Protein AF-A0A437CXV8-F1 (afdb_monomer)

pLDDT: mean 73.4, std 21.48, range [22.14, 95.12]

Structure (mmCIF, N/CA/C/O backbone):
data_AF-A0A437CXV8-F1
#
_entry.id   AF-A0A437CXV8-F1
#
loop_
_atom_site.group_PDB
_atom_site.id
_atom_site.type_symbol
_atom_site.label_atom_id
_atom_site.label_alt_id
_atom_site.label_comp_id
_atom_site.label_asym_id
_atom_site.label_entity_id
_atom_site.label_seq_id
_atom_site.pdbx_PDB_ins_code
_atom_site.Cartn_x
_atom_site.Cartn_y
_atom_site.Cartn_z
_atom_site.occupancy
_atom_site.B_iso_or_equiv
_atom_site.auth_seq_id
_atom_site.auth_comp_id
_atom_site.auth_asym_id
_atom_site.auth_atom_id
_atom_site.pdbx_PDB_model_num
ATOM 1 N N . MET A 1 1 ? -23.131 25.533 50.132 1.00 71.12 1 MET A N 1
ATOM 2 C CA . MET A 1 1 ? -22.489 26.750 50.691 1.00 71.12 1 MET A CA 1
ATOM 3 C C . MET A 1 1 ? -22.243 26.621 52.193 1.00 71.12 1 MET A C 1
ATOM 5 O O . MET A 1 1 ? -21.588 27.471 52.781 1.00 71.12 1 MET A O 1
ATOM 9 N N . ASP A 1 2 ? -22.665 25.504 52.779 1.00 74.25 2 ASP A N 1
ATOM 10 C CA . ASP A 1 2 ? -22.588 25.188 54.207 1.00 74.25 2 ASP A CA 1
ATOM 11 C C . ASP A 1 2 ? -21.161 25.171 54.768 1.00 74.25 2 ASP A C 1
ATOM 13 O O . ASP A 1 2 ? -20.921 25.653 55.868 1.00 74.25 2 ASP A O 1
ATOM 17 N N . GLU A 1 3 ? -20.175 24.696 53.999 1.00 80.12 3 GLU A N 1
ATOM 18 C CA . GLU A 1 3 ? -18.768 24.747 54.423 1.00 80.12 3 GLU A CA 1
ATOM 19 C C . GLU A 1 3 ? -18.266 26.197 54.557 1.00 80.12 3 GLU A C 1
ATOM 21 O O . GLU A 1 3 ? -17.539 26.516 55.495 1.00 80.12 3 GLU A O 1
ATOM 26 N N . ALA A 1 4 ? -18.705 27.097 53.669 1.00 79.44 4 ALA A N 1
ATOM 27 C CA . ALA A 1 4 ? -18.387 28.521 53.758 1.00 79.44 4 ALA A CA 1
ATOM 28 C C . ALA A 1 4 ? -19.148 29.220 54.898 1.00 79.44 4 ALA A C 1
ATOM 30 O O . ALA A 1 4 ? -18.618 30.165 55.473 1.00 79.44 4 ALA A O 1
ATOM 31 N N . ASP A 1 5 ? -20.353 28.749 55.237 1.00 79.88 5 ASP A N 1
ATOM 32 C CA . ASP A 1 5 ? -21.136 29.207 56.394 1.00 79.88 5 ASP A CA 1
ATOM 33 C C . ASP A 1 5 ? -20.415 28.907 57.717 1.00 79.88 5 ASP A C 1
ATOM 35 O O . ASP A 1 5 ? -20.299 29.770 58.584 1.00 79.88 5 ASP A O 1
ATOM 39 N N . ILE A 1 6 ? -19.881 27.687 57.839 1.00 78.88 6 ILE A N 1
ATOM 40 C CA . ILE A 1 6 ? -19.243 27.191 59.064 1.00 78.88 6 ILE A CA 1
ATOM 41 C C . ILE A 1 6 ? -17.809 27.713 59.216 1.00 78.88 6 ILE A C 1
ATOM 43 O O . ILE A 1 6 ? -17.400 28.070 60.319 1.00 78.88 6 ILE A O 1
ATOM 47 N N . LEU A 1 7 ? -17.021 27.725 58.135 1.00 79.75 7 LEU A N 1
ATOM 48 C CA . LEU A 1 7 ? -15.590 28.060 58.189 1.00 79.75 7 LEU A CA 1
ATOM 49 C C . LEU A 1 7 ? -15.289 29.535 57.884 1.00 79.75 7 LEU A C 1
ATOM 51 O O . LEU A 1 7 ? -14.171 29.991 58.120 1.00 79.75 7 LEU A O 1
ATOM 55 N N . GLY A 1 8 ? -16.232 30.269 57.292 1.00 82.06 8 GLY A N 1
ATOM 56 C CA . GLY A 1 8 ? -15.990 31.610 56.772 1.00 82.06 8 GLY A CA 1
ATOM 57 C C . GLY A 1 8 ? -16.213 32.719 57.798 1.00 82.06 8 GLY A C 1
ATOM 58 O O . GLY A 1 8 ? -17.351 33.054 58.118 1.00 82.06 8 GLY A O 1
ATOM 59 N N . ASP A 1 9 ? -15.140 33.406 58.201 1.00 84.38 9 ASP A N 1
ATOM 60 C CA . ASP A 1 9 ? -15.240 34.628 59.021 1.00 84.38 9 ASP A CA 1
ATOM 61 C C . ASP A 1 9 ? -15.975 35.763 58.281 1.00 84.38 9 ASP A C 1
ATOM 63 O O . ASP A 1 9 ? -16.721 36.557 58.867 1.00 84.38 9 ASP A O 1
ATOM 67 N N . ARG A 1 10 ? -15.757 35.850 56.962 1.00 87.25 10 ARG A N 1
ATOM 68 C CA . ARG A 1 10 ? -16.448 36.765 56.048 1.00 87.25 10 ARG A CA 1
ATOM 69 C C . ARG A 1 10 ? -16.749 36.070 54.731 1.00 87.25 10 ARG A C 1
ATOM 71 O O . ARG A 1 10 ? -15.881 35.456 54.121 1.00 87.25 10 ARG A O 1
ATOM 78 N N . ILE A 1 11 ? -17.971 36.260 54.272 1.00 88.19 11 ILE A N 1
ATOM 79 C CA . ILE A 1 11 ? -18.533 35.683 53.064 1.00 88.19 11 ILE A CA 1
ATOM 80 C C . ILE A 1 11 ? -18.840 36.830 52.114 1.00 88.19 11 ILE A C 1
ATOM 82 O O . ILE A 1 11 ? -19.347 37.877 52.521 1.00 88.19 11 ILE A O 1
ATOM 86 N N . ALA A 1 12 ? -18.473 36.640 50.853 1.00 87.75 12 ALA A N 1
ATOM 87 C CA . ALA A 1 12 ? -18.626 37.605 49.782 1.00 87.75 12 ALA A CA 1
ATOM 88 C C . ALA A 1 12 ? -19.428 36.976 48.643 1.00 87.75 12 ALA A C 1
ATOM 90 O O . ALA A 1 12 ? -19.051 35.914 48.151 1.00 87.75 12 ALA A O 1
ATOM 91 N N . ILE A 1 13 ? -20.501 37.636 48.209 1.00 85.94 13 ILE A N 1
ATOM 92 C CA . ILE A 1 13 ? -21.306 37.207 47.059 1.00 85.94 13 ILE A CA 1
ATOM 93 C C . ILE A 1 13 ? -20.995 38.132 45.886 1.00 85.94 13 ILE A C 1
ATOM 95 O O . ILE A 1 13 ? -21.095 39.356 46.006 1.00 85.94 13 ILE A O 1
ATOM 99 N N . ILE A 1 14 ? -20.586 37.544 44.762 1.00 85.19 14 ILE A N 1
ATOM 100 C CA . ILE A 1 14 ? -20.206 38.254 43.538 1.00 85.19 14 ILE A CA 1
ATOM 101 C C . ILE A 1 14 ? -21.214 37.906 42.442 1.00 85.19 14 ILE A C 1
ATOM 103 O O . ILE A 1 14 ? -21.424 36.729 42.163 1.00 85.19 14 ILE A O 1
ATOM 107 N N . SER A 1 15 ? -21.780 38.923 41.788 1.00 78.12 15 SER A N 1
ATOM 108 C CA . SER A 1 15 ? -22.612 38.779 40.587 1.00 78.12 15 SER A CA 1
ATOM 109 C C . SER A 1 15 ? -22.101 39.709 39.480 1.00 78.12 15 SER A C 1
ATOM 111 O O . SER A 1 15 ? -21.668 40.828 39.755 1.00 78.12 15 SER A O 1
ATOM 113 N N . HIS A 1 16 ? -22.061 39.232 38.228 1.00 73.06 16 HIS A N 1
ATOM 114 C CA . HIS A 1 16 ? -21.504 39.948 37.061 1.00 73.06 16 HIS A CA 1
ATOM 115 C C . HIS A 1 16 ? -20.124 40.602 37.297 1.00 73.06 16 HIS A C 1
ATOM 117 O O . HIS A 1 16 ? -19.851 41.716 36.847 1.00 73.06 16 HIS A O 1
ATOM 123 N N . GLY A 1 17 ? -19.242 39.927 38.042 1.00 77.88 17 GLY A N 1
ATOM 124 C CA . GLY A 1 17 ? -17.904 40.441 38.364 1.00 77.88 17 GLY A CA 1
ATOM 125 C C . GLY A 1 17 ? -17.885 41.618 39.351 1.00 77.88 17 GLY A C 1
ATOM 126 O O . GLY A 1 17 ? -16.826 42.206 39.563 1.00 77.88 17 GLY A O 1
ATOM 127 N N . LYS A 1 18 ? -19.022 41.960 39.972 1.00 78.62 18 LYS A N 1
ATOM 128 C CA . LYS A 1 18 ? -19.137 42.967 41.033 1.00 78.62 18 LYS A CA 1
ATOM 129 C C . LYS A 1 18 ? -19.468 42.311 42.367 1.00 78.62 18 LYS A C 1
ATOM 131 O O . LYS A 1 18 ? -20.233 41.356 42.448 1.00 78.62 18 LYS A O 1
ATOM 136 N N . LEU A 1 19 ? -18.876 42.849 43.424 1.00 84.81 19 LEU A N 1
ATOM 137 C CA . LEU A 1 19 ? -19.109 42.426 44.797 1.00 84.81 19 LEU A CA 1
ATOM 138 C C . LEU A 1 19 ? -20.458 42.981 45.281 1.00 84.81 19 LEU A C 1
ATOM 140 O O . LEU A 1 19 ? -20.570 44.186 45.500 1.00 84.81 19 LEU A O 1
ATOM 144 N N . CYS A 1 20 ? -21.470 42.124 45.423 1.00 81.75 20 CYS A N 1
ATOM 145 C CA . CYS A 1 20 ? -22.838 42.527 45.768 1.00 81.75 20 CYS A CA 1
ATOM 146 C C . CYS A 1 20 ? -23.035 42.673 47.279 1.00 81.75 20 CYS A C 1
ATOM 148 O O . CYS A 1 20 ? -23.599 43.664 47.737 1.00 81.75 20 CYS A O 1
ATOM 150 N N . CYS A 1 21 ? -22.539 41.723 48.072 1.00 83.62 21 CYS A N 1
ATOM 151 C CA . CYS A 1 21 ? -22.576 41.822 49.529 1.00 83.62 21 CYS A CA 1
ATOM 152 C C . CYS A 1 21 ? -21.373 41.129 50.170 1.00 83.62 21 CYS A C 1
ATOM 154 O O . CYS A 1 21 ? -20.881 40.120 49.664 1.00 83.62 21 CYS A O 1
ATOM 156 N N . VAL A 1 22 ? -20.903 41.681 51.295 1.00 88.00 22 VAL A N 1
ATOM 157 C CA . VAL A 1 22 ? -19.845 41.091 52.124 1.00 88.00 22 VAL A CA 1
ATOM 158 C C . VAL A 1 22 ? -20.164 41.267 53.595 1.00 88.00 22 VAL A C 1
ATOM 160 O O . VAL A 1 22 ? -20.376 42.385 54.056 1.00 88.00 22 VAL A O 1
ATOM 163 N N . GLY A 1 23 ? -20.058 40.191 54.360 1.00 87.94 23 GLY A N 1
ATOM 164 C CA . GLY A 1 23 ? -20.160 40.226 55.815 1.00 87.94 23 GLY A CA 1
ATOM 165 C C . GLY A 1 23 ? -19.909 38.856 56.418 1.00 87.94 23 GLY A C 1
ATOM 166 O O . GLY A 1 23 ? -19.648 37.909 55.687 1.00 87.94 23 GLY A O 1
ATOM 167 N N . SER A 1 24 ? -19.964 38.733 57.741 1.00 86.62 24 SER A N 1
ATOM 168 C CA . SER A 1 24 ? -20.046 37.403 58.357 1.00 86.62 24 SER A CA 1
ATOM 169 C C . SER A 1 24 ? -21.353 36.719 57.948 1.00 86.62 24 SER A C 1
ATOM 171 O O . SER A 1 24 ? -22.314 37.400 57.577 1.00 86.62 24 SER A O 1
ATOM 173 N N . SER A 1 25 ? -21.419 35.389 58.044 1.00 83.19 25 SER A N 1
ATOM 174 C CA . SER A 1 25 ? -22.661 34.655 57.759 1.00 83.19 25 SER A CA 1
ATOM 175 C C . SER A 1 25 ? -23.853 35.228 58.538 1.00 83.19 25 SER A C 1
ATOM 177 O O . SER A 1 25 ? -24.879 35.578 57.958 1.00 83.19 25 SER A O 1
ATOM 179 N N . LEU A 1 26 ? -23.666 35.471 59.840 1.00 80.06 26 LEU A N 1
ATOM 180 C CA . LEU A 1 26 ? -24.685 36.066 60.704 1.00 80.06 26 LEU A CA 1
ATOM 181 C C . LEU A 1 26 ? -25.096 37.482 60.262 1.00 80.06 26 LEU A C 1
ATOM 183 O O . LEU A 1 26 ? -26.258 37.861 60.397 1.00 80.06 26 LEU A O 1
ATOM 187 N N . TYR A 1 27 ? -24.163 38.286 59.744 1.00 84.06 27 TYR A N 1
ATOM 188 C CA . TYR A 1 27 ? -24.472 39.621 59.227 1.00 84.06 27 TYR A CA 1
ATOM 189 C C . TYR A 1 27 ? -25.326 39.544 57.958 1.00 84.06 27 TYR A C 1
ATOM 191 O O . TYR A 1 27 ? -26.335 40.242 57.859 1.00 84.06 27 TYR A O 1
ATOM 199 N N . LEU A 1 28 ? -24.958 38.665 57.020 1.00 83.50 28 LEU A N 1
ATOM 200 C CA . LEU A 1 28 ? -25.706 38.468 55.779 1.00 83.50 28 LEU A CA 1
ATOM 201 C C . LEU A 1 28 ? -27.105 37.902 56.054 1.00 83.50 28 LEU A C 1
ATOM 203 O O . LEU A 1 28 ? -28.075 38.427 55.512 1.00 83.50 28 LEU A O 1
ATOM 207 N N . LYS A 1 29 ? -27.232 36.922 56.958 1.00 82.81 29 LYS A N 1
ATOM 208 C CA . LYS A 1 29 ? -28.526 36.364 57.392 1.00 82.81 29 LYS A CA 1
ATOM 209 C C . LYS A 1 29 ? -29.425 37.408 58.048 1.00 82.81 29 LYS A C 1
ATOM 211 O O . LYS A 1 29 ? -30.581 37.544 57.669 1.00 82.81 29 LYS A O 1
ATOM 216 N N . ASN A 1 30 ? -28.883 38.243 58.933 1.00 78.75 30 ASN A N 1
ATOM 217 C CA . ASN A 1 30 ? -29.663 39.310 59.568 1.00 78.75 30 ASN A CA 1
ATOM 218 C C . ASN A 1 30 ? -30.125 40.413 58.601 1.00 78.75 30 ASN A C 1
ATOM 220 O O . ASN A 1 30 ? -31.167 41.023 58.837 1.00 78.75 30 ASN A O 1
ATOM 224 N N . GLN A 1 31 ? -29.334 40.735 57.572 1.00 78.75 31 GLN A N 1
ATOM 225 C CA . GLN A 1 31 ? -29.621 41.862 56.678 1.00 78.75 31 GLN A CA 1
ATOM 226 C C . GLN A 1 31 ? -30.422 41.458 55.434 1.00 78.75 31 GLN A C 1
ATOM 228 O O . GLN A 1 31 ? -31.238 42.245 54.958 1.00 78.75 31 GLN A O 1
ATOM 233 N N . LEU A 1 32 ? -30.173 40.259 54.903 1.00 77.88 32 LEU A N 1
ATOM 234 C CA . LEU A 1 32 ? -30.733 39.777 53.638 1.00 77.88 32 LEU A CA 1
ATOM 235 C C . LEU A 1 32 ? -31.649 38.555 53.809 1.00 77.88 32 LEU A C 1
ATOM 237 O O . LEU A 1 32 ? -32.439 38.278 52.903 1.00 77.88 32 LEU A O 1
ATOM 241 N N . GLY A 1 33 ? -31.603 37.862 54.951 1.00 78.75 33 GLY A N 1
ATOM 242 C CA . GLY A 1 33 ? -32.472 36.722 55.254 1.00 78.75 33 GLY A CA 1
ATOM 243 C C . GLY A 1 33 ? -33.952 37.103 55.381 1.00 78.75 33 GLY A C 1
ATOM 244 O O . GLY A 1 33 ? -34.317 38.265 55.576 1.00 78.75 33 GLY A O 1
ATOM 245 N N . THR A 1 34 ? -34.827 36.113 55.225 1.00 75.31 34 THR A N 1
ATOM 246 C CA . THR A 1 34 ? -36.294 36.254 55.244 1.00 75.31 34 THR A CA 1
ATOM 247 C C . THR A 1 34 ? -36.906 36.011 56.633 1.00 75.31 34 THR A C 1
ATOM 249 O O . THR A 1 34 ? -38.001 36.507 56.896 1.00 75.31 34 THR A O 1
ATOM 252 N N . GLY A 1 35 ? -36.184 35.356 57.550 1.00 81.81 35 GLY A N 1
ATOM 253 C CA . GLY A 1 35 ? -36.591 35.073 58.930 1.00 81.81 35 GLY A CA 1
ATOM 254 C C . GLY A 1 35 ? -36.204 33.658 59.371 1.00 81.81 35 GLY A C 1
ATOM 255 O O . GLY A 1 35 ? -35.493 32.956 58.661 1.00 81.81 35 GLY A O 1
ATOM 256 N N . TYR A 1 36 ? -36.693 33.235 60.535 1.00 85.06 36 TYR A N 1
ATOM 257 C CA . TYR A 1 36 ? -36.647 31.839 60.968 1.00 85.06 36 TYR A CA 1
ATOM 258 C C . TYR A 1 36 ? -37.850 31.074 60.419 1.00 85.06 36 TYR A C 1
ATOM 260 O O . TYR A 1 36 ? -38.976 31.559 60.493 1.00 85.06 36 TYR A O 1
ATOM 268 N N . TYR A 1 37 ? -37.634 29.864 59.930 1.00 85.75 37 TYR A N 1
ATOM 269 C CA . TYR A 1 37 ? -38.675 28.946 59.496 1.00 85.75 37 TYR A CA 1
ATOM 270 C C . TYR A 1 37 ? -39.100 28.051 60.662 1.00 85.75 37 TYR A C 1
ATOM 272 O O . TYR A 1 37 ? -38.311 27.249 61.152 1.00 85.75 37 TYR A O 1
ATOM 280 N N . LEU A 1 38 ? -40.342 28.192 61.117 1.00 88.06 38 LEU A N 1
ATOM 281 C CA . LEU A 1 38 ? -40.994 27.298 62.068 1.00 88.06 38 LEU A CA 1
ATOM 282 C C . LEU A 1 38 ? -41.781 26.237 61.293 1.00 88.06 38 LEU A C 1
ATOM 284 O O . LEU A 1 38 ? -42.827 26.547 60.723 1.00 88.06 38 LEU A O 1
ATOM 288 N N . THR A 1 39 ? -41.297 25.001 61.307 1.00 86.94 39 THR A N 1
ATOM 289 C CA . THR A 1 39 ? -41.955 23.839 60.700 1.00 86.94 39 THR A CA 1
ATOM 290 C C . THR A 1 39 ? -42.661 23.037 61.786 1.00 86.94 39 THR A C 1
ATOM 292 O O . THR A 1 39 ? -42.045 22.670 62.782 1.00 86.94 39 THR A O 1
ATOM 295 N N . LEU A 1 40 ? -43.952 22.770 61.623 1.00 86.19 40 LEU A N 1
ATOM 296 C CA . LEU A 1 40 ? -44.800 22.039 62.566 1.00 86.19 40 LEU A CA 1
ATOM 297 C C . LEU A 1 40 ? -45.313 20.778 61.871 1.00 86.19 40 LEU A C 1
ATOM 299 O O . LEU A 1 40 ? -46.002 20.874 60.860 1.00 86.19 40 LEU A O 1
ATOM 303 N N . VAL A 1 41 ? -45.015 19.607 62.418 1.00 84.12 41 VAL A N 1
ATOM 304 C CA . VAL A 1 41 ? -45.454 18.319 61.867 1.00 84.12 41 VAL A CA 1
ATOM 305 C C . VAL A 1 41 ? -46.813 17.967 62.471 1.00 84.12 41 VAL A C 1
ATOM 307 O O . VAL A 1 41 ? -46.962 17.948 63.691 1.00 84.12 41 VAL A O 1
ATOM 310 N N . LYS A 1 42 ? -47.833 17.727 61.645 1.00 82.88 42 LYS A N 1
ATOM 311 C CA . LYS A 1 42 ? -49.174 17.327 62.094 1.00 82.88 42 LYS A CA 1
ATOM 312 C C . LYS A 1 42 ? -49.134 15.876 62.576 1.00 82.88 42 LYS A C 1
ATOM 314 O O . LYS A 1 42 ? -48.478 15.027 61.982 1.00 82.88 42 LYS A O 1
ATOM 319 N N . LYS A 1 43 ? -49.858 15.579 63.652 1.00 70.69 43 LYS A N 1
ATOM 320 C CA . LYS A 1 43 ? -49.978 14.218 64.179 1.00 70.69 43 LYS A CA 1
ATOM 321 C C . LYS A 1 43 ? -50.973 13.424 63.326 1.00 70.69 43 LYS A C 1
ATOM 323 O O . LYS A 1 43 ? -52.132 13.823 63.214 1.00 70.69 43 LYS A O 1
ATOM 328 N N . ASP A 1 44 ? -50.537 12.304 62.755 1.00 57.41 44 ASP A N 1
ATOM 329 C CA . ASP A 1 44 ? -51.413 11.428 61.970 1.00 57.41 44 ASP A CA 1
ATOM 330 C C . ASP A 1 44 ? -52.524 10.807 62.841 1.00 57.41 44 ASP A C 1
ATOM 332 O O . ASP A 1 44 ? -52.279 10.452 64.002 1.00 57.41 44 ASP A O 1
ATOM 336 N N . PRO A 1 45 ? -53.752 10.627 62.315 1.00 45.16 45 PRO A N 1
ATOM 337 C CA . PRO A 1 45 ? -54.743 9.783 62.967 1.00 45.16 45 PRO A CA 1
ATOM 338 C C . PRO A 1 45 ? -54.249 8.330 62.940 1.00 45.16 45 PRO A C 1
ATOM 340 O O . PRO A 1 45 ? -54.019 7.778 61.864 1.00 45.16 45 PRO A O 1
ATOM 343 N N . GLU A 1 46 ? -54.100 7.691 64.107 1.00 38.34 46 GLU A N 1
ATOM 344 C CA . GLU A 1 46 ? -53.797 6.257 64.145 1.00 38.34 46 GLU A CA 1
ATOM 345 C C . GLU A 1 46 ? -54.874 5.478 63.365 1.00 38.34 46 GLU A C 1
ATOM 347 O O . GLU A 1 46 ? -56.071 5.621 63.655 1.00 38.34 46 GLU A O 1
ATOM 352 N N . PRO A 1 47 ? -54.498 4.646 62.377 1.00 33.88 47 PRO A N 1
ATOM 353 C CA . PRO A 1 47 ? -55.461 3.833 61.658 1.00 33.88 47 PRO A CA 1
ATOM 354 C C . PRO A 1 47 ? -56.008 2.757 62.600 1.00 33.88 47 PRO A C 1
ATOM 356 O O . PRO A 1 47 ? -55.311 1.831 63.013 1.00 33.88 47 PRO A O 1
ATOM 359 N N . SER A 1 48 ? -57.289 2.873 62.936 1.00 28.34 48 SER A N 1
ATOM 360 C CA . SER A 1 48 ? -58.030 1.823 63.628 1.00 28.34 48 SER A CA 1
ATOM 361 C C . SER A 1 48 ? -58.460 0.719 62.647 1.00 28.34 48 SER A C 1
ATOM 363 O O . SER A 1 48 ? -58.911 1.013 61.542 1.00 28.34 48 SER A O 1
ATOM 365 N N . LEU A 1 49 ? -58.384 -0.538 63.131 1.00 31.83 49 LEU A N 1
ATOM 366 C CA . LEU A 1 49 ? -58.813 -1.841 62.556 1.00 31.83 49 LEU A CA 1
ATOM 367 C C . LEU A 1 49 ? -57.752 -2.604 61.725 1.00 31.83 49 LEU A C 1
ATOM 369 O O . LEU A 1 49 ? -57.199 -2.069 60.779 1.00 31.83 49 LEU A O 1
ATOM 373 N N . SER A 1 50 ? -57.466 -3.901 61.916 1.00 29.80 50 SER A N 1
ATOM 374 C CA . SER A 1 50 ? -57.922 -4.929 62.872 1.00 29.80 50 SER A CA 1
ATOM 375 C C . SER A 1 50 ? -57.172 -6.255 62.604 1.00 29.80 50 SER A C 1
ATOM 377 O O . SER A 1 50 ? -57.154 -6.688 61.456 1.00 29.80 50 SER A O 1
ATOM 379 N N . SER A 1 51 ? -56.630 -6.929 63.634 1.00 27.95 51 SER A N 1
ATOM 380 C CA . SER A 1 51 ? -56.754 -8.391 63.888 1.00 27.95 51 SER A CA 1
ATOM 381 C C . SER A 1 51 ? -55.667 -8.926 64.845 1.00 27.95 51 SER A C 1
ATOM 383 O O . SER A 1 51 ? -54.573 -9.308 64.445 1.00 27.95 51 SER A O 1
ATOM 385 N N . CYS A 1 52 ? -56.048 -8.985 66.119 1.00 28.19 52 CYS A N 1
ATOM 386 C CA . CYS A 1 52 ? -55.610 -9.826 67.240 1.00 28.19 52 CYS A CA 1
ATOM 387 C C . CYS A 1 52 ? -54.433 -10.819 67.063 1.00 28.19 52 CYS A C 1
ATOM 389 O O . CYS A 1 52 ? -54.546 -11.796 66.323 1.00 28.19 52 CYS A O 1
ATOM 391 N N . ARG A 1 53 ? -53.462 -10.756 67.990 1.00 26.06 53 ARG A N 1
ATOM 392 C CA . ARG A 1 53 ? -53.226 -11.851 68.957 1.00 26.06 53 ARG A CA 1
ATOM 393 C C . ARG A 1 53 ? -52.380 -11.393 70.150 1.00 26.06 53 ARG A C 1
ATOM 395 O O . ARG A 1 53 ? -51.236 -10.986 69.999 1.00 26.06 53 ARG A O 1
ATOM 402 N N . ASN A 1 54 ? -52.980 -11.504 71.332 1.00 24.56 54 ASN A N 1
ATOM 403 C CA . ASN A 1 54 ? -52.346 -11.339 72.634 1.00 24.56 54 ASN A CA 1
ATOM 404 C C . ASN A 1 54 ? -51.198 -12.337 72.812 1.00 24.56 54 ASN A C 1
ATOM 406 O O . ASN A 1 54 ? -51.386 -13.515 72.515 1.00 24.56 54 ASN A O 1
ATOM 410 N N . SER A 1 55 ? -50.090 -11.870 73.386 1.00 25.14 55 SER A N 1
ATOM 411 C CA . SER A 1 55 ? -49.345 -12.580 74.432 1.00 25.14 55 SER A CA 1
ATOM 412 C C . SER A 1 55 ? -48.400 -11.600 75.116 1.00 25.14 55 SER A C 1
ATOM 414 O O . SER A 1 55 ? -47.361 -11.228 74.578 1.00 25.14 55 SER A O 1
ATOM 416 N N . SER A 1 56 ? -48.787 -11.188 76.318 1.00 25.31 56 SER A N 1
ATOM 417 C CA . SER A 1 56 ? -47.897 -10.575 77.294 1.00 25.31 56 SER A CA 1
ATOM 418 C C . SER A 1 56 ? -46.954 -11.639 77.851 1.00 25.31 56 SER A C 1
ATOM 420 O O . SER A 1 56 ? -47.411 -12.698 78.278 1.00 25.31 56 SER A O 1
ATOM 422 N N . SER A 1 57 ? -45.665 -11.331 77.944 1.00 25.02 57 SER A N 1
ATOM 423 C CA . SER A 1 57 ? -44.801 -11.915 78.972 1.00 25.02 57 SER A CA 1
ATOM 424 C C . SER A 1 57 ? -43.648 -10.964 79.282 1.00 25.02 57 SER A C 1
ATOM 426 O O . SER A 1 57 ? -42.603 -10.975 78.639 1.00 25.02 57 SER A O 1
ATOM 428 N N . THR A 1 58 ? -43.881 -10.132 80.292 1.00 24.83 58 THR A N 1
ATOM 429 C CA . THR A 1 58 ? -42.873 -9.540 81.173 1.00 24.83 58 THR A CA 1
ATOM 430 C C . THR A 1 58 ? -41.948 -10.614 81.736 1.00 24.83 58 THR A C 1
ATOM 432 O O . THR A 1 58 ? -42.457 -11.501 82.415 1.00 24.83 58 THR A O 1
ATOM 435 N N . ILE A 1 59 ? -40.627 -10.482 81.558 1.00 24.23 59 ILE A N 1
ATOM 436 C CA . ILE A 1 59 ? -39.619 -10.894 82.552 1.00 24.23 59 ILE A CA 1
ATOM 437 C C . ILE A 1 59 ? -38.446 -9.902 82.503 1.00 24.23 59 ILE A C 1
ATOM 439 O O . ILE A 1 59 ? -37.662 -9.861 81.560 1.00 24.23 59 ILE A O 1
ATOM 443 N N . SER A 1 60 ? -38.364 -9.111 83.565 1.00 24.56 60 SER A N 1
ATOM 444 C CA . SER A 1 60 ? -37.233 -8.320 84.046 1.00 24.56 60 SER A CA 1
ATOM 445 C C . SER A 1 60 ? -36.084 -9.206 84.532 1.00 24.56 60 SER A C 1
ATOM 447 O O . SER A 1 60 ? -36.371 -10.160 85.249 1.00 24.56 60 SER A O 1
ATOM 449 N N . PHE A 1 61 ? -34.818 -8.839 84.297 1.00 24.23 61 PHE A N 1
ATOM 450 C CA . PHE A 1 61 ? -33.715 -9.201 85.203 1.00 24.23 61 PHE A CA 1
ATOM 451 C C . PHE A 1 61 ? -32.546 -8.195 85.165 1.00 24.23 61 PHE A C 1
ATOM 453 O O . PHE A 1 61 ? -31.785 -8.127 84.209 1.00 24.23 61 PHE A O 1
ATOM 460 N N . ASN A 1 62 ? -32.456 -7.448 86.268 1.00 23.48 62 ASN A N 1
ATOM 461 C CA . ASN A 1 62 ? -31.297 -7.069 87.084 1.00 23.48 62 ASN A CA 1
ATOM 462 C C . ASN A 1 62 ? -29.987 -6.579 86.444 1.00 23.48 62 ASN A C 1
ATOM 464 O O . ASN A 1 62 ? -29.168 -7.337 85.929 1.00 23.48 62 ASN A O 1
ATOM 468 N N . LYS A 1 63 ? -29.742 -5.296 86.726 1.00 25.03 63 LYS A N 1
ATOM 469 C CA . LYS A 1 63 ? -28.450 -4.615 86.813 1.00 25.03 63 LYS A CA 1
ATOM 470 C C . LYS A 1 63 ? -27.584 -5.246 87.920 1.00 25.03 63 LYS A C 1
ATOM 472 O O . LYS A 1 63 ? -28.085 -5.532 89.008 1.00 25.03 63 LYS A O 1
ATOM 477 N N . LYS A 1 64 ? -26.291 -5.434 87.649 1.00 26.42 64 LYS A N 1
ATOM 478 C CA . LYS A 1 64 ? -25.234 -5.600 88.655 1.00 26.42 64 LYS A CA 1
ATOM 479 C C . LYS A 1 64 ? -24.244 -4.459 88.446 1.00 26.42 64 LYS A C 1
ATOM 481 O O . LYS A 1 64 ? -23.654 -4.366 87.373 1.00 26.42 64 LYS A O 1
ATOM 486 N N . ASP A 1 65 ? -24.121 -3.614 89.457 1.00 23.55 65 ASP A N 1
ATOM 487 C CA . ASP A 1 65 ? -23.092 -2.588 89.571 1.00 23.55 65 ASP A CA 1
ATOM 488 C C . ASP A 1 65 ? -21.779 -3.222 90.060 1.00 23.55 65 ASP A C 1
ATOM 490 O O . ASP A 1 65 ? -21.811 -4.113 90.909 1.00 23.55 65 ASP A O 1
ATOM 494 N N . GLU A 1 66 ? -20.640 -2.748 89.548 1.00 26.48 66 GLU A N 1
ATOM 495 C CA . GLU A 1 66 ? -19.406 -2.571 90.326 1.00 26.48 66 GLU A CA 1
ATOM 496 C C . GLU A 1 66 ? -18.481 -1.542 89.640 1.00 26.48 66 GLU A C 1
ATOM 498 O O . GLU A 1 66 ? -18.381 -1.475 88.414 1.00 26.48 66 GLU A O 1
ATOM 503 N N . GLU A 1 67 ? -17.889 -0.693 90.480 1.00 23.94 67 GLU A N 1
ATOM 504 C CA . GLU A 1 67 ? -17.272 0.616 90.233 1.00 23.94 67 GLU A CA 1
ATOM 505 C C . GLU A 1 67 ? -15.778 0.596 89.817 1.00 23.94 67 GLU A C 1
ATOM 507 O O . GLU A 1 67 ? -15.077 -0.402 89.984 1.00 23.94 67 GLU A O 1
ATOM 512 N N . ASN A 1 68 ? -15.301 1.801 89.438 1.00 24.47 68 ASN A N 1
ATOM 513 C CA . ASN A 1 68 ? -13.923 2.341 89.321 1.00 24.47 68 ASN A CA 1
ATOM 514 C C . ASN A 1 68 ? -13.316 2.378 87.902 1.00 24.47 68 ASN A C 1
ATOM 516 O O . ASN A 1 68 ? -13.161 1.355 87.255 1.00 24.47 68 ASN A O 1
ATOM 520 N N . GLY A 1 69 ? -12.841 3.503 87.355 1.00 25.14 69 GLY A N 1
ATOM 521 C CA . GLY A 1 69 ? -12.782 4.890 87.814 1.00 25.14 69 GLY A CA 1
ATOM 522 C C . GLY A 1 69 ? -12.139 5.773 86.721 1.00 25.14 69 GLY A C 1
ATOM 523 O O . GLY A 1 69 ? -11.110 5.410 86.163 1.00 25.14 69 GLY A O 1
ATOM 524 N N . SER A 1 70 ? -12.814 6.890 86.421 1.00 24.52 70 SER A N 1
ATOM 525 C CA . SER A 1 70 ? -12.387 8.215 85.907 1.00 24.52 70 SER A CA 1
ATOM 526 C C . SER A 1 70 ? -11.108 8.416 85.059 1.00 24.52 70 SER A C 1
ATOM 528 O O . SER A 1 70 ? -10.027 8.106 85.541 1.00 24.52 70 SER A O 1
ATOM 530 N N . VAL A 1 71 ? -11.226 9.136 83.918 1.00 28.38 71 VAL A N 1
ATOM 531 C CA . VAL A 1 71 ? -10.703 10.513 83.617 1.00 28.38 71 VAL A CA 1
ATOM 532 C C . VAL A 1 71 ? -11.513 11.037 82.397 1.00 28.38 71 VAL A C 1
ATOM 534 O O . VAL A 1 71 ? -11.429 10.450 81.329 1.00 28.38 71 VAL A O 1
ATOM 537 N N . SER A 1 72 ? -12.544 11.879 82.561 1.00 26.16 72 SER A N 1
ATOM 538 C CA . SER A 1 72 ? -12.590 13.364 82.512 1.00 26.16 72 SER A CA 1
ATOM 539 C C . SER A 1 72 ? -12.207 14.051 81.182 1.00 26.16 72 SER A C 1
ATOM 541 O O . SER A 1 72 ? -11.022 14.149 80.879 1.00 26.16 72 SER A O 1
ATOM 543 N N . SER A 1 73 ? -13.213 14.597 80.471 1.00 26.50 73 SER A N 1
ATOM 544 C CA . SER A 1 73 ? -13.345 16.021 80.045 1.00 26.50 73 SER A CA 1
ATOM 545 C C . SER A 1 73 ? -14.559 16.159 79.093 1.00 26.50 73 SER A C 1
ATOM 547 O O . SER A 1 73 ? -14.513 15.668 77.972 1.00 26.50 73 SER A O 1
ATOM 549 N N . SER A 1 74 ? -15.743 16.536 79.587 1.00 30.14 74 SER A N 1
ATOM 550 C CA . SER A 1 74 ? -16.304 17.904 79.646 1.00 30.14 74 SER A CA 1
ATOM 551 C C . SER A 1 74 ? -16.926 18.399 78.331 1.00 30.14 74 SER A C 1
ATOM 553 O O . SER A 1 74 ? -16.206 18.871 77.460 1.00 30.14 74 SER A O 1
ATOM 555 N N . ASP A 1 75 ? -18.261 18.383 78.271 1.00 29.02 75 ASP A N 1
ATOM 556 C CA . ASP A 1 75 ? -19.033 19.554 77.840 1.00 29.02 75 ASP A CA 1
ATOM 557 C C . ASP A 1 75 ? -20.368 19.614 78.611 1.00 29.02 75 ASP A C 1
ATOM 559 O O . ASP A 1 75 ? -21.047 18.604 78.796 1.00 29.02 75 ASP A O 1
ATOM 563 N N . ALA A 1 76 ? -20.668 20.796 79.156 1.00 31.83 76 ALA A N 1
ATOM 564 C CA . ALA A 1 76 ? -21.855 21.138 79.951 1.00 31.83 76 ALA A CA 1
ATOM 565 C C . ALA A 1 76 ? -23.064 21.390 79.019 1.00 31.83 76 ALA A C 1
ATOM 567 O O . ALA A 1 76 ? -22.882 21.942 77.942 1.00 31.83 76 ALA A O 1
ATOM 568 N N . GLY A 1 77 ? -24.288 20.913 79.293 1.00 28.41 77 GLY A N 1
ATOM 569 C CA . GLY A 1 77 ? -25.267 21.464 80.255 1.00 28.41 77 GLY A CA 1
ATOM 570 C C . GLY A 1 77 ? -25.954 22.715 79.669 1.00 28.41 77 GLY A C 1
ATOM 571 O O . GLY A 1 77 ? -25.280 23.717 79.472 1.00 28.41 77 GLY A O 1
ATOM 572 N N . LEU A 1 78 ? -27.248 22.737 79.317 1.00 29.53 78 LEU A N 1
ATOM 573 C CA . LEU A 1 78 ? -28.469 22.718 80.157 1.00 29.53 78 LEU A CA 1
ATOM 574 C C . LEU A 1 78 ? -29.692 22.392 79.246 1.00 29.53 78 LEU A C 1
ATOM 576 O O . LEU A 1 78 ? -29.658 22.734 78.072 1.00 29.53 78 LEU A O 1
ATOM 580 N N . GLY A 1 79 ? -30.801 21.785 79.682 1.00 27.09 79 GLY A N 1
ATOM 581 C CA . GLY A 1 79 ? -31.367 21.773 81.024 1.00 27.09 79 GLY A CA 1
ATOM 582 C C . GLY A 1 79 ? -32.250 20.558 81.336 1.00 27.09 79 GLY A C 1
ATOM 583 O O . GLY A 1 79 ? -32.718 19.828 80.471 1.00 27.09 79 GLY A O 1
ATOM 584 N N . SER A 1 80 ? -32.379 20.376 82.642 1.00 27.89 80 SER A N 1
ATOM 585 C CA . SER A 1 80 ? -32.958 19.290 83.421 1.00 27.89 80 SER A CA 1
ATOM 586 C C . SER A 1 80 ? -34.486 19.306 83.470 1.00 27.89 80 SER A C 1
ATOM 588 O O . SER A 1 80 ? -35.070 20.345 83.784 1.00 27.89 80 SER A O 1
ATOM 590 N N . GLU A 1 81 ? -35.115 18.143 83.308 1.00 28.80 81 GLU A N 1
ATOM 591 C CA . GLU A 1 81 ? -36.481 17.914 83.783 1.00 28.80 81 GLU A CA 1
ATOM 592 C C . GLU A 1 81 ? -36.469 17.576 85.281 1.00 28.80 81 GLU A C 1
ATOM 594 O O . GLU A 1 81 ? -35.618 16.837 85.778 1.00 28.80 81 GLU A O 1
ATOM 599 N N . HIS A 1 82 ? -37.406 18.186 86.004 1.00 28.83 82 HIS A N 1
ATOM 600 C CA . HIS A 1 82 ? -37.672 17.952 87.416 1.00 28.83 82 HIS A CA 1
ATOM 601 C C . HIS A 1 82 ? -38.370 16.597 87.603 1.00 28.83 82 HIS A C 1
ATOM 603 O O . HIS A 1 82 ? -39.533 16.447 87.236 1.00 28.83 82 HIS A O 1
ATOM 609 N N . GLU A 1 83 ? -37.708 15.653 88.270 1.00 27.03 83 GLU A N 1
ATOM 610 C CA . GLU A 1 83 ? -38.395 14.615 89.039 1.00 27.03 83 GLU A CA 1
ATOM 611 C C . GLU A 1 83 ? -38.783 15.195 90.409 1.00 27.03 83 GLU A C 1
ATOM 613 O O . GLU A 1 83 ? -38.009 15.894 91.069 1.00 27.03 83 GLU A O 1
ATOM 618 N N . SER A 1 84 ? -40.014 14.945 90.841 1.00 27.56 84 SER A N 1
ATOM 619 C CA . SER A 1 84 ? -40.460 15.155 92.217 1.00 27.56 84 SER A CA 1
ATOM 620 C C . SER A 1 84 ? -41.324 13.975 92.637 1.00 27.56 84 SER A C 1
ATOM 622 O O . SER A 1 84 ? -42.133 13.461 91.868 1.00 27.56 84 SER A O 1
ATOM 624 N N . GLU A 1 85 ? -41.046 13.525 93.853 1.00 24.33 85 GLU A N 1
ATOM 625 C CA . GLU A 1 85 ? -41.325 12.210 94.409 1.00 24.33 85 GLU A CA 1
ATOM 626 C C . GLU A 1 85 ? -42.780 11.969 94.855 1.00 24.33 85 GLU A C 1
ATOM 628 O O . GLU A 1 85 ? -43.508 12.884 95.228 1.00 24.33 85 GLU A O 1
ATOM 633 N N . ALA A 1 86 ? -43.071 10.665 94.965 1.00 25.28 86 ALA A N 1
ATOM 634 C CA . ALA A 1 86 ? -43.888 9.986 95.980 1.00 25.28 86 ALA A CA 1
ATOM 635 C C . ALA A 1 86 ? -45.425 10.125 95.955 1.00 25.28 86 ALA A C 1
ATOM 637 O O . ALA A 1 86 ? -45.991 11.162 96.273 1.00 25.28 86 ALA A O 1
ATOM 638 N N . ALA A 1 87 ? -46.122 8.993 95.792 1.00 26.47 87 ALA A N 1
ATOM 639 C CA . ALA A 1 87 ? -46.611 8.189 96.926 1.00 26.47 87 ALA A CA 1
ATOM 640 C C . ALA A 1 87 ? -47.574 7.073 96.466 1.00 26.47 87 ALA A C 1
ATOM 642 O O . ALA A 1 87 ? -48.454 7.258 95.632 1.00 26.47 87 ALA A O 1
ATOM 643 N N . THR A 1 88 ? -47.395 5.899 97.060 1.00 26.27 88 THR A N 1
ATOM 644 C CA . THR A 1 88 ? -48.263 4.713 97.029 1.00 26.27 88 THR A CA 1
ATOM 645 C C . THR A 1 88 ? -49.643 4.960 97.654 1.00 26.27 88 THR A C 1
ATOM 647 O O . THR A 1 88 ? -49.680 5.614 98.693 1.00 26.27 88 THR A O 1
ATOM 650 N N . ILE A 1 89 ? -50.715 4.336 97.120 1.00 28.19 89 ILE A N 1
ATOM 651 C CA . ILE A 1 89 ? -51.720 3.484 97.824 1.00 28.19 89 ILE A CA 1
ATOM 652 C C . ILE A 1 89 ? -53.016 3.278 96.983 1.00 28.19 89 ILE A C 1
ATOM 654 O O . ILE A 1 89 ? -53.641 4.230 96.540 1.00 28.19 89 ILE A O 1
ATOM 658 N N . GLU A 1 90 ? -53.374 1.991 96.831 1.00 26.20 90 GLU A N 1
ATOM 659 C CA . GLU A 1 90 ? -54.698 1.330 96.687 1.00 26.20 90 GLU A CA 1
ATOM 660 C C . GLU A 1 90 ? -55.679 1.562 95.505 1.00 26.20 90 GLU A C 1
ATOM 662 O O . GLU A 1 90 ? -56.241 2.627 95.299 1.00 26.20 90 GLU A O 1
ATOM 667 N N . ASN A 1 91 ? -55.944 0.440 94.808 1.00 25.58 91 ASN A N 1
ATOM 668 C CA . ASN A 1 91 ? -57.233 -0.207 94.476 1.00 25.58 91 ASN A CA 1
ATOM 669 C C . ASN A 1 91 ? -58.465 0.649 94.065 1.00 25.58 91 ASN A C 1
ATOM 671 O O . ASN A 1 91 ? -58.931 1.496 94.812 1.00 25.58 91 ASN A O 1
ATOM 675 N N . GLY A 1 92 ? -59.039 0.299 92.894 1.00 23.03 92 GLY A N 1
ATOM 676 C CA . GLY A 1 92 ? -60.204 0.885 92.179 1.00 23.03 92 GLY A CA 1
ATOM 677 C C . GLY A 1 92 ? -61.548 1.053 92.935 1.00 23.03 92 GLY A C 1
ATOM 678 O O . GLY A 1 92 ? -61.581 0.845 94.142 1.00 23.03 92 GLY A O 1
ATOM 679 N N . PRO A 1 93 ? -62.695 1.354 92.262 1.00 34.47 93 PRO A N 1
ATOM 680 C CA . PRO A 1 93 ? -63.006 1.090 90.848 1.00 34.47 93 PRO A CA 1
ATOM 681 C C . PRO A 1 93 ? -63.718 2.226 90.056 1.00 34.47 93 PRO A C 1
ATOM 683 O O . PRO A 1 93 ? -64.237 3.188 90.603 1.00 34.47 93 PRO A O 1
ATOM 686 N N . ALA A 1 94 ? -63.749 2.038 88.731 1.00 28.33 94 ALA A N 1
ATOM 687 C CA . ALA A 1 94 ? -64.751 2.462 87.738 1.00 28.33 94 ALA A CA 1
ATOM 688 C C . ALA A 1 94 ? -65.668 3.681 88.019 1.00 28.33 94 ALA A C 1
ATOM 690 O O . ALA A 1 94 ? -66.637 3.564 88.763 1.00 28.33 94 ALA A O 1
ATOM 691 N N . ALA A 1 95 ? -65.505 4.759 87.235 1.00 24.55 95 ALA A N 1
ATOM 692 C CA . ALA A 1 95 ? -66.620 5.612 86.801 1.00 24.55 95 ALA A CA 1
ATOM 693 C C . ALA A 1 95 ? -66.280 6.466 85.557 1.00 24.55 95 ALA A C 1
ATOM 695 O O . ALA A 1 95 ? -65.282 7.176 85.523 1.00 24.55 95 ALA A O 1
ATOM 696 N N . SER A 1 96 ? -67.176 6.384 84.567 1.00 26.25 96 SER A N 1
ATOM 697 C CA . SER A 1 96 ? -67.527 7.377 83.535 1.00 26.25 96 SER A CA 1
ATOM 698 C C . SER A 1 96 ? -66.421 8.044 82.703 1.00 26.25 96 SER A C 1
ATOM 700 O O . SER A 1 96 ? -65.898 9.103 83.044 1.00 26.25 96 SER A O 1
ATOM 702 N N . ILE A 1 97 ? -66.218 7.501 81.501 1.00 29.08 97 ILE A N 1
ATOM 703 C CA . ILE A 1 97 ? -65.697 8.240 80.347 1.00 29.08 97 ILE A CA 1
ATOM 704 C C . ILE A 1 97 ? -66.788 9.221 79.886 1.00 29.08 97 ILE A C 1
ATOM 706 O O . ILE A 1 97 ? -67.814 8.801 79.352 1.00 29.08 97 ILE A O 1
ATOM 710 N N . CYS A 1 98 ? -66.559 10.521 80.074 1.00 27.95 98 CYS A N 1
ATOM 711 C CA . CYS A 1 98 ? -67.150 11.552 79.225 1.00 27.95 98 CYS A CA 1
ATOM 712 C C . CYS A 1 98 ? -66.312 11.628 77.945 1.00 27.95 98 CYS A C 1
ATOM 714 O O . CYS A 1 98 ? -65.156 12.041 77.964 1.00 27.95 98 CYS A O 1
ATOM 716 N N . THR A 1 99 ? -66.899 11.198 76.835 1.00 28.11 99 THR A N 1
ATOM 717 C CA . THR A 1 99 ? -66.373 11.368 75.480 1.00 28.11 99 THR A CA 1
ATOM 718 C C . THR A 1 99 ? -66.377 12.847 75.093 1.00 28.11 99 THR A C 1
ATOM 720 O O . THR A 1 99 ? -67.451 13.434 74.956 1.00 28.11 99 THR A O 1
ATOM 723 N N . VAL A 1 100 ? -65.200 13.431 74.864 1.00 27.91 100 VAL A N 1
ATOM 724 C CA . VAL A 1 100 ? -65.050 14.658 74.065 1.00 27.91 100 VAL A CA 1
ATOM 725 C C . VAL A 1 100 ? -64.606 14.230 72.656 1.00 27.91 100 VAL A C 1
ATOM 727 O O . VAL A 1 100 ? -63.669 13.435 72.559 1.00 27.91 100 VAL A O 1
ATOM 730 N N . PRO A 1 101 ? -65.257 14.671 71.562 1.00 33.31 101 PRO A N 1
ATOM 731 C CA . PRO A 1 101 ? -64.833 14.326 70.205 1.00 33.31 101 PRO A CA 1
ATOM 732 C C . PRO A 1 101 ? -63.563 15.107 69.833 1.00 33.31 101 PRO A C 1
ATOM 734 O O . PRO A 1 101 ? -63.547 16.330 69.946 1.00 33.31 101 PRO A O 1
ATOM 737 N N . PHE A 1 102 ? -62.517 14.414 69.374 1.00 34.06 102 PHE A N 1
ATOM 738 C CA . PHE A 1 102 ? -61.280 15.017 68.862 1.00 34.06 102 PHE A CA 1
ATOM 739 C C . PHE A 1 102 ? -61.416 15.248 67.346 1.00 34.06 102 PHE A C 1
ATOM 741 O O . PHE A 1 102 ? -61.620 14.295 66.591 1.00 34.06 102 PHE A O 1
ATOM 748 N N . SER A 1 103 ? -61.369 16.510 66.911 1.00 37.12 103 SER A N 1
ATOM 749 C CA . SER A 1 103 ? -61.378 16.939 65.505 1.00 37.12 103 SER A CA 1
ATOM 750 C C . SER A 1 103 ? -59.946 17.046 64.953 1.00 37.12 103 SER A C 1
ATOM 752 O O . SER A 1 103 ? -59.023 17.259 65.739 1.00 37.12 103 SER A O 1
ATOM 754 N N . PRO A 1 104 ? -59.726 16.921 63.627 1.00 45.06 104 PRO A N 1
ATOM 755 C CA . PRO A 1 104 ? -58.413 17.164 63.018 1.00 45.06 104 PRO A CA 1
ATOM 756 C C . PRO A 1 104 ? -57.899 18.583 63.339 1.00 45.06 104 PRO A C 1
ATOM 758 O O . PRO A 1 104 ? -58.716 19.471 63.599 1.00 45.06 104 PRO A O 1
ATOM 761 N N . PRO A 1 105 ? -56.571 18.812 63.339 1.00 53.56 105 PRO A N 1
ATOM 762 C CA . PRO A 1 105 ? -56.004 20.110 63.681 1.00 53.56 105 PRO A CA 1
ATOM 763 C C . PRO A 1 105 ? -56.422 21.161 62.650 1.00 53.56 105 PRO A C 1
ATOM 765 O O . PRO A 1 105 ? -55.946 21.167 61.514 1.00 53.56 105 PRO A O 1
ATOM 768 N N . ASP A 1 106 ? -57.320 22.060 63.048 1.00 60.41 106 ASP A N 1
ATOM 769 C CA . ASP A 1 106 ? -57.686 23.220 62.246 1.00 60.41 106 ASP A CA 1
ATOM 770 C C . ASP A 1 106 ? -56.466 24.146 62.143 1.00 60.41 106 ASP A C 1
ATOM 772 O O . ASP A 1 106 ? -56.002 24.722 63.133 1.00 60.41 106 ASP A O 1
ATOM 776 N N . THR A 1 107 ? -55.950 24.322 60.924 1.00 68.81 107 THR A N 1
ATOM 777 C CA . THR A 1 107 ? -54.822 25.221 60.618 1.00 68.81 107 THR A CA 1
ATOM 778 C C . THR A 1 107 ? -55.062 26.646 61.123 1.00 68.81 107 THR A C 1
ATOM 780 O O . THR A 1 107 ? -54.117 27.345 61.490 1.00 68.81 107 THR A O 1
ATOM 783 N N . SER A 1 108 ? -56.330 27.049 61.246 1.00 71.12 108 SER A N 1
ATOM 784 C CA . SER A 1 108 ? -56.767 28.325 61.815 1.00 71.12 108 SER A CA 1
ATOM 785 C C . SER A 1 108 ? -56.433 28.488 63.305 1.00 71.12 108 SER A C 1
ATOM 787 O O . SER A 1 108 ? -56.089 29.594 63.720 1.00 71.12 108 SER A O 1
ATOM 789 N N . VAL A 1 109 ? -56.466 27.416 64.107 1.00 77.19 109 VAL A N 1
ATOM 790 C CA . VAL A 1 109 ? -56.165 27.450 65.552 1.00 77.19 109 VAL A CA 1
ATOM 791 C C . VAL A 1 109 ? -54.661 27.598 65.779 1.00 77.19 109 VAL A C 1
ATOM 793 O O . VAL A 1 109 ? -54.228 28.425 66.584 1.00 77.19 109 VAL A O 1
ATOM 796 N N . VAL A 1 110 ? -53.861 26.861 65.003 1.00 82.69 110 VAL A N 1
ATOM 797 C CA . VAL A 1 110 ? -52.394 26.959 65.008 1.00 82.69 110 VAL A CA 1
ATOM 798 C C . VAL A 1 110 ? -51.948 28.342 64.519 1.00 82.69 110 VAL A C 1
ATOM 800 O O . VAL A 1 110 ? -51.160 29.011 65.188 1.00 82.69 110 VAL A O 1
ATOM 803 N N . SER A 1 111 ? -52.517 28.826 63.408 1.00 82.50 111 SER A N 1
ATOM 804 C CA . SER A 1 111 ? -52.266 30.180 62.894 1.00 82.50 111 SER A CA 1
ATOM 805 C C . SER A 1 111 ? -52.639 31.265 63.908 1.00 82.50 111 SER A C 1
ATOM 807 O O . SER A 1 111 ? -51.877 32.212 64.087 1.00 82.50 111 SER A O 1
ATOM 809 N N . ALA A 1 112 ? -53.779 31.144 64.598 1.00 80.81 112 ALA A N 1
ATOM 810 C CA . ALA A 1 112 ? -54.215 32.127 65.590 1.00 80.81 112 ALA A CA 1
ATOM 811 C C . ALA A 1 112 ? -53.272 32.198 66.801 1.00 80.81 112 ALA A C 1
ATOM 813 O O . ALA A 1 112 ? -53.005 33.292 67.300 1.00 80.81 112 ALA A O 1
ATOM 814 N N . LEU A 1 113 ? -52.738 31.059 67.256 1.00 84.12 113 LEU A N 1
ATOM 815 C CA . LEU A 1 113 ? -51.763 31.021 68.347 1.00 84.12 113 LEU A CA 1
ATOM 816 C C . LEU A 1 113 ? -50.441 31.692 67.947 1.00 84.12 113 LEU A C 1
ATOM 818 O O . LEU A 1 113 ? -49.911 32.502 68.707 1.00 84.12 113 LEU A O 1
ATOM 822 N N . ILE A 1 114 ? -49.943 31.400 66.742 1.00 85.31 114 ILE A N 1
ATOM 823 C CA . ILE A 1 114 ? -48.687 31.968 66.232 1.00 85.31 114 ILE A CA 1
ATOM 824 C C . ILE A 1 114 ? -48.829 33.479 66.013 1.00 85.31 114 ILE A C 1
ATOM 826 O O . ILE A 1 114 ? -47.987 34.249 66.473 1.00 85.31 114 ILE A O 1
ATOM 830 N N . LEU A 1 115 ? -49.927 33.925 65.392 1.00 84.25 115 LEU A N 1
ATOM 831 C CA . LEU A 1 115 ? -50.194 35.345 65.132 1.00 84.25 115 LEU A CA 1
ATOM 832 C C . LEU A 1 115 ? -50.474 36.156 66.406 1.00 84.25 115 LEU A C 1
ATOM 834 O O . LEU A 1 115 ? -50.272 37.370 66.407 1.00 84.25 115 LEU A O 1
ATOM 838 N N . ARG A 1 116 ? -50.905 35.510 67.500 1.00 84.25 116 ARG A N 1
ATOM 839 C CA . ARG A 1 116 ? -51.086 36.172 68.803 1.00 84.25 116 ARG A CA 1
ATOM 840 C C . ARG A 1 116 ? -49.761 36.661 69.382 1.00 84.25 116 ARG A C 1
ATOM 842 O O . ARG A 1 116 ? -49.710 37.761 69.924 1.00 84.25 116 ARG A O 1
ATOM 849 N N . HIS A 1 117 ? -48.719 35.842 69.277 1.00 84.38 117 HIS A N 1
ATOM 850 C CA . HIS A 1 117 ? -47.392 36.140 69.823 1.00 84.38 117 HIS A CA 1
ATOM 851 C C . HIS A 1 117 ? -46.503 36.870 68.820 1.00 84.38 117 HIS A C 1
ATOM 853 O O . HIS A 1 117 ? -45.740 37.762 69.185 1.00 84.38 117 HIS A O 1
ATOM 859 N N . VAL A 1 118 ? -46.624 36.528 67.537 1.00 85.75 118 VAL A N 1
ATOM 860 C CA . VAL A 1 118 ? -45.853 37.125 66.446 1.00 85.75 118 VAL A CA 1
ATOM 861 C C . VAL A 1 118 ? -46.821 37.578 65.345 1.00 85.75 118 VAL A C 1
ATOM 863 O O . VAL A 1 118 ? -47.059 36.846 64.385 1.00 85.75 118 VAL A O 1
ATOM 866 N N . PRO A 1 119 ? -47.366 38.808 65.432 1.00 79.19 119 PRO A N 1
ATOM 867 C CA . PRO A 1 119 ? -48.366 39.316 64.481 1.00 79.19 119 PRO A CA 1
ATOM 868 C C . PRO A 1 119 ? -47.863 39.427 63.037 1.00 79.19 119 PRO A C 1
ATOM 870 O O . PRO A 1 119 ? -48.647 39.551 62.102 1.00 79.19 119 PRO A O 1
ATOM 873 N N . THR A 1 120 ? -46.543 39.427 62.858 1.00 79.62 120 THR A N 1
ATOM 874 C CA . THR A 1 120 ? -45.841 39.530 61.576 1.00 79.62 120 THR A CA 1
ATOM 875 C C . THR A 1 120 ? -45.415 38.173 61.008 1.00 79.62 120 THR A C 1
ATOM 877 O O . THR A 1 120 ? -44.724 38.142 59.990 1.00 79.62 120 THR A O 1
ATOM 880 N N . ALA A 1 121 ? -45.799 37.060 61.647 1.00 84.00 121 ALA A N 1
ATOM 881 C CA . ALA A 1 121 ? -45.544 35.716 61.141 1.00 84.00 121 ALA A CA 1
ATOM 882 C C . A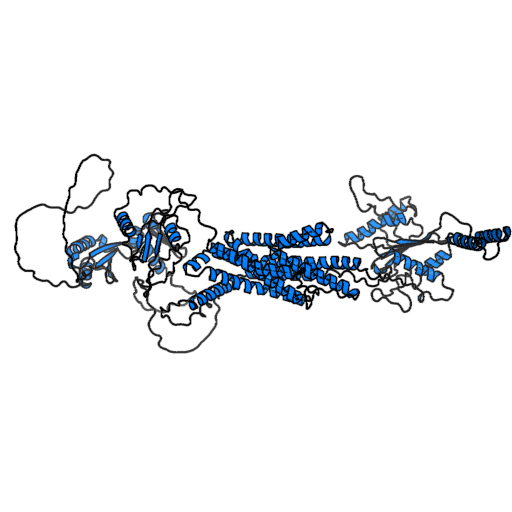LA A 1 121 ? -46.361 35.439 59.872 1.00 84.00 121 ALA A C 1
ATOM 884 O O . ALA A 1 121 ? -47.516 35.853 59.755 1.00 84.00 121 ALA A O 1
ATOM 885 N N . ARG A 1 122 ? -45.772 34.711 58.920 1.00 83.50 122 ARG A N 1
ATOM 886 C CA . ARG A 1 122 ? -46.414 34.378 57.643 1.00 83.50 122 ARG A CA 1
ATOM 887 C C . ARG A 1 122 ? -46.391 32.873 57.404 1.00 83.50 122 ARG A C 1
ATOM 889 O O . ARG A 1 122 ? -45.320 32.284 57.421 1.00 83.50 122 ARG A O 1
ATOM 896 N N . LEU A 1 123 ? -47.544 32.277 57.107 1.00 83.75 123 LEU A N 1
ATOM 897 C CA . LEU A 1 123 ? -47.619 30.902 56.604 1.00 83.75 123 LEU A CA 1
ATOM 898 C C . LEU A 1 123 ? -47.082 30.856 55.162 1.00 83.75 123 LEU A C 1
ATOM 900 O O . LEU A 1 123 ? -47.527 31.643 54.318 1.00 83.75 123 LEU A O 1
ATOM 904 N N . VAL A 1 124 ? -46.112 29.979 54.901 1.00 80.50 124 VAL A N 1
ATOM 905 C CA . VAL A 1 124 ? -45.473 29.811 53.583 1.00 80.50 124 VAL A CA 1
ATOM 906 C C . VAL A 1 124 ? -45.955 28.542 52.906 1.00 80.50 124 VAL A C 1
ATOM 908 O O . VAL A 1 124 ? -46.366 28.608 51.752 1.00 80.50 124 VAL A O 1
ATOM 911 N N . GLU A 1 125 ? -45.965 27.423 53.632 1.00 78.69 125 GLU A N 1
ATOM 912 C CA . GLU A 1 125 ? -46.333 26.112 53.095 1.00 78.69 125 GLU A CA 1
ATOM 913 C C . GLU A 1 125 ? -47.293 25.386 54.045 1.00 78.69 125 GLU A C 1
ATOM 915 O O . GLU A 1 125 ? -47.108 25.388 55.264 1.00 78.69 125 GLU A O 1
ATOM 920 N N . ASP A 1 126 ? -48.327 24.774 53.468 1.00 78.75 126 ASP A N 1
ATOM 921 C CA . ASP A 1 126 ? -49.240 23.837 54.129 1.00 78.75 126 ASP A CA 1
ATOM 922 C C . ASP A 1 126 ? -49.236 22.547 53.308 1.00 78.75 126 ASP A C 1
ATOM 924 O O . ASP A 1 126 ? -49.987 22.393 52.341 1.00 78.75 126 ASP A O 1
ATOM 928 N N . LEU A 1 127 ? -48.312 21.655 53.653 1.00 73.81 127 LEU A N 1
ATOM 929 C CA . LEU A 1 127 ? -48.224 20.311 53.101 1.00 73.81 127 LEU A CA 1
ATOM 930 C C . LEU A 1 127 ? -49.045 19.392 54.010 1.00 73.81 127 LEU A C 1
ATOM 932 O O . LEU A 1 127 ? -49.129 19.608 55.217 1.00 73.81 127 LEU A O 1
ATOM 936 N N . GLY A 1 128 ? -49.688 18.362 53.455 1.00 62.22 128 GLY A N 1
ATOM 937 C CA . GLY A 1 128 ? -50.696 17.555 54.166 1.00 62.22 128 GLY A CA 1
ATOM 938 C C . GLY A 1 128 ? -50.334 17.173 55.612 1.00 62.22 128 GLY A C 1
ATOM 939 O O . GLY A 1 128 ? -51.202 17.254 56.480 1.00 62.22 128 GLY A O 1
ATOM 940 N N . HIS A 1 129 ? -49.056 16.883 55.880 1.00 71.94 129 HIS A N 1
ATOM 941 C CA . HIS A 1 129 ? -48.524 16.497 57.191 1.00 71.94 129 HIS A CA 1
ATOM 942 C C . HIS A 1 129 ? -47.611 17.551 57.858 1.00 71.94 129 HIS A C 1
ATOM 944 O O . HIS A 1 129 ? -47.178 17.326 58.982 1.00 71.94 129 HIS A O 1
ATOM 950 N N . GLU A 1 130 ? -47.335 18.710 57.243 1.00 82.31 130 GLU A N 1
ATOM 951 C CA . GLU A 1 130 ? -46.408 19.730 57.773 1.00 82.31 130 GLU A CA 1
ATOM 952 C C . GLU A 1 130 ? -46.876 21.172 57.482 1.00 82.31 130 GLU A C 1
ATOM 954 O O . GLU A 1 130 ? -47.339 21.487 56.388 1.00 82.31 130 GLU A O 1
ATOM 959 N N . LEU A 1 131 ? -46.749 22.072 58.461 1.00 84.38 131 LEU A N 1
ATOM 960 C CA . LEU A 1 131 ? -47.023 23.510 58.333 1.00 84.38 131 LEU A CA 1
ATOM 961 C C . LEU A 1 131 ? -45.734 24.307 58.515 1.00 84.38 131 LEU A C 1
ATOM 963 O O . LEU A 1 131 ? -45.111 24.208 59.570 1.00 84.38 131 LEU A O 1
ATOM 967 N N . THR A 1 132 ? -45.393 25.174 57.565 1.00 86.00 132 THR A N 1
ATOM 968 C CA . THR A 1 132 ? -44.176 25.998 57.631 1.00 86.00 132 THR A CA 1
ATOM 969 C C . THR A 1 132 ? -44.516 27.487 57.703 1.00 86.00 132 THR A C 1
ATOM 971 O O . THR A 1 132 ? -45.134 28.050 56.795 1.00 86.00 132 THR A O 1
ATOM 974 N N . TYR A 1 133 ? -44.079 28.152 58.775 1.00 87.25 133 TYR A N 1
ATOM 975 C CA . TYR A 1 133 ? -44.228 29.593 59.003 1.00 87.25 133 TYR A CA 1
ATOM 976 C C . TYR A 1 133 ? -42.875 30.305 58.960 1.00 87.25 133 TYR A C 1
ATOM 978 O O . TYR A 1 133 ? -41.907 29.820 59.527 1.00 87.25 133 TYR A O 1
ATOM 986 N N . ILE A 1 134 ? -42.820 31.507 58.387 1.00 86.81 134 ILE A N 1
ATOM 987 C CA . ILE A 1 134 ? -41.691 32.429 58.557 1.00 86.81 134 ILE A CA 1
ATOM 988 C C . ILE A 1 134 ? -41.969 33.347 59.747 1.00 86.81 134 ILE A C 1
ATOM 990 O O . ILE A 1 134 ? -42.955 34.091 59.766 1.00 86.81 134 ILE A O 1
ATOM 994 N N . LEU A 1 135 ? -41.059 33.328 60.714 1.00 86.75 135 LEU A N 1
ATOM 995 C CA . LEU A 1 135 ? -40.995 34.206 61.871 1.00 86.75 135 LEU A CA 1
ATOM 996 C C . LEU A 1 135 ? -39.887 35.258 61.657 1.00 86.75 135 LEU A C 1
ATOM 998 O O . LEU A 1 135 ? -38.721 34.902 61.487 1.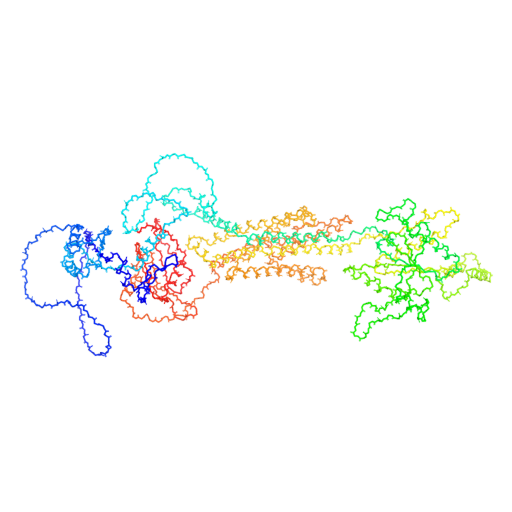00 86.75 135 LEU A O 1
ATOM 1002 N N . PRO A 1 136 ? -40.180 36.567 61.690 1.00 83.81 136 PRO A N 1
ATOM 1003 C CA . PRO A 1 136 ? -39.169 37.589 61.424 1.00 83.81 136 PRO A CA 1
ATOM 1004 C C . PRO A 1 136 ? -38.138 37.721 62.557 1.00 83.81 136 PRO A C 1
ATOM 1006 O O . PRO A 1 136 ? -38.483 37.668 63.738 1.00 83.81 136 PRO A O 1
ATOM 1009 N N . TYR A 1 137 ? -36.879 38.022 62.211 1.00 79.62 137 TYR A N 1
ATOM 1010 C CA . TYR A 1 137 ? -35.782 38.215 63.180 1.00 79.62 137 TYR A CA 1
ATOM 1011 C C . TYR A 1 137 ? -36.044 39.317 64.221 1.00 79.62 137 TYR A C 1
ATOM 1013 O O . TYR A 1 137 ? -35.496 39.287 65.324 1.00 79.62 137 TYR A O 1
ATOM 1021 N N . SER A 1 138 ? -36.884 40.307 63.901 1.00 76.00 138 SER A N 1
ATOM 1022 C CA . SER A 1 138 ? -37.272 41.366 64.840 1.00 76.00 138 SER A CA 1
ATOM 1023 C C . SER A 1 138 ? -38.081 40.836 66.026 1.00 76.00 138 SER A C 1
ATOM 1025 O O . SER A 1 138 ? -37.945 41.357 67.130 1.00 76.00 138 SER A O 1
ATOM 1027 N N . ALA A 1 139 ? -38.871 39.777 65.828 1.00 75.75 139 ALA A N 1
ATOM 1028 C CA . ALA A 1 139 ? -39.659 39.158 66.889 1.00 75.75 139 ALA A CA 1
ATOM 1029 C C . ALA A 1 139 ? -38.782 38.372 67.881 1.00 75.75 139 ALA A C 1
ATOM 1031 O O . ALA A 1 139 ? -39.065 38.383 69.079 1.00 75.75 139 ALA A O 1
ATOM 1032 N N . ALA A 1 140 ? -37.667 37.794 67.416 1.00 73.81 140 ALA A N 1
ATOM 1033 C CA . ALA A 1 140 ? -36.675 37.146 68.277 1.00 73.81 140 ALA A CA 1
ATOM 1034 C C . ALA A 1 140 ? -36.022 38.139 69.256 1.00 73.81 140 ALA A C 1
ATOM 1036 O O . ALA A 1 140 ? -35.886 37.849 70.443 1.00 73.81 140 ALA A O 1
ATOM 1037 N N . LYS A 1 141 ? -35.678 39.350 68.785 1.00 72.00 141 LYS A N 1
ATOM 1038 C CA . LYS A 1 141 ? -35.070 40.409 69.619 1.00 72.00 141 LYS A CA 1
ATOM 1039 C C . LYS A 1 141 ? -35.995 40.917 70.726 1.00 72.00 141 LYS A C 1
ATOM 1041 O O . LYS A 1 141 ? -35.510 41.385 71.750 1.00 72.00 141 LYS A O 1
ATOM 1046 N N . ASN A 1 142 ? -37.306 40.811 70.523 1.00 73.69 142 ASN A N 1
ATOM 1047 C CA . ASN A 1 142 ? -38.322 41.288 71.458 1.00 73.69 142 ASN A CA 1
ATOM 1048 C C . ASN A 1 142 ? -38.728 40.230 72.502 1.00 73.69 142 ASN A C 1
ATOM 1050 O O . ASN A 1 142 ? -39.634 40.484 73.288 1.00 73.69 142 ASN A O 1
ATOM 1054 N N . GLY A 1 143 ? -38.105 39.042 72.503 1.00 78.00 143 GLY A N 1
ATOM 1055 C CA . GLY A 1 143 ? -38.417 37.954 73.440 1.00 78.00 143 GLY A CA 1
ATOM 1056 C C . GLY A 1 143 ? -39.708 37.181 73.136 1.00 78.00 143 GLY A C 1
ATOM 1057 O O . GLY A 1 143 ? -40.002 36.208 73.826 1.00 78.00 143 GLY A O 1
ATOM 1058 N N . ALA A 1 144 ? -40.441 37.541 72.076 1.00 81.00 144 ALA A N 1
ATOM 1059 C CA . ALA A 1 144 ? -41.735 36.946 71.722 1.00 81.00 144 ALA A CA 1
ATOM 1060 C C . ALA A 1 144 ? -41.652 35.445 71.386 1.00 81.00 144 ALA A C 1
ATOM 1062 O O . ALA A 1 144 ? -42.624 34.712 71.538 1.00 81.00 144 ALA A O 1
ATOM 1063 N N . PHE A 1 145 ? -40.482 34.966 70.952 1.00 85.00 145 PHE A N 1
ATOM 1064 C CA . PHE A 1 145 ? -40.262 33.548 70.654 1.00 85.00 145 PHE A CA 1
ATOM 1065 C C . PHE A 1 145 ? -40.259 32.676 71.907 1.00 85.00 145 PHE A C 1
ATOM 1067 O O . PHE A 1 145 ? -40.735 31.549 71.856 1.00 85.00 145 PHE A O 1
ATOM 1074 N N . VAL A 1 146 ? -39.769 33.195 73.037 1.00 83.62 146 VAL A N 1
ATOM 1075 C CA . VAL A 1 146 ? -39.735 32.441 74.299 1.00 83.62 146 VAL A CA 1
ATOM 1076 C C . VAL A 1 146 ? -41.158 32.163 74.780 1.00 83.62 146 VAL A C 1
ATOM 1078 O O . VAL A 1 146 ? -41.460 31.054 75.210 1.00 83.62 146 VAL A O 1
ATOM 1081 N N . GLU A 1 147 ? -42.047 33.150 74.662 1.00 82.81 147 GLU A N 1
ATOM 1082 C CA . GLU A 1 147 ? -43.464 32.995 75.005 1.00 82.81 147 GLU A CA 1
ATOM 1083 C C . GLU A 1 147 ? -44.211 32.125 73.987 1.00 82.81 147 GLU A C 1
ATOM 1085 O O . GLU A 1 147 ? -45.002 31.274 74.389 1.00 82.81 147 GLU A O 1
ATOM 1090 N N . LEU A 1 148 ? -43.913 32.270 72.689 1.00 87.38 148 LEU A N 1
ATOM 1091 C CA . LEU A 1 148 ? -44.488 31.438 71.630 1.00 87.38 148 LEU A CA 1
ATOM 1092 C C . LEU A 1 148 ? -44.123 29.955 71.791 1.00 87.38 148 LEU A C 1
ATOM 1094 O O . LEU A 1 148 ? -45.018 29.118 71.748 1.00 87.38 148 LEU A O 1
ATOM 1098 N N . PHE A 1 149 ? -42.841 29.621 71.976 1.00 88.44 149 PHE A N 1
ATOM 1099 C CA . PHE A 1 149 ? -42.400 28.228 72.116 1.00 88.44 149 PHE A CA 1
ATOM 1100 C C . PHE A 1 149 ? -42.888 27.612 73.421 1.00 88.44 149 PHE A C 1
ATOM 1102 O O . PHE A 1 149 ? -43.360 26.484 73.408 1.00 88.44 149 PHE A O 1
ATOM 1109 N N . LYS A 1 150 ? -42.927 28.384 74.513 1.00 85.56 150 LYS A N 1
ATOM 1110 C CA . LYS A 1 150 ? -43.532 27.929 75.769 1.00 85.56 150 LYS A CA 1
ATOM 1111 C C . LYS A 1 150 ? -45.028 27.620 75.619 1.00 85.56 150 LYS A C 1
ATOM 1113 O O . LYS A 1 150 ? -45.489 26.602 76.127 1.00 85.56 150 LYS A O 1
ATOM 1118 N N . ASP A 1 151 ? -45.791 28.470 74.928 1.00 83.81 151 ASP A N 1
ATOM 1119 C CA . ASP A 1 151 ? -47.212 28.211 74.651 1.00 83.81 151 ASP A CA 1
ATOM 1120 C C . ASP A 1 151 ? -47.409 27.054 73.648 1.00 83.81 151 ASP A C 1
ATOM 1122 O O . ASP A 1 151 ? -48.396 26.326 73.766 1.00 83.81 151 ASP A O 1
ATOM 1126 N N . LEU A 1 152 ? -46.495 26.868 72.685 1.00 85.62 152 LEU A N 1
ATOM 1127 C CA . LEU A 1 152 ? -46.504 25.739 71.744 1.00 85.62 152 LEU A CA 1
ATOM 1128 C C . LEU A 1 152 ? -46.191 24.415 72.445 1.00 85.62 152 LEU A C 1
ATOM 1130 O O . LEU A 1 152 ? -46.914 23.456 72.206 1.00 85.62 152 LEU A O 1
ATOM 1134 N N . ASP A 1 153 ? -45.199 24.370 73.338 1.00 84.44 153 ASP A N 1
ATOM 1135 C CA . ASP A 1 153 ? -44.850 23.184 74.133 1.00 84.44 153 ASP A CA 1
ATOM 1136 C C . ASP A 1 153 ? -46.020 22.762 75.034 1.00 84.44 153 ASP A C 1
ATOM 1138 O O . ASP A 1 153 ? -46.375 21.586 75.097 1.00 84.44 153 ASP A O 1
ATOM 1142 N N . LEU A 1 154 ? -46.679 23.731 75.686 1.00 83.88 154 LEU A N 1
ATOM 1143 C CA . LEU A 1 154 ? -47.819 23.468 76.572 1.00 83.88 154 LEU A CA 1
ATOM 1144 C C . LEU A 1 154 ? -49.073 22.995 75.822 1.00 83.88 154 LEU A C 1
ATOM 1146 O O . LEU A 1 154 ? -49.867 22.246 76.387 1.00 83.88 154 LEU A O 1
ATOM 1150 N N . LYS A 1 155 ? -49.273 23.432 74.572 1.00 81.69 155 LYS A N 1
ATOM 1151 C CA . LYS A 1 155 ? -50.486 23.146 73.779 1.00 81.69 155 LYS A CA 1
ATOM 1152 C C . LYS A 1 155 ? -50.247 22.197 72.605 1.00 81.69 155 LYS A C 1
ATOM 1154 O O . LYS A 1 155 ? -51.152 21.991 71.802 1.00 81.69 155 LYS A O 1
ATOM 1159 N N . LEU A 1 156 ? -49.072 21.578 72.506 1.00 81.50 156 LEU A N 1
ATOM 1160 C CA . LEU A 1 156 ? -48.658 20.755 71.364 1.00 81.50 156 LEU A CA 1
ATOM 1161 C C . LEU A 1 156 ? -49.652 19.613 71.074 1.00 81.50 156 LEU A C 1
ATOM 1163 O O . LEU A 1 156 ? -50.068 19.406 69.933 1.00 81.50 156 LEU A O 1
ATOM 1167 N N . HIS A 1 157 ? -50.106 18.933 72.133 1.00 72.94 157 HIS A N 1
ATOM 1168 C CA . HIS A 1 157 ? -51.095 17.855 72.055 1.00 72.94 157 HIS A CA 1
ATOM 1169 C C . HIS A 1 157 ? -52.519 18.342 71.742 1.00 72.94 157 HIS A C 1
ATOM 1171 O O . HIS A 1 157 ? -53.254 17.643 71.047 1.00 72.94 157 HIS A O 1
ATOM 1177 N N . GLU A 1 158 ? -52.902 19.530 72.219 1.00 74.94 158 GLU A N 1
ATOM 1178 C CA . GLU A 1 158 ? -54.213 20.145 71.952 1.00 74.94 158 GLU A CA 1
ATOM 1179 C C . GLU A 1 158 ? -54.318 20.669 70.512 1.00 74.94 158 GLU A C 1
ATOM 1181 O O . GLU A 1 158 ? -55.400 20.684 69.930 1.00 74.94 158 GLU A O 1
ATOM 1186 N N . LEU A 1 159 ? -53.186 21.065 69.924 1.00 75.06 159 LEU A N 1
ATOM 1187 C CA . LEU A 1 159 ? -53.072 21.584 68.560 1.00 75.06 159 LEU A CA 1
ATOM 1188 C C . LEU A 1 159 ? -52.935 20.488 67.493 1.00 75.06 159 LEU A C 1
ATOM 1190 O O . LEU A 1 159 ? -52.857 20.815 66.313 1.00 75.06 159 LEU A O 1
ATOM 1194 N N . GLY A 1 160 ? -52.878 19.208 67.882 1.00 72.75 160 GLY A N 1
ATOM 1195 C CA . GLY A 1 160 ? -52.729 18.080 66.953 1.00 72.75 160 GLY A CA 1
ATOM 1196 C C . GLY A 1 160 ? -51.397 18.066 66.190 1.00 72.75 160 GLY A C 1
ATOM 1197 O O . GLY A 1 160 ? -51.340 17.582 65.061 1.00 72.75 160 GLY A O 1
ATOM 1198 N N . ILE A 1 161 ? -50.332 18.595 66.795 1.00 81.81 161 ILE A N 1
ATOM 1199 C CA . ILE A 1 161 ? -48.970 18.641 66.242 1.00 81.81 161 ILE A CA 1
ATOM 1200 C C . ILE A 1 161 ? -48.144 17.538 66.930 1.00 81.81 161 ILE A C 1
ATOM 1202 O O . ILE A 1 161 ? -48.375 17.235 68.098 1.00 81.81 161 ILE A O 1
ATOM 1206 N N . SER A 1 162 ? -47.229 16.874 66.222 1.00 79.50 162 SER A N 1
ATOM 1207 C CA . SER A 1 162 ? -46.329 15.850 66.781 1.00 79.50 162 SER A CA 1
ATOM 1208 C C . SER A 1 162 ? -44.993 16.432 67.233 1.00 79.50 162 SER A C 1
ATOM 1210 O O . SER A 1 162 ? -44.465 16.037 68.268 1.00 79.50 162 SER A O 1
ATOM 1212 N N . SER A 1 163 ? -44.455 17.376 66.468 1.00 82.56 163 SER A N 1
ATOM 1213 C CA . SER A 1 163 ? -43.178 18.036 66.734 1.00 82.56 163 SER A CA 1
ATOM 1214 C C . SER A 1 163 ? -43.113 19.361 65.988 1.00 82.56 163 SER A C 1
ATOM 1216 O O . SER A 1 163 ? -43.771 19.527 64.961 1.00 82.56 163 SER A O 1
ATOM 1218 N N . TYR A 1 164 ? -42.284 20.285 66.461 1.00 87.88 164 TYR A N 1
ATOM 1219 C CA . TYR A 1 164 ? -41.922 21.473 65.698 1.00 87.88 164 TYR A CA 1
ATOM 1220 C C . TYR A 1 164 ? -40.407 21.643 65.649 1.00 87.88 164 TYR A C 1
ATOM 1222 O O . TYR A 1 164 ? -39.692 21.211 66.550 1.00 87.88 164 TYR A O 1
ATOM 1230 N N . GLY A 1 165 ? -39.924 22.259 64.578 1.00 86.06 165 GLY A N 1
ATOM 1231 C CA . GLY A 1 165 ? -38.526 22.598 64.369 1.00 86.06 165 GLY A CA 1
ATOM 1232 C C . GLY A 1 165 ? -38.399 24.048 63.930 1.00 86.06 165 GLY A C 1
ATOM 1233 O O . GLY A 1 165 ? -39.266 24.572 63.234 1.00 86.06 165 GLY A O 1
ATOM 1234 N N . VAL A 1 166 ? -37.317 24.700 64.346 1.00 86.75 166 VAL A N 1
ATOM 1235 C CA . VAL A 1 166 ? -36.976 26.054 63.907 1.00 86.75 166 VAL A CA 1
ATOM 1236 C C . VAL A 1 166 ? -35.685 25.973 63.108 1.00 86.75 166 VAL A C 1
ATOM 1238 O O . VAL A 1 166 ? -34.674 25.495 63.618 1.00 86.75 166 VAL A O 1
ATOM 1241 N N . SER A 1 167 ? -35.712 26.438 61.866 1.00 83.12 167 SER A N 1
ATOM 1242 C CA . SER A 1 167 ? -34.528 26.586 61.021 1.00 83.12 167 SER A CA 1
ATOM 1243 C C . SER A 1 167 ? -34.305 28.054 60.667 1.00 83.12 167 SER A C 1
ATOM 1245 O O . SER A 1 167 ? -35.213 28.877 60.742 1.00 83.12 167 SER A O 1
ATOM 1247 N N . ASP A 1 168 ? -33.064 28.412 60.368 1.00 83.06 168 ASP A N 1
ATOM 1248 C CA . ASP A 1 168 ? -32.677 29.766 59.971 1.00 83.06 168 ASP A CA 1
ATOM 1249 C C . ASP A 1 168 ? -32.505 29.833 58.445 1.00 83.06 168 ASP A C 1
ATOM 1251 O O . ASP A 1 168 ? -32.269 28.800 57.813 1.00 83.06 168 ASP A O 1
ATOM 1255 N N . THR A 1 169 ? -32.582 31.026 57.848 1.00 84.19 169 THR A N 1
ATOM 1256 C CA . THR A 1 169 ? -32.286 31.186 56.415 1.00 84.19 169 THR A CA 1
ATOM 1257 C C . THR A 1 169 ? -30.886 30.685 56.077 1.00 84.19 169 THR A C 1
ATOM 1259 O O . THR A 1 169 ? -29.899 30.974 56.765 1.00 84.19 169 THR A O 1
ATOM 1262 N N . THR A 1 170 ? -30.783 29.922 54.992 1.00 84.00 170 THR A N 1
ATOM 1263 C CA . THR A 1 170 ? -29.492 29.407 54.530 1.00 84.00 170 THR A CA 1
ATOM 1264 C C . THR A 1 170 ? -28.761 30.472 53.713 1.00 84.00 170 THR A C 1
ATOM 1266 O O . THR A 1 170 ? -29.368 31.352 53.098 1.00 84.00 170 THR A O 1
ATOM 1269 N N . LEU A 1 171 ? -27.428 30.399 53.659 1.00 80.00 171 LEU A N 1
ATOM 1270 C CA . LEU A 1 171 ? -26.660 31.265 52.755 1.00 80.00 171 LEU A CA 1
ATOM 1271 C C . LEU A 1 171 ? -26.983 31.014 51.279 1.00 80.00 171 LEU A C 1
ATOM 1273 O O . LEU A 1 171 ? -26.803 31.916 50.467 1.00 80.00 171 LEU A O 1
ATOM 1277 N N . GLU A 1 172 ? -27.462 29.815 50.940 1.00 81.38 172 GLU A N 1
ATOM 1278 C CA . GLU A 1 172 ? -27.906 29.469 49.588 1.00 81.38 172 GLU A CA 1
ATOM 1279 C C . GLU A 1 172 ? -29.146 30.271 49.196 1.00 81.38 172 GLU A C 1
ATOM 1281 O O . GLU A 1 172 ? -29.193 30.843 48.111 1.00 81.38 172 GLU A O 1
ATOM 1286 N N . GLU A 1 173 ? -30.100 30.409 50.115 1.00 79.56 173 GLU A N 1
ATOM 1287 C CA . GLU A 1 173 ? -31.293 31.232 49.922 1.00 79.56 173 GLU A CA 1
ATOM 1288 C C . GLU A 1 173 ? -30.943 32.723 49.792 1.00 79.56 173 GLU A C 1
ATOM 1290 O O . GLU A 1 173 ? -31.453 33.411 48.910 1.00 79.56 173 GLU A O 1
ATOM 1295 N N . ILE A 1 174 ? -30.012 33.226 50.611 1.00 83.38 174 ILE A N 1
ATOM 1296 C CA . ILE A 1 174 ? -29.517 34.611 50.505 1.00 83.38 174 ILE A CA 1
ATOM 1297 C C . ILE A 1 174 ? -28.792 34.829 49.178 1.00 83.38 174 ILE A C 1
ATOM 1299 O O . ILE A 1 174 ? -28.945 35.881 48.563 1.00 83.38 174 ILE A O 1
ATOM 1303 N N . PHE A 1 175 ? -28.018 33.846 48.719 1.00 80.75 175 PHE A N 1
ATOM 1304 C CA . PHE A 1 175 ? -27.355 33.899 47.423 1.00 80.75 175 PHE A CA 1
ATOM 1305 C C . PHE A 1 175 ? -28.357 33.969 46.270 1.00 80.75 175 PHE A C 1
ATOM 1307 O O . PHE A 1 175 ? -28.214 34.841 45.415 1.00 80.75 175 PHE A O 1
ATOM 1314 N N . LEU A 1 176 ? -29.377 33.106 46.270 1.00 81.94 176 LEU A N 1
ATOM 1315 C CA . LEU A 1 176 ? -30.435 33.110 45.257 1.00 81.94 176 LEU A CA 1
ATOM 1316 C C . LEU A 1 176 ? -31.201 34.434 45.263 1.00 81.94 176 LEU A C 1
ATOM 1318 O O . LEU A 1 176 ? -31.324 35.073 44.224 1.00 81.94 176 LEU A O 1
ATOM 1322 N N . LYS A 1 177 ? -31.584 34.922 46.444 1.00 79.75 177 LYS A N 1
ATOM 1323 C CA . LYS A 1 177 ? -32.250 36.218 46.599 1.00 79.75 177 LYS A CA 1
ATOM 1324 C C . LYS A 1 177 ? -31.399 37.384 46.091 1.00 79.75 177 LYS A C 1
ATOM 1326 O O . LYS A 1 177 ? -31.900 38.260 45.398 1.00 79.75 177 LYS A O 1
ATOM 1331 N N . VAL A 1 178 ? -30.098 37.397 46.391 1.00 80.56 178 VAL A N 1
ATOM 1332 C CA . VAL A 1 178 ? -29.171 38.414 45.867 1.00 80.56 178 VAL A CA 1
ATOM 1333 C C . VAL A 1 178 ? -29.011 38.280 44.351 1.00 80.56 178 VAL A C 1
ATOM 1335 O O . VAL A 1 178 ? -28.868 39.296 43.675 1.00 80.56 178 VAL A O 1
ATOM 1338 N N . ALA A 1 179 ? -29.035 37.071 43.789 1.00 76.75 179 ALA A N 1
ATOM 1339 C CA . ALA A 1 179 ? -28.999 36.870 42.341 1.00 76.75 179 ALA A CA 1
ATOM 1340 C C . ALA A 1 179 ? -30.281 37.389 41.659 1.00 76.75 179 ALA A C 1
ATOM 1342 O O . ALA A 1 179 ? -30.191 38.109 40.663 1.00 76.75 179 ALA A O 1
ATOM 1343 N N . GLU A 1 180 ? -31.451 37.114 42.236 1.00 77.06 180 GLU A N 1
ATOM 1344 C CA . GLU A 1 180 ? -32.751 37.615 41.774 1.00 77.06 180 GLU A CA 1
ATOM 1345 C C . GLU A 1 180 ? -32.855 39.142 41.863 1.00 77.06 180 GLU A C 1
ATOM 1347 O O . GLU A 1 180 ? -33.198 39.795 40.878 1.00 77.06 180 GLU A O 1
ATOM 1352 N N . ASP A 1 181 ? -32.485 39.735 43.005 1.00 73.12 181 ASP A N 1
ATOM 1353 C CA . ASP A 1 181 ? -32.513 41.189 43.224 1.00 73.12 181 ASP A CA 1
ATOM 1354 C C . ASP A 1 181 ? -31.550 41.941 42.283 1.00 73.12 181 ASP A C 1
ATOM 1356 O O . ASP A 1 181 ? -31.778 43.106 41.949 1.00 73.12 181 ASP A O 1
ATOM 1360 N N . ASN A 1 182 ? -30.474 41.283 41.829 1.00 69.25 182 ASN A N 1
ATOM 1361 C CA . ASN A 1 182 ? -29.545 41.822 40.830 1.00 69.25 182 ASN A CA 1
ATOM 1362 C C . ASN A 1 182 ? -29.948 41.496 39.376 1.00 69.25 182 ASN A C 1
ATOM 1364 O O . ASN A 1 182 ? -29.193 41.826 38.461 1.00 69.25 182 ASN A O 1
ATOM 1368 N N . GLY A 1 183 ? -31.127 40.903 39.150 1.00 61.75 183 GLY A N 1
ATOM 1369 C CA . GLY A 1 183 ? -31.728 40.735 37.823 1.00 61.75 183 GLY A CA 1
ATOM 1370 C C . GLY A 1 183 ? -31.066 39.677 36.938 1.00 61.75 183 GLY A C 1
ATOM 1371 O O . GLY A 1 183 ? -31.126 39.799 35.715 1.00 61.75 183 GLY A O 1
ATOM 1372 N N . VAL A 1 184 ? -30.443 38.650 37.525 1.00 55.06 184 VAL A N 1
ATOM 1373 C CA . VAL A 1 184 ? -29.717 37.594 36.786 1.00 55.06 184 VAL A CA 1
ATOM 1374 C C . VAL A 1 184 ? -30.622 36.799 35.819 1.00 55.06 184 VAL A C 1
ATOM 1376 O O . VAL A 1 184 ? -30.116 36.281 34.828 1.00 55.06 184 VAL A O 1
ATOM 1379 N N . ASP A 1 185 ? -31.948 36.814 36.012 1.00 47.06 185 ASP A N 1
ATOM 1380 C CA . ASP A 1 185 ? -32.935 36.176 35.116 1.00 47.06 185 ASP A CA 1
ATOM 1381 C C . ASP A 1 185 ? -33.640 37.158 34.152 1.00 47.06 185 ASP A C 1
ATOM 1383 O O . ASP A 1 185 ? -34.508 36.767 33.370 1.00 47.06 185 ASP A O 1
ATOM 1387 N N . THR A 1 186 ? -33.284 38.448 34.175 1.00 44.03 186 THR A N 1
ATOM 1388 C CA . THR A 1 186 ? -33.775 39.434 33.199 1.00 44.03 186 THR A CA 1
ATOM 1389 C C . THR A 1 186 ? -32.723 39.682 32.125 1.00 44.03 186 THR A C 1
ATOM 1391 O O . THR A 1 186 ? -31.887 40.575 32.252 1.00 44.03 186 THR A O 1
ATOM 1394 N N . GLU A 1 187 ? -32.774 38.916 31.034 1.00 36.25 187 GLU A N 1
ATOM 1395 C CA . GLU A 1 187 ? -32.085 39.293 29.798 1.00 36.25 187 GLU A CA 1
ATOM 1396 C C . GLU A 1 187 ? -32.674 40.619 29.294 1.00 36.25 187 GLU A C 1
ATOM 1398 O O . GLU A 1 187 ? -33.788 40.681 28.775 1.00 36.25 187 GLU A O 1
ATOM 1403 N N . VAL A 1 188 ? -31.939 41.713 29.490 1.00 37.03 188 VAL A N 1
ATOM 1404 C CA . VAL A 1 188 ? -32.229 43.008 28.867 1.00 37.03 188 VAL A CA 1
ATOM 1405 C C . VAL A 1 188 ? -31.592 42.997 27.473 1.00 37.03 188 VAL A C 1
ATOM 1407 O O . VAL A 1 188 ? -30.362 42.928 27.392 1.00 37.03 188 VAL A O 1
ATOM 1410 N N . PRO A 1 189 ? -32.352 43.106 26.365 1.00 34.66 189 PRO A N 1
ATOM 1411 C CA . PRO A 1 189 ? -31.768 43.423 25.072 1.00 34.66 189 PRO A CA 1
ATOM 1412 C C . PRO A 1 189 ? -31.368 44.900 25.074 1.00 34.66 189 PRO A C 1
ATOM 1414 O O . PRO A 1 189 ? -32.158 45.778 25.425 1.00 34.66 189 PRO A O 1
ATOM 1417 N N . SER A 1 190 ? -30.130 45.174 24.679 1.00 35.91 190 SER A N 1
ATOM 1418 C CA . SER A 1 190 ? -29.638 46.525 24.427 1.00 35.91 190 SER A CA 1
ATOM 1419 C C . SER A 1 190 ? -30.399 47.164 23.263 1.00 35.91 190 SER A C 1
ATOM 1421 O O . SER A 1 190 ? -30.039 46.934 22.117 1.00 35.91 190 SER A O 1
ATOM 1423 N N . ASP A 1 191 ? -31.407 47.989 23.547 1.00 30.23 191 ASP A N 1
ATOM 1424 C CA . ASP A 1 191 ? -31.576 49.270 22.853 1.00 30.23 191 ASP A CA 1
ATOM 1425 C C . ASP A 1 191 ? -32.528 50.206 23.612 1.00 30.23 191 ASP A C 1
ATOM 1427 O O . ASP A 1 191 ? -33.532 49.795 24.195 1.00 30.23 191 ASP A O 1
ATOM 1431 N N . GLY A 1 192 ? -32.176 51.490 23.666 1.00 38.91 192 GLY A N 1
ATOM 1432 C CA . GLY A 1 192 ? -32.859 52.481 24.492 1.00 38.91 192 GLY A CA 1
ATOM 1433 C C . GLY A 1 192 ? -34.250 52.855 23.978 1.00 38.91 192 GLY A C 1
ATOM 1434 O O . GLY A 1 192 ? -34.385 53.478 22.929 1.00 38.91 192 GLY A O 1
ATOM 1435 N N . THR A 1 193 ? -35.298 52.599 24.768 1.00 29.70 193 THR A N 1
ATOM 1436 C CA . THR A 1 193 ? -36.544 53.389 24.751 1.00 29.70 193 THR A CA 1
ATOM 1437 C C . THR A 1 193 ? -37.253 53.322 26.117 1.00 29.70 193 THR A C 1
ATOM 1439 O O . THR A 1 193 ? -37.160 52.335 26.838 1.00 29.70 193 THR A O 1
ATOM 1442 N N . LEU A 1 194 ? -37.906 54.425 26.499 1.00 28.27 194 LEU A N 1
ATOM 1443 C CA . LEU A 1 194 ? -38.565 54.705 27.789 1.00 28.27 194 LEU A CA 1
ATOM 1444 C C . LEU A 1 194 ? -39.671 53.693 28.199 1.00 28.27 194 LEU A C 1
ATOM 1446 O O . LEU A 1 194 ? -40.223 53.005 27.344 1.00 28.27 194 LEU A O 1
ATOM 1450 N N . PRO A 1 195 ? -40.038 53.614 29.501 1.00 29.92 195 PRO A N 1
ATOM 1451 C CA . PRO A 1 195 ? -40.655 52.428 30.091 1.00 29.92 195 PRO A CA 1
ATOM 1452 C C . PRO A 1 195 ? -42.170 52.350 29.862 1.00 29.92 195 PRO A C 1
ATOM 1454 O O . PRO A 1 195 ? -42.911 53.298 30.134 1.00 29.92 195 PRO A O 1
ATOM 1457 N N . ILE A 1 196 ? -42.654 51.174 29.457 1.00 26.67 196 ILE A N 1
ATOM 1458 C CA . ILE A 1 196 ? -44.079 50.831 29.489 1.00 26.67 196 ILE A CA 1
ATOM 1459 C C . ILE A 1 196 ? -44.409 50.263 30.874 1.00 26.67 196 ILE A C 1
ATOM 1461 O O . ILE A 1 196 ? -43.810 49.300 31.341 1.00 26.67 196 ILE A O 1
ATOM 1465 N N . ARG A 1 197 ? -45.374 50.904 31.543 1.00 32.06 197 ARG A N 1
ATOM 1466 C CA . ARG A 1 197 ? -45.971 50.486 32.819 1.00 32.06 197 ARG A CA 1
ATOM 1467 C C . ARG A 1 197 ? -46.451 49.032 32.755 1.00 32.06 197 ARG A C 1
ATOM 1469 O O . ARG A 1 197 ? -47.473 48.763 32.126 1.00 32.06 197 ARG A O 1
ATOM 1476 N N . THR A 1 198 ? -45.837 48.153 33.543 1.00 26.75 198 THR A N 1
ATOM 1477 C CA . THR A 1 198 ? -46.399 46.831 33.853 1.00 26.75 198 THR A CA 1
ATOM 1478 C C . THR A 1 198 ? -46.815 46.756 35.321 1.00 26.75 198 THR A C 1
ATOM 1480 O O . THR A 1 198 ? -46.105 47.162 36.239 1.00 26.75 198 THR A O 1
ATOM 1483 N N . ARG A 1 199 ? -48.056 46.303 35.509 1.00 25.77 199 ARG A N 1
ATOM 1484 C CA . ARG A 1 199 ? -48.800 46.141 36.764 1.00 25.77 199 ARG A CA 1
ATOM 1485 C C . ARG A 1 199 ? -47.986 45.438 37.858 1.00 25.77 199 ARG A C 1
ATOM 1487 O O . ARG A 1 199 ? -47.456 44.357 37.633 1.00 25.77 199 ARG A O 1
ATOM 1494 N N . ARG A 1 200 ? -48.059 45.982 39.081 1.00 28.78 200 ARG A N 1
ATOM 1495 C CA . ARG A 1 200 ? -47.806 45.251 40.334 1.00 28.78 200 ARG A CA 1
ATOM 1496 C C . ARG A 1 200 ? -48.592 43.930 40.332 1.00 28.78 200 ARG A C 1
ATOM 1498 O O . ARG A 1 200 ? -49.819 43.955 40.424 1.00 28.78 200 ARG A O 1
ATOM 1505 N N . ARG A 1 201 ? -47.889 42.800 40.291 1.00 27.16 201 ARG A N 1
ATOM 1506 C CA . ARG A 1 201 ? -48.338 41.524 40.857 1.00 27.16 201 ARG A CA 1
ATOM 1507 C C . ARG A 1 201 ? -47.272 41.077 41.849 1.00 27.16 201 ARG A C 1
ATOM 1509 O O . ARG A 1 201 ? -46.180 40.683 41.472 1.00 27.16 201 ARG A O 1
ATOM 1516 N N . THR A 1 202 ? -47.602 41.219 43.122 1.00 25.81 202 THR A N 1
ATOM 1517 C CA . THR A 1 202 ? -46.933 40.579 44.252 1.00 25.81 202 THR A CA 1
ATOM 1518 C C . THR A 1 202 ? -46.954 39.065 44.061 1.00 25.81 202 THR A C 1
ATOM 1520 O O . THR A 1 202 ? -48.028 38.473 44.137 1.00 25.81 202 THR A O 1
ATOM 1523 N N . HIS A 1 203 ? -45.792 38.453 43.850 1.00 27.45 203 HIS A N 1
ATOM 1524 C CA . HIS A 1 203 ? -45.569 37.033 44.097 1.00 27.45 203 HIS A CA 1
ATOM 1525 C C . HIS A 1 203 ? -44.321 36.888 44.958 1.00 27.45 203 HIS A C 1
ATOM 1527 O O . HIS A 1 203 ? -43.274 37.458 44.675 1.00 27.45 203 HIS A O 1
ATOM 1533 N N . ALA A 1 204 ? -44.506 36.183 46.061 1.00 27.55 204 ALA A N 1
ATOM 1534 C CA . ALA A 1 204 ? -43.469 35.753 46.966 1.00 27.55 204 ALA A CA 1
ATOM 1535 C C . ALA A 1 204 ? -43.014 34.348 46.562 1.00 27.55 204 ALA A C 1
ATOM 1537 O O . ALA A 1 204 ? -43.858 33.514 46.236 1.00 27.55 204 ALA A O 1
ATOM 1538 N N . PHE A 1 205 ? -41.707 34.120 46.643 1.00 23.94 205 PHE A N 1
ATOM 1539 C CA . PHE A 1 205 ? -41.072 32.808 46.774 1.00 23.94 205 PHE A CA 1
ATOM 1540 C C . PHE A 1 205 ? -41.623 32.053 48.002 1.00 23.94 205 PHE A C 1
ATOM 1542 O O . PHE A 1 205 ? -42.025 32.697 48.973 1.00 23.94 205 PHE A O 1
ATOM 1549 N N . GLY A 1 206 ? -41.686 30.722 48.039 1.00 25.34 206 GLY A N 1
ATOM 1550 C CA . GLY A 1 206 ? -41.207 29.707 47.098 1.00 25.34 206 GLY A CA 1
ATOM 1551 C C . GLY A 1 206 ? -42.015 28.411 47.253 1.00 25.34 206 GLY A C 1
ATOM 1552 O O . GLY A 1 206 ? -43.021 28.398 47.957 1.00 25.34 206 GLY A O 1
ATOM 1553 N N . GLY A 1 207 ? -41.587 27.362 46.552 1.00 26.30 207 GLY A N 1
ATOM 1554 C CA . GLY A 1 207 ? -42.188 26.028 46.620 1.00 26.30 207 GLY A CA 1
ATOM 1555 C C . GLY A 1 207 ? -42.325 25.416 45.233 1.00 26.30 207 GLY A C 1
ATOM 1556 O O . GLY A 1 207 ? -43.365 25.522 44.586 1.00 26.30 207 GLY A O 1
ATOM 1557 N N . GLY A 1 208 ? -41.237 24.826 44.741 1.00 24.70 208 GLY A N 1
ATOM 1558 C CA . GLY A 1 208 ? -41.268 24.018 43.534 1.00 24.70 208 GLY A CA 1
ATOM 1559 C C . GLY A 1 208 ? -41.986 22.703 43.805 1.00 24.70 208 GLY A C 1
ATOM 1560 O O . GLY A 1 208 ? -41.422 21.818 44.434 1.00 24.70 208 GLY A O 1
ATOM 1561 N N . GLU A 1 209 ? -43.176 22.539 43.238 1.00 23.03 209 GLU A N 1
ATOM 1562 C CA . GLU A 1 209 ? -43.693 21.226 42.876 1.00 23.03 209 GLU A CA 1
ATOM 1563 C C . GLU A 1 209 ? -43.993 21.189 41.381 1.00 23.03 209 GLU A C 1
ATOM 1565 O O . GLU A 1 209 ? -44.510 22.124 40.768 1.00 23.03 209 GLU A O 1
ATOM 1570 N N . HIS A 1 210 ? -43.588 20.073 40.790 1.00 27.47 210 HIS A N 1
ATOM 1571 C CA . HIS A 1 210 ? -43.718 19.750 39.386 1.00 27.47 210 HIS A CA 1
ATOM 1572 C C . HIS A 1 210 ? -45.186 19.808 38.940 1.00 27.47 210 HIS A C 1
ATOM 1574 O O . HIS A 1 210 ? -45.993 18.960 39.316 1.00 27.47 210 HIS A O 1
ATOM 1580 N N . GLN A 1 211 ? -45.522 20.735 38.041 1.00 25.72 211 GLN A N 1
ATOM 1581 C CA . GLN A 1 211 ? -46.751 20.646 37.256 1.00 25.72 211 GLN A CA 1
ATOM 1582 C C . GLN A 1 211 ? -46.419 19.891 35.962 1.00 25.72 211 GLN A C 1
ATOM 1584 O O . GLN A 1 211 ? -45.799 20.421 35.046 1.00 25.72 211 GLN A O 1
ATOM 1589 N N . SER A 1 212 ? -46.632 18.573 35.918 1.00 22.64 212 SER A N 1
ATOM 1590 C CA . SER A 1 212 ? -47.860 18.002 35.349 1.00 22.64 212 SER A CA 1
ATOM 1591 C C . SER A 1 212 ? -48.477 18.909 34.277 1.00 22.64 212 SER A C 1
ATOM 1593 O O . SER A 1 212 ? -49.412 19.673 34.503 1.00 22.64 212 SER A O 1
ATOM 1595 N N . CYS A 1 213 ? -47.922 18.817 33.070 1.00 22.67 213 CYS A N 1
ATOM 1596 C CA . CYS A 1 213 ? -48.536 19.358 31.871 1.00 22.67 213 CYS A CA 1
ATOM 1597 C C . CYS A 1 213 ? -49.854 18.628 31.610 1.00 22.67 213 CYS A C 1
ATOM 1599 O O . CYS A 1 213 ? -49.833 17.531 31.069 1.00 22.67 213 CYS A O 1
ATOM 1601 N N . LEU A 1 214 ? -50.985 19.230 31.962 1.00 25.55 214 LEU A N 1
ATOM 1602 C CA . LEU A 1 214 ? -52.271 19.009 31.301 1.00 25.55 214 LEU A CA 1
ATOM 1603 C C . LEU A 1 214 ? -53.181 20.198 31.618 1.00 25.55 214 LEU A C 1
ATOM 1605 O O . LEU A 1 214 ? -53.659 20.314 32.744 1.00 25.55 214 LEU A O 1
ATOM 1609 N N . LYS A 1 215 ? -53.443 21.046 30.615 1.00 23.52 215 LYS A N 1
ATOM 1610 C CA . LYS A 1 215 ? -54.762 21.639 30.311 1.00 23.52 215 LYS A CA 1
ATOM 1611 C C . LYS A 1 215 ? -54.713 22.423 28.980 1.00 23.52 215 LYS A C 1
ATOM 1613 O O . LYS A 1 215 ? -53.624 22.656 28.468 1.00 23.52 215 LYS A O 1
ATOM 1618 N N . PRO A 1 216 ? -55.877 22.666 28.352 1.00 23.97 216 PRO A N 1
ATOM 1619 C CA . PRO A 1 216 ? -56.143 22.348 26.954 1.00 23.97 216 PRO A CA 1
ATOM 1620 C C . PRO A 1 216 ? -55.802 23.492 25.999 1.00 23.97 216 PRO A C 1
ATOM 1622 O O . PRO A 1 216 ? -55.845 24.662 26.370 1.00 23.97 216 PRO A O 1
ATOM 1625 N N . ILE A 1 217 ? -55.540 23.125 24.748 1.00 23.17 217 ILE A N 1
ATOM 1626 C CA . ILE A 1 217 ? -55.516 24.049 23.616 1.00 23.17 217 ILE A CA 1
ATOM 1627 C C . ILE A 1 217 ? -56.970 24.341 23.231 1.00 23.17 217 ILE A C 1
ATOM 1629 O O . ILE A 1 217 ? -57.724 23.423 22.911 1.00 23.17 217 ILE A O 1
ATOM 1633 N N . THR A 1 218 ? -57.356 25.613 23.282 1.00 23.64 218 THR A N 1
ATOM 1634 C CA . THR A 1 218 ? -58.409 26.164 22.425 1.00 23.64 218 THR A CA 1
ATOM 1635 C C . THR A 1 218 ? -57.763 26.606 21.118 1.00 23.64 218 THR A C 1
ATOM 1637 O O . THR A 1 218 ? -56.740 27.291 21.139 1.00 23.64 218 THR A O 1
ATOM 1640 N N . GLU A 1 219 ? -58.352 26.151 20.019 1.00 28.94 219 GLU A N 1
ATOM 1641 C CA . GLU A 1 219 ? -58.049 26.507 18.634 1.00 28.94 219 GLU A CA 1
ATOM 1642 C C . GLU A 1 219 ? -58.154 28.028 18.430 1.00 28.94 219 GLU A C 1
ATOM 1644 O O . GLU A 1 219 ? -59.093 28.636 18.939 1.00 28.94 219 GLU A O 1
ATOM 1649 N N . ASP A 1 220 ? -57.170 28.641 17.761 1.00 25.30 220 ASP A N 1
ATOM 1650 C CA . ASP A 1 220 ? -57.398 29.394 16.516 1.00 25.30 220 ASP A CA 1
ATOM 1651 C C . ASP A 1 220 ? -56.111 30.055 15.969 1.00 25.30 220 ASP A C 1
ATOM 1653 O O . ASP A 1 220 ? -55.253 30.537 16.708 1.00 25.30 220 ASP A O 1
ATOM 1657 N N . ASP A 1 221 ? -56.056 30.065 14.633 1.00 27.12 221 ASP A N 1
ATOM 1658 C CA . ASP A 1 221 ? -55.442 31.051 13.731 1.00 27.12 221 ASP A CA 1
ATOM 1659 C C . ASP A 1 221 ? -53.931 31.047 13.382 1.00 27.12 221 ASP A C 1
ATOM 1661 O O . ASP A 1 221 ? -53.076 31.667 14.005 1.00 27.12 221 ASP A O 1
ATOM 1665 N N . THR A 1 222 ? -53.683 30.407 12.225 1.00 25.47 222 THR A N 1
ATOM 1666 C CA . THR A 1 222 ? -53.064 30.929 10.977 1.00 25.47 222 THR A CA 1
ATOM 1667 C C . THR A 1 222 ? -51.677 31.601 10.955 1.00 25.47 222 THR A C 1
ATOM 1669 O O . THR A 1 222 ? -51.468 32.675 11.499 1.00 25.47 222 THR A O 1
ATOM 1672 N N . TYR A 1 223 ? -50.809 30.980 10.135 1.00 28.41 223 TYR A N 1
ATOM 1673 C CA . TYR A 1 223 ? -49.772 31.516 9.228 1.00 28.41 223 TYR A CA 1
ATOM 1674 C C . TYR A 1 223 ? -49.021 32.809 9.606 1.00 28.41 223 TYR A C 1
ATOM 1676 O O . TYR A 1 223 ? -49.564 33.898 9.490 1.00 28.41 223 TYR A O 1
ATOM 1684 N N . ASP A 1 224 ? -47.710 32.692 9.853 1.00 25.47 224 ASP A N 1
ATOM 1685 C CA . ASP A 1 224 ? -46.706 33.185 8.893 1.00 25.47 224 ASP A CA 1
ATOM 1686 C C . ASP A 1 224 ? -45.283 32.714 9.241 1.00 25.47 224 ASP A C 1
ATOM 1688 O O . ASP A 1 224 ? -44.838 32.742 10.389 1.00 25.47 224 ASP A O 1
ATOM 1692 N N . CYS A 1 225 ? -44.563 32.262 8.213 1.00 25.78 225 CYS A N 1
ATOM 1693 C CA . CYS A 1 225 ? -43.142 31.940 8.265 1.00 25.78 225 CYS A CA 1
ATOM 1694 C C . CYS A 1 225 ? -42.326 33.186 7.914 1.00 25.78 225 CYS A C 1
ATOM 1696 O O . CYS A 1 225 ? -42.539 33.770 6.856 1.00 25.78 225 CYS A O 1
ATOM 1698 N N . ASN A 1 226 ? -41.322 33.517 8.725 1.00 24.33 226 ASN A N 1
ATOM 1699 C CA . ASN A 1 226 ? -40.131 34.198 8.228 1.00 24.33 226 ASN A CA 1
ATOM 1700 C C . ASN A 1 226 ? -38.890 33.716 8.980 1.00 24.33 226 ASN A C 1
ATOM 1702 O O . ASN A 1 226 ? -38.869 33.620 10.206 1.00 24.33 226 ASN A O 1
ATOM 1706 N N . GLU A 1 227 ? -37.887 33.359 8.187 1.00 31.42 227 GLU A N 1
ATOM 1707 C CA . GLU A 1 227 ? -36.591 32.835 8.592 1.00 31.42 227 GLU A CA 1
ATOM 1708 C C . GLU A 1 227 ? -35.761 33.894 9.325 1.00 31.42 227 GLU A C 1
ATOM 1710 O O . GLU A 1 227 ? -35.687 35.046 8.902 1.00 31.42 227 GLU A O 1
ATOM 1715 N N . SER A 1 228 ? -35.061 33.474 10.380 1.00 26.91 228 SER A N 1
ATOM 1716 C CA . SER A 1 228 ? -33.763 34.047 10.727 1.00 26.91 228 SER A CA 1
ATOM 1717 C C . SER A 1 228 ? -32.903 33.000 11.435 1.00 26.91 228 SER A C 1
ATOM 1719 O O . SER A 1 228 ? -33.402 32.145 12.167 1.00 26.91 228 SER A O 1
ATOM 1721 N N . GLU A 1 229 ? -31.615 33.040 11.116 1.00 39.44 229 GLU A N 1
ATOM 1722 C CA . GLU A 1 229 ? -30.577 32.062 11.423 1.00 39.44 229 GLU A CA 1
ATOM 1723 C C . GLU A 1 229 ? -30.357 31.854 12.930 1.00 39.44 229 GLU A C 1
ATOM 1725 O O . GLU A 1 229 ? -30.188 32.804 13.693 1.00 39.44 229 GLU A O 1
ATOM 1730 N N . GLY A 1 230 ? -30.278 30.585 13.344 1.00 25.34 230 GLY A N 1
ATOM 1731 C CA . GLY A 1 230 ? -29.889 30.177 14.692 1.00 25.34 230 GLY A CA 1
ATOM 1732 C C . GLY A 1 230 ? -29.666 28.664 14.787 1.00 25.34 230 GLY A C 1
ATOM 1733 O O . GLY A 1 230 ? -30.594 27.891 14.584 1.00 25.34 230 GLY A O 1
ATOM 1734 N N . ASP A 1 231 ? -28.414 28.286 15.053 1.00 27.23 231 ASP A N 1
ATOM 1735 C CA . ASP A 1 231 ? -27.888 27.034 15.633 1.00 27.23 231 ASP A CA 1
ATOM 1736 C C . ASP A 1 231 ? -28.437 25.649 15.168 1.00 27.23 231 ASP A C 1
ATOM 1738 O O . ASP A 1 231 ? -29.596 25.303 15.409 1.00 27.23 231 ASP A O 1
ATOM 1742 N N . PRO A 1 232 ? -27.611 24.756 14.573 1.00 32.31 232 PRO A N 1
ATOM 1743 C CA . PRO A 1 232 ? -28.079 23.481 14.019 1.00 32.31 232 PRO A CA 1
ATOM 1744 C C . PRO A 1 232 ? -28.176 22.312 15.022 1.00 32.31 232 PRO A C 1
ATOM 1746 O O . PRO A 1 232 ? -28.342 21.171 14.588 1.00 32.31 232 PRO A O 1
ATOM 1749 N N . ASP A 1 233 ? -28.088 22.530 16.338 1.00 32.97 233 ASP A N 1
ATOM 1750 C CA . ASP A 1 233 ? -27.973 21.419 17.304 1.00 32.97 233 ASP A CA 1
ATOM 1751 C C . ASP A 1 233 ? -29.294 20.903 17.916 1.00 32.97 233 ASP A C 1
ATOM 1753 O O . ASP A 1 233 ? -29.274 19.889 18.616 1.00 32.97 233 ASP A O 1
ATOM 1757 N N . CYS A 1 234 ? -30.456 21.486 17.592 1.00 34.75 234 CYS A N 1
ATOM 1758 C CA . CYS A 1 234 ? -31.722 21.128 18.263 1.00 34.75 234 CYS A CA 1
ATOM 1759 C C . CYS A 1 234 ? -32.857 20.588 17.369 1.00 34.75 234 CYS A C 1
ATOM 1761 O O . CYS A 1 234 ? -33.974 20.435 17.850 1.00 34.75 234 CYS A O 1
ATOM 1763 N N . ARG A 1 235 ? -32.618 20.246 16.093 1.00 32.47 235 ARG A N 1
ATOM 1764 C CA . ARG A 1 235 ? -33.701 19.828 15.166 1.00 32.47 235 ARG A CA 1
ATOM 1765 C C . ARG A 1 235 ? -33.796 18.337 14.814 1.00 32.47 235 ARG A C 1
ATOM 1767 O O . ARG A 1 235 ? -34.633 17.961 14.002 1.00 32.47 235 ARG A O 1
ATOM 1774 N N . GLU A 1 236 ? -32.989 17.459 15.408 1.00 40.28 236 GLU A N 1
ATOM 1775 C CA . GLU A 1 236 ? -32.887 16.060 14.934 1.00 40.28 236 GLU A CA 1
ATOM 1776 C C . GLU A 1 236 ? -33.535 14.988 15.817 1.00 40.28 236 GLU A C 1
ATOM 1778 O O . GLU A 1 236 ? -33.495 13.804 15.476 1.00 40.28 236 GLU A O 1
ATOM 1783 N N . THR A 1 237 ? -34.179 15.366 16.919 1.00 38.59 237 THR A N 1
ATOM 1784 C CA . THR A 1 237 ? -34.895 14.418 17.792 1.00 38.59 237 THR A CA 1
ATOM 1785 C C . THR A 1 237 ? -36.381 14.249 17.461 1.00 38.59 237 THR A C 1
ATOM 1787 O O . THR A 1 237 ? -37.012 13.350 18.013 1.00 38.59 237 THR A O 1
ATOM 1790 N N . ASP A 1 238 ? -36.930 15.015 16.513 1.00 33.66 238 ASP A N 1
ATOM 1791 C CA . ASP A 1 238 ? -38.373 15.012 16.210 1.00 33.66 238 ASP A CA 1
ATOM 1792 C C . ASP A 1 238 ? -38.861 13.880 15.293 1.00 33.66 238 ASP A C 1
ATOM 1794 O O . ASP A 1 238 ? -40.056 13.618 15.204 1.00 33.66 238 ASP A O 1
ATOM 1798 N N . TRP A 1 239 ? -37.968 13.113 14.659 1.00 35.09 239 TRP A N 1
ATOM 1799 C CA . TRP A 1 239 ? -38.388 11.974 13.822 1.00 35.09 239 TRP A CA 1
ATOM 1800 C C . TRP A 1 239 ? -38.806 10.722 14.614 1.00 35.09 239 TRP A C 1
ATOM 1802 O O . TRP A 1 239 ? -39.226 9.726 14.026 1.00 35.09 239 TRP A O 1
ATOM 1812 N N . LEU A 1 240 ? -38.703 10.756 15.947 1.00 38.56 240 LEU A N 1
ATOM 1813 C CA . LEU A 1 240 ? -39.094 9.663 16.846 1.00 38.56 240 LEU A CA 1
ATOM 1814 C C . LEU A 1 240 ? -40.204 10.059 17.838 1.00 38.56 240 LEU A C 1
ATOM 1816 O O . LEU A 1 240 ? -40.646 9.206 18.606 1.00 38.56 240 LEU A O 1
ATOM 1820 N N . SER A 1 241 ? -40.692 11.304 17.807 1.00 33.06 241 SER A N 1
ATOM 1821 C CA . SER A 1 241 ? -41.733 11.825 18.709 1.00 33.06 241 SER A CA 1
ATOM 1822 C C . SER A 1 241 ? -43.151 11.697 18.125 1.00 33.06 241 SER A C 1
ATOM 1824 O O . SER A 1 241 ? -44.011 12.539 18.339 1.00 33.06 241 SER A O 1
ATOM 1826 N N . CYS A 1 242 ? -43.450 10.607 17.414 1.00 30.67 242 CYS A N 1
ATOM 1827 C CA . CYS A 1 242 ? -44.830 10.251 17.069 1.00 30.67 242 CYS A CA 1
ATOM 1828 C C . CYS A 1 242 ? -45.350 9.185 18.037 1.00 30.67 242 CYS A C 1
ATOM 1830 O O . CYS A 1 242 ? -45.271 8.000 17.736 1.00 30.67 242 CYS A O 1
ATOM 1832 N N . THR A 1 243 ? -45.826 9.620 19.207 1.00 30.73 243 THR A N 1
ATOM 1833 C CA . THR A 1 243 ? -47.082 9.187 19.857 1.00 30.73 243 THR A CA 1
ATOM 1834 C C . THR A 1 243 ? -47.194 9.870 21.217 1.00 30.73 243 THR A C 1
ATOM 1836 O O . THR A 1 243 ? -46.248 9.876 22.000 1.00 30.73 243 THR A O 1
ATOM 1839 N N . GLU A 1 244 ? -48.369 10.432 21.474 1.00 32.75 244 GLU A N 1
ATOM 1840 C CA . GLU A 1 244 ? -48.798 11.056 22.722 1.00 32.75 244 GLU A CA 1
ATOM 1841 C C . GLU A 1 244 ? -48.388 10.261 23.971 1.00 32.75 244 GLU A C 1
ATOM 1843 O O . GLU A 1 244 ? -48.480 9.031 24.019 1.00 32.75 244 GLU A O 1
ATOM 1848 N N . GLY A 1 245 ? -47.967 10.992 25.006 1.00 37.38 245 GLY A N 1
ATOM 1849 C CA . GLY A 1 245 ? -47.538 10.475 26.301 1.00 37.38 245 GLY A CA 1
ATOM 1850 C C . GLY A 1 245 ? -48.624 9.711 27.061 1.00 37.38 245 GLY A C 1
ATOM 1851 O O . GLY A 1 245 ? -49.213 10.221 28.009 1.00 37.38 245 GLY A O 1
ATOM 1852 N N . LYS A 1 246 ? -48.821 8.439 26.709 1.00 33.84 246 LYS A N 1
ATOM 1853 C CA . LYS A 1 246 ? -49.345 7.408 27.609 1.00 33.84 246 LYS A CA 1
ATOM 1854 C C . LYS A 1 246 ? -48.216 6.433 27.924 1.00 33.84 246 LYS A C 1
ATOM 1856 O O . LYS A 1 246 ? -47.889 5.550 27.134 1.00 33.84 246 LYS A O 1
ATOM 1861 N N . GLY A 1 247 ? -47.604 6.609 29.094 1.00 45.59 247 GLY A N 1
ATOM 1862 C CA . GLY A 1 247 ? -46.735 5.594 29.682 1.00 45.59 247 GLY A CA 1
ATOM 1863 C C . GLY A 1 247 ? -47.493 4.271 29.834 1.00 45.59 247 GLY A C 1
ATOM 1864 O O . GLY A 1 247 ? -48.687 4.276 30.119 1.00 45.59 247 GLY A O 1
ATOM 1865 N N . SER A 1 248 ? -46.779 3.152 29.664 1.00 44.25 248 SER A N 1
ATOM 1866 C CA . SER A 1 248 ? -47.256 1.757 29.750 1.00 44.25 248 SER A CA 1
ATOM 1867 C C . SER A 1 248 ? -47.582 1.043 28.425 1.00 44.25 248 SER A C 1
ATOM 1869 O O . SER A 1 248 ? -48.591 0.346 28.311 1.00 44.25 248 SER A O 1
ATOM 1871 N N . PHE A 1 249 ? -46.655 1.044 27.466 1.00 45.62 249 PHE A N 1
ATOM 1872 C CA . PHE A 1 249 ? -46.460 -0.168 26.662 1.00 45.62 249 PHE A CA 1
ATOM 1873 C C . PHE A 1 249 ? -45.063 -0.726 26.930 1.00 45.62 249 PHE A C 1
ATOM 1875 O O . PHE A 1 249 ? -44.065 -0.259 26.388 1.00 45.62 249 PHE A O 1
ATOM 1882 N N . GLN A 1 250 ? -44.971 -1.722 27.817 1.00 53.97 250 GLN A N 1
ATOM 1883 C CA . GLN A 1 250 ? -43.746 -2.506 27.962 1.00 53.97 250 GLN A CA 1
ATOM 1884 C C . GLN A 1 250 ? -43.570 -3.337 26.688 1.00 53.97 250 GLN A C 1
ATOM 1886 O O . GLN A 1 250 ? -44.181 -4.394 26.530 1.00 53.97 250 GLN A O 1
ATOM 1891 N N . VAL A 1 251 ? -42.743 -2.852 25.763 1.00 60.22 251 VAL A N 1
ATOM 1892 C CA . VAL A 1 251 ? -42.364 -3.609 24.570 1.00 60.22 251 VAL A CA 1
ATOM 1893 C C . VAL A 1 251 ? -41.508 -4.792 25.030 1.00 60.22 251 VAL A C 1
ATOM 1895 O O . VAL A 1 251 ? -40.384 -4.615 25.491 1.00 60.22 251 VAL A O 1
ATOM 1898 N N . LYS A 1 252 ? -42.048 -6.012 24.950 1.00 70.50 252 LYS A N 1
ATOM 1899 C CA . LYS A 1 252 ? -41.349 -7.251 25.331 1.00 70.50 252 LYS A CA 1
ATOM 1900 C C . LYS A 1 252 ? -41.003 -8.081 24.092 1.00 70.50 252 LYS A C 1
ATOM 1902 O O . LYS A 1 252 ? -41.703 -8.045 23.082 1.00 70.50 252 LYS A O 1
ATOM 1907 N N . GLY A 1 253 ? -39.919 -8.853 24.174 1.00 77.94 253 GLY A N 1
ATOM 1908 C CA . GLY A 1 253 ? -39.518 -9.810 23.137 1.00 77.94 253 GLY A CA 1
ATOM 1909 C C . GLY A 1 253 ? -38.813 -9.186 21.925 1.00 77.94 253 GLY A C 1
ATOM 1910 O O . GLY A 1 253 ? -38.019 -8.257 22.056 1.00 77.94 253 GLY A O 1
ATOM 1911 N N . TRP A 1 254 ? -39.079 -9.718 20.730 1.00 80.62 254 TRP A N 1
ATOM 1912 C CA . TRP A 1 254 ? -38.360 -9.381 19.489 1.00 80.62 254 TRP A CA 1
ATOM 1913 C C . TRP A 1 254 ? -38.452 -7.909 19.069 1.00 80.62 254 TRP A C 1
ATOM 1915 O O . TRP A 1 254 ? -37.493 -7.371 18.517 1.00 80.62 254 TRP A O 1
ATOM 1925 N N . SER A 1 255 ? -39.572 -7.238 19.350 1.00 80.69 255 SER A N 1
ATOM 1926 C CA . SER A 1 255 ? -39.737 -5.816 19.020 1.00 80.69 255 SER A CA 1
ATOM 1927 C C . SER A 1 255 ? -38.757 -4.932 19.800 1.00 80.69 255 SER A C 1
ATOM 1929 O O . SER A 1 255 ? -38.195 -3.996 19.233 1.00 80.69 255 SER A O 1
ATOM 1931 N N . LEU A 1 256 ? -38.480 -5.277 21.065 1.00 82.50 256 LEU A N 1
ATOM 1932 C CA . LEU A 1 256 ? -37.495 -4.579 21.894 1.00 82.50 256 LEU A CA 1
ATOM 1933 C C . LEU A 1 256 ? -36.079 -4.781 21.343 1.00 82.50 256 LEU A C 1
ATOM 1935 O O . LEU A 1 256 ? -35.333 -3.819 21.200 1.00 82.50 256 LEU A O 1
ATOM 1939 N N . ILE A 1 257 ? -35.732 -6.017 20.967 1.00 83.88 257 ILE A N 1
ATOM 1940 C CA . ILE A 1 257 ? -34.427 -6.344 20.369 1.00 83.88 257 ILE A CA 1
ATOM 1941 C C . ILE A 1 257 ? -34.225 -5.560 19.066 1.00 83.88 257 ILE A C 1
ATOM 1943 O O . ILE A 1 257 ? -33.156 -4.991 18.851 1.00 83.88 257 ILE A O 1
ATOM 1947 N N . ARG A 1 258 ? -35.258 -5.465 18.216 1.00 87.56 258 ARG A N 1
ATOM 1948 C CA . ARG A 1 258 ? -35.203 -4.676 16.977 1.00 87.56 258 ARG A CA 1
ATOM 1949 C C . ARG A 1 258 ? -35.021 -3.185 17.260 1.00 87.56 258 ARG A C 1
ATOM 1951 O O . ARG A 1 258 ? -34.182 -2.557 16.624 1.00 87.56 258 ARG A O 1
ATOM 1958 N N . GLN A 1 259 ? -35.777 -2.620 18.202 1.00 88.44 259 GLN A N 1
ATOM 1959 C CA . GLN A 1 259 ? -35.636 -1.212 18.590 1.00 88.44 259 GLN A CA 1
ATOM 1960 C C . GLN A 1 259 ? -34.241 -0.919 19.155 1.00 88.44 259 GLN A C 1
ATOM 1962 O O . GLN A 1 259 ? -33.609 0.043 18.730 1.00 88.44 259 GLN A O 1
ATOM 1967 N N . GLN A 1 260 ? -33.720 -1.778 20.037 1.00 88.94 260 GLN A N 1
ATOM 1968 C CA . GLN A 1 260 ? -32.359 -1.665 20.568 1.00 88.94 260 GLN A CA 1
ATOM 1969 C C . GLN A 1 260 ? -31.305 -1.745 19.455 1.00 88.94 260 GLN A C 1
ATOM 1971 O O . GLN A 1 260 ? -30.368 -0.950 19.437 1.00 88.94 260 GLN A O 1
ATOM 1976 N N . PHE A 1 261 ? -31.468 -2.665 18.500 1.00 91.00 261 PHE A N 1
ATOM 1977 C CA . PHE A 1 261 ? -30.571 -2.801 17.354 1.00 91.00 261 PHE A CA 1
ATOM 1978 C C . PHE A 1 261 ? -30.557 -1.543 16.479 1.00 91.00 261 PHE A C 1
ATOM 1980 O O . PHE A 1 261 ? -29.492 -1.001 16.188 1.00 91.00 261 PHE A O 1
ATOM 1987 N N . VAL A 1 262 ? -31.737 -1.041 16.101 1.00 91.56 262 VAL A N 1
ATOM 1988 C CA . VAL A 1 262 ? -31.868 0.179 15.292 1.00 91.56 262 VAL A CA 1
ATOM 1989 C C . VAL A 1 262 ? -31.309 1.388 16.042 1.00 91.56 262 VAL A C 1
ATOM 1991 O O . VAL A 1 262 ? -30.593 2.183 15.444 1.00 91.56 262 VAL A O 1
ATOM 1994 N N . ALA A 1 263 ? -31.540 1.496 17.352 1.00 91.00 263 ALA A N 1
ATOM 1995 C CA . ALA A 1 263 ? -30.979 2.569 18.169 1.00 91.00 263 ALA A CA 1
ATOM 1996 C C . ALA A 1 263 ? -29.440 2.532 18.213 1.00 91.00 263 ALA A C 1
ATOM 1998 O O . ALA A 1 263 ? -28.795 3.577 18.117 1.00 91.00 263 ALA A O 1
ATOM 1999 N N . LEU A 1 264 ? -28.829 1.343 18.306 1.00 91.75 264 LEU A N 1
ATOM 2000 C CA . LEU A 1 264 ? -27.370 1.184 18.238 1.00 91.75 264 LEU A CA 1
ATOM 2001 C C . LEU A 1 264 ? -26.816 1.595 16.866 1.00 91.75 264 LEU A C 1
ATOM 2003 O O . LEU A 1 264 ? -25.812 2.309 16.804 1.00 91.75 264 LEU A O 1
ATOM 2007 N N . MET A 1 265 ? -27.486 1.198 15.781 1.00 92.62 265 MET A N 1
ATOM 2008 C CA . MET A 1 265 ? -27.120 1.593 14.415 1.00 92.62 265 MET A CA 1
ATOM 2009 C C . MET A 1 265 ? -27.265 3.106 14.208 1.00 92.62 265 MET A C 1
ATOM 2011 O O . MET A 1 265 ? -26.363 3.745 13.672 1.00 92.62 265 MET A O 1
ATOM 2015 N N . TRP A 1 266 ? -28.352 3.706 14.698 1.00 93.31 266 TRP A N 1
ATOM 2016 C CA . TRP A 1 266 ? -28.584 5.148 14.625 1.00 93.31 266 TRP A CA 1
ATOM 2017 C C . TRP A 1 266 ? -27.540 5.936 15.416 1.00 93.31 266 TRP A C 1
ATOM 2019 O O . TRP A 1 266 ? -26.962 6.895 14.909 1.00 93.31 266 TRP A O 1
ATOM 2029 N N . LYS A 1 267 ? -27.207 5.481 16.632 1.00 92.25 267 LYS A N 1
ATOM 2030 C CA . LYS A 1 267 ? -26.104 6.048 17.418 1.00 92.25 267 LYS A CA 1
ATOM 2031 C C . LYS A 1 267 ? -24.812 6.037 16.602 1.00 92.25 267 LYS A C 1
ATOM 2033 O O . LYS A 1 267 ? -24.145 7.064 16.493 1.00 92.25 267 LYS A O 1
ATOM 2038 N N . ARG A 1 268 ? -24.456 4.892 16.015 1.00 91.56 268 ARG A N 1
ATOM 2039 C CA . ARG A 1 268 ? -23.255 4.754 15.180 1.00 91.56 268 ARG A CA 1
ATOM 2040 C C . ARG A 1 268 ? -23.271 5.703 13.980 1.00 91.56 268 ARG A C 1
ATOM 2042 O O . ARG A 1 268 ? -22.251 6.337 13.717 1.00 91.56 268 ARG A O 1
ATOM 2049 N N . PHE A 1 269 ? -24.415 5.865 13.322 1.00 90.56 269 PHE A N 1
ATOM 2050 C CA . PHE A 1 269 ? -24.592 6.815 12.226 1.00 90.56 269 PHE A CA 1
ATOM 2051 C C . PHE A 1 269 ? -24.359 8.268 12.655 1.00 90.56 269 PHE A C 1
ATOM 2053 O O . PHE A 1 269 ? -23.579 8.974 12.015 1.00 90.56 269 PHE A O 1
ATOM 2060 N N . LEU A 1 270 ? -24.950 8.703 13.772 1.00 90.62 270 LEU A N 1
ATOM 2061 C CA . LEU A 1 270 ? -24.756 10.058 14.301 1.00 90.62 270 LEU A CA 1
ATOM 2062 C C . LEU A 1 270 ? -23.281 10.341 14.617 1.00 90.62 270 LEU A C 1
ATOM 2064 O O . LEU A 1 270 ? -22.759 11.405 14.274 1.00 90.62 270 LEU A O 1
ATOM 2068 N N . TYR A 1 271 ? -22.584 9.376 15.225 1.00 88.12 271 TYR A N 1
ATOM 2069 C CA . TYR A 1 271 ? -21.146 9.492 15.473 1.00 88.12 271 TYR A CA 1
ATOM 2070 C C . TYR A 1 271 ? -20.344 9.548 14.173 1.00 88.12 271 TYR A C 1
ATOM 2072 O O . TYR A 1 271 ? -19.471 10.407 14.051 1.00 88.12 271 TYR A O 1
ATOM 2080 N N . ALA A 1 272 ? -20.653 8.691 13.194 1.00 86.19 272 ALA A N 1
ATOM 2081 C CA . ALA A 1 272 ? -19.989 8.697 11.894 1.00 86.19 272 ALA A CA 1
ATOM 2082 C C . ALA A 1 272 ? -20.131 10.066 11.211 1.00 86.19 272 ALA A C 1
ATOM 2084 O O . ALA A 1 272 ? -19.121 10.663 10.836 1.00 86.19 272 ALA A O 1
ATOM 2085 N N . ARG A 1 273 ? -21.354 10.616 11.168 1.00 86.88 273 ARG A N 1
ATOM 2086 C CA . ARG A 1 273 ? -21.659 11.916 10.552 1.00 86.88 273 ARG A CA 1
ATOM 2087 C C . ARG A 1 273 ? -20.952 13.086 11.241 1.00 86.88 273 ARG A C 1
ATOM 2089 O O . ARG A 1 273 ? -20.477 13.998 10.572 1.00 86.88 273 ARG A O 1
ATOM 2096 N N . ARG A 1 274 ? -20.840 13.061 12.574 1.00 89.94 274 ARG A N 1
ATOM 2097 C CA . ARG A 1 274 ? -20.125 14.097 13.345 1.00 89.94 274 ARG A CA 1
ATOM 2098 C C . ARG A 1 274 ? -18.594 13.947 13.269 1.00 89.94 274 ARG A C 1
ATOM 2100 O O . ARG A 1 274 ? -17.861 14.921 13.440 1.00 89.94 274 ARG A O 1
ATOM 2107 N N . SER A 1 275 ? -18.076 12.748 12.990 1.00 84.94 275 SER A N 1
ATOM 2108 C CA . SER A 1 275 ? -16.640 12.437 13.056 1.00 84.94 275 SER A CA 1
ATOM 2109 C C . SER A 1 275 ? -15.843 12.799 11.789 1.00 84.94 275 SER A C 1
ATOM 2111 O O . SER A 1 275 ? -15.390 11.936 11.039 1.00 84.94 275 SER A O 1
ATOM 2113 N N . ARG A 1 276 ? -15.539 14.089 11.588 1.00 82.25 276 ARG A N 1
ATOM 2114 C CA . ARG A 1 276 ? -14.700 14.544 10.450 1.00 82.25 276 ARG A CA 1
ATOM 2115 C C . ARG A 1 276 ? -13.328 13.846 10.368 1.00 82.25 276 ARG A C 1
ATOM 2117 O O . ARG A 1 276 ? -12.857 13.523 9.283 1.00 82.25 276 ARG A O 1
ATOM 2124 N N . LYS A 1 277 ? -12.699 13.558 11.517 1.00 81.44 277 LYS A N 1
ATOM 2125 C CA . LYS A 1 277 ? -11.414 12.826 11.587 1.00 81.44 277 LYS A CA 1
ATOM 2126 C C . LYS A 1 277 ? -11.542 11.359 11.157 1.00 81.44 277 LYS A C 1
ATOM 2128 O O . LYS A 1 277 ? -10.627 10.829 10.534 1.00 81.44 277 LYS A O 1
ATOM 2133 N N . GLY A 1 278 ? -12.668 10.720 11.488 1.00 80.44 278 GLY A N 1
ATOM 2134 C CA . GLY A 1 278 ? -12.965 9.342 11.094 1.00 80.44 278 GLY A CA 1
ATOM 2135 C C . GLY A 1 278 ? -13.156 9.235 9.586 1.00 80.44 278 GLY A C 1
ATOM 2136 O O . GLY A 1 278 ? -12.507 8.410 8.953 1.00 80.44 278 GLY A O 1
ATOM 2137 N N . PHE A 1 279 ? -13.939 10.151 9.009 1.00 85.44 279 PHE A N 1
ATOM 2138 C CA . PHE A 1 279 ? -14.142 10.248 7.562 1.00 85.44 279 PHE A CA 1
ATOM 2139 C C . PHE A 1 279 ? -12.818 10.377 6.789 1.00 85.44 279 PHE A C 1
ATOM 2141 O O . PHE A 1 279 ? -12.580 9.641 5.831 1.00 85.44 279 PHE A O 1
ATOM 2148 N N . PHE A 1 280 ? -11.916 11.257 7.239 1.00 85.94 280 PHE A N 1
ATOM 2149 C CA . PHE A 1 280 ? -10.614 11.437 6.593 1.00 85.94 280 PHE A CA 1
ATOM 2150 C C . PHE A 1 280 ? -9.758 10.158 6.622 1.00 85.94 280 PHE A C 1
ATOM 2152 O O . PHE A 1 280 ? -9.224 9.750 5.593 1.00 85.94 280 PHE A O 1
ATOM 2159 N N . ALA A 1 281 ? -9.655 9.500 7.780 1.00 83.44 281 ALA A N 1
ATOM 2160 C CA . ALA A 1 281 ? -8.834 8.298 7.934 1.00 83.44 281 ALA A CA 1
ATOM 2161 C C . ALA A 1 281 ? -9.419 7.061 7.228 1.00 83.44 281 ALA A C 1
ATOM 2163 O O . ALA A 1 281 ? -8.663 6.223 6.745 1.00 83.44 281 ALA A O 1
ATOM 2164 N N . GLN A 1 282 ? -10.748 6.930 7.184 1.00 87.00 282 GLN A N 1
ATOM 2165 C CA . GLN A 1 282 ? -11.429 5.745 6.654 1.00 87.00 282 GLN A CA 1
ATOM 2166 C C . GLN A 1 282 ? -11.660 5.809 5.142 1.00 87.00 282 GLN A C 1
ATOM 2168 O O . GLN A 1 282 ? -11.632 4.765 4.500 1.00 87.00 282 GLN A O 1
ATOM 2173 N N . ILE A 1 283 ? -11.900 6.999 4.576 1.00 90.62 283 ILE A N 1
ATOM 2174 C CA . ILE A 1 283 ? -12.322 7.151 3.173 1.00 90.62 283 ILE A CA 1
ATOM 2175 C C . ILE A 1 283 ? -11.267 7.889 2.349 1.00 90.62 283 ILE A C 1
ATOM 2177 O O . ILE A 1 283 ? -10.801 7.364 1.341 1.00 90.62 283 ILE A O 1
ATOM 2181 N N . VAL A 1 284 ? -10.858 9.088 2.777 1.00 90.94 284 VAL A N 1
ATOM 2182 C CA . VAL A 1 284 ? -9.965 9.947 1.977 1.00 90.94 284 VAL A CA 1
ATOM 2183 C C . VAL A 1 284 ? -8.566 9.345 1.865 1.00 90.94 284 VAL A C 1
ATOM 2185 O O . VAL A 1 284 ? -8.002 9.274 0.778 1.00 90.94 284 VAL A O 1
ATOM 2188 N N . LEU A 1 285 ? -8.003 8.893 2.983 1.00 88.81 285 LEU A N 1
ATOM 2189 C CA . LEU A 1 285 ? -6.619 8.433 3.036 1.00 88.81 285 LEU A CA 1
ATOM 2190 C C . LEU A 1 285 ? -6.369 7.166 2.185 1.00 88.81 285 LEU A C 1
ATOM 2192 O O . LEU A 1 285 ? -5.429 7.190 1.388 1.00 88.81 285 LEU A O 1
ATOM 2196 N N . PRO A 1 286 ? -7.207 6.107 2.240 1.00 91.38 286 PRO A N 1
ATOM 2197 C CA . PRO A 1 286 ? -7.048 4.959 1.348 1.00 91.38 286 PRO A CA 1
ATOM 2198 C C . PRO A 1 286 ? -7.200 5.321 -0.135 1.00 91.38 286 PRO A C 1
ATOM 2200 O O . PRO A 1 286 ? -6.399 4.885 -0.959 1.00 91.38 286 PRO A O 1
ATOM 2203 N N . ALA A 1 287 ? -8.183 6.165 -0.468 1.00 92.12 287 ALA A N 1
ATOM 2204 C CA . ALA A 1 287 ? -8.427 6.623 -1.833 1.00 92.12 287 ALA A CA 1
ATOM 2205 C C . ALA A 1 287 ? -7.208 7.331 -2.431 1.00 92.12 287 ALA A C 1
ATOM 2207 O O . ALA A 1 287 ? -6.763 7.004 -3.528 1.00 92.12 287 ALA A O 1
ATOM 2208 N N . VAL A 1 288 ? -6.648 8.286 -1.685 1.00 93.12 288 VAL A N 1
ATOM 2209 C CA . VAL A 1 288 ? -5.510 9.095 -2.129 1.00 93.12 288 VAL A CA 1
ATOM 2210 C C . VAL A 1 288 ? -4.274 8.226 -2.336 1.00 93.12 288 VAL A C 1
ATOM 2212 O O . VAL A 1 288 ? -3.614 8.364 -3.363 1.00 93.12 288 VAL A O 1
ATOM 2215 N N . PHE A 1 289 ? -3.971 7.299 -1.421 1.00 92.69 289 PHE A N 1
ATOM 2216 C CA . PHE A 1 289 ? -2.807 6.424 -1.581 1.00 92.69 289 PHE A CA 1
ATOM 2217 C C . PHE A 1 289 ? -2.934 5.475 -2.775 1.00 92.69 289 PHE A C 1
ATOM 2219 O O . PHE A 1 289 ? -1.956 5.298 -3.501 1.00 92.69 289 PHE A O 1
ATOM 2226 N N . VAL A 1 290 ? -4.123 4.917 -3.027 1.00 91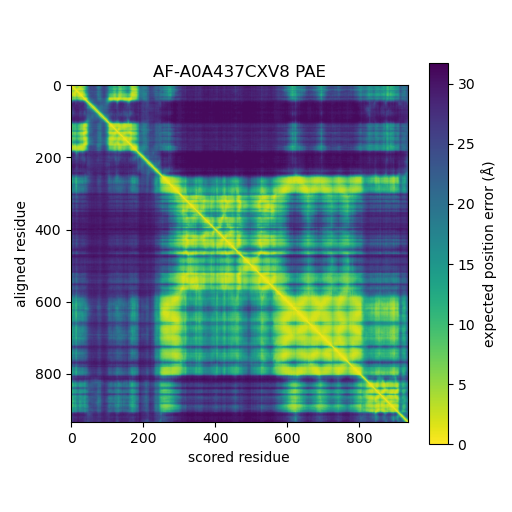.81 290 VAL A N 1
ATOM 2227 C CA . VAL A 1 290 ? -4.355 4.081 -4.216 1.00 91.81 290 VAL A CA 1
ATOM 2228 C C . VAL A 1 290 ? -4.263 4.912 -5.498 1.00 91.81 290 VAL A C 1
ATOM 2230 O O . VAL A 1 290 ? -3.597 4.492 -6.442 1.00 91.81 290 VAL A O 1
ATOM 2233 N N . CYS A 1 291 ? -4.841 6.117 -5.527 1.00 92.62 291 CYS A N 1
ATOM 2234 C CA . CYS A 1 291 ? -4.710 7.029 -6.666 1.00 92.62 291 CYS A CA 1
ATOM 2235 C C . CYS A 1 291 ? -3.245 7.381 -6.958 1.00 92.62 291 CYS A C 1
ATOM 2237 O O . CYS A 1 291 ? -2.825 7.313 -8.108 1.00 92.62 291 CYS A O 1
ATOM 2239 N N . ILE A 1 292 ? -2.454 7.725 -5.935 1.00 91.94 292 ILE A N 1
ATOM 2240 C CA . ILE A 1 292 ? -1.027 8.042 -6.102 1.00 91.94 292 ILE A CA 1
ATOM 2241 C C . ILE A 1 292 ? -0.270 6.833 -6.658 1.00 91.94 292 ILE A C 1
ATOM 2243 O O . ILE A 1 292 ? 0.533 6.992 -7.575 1.00 91.94 292 ILE A O 1
ATOM 2247 N N . ALA A 1 293 ? -0.541 5.632 -6.145 1.00 89.75 293 ALA A N 1
ATOM 2248 C CA . ALA A 1 293 ? 0.098 4.410 -6.622 1.00 89.75 293 ALA A CA 1
ATOM 2249 C C . ALA A 1 293 ? -0.220 4.129 -8.098 1.00 89.75 293 ALA A C 1
ATOM 2251 O O . ALA A 1 293 ? 0.676 3.805 -8.876 1.00 89.75 293 ALA A O 1
ATOM 2252 N N . LEU A 1 294 ? -1.476 4.323 -8.503 1.00 89.38 294 LEU A N 1
ATOM 2253 C CA . LEU A 1 294 ? -1.897 4.144 -9.890 1.00 89.38 294 LEU A CA 1
ATOM 2254 C C . LEU A 1 294 ? -1.312 5.205 -10.823 1.00 89.38 294 LEU A C 1
ATOM 2256 O O . LEU A 1 294 ? -0.804 4.865 -11.889 1.00 89.38 294 LEU A O 1
ATOM 2260 N N . VAL A 1 295 ? -1.293 6.475 -10.412 1.00 90.31 295 VAL A N 1
ATOM 2261 C CA . VAL A 1 295 ? -0.610 7.536 -11.168 1.00 90.31 295 VAL A CA 1
ATOM 2262 C C . VAL A 1 295 ? 0.869 7.197 -11.341 1.00 90.31 295 VAL A C 1
ATOM 2264 O O . VAL A 1 295 ? 1.390 7.301 -12.447 1.00 90.31 295 VAL A O 1
ATOM 2267 N N . PHE A 1 296 ? 1.534 6.726 -10.283 1.00 87.25 296 PHE A N 1
ATOM 2268 C CA . PHE A 1 296 ? 2.934 6.318 -10.358 1.00 87.25 296 PHE A CA 1
ATOM 2269 C C . PHE A 1 296 ? 3.145 5.172 -11.354 1.00 87.25 296 PHE A C 1
ATOM 2271 O O . PHE A 1 296 ? 4.057 5.232 -12.173 1.00 87.25 296 PHE A O 1
ATOM 2278 N N . SER A 1 297 ? 2.268 4.168 -11.358 1.00 84.00 297 SER A N 1
ATOM 2279 C CA . SER A 1 297 ? 2.368 3.056 -12.310 1.00 84.00 297 SER A CA 1
ATOM 2280 C C . SER A 1 297 ? 2.132 3.454 -13.775 1.00 84.00 297 SER A C 1
ATOM 2282 O O . SER A 1 297 ? 2.674 2.799 -14.656 1.00 84.00 297 SER A O 1
ATOM 2284 N N . LEU A 1 298 ? 1.403 4.544 -14.057 1.00 82.94 298 LEU A N 1
ATOM 2285 C CA . LEU A 1 298 ? 1.265 5.076 -15.423 1.00 82.94 298 LEU A CA 1
ATOM 2286 C C . LEU A 1 298 ? 2.538 5.767 -15.930 1.00 82.94 298 LEU A C 1
ATOM 2288 O O . LEU A 1 298 ? 2.740 5.858 -17.138 1.00 82.94 298 LEU A O 1
ATOM 2292 N N . ILE A 1 299 ? 3.379 6.273 -15.023 1.00 84.19 299 ILE A N 1
ATOM 2293 C CA . ILE A 1 299 ? 4.640 6.941 -15.373 1.00 84.19 299 ILE A CA 1
ATOM 2294 C C . ILE A 1 299 ? 5.710 5.911 -15.760 1.00 84.19 299 ILE A C 1
ATOM 2296 O O . ILE A 1 299 ? 6.608 6.217 -16.546 1.00 84.19 299 ILE A O 1
ATOM 2300 N N . VAL A 1 300 ? 5.637 4.691 -15.220 1.00 77.75 300 VAL A N 1
ATOM 2301 C CA . VAL A 1 300 ? 6.648 3.664 -15.485 1.00 77.75 300 VAL A CA 1
ATOM 2302 C C . VAL A 1 300 ? 6.466 3.101 -16.901 1.00 77.75 300 VAL A C 1
ATOM 2304 O O . VAL A 1 300 ? 5.382 2.618 -17.233 1.00 77.75 300 VAL A O 1
ATOM 2307 N N . PRO A 1 301 ? 7.506 3.142 -17.758 1.00 72.06 301 PRO A N 1
ATOM 2308 C CA . PRO A 1 301 ? 7.383 2.683 -19.132 1.00 72.06 301 PRO A CA 1
ATOM 2309 C C . PRO A 1 301 ? 7.128 1.169 -19.190 1.00 72.06 301 PRO A C 1
ATOM 2311 O O . PRO A 1 301 ? 7.743 0.406 -18.440 1.00 72.06 301 PRO A O 1
ATOM 2314 N N . PRO A 1 302 ? 6.265 0.700 -20.108 1.00 67.19 302 PRO A N 1
ATOM 2315 C CA . PRO A 1 302 ? 6.021 -0.724 -20.274 1.00 67.19 302 PRO A CA 1
ATOM 2316 C C . PRO A 1 302 ? 7.261 -1.413 -20.856 1.00 67.19 302 PRO A C 1
ATOM 2318 O O . PRO A 1 302 ? 7.723 -1.076 -21.948 1.00 67.19 302 PRO A O 1
ATOM 2321 N N . PHE A 1 303 ? 7.783 -2.422 -20.158 1.00 65.12 303 PHE A N 1
ATOM 2322 C CA . PHE A 1 303 ? 8.911 -3.204 -20.658 1.00 65.12 303 PHE A CA 1
ATOM 2323 C C . PHE A 1 303 ? 8.471 -4.159 -21.781 1.00 65.12 303 PHE A C 1
ATOM 2325 O O . PHE A 1 303 ? 7.390 -4.755 -21.754 1.00 65.12 303 PHE A O 1
ATOM 2332 N N . GLY A 1 304 ? 9.329 -4.327 -22.792 1.00 62.56 304 GLY A N 1
ATOM 2333 C CA . GLY A 1 304 ? 9.140 -5.333 -23.843 1.00 62.56 304 GLY A CA 1
ATOM 2334 C C . GLY A 1 304 ? 8.387 -4.873 -25.094 1.00 62.56 304 GLY A C 1
ATOM 2335 O O . GLY A 1 304 ? 7.911 -5.727 -25.841 1.00 62.56 304 GLY A O 1
ATOM 2336 N N . LYS A 1 305 ? 8.264 -3.563 -25.339 1.00 65.19 305 LYS A N 1
ATOM 2337 C CA . LYS A 1 305 ? 7.982 -3.013 -26.676 1.00 65.19 305 LYS A CA 1
ATOM 2338 C C . LYS A 1 305 ? 9.145 -2.117 -27.086 1.00 65.19 305 LYS A C 1
ATOM 2340 O O . LYS A 1 305 ? 9.198 -0.960 -26.688 1.00 65.19 305 LYS A O 1
ATOM 2345 N N . TYR A 1 306 ? 10.079 -2.669 -27.850 1.00 74.88 306 TYR A N 1
ATOM 2346 C CA . TYR A 1 306 ? 11.200 -1.914 -28.401 1.00 74.88 306 TYR A CA 1
ATOM 2347 C C . TYR A 1 306 ? 10.883 -1.593 -29.865 1.00 74.88 306 TYR A C 1
ATOM 2349 O O . TYR A 1 306 ? 10.898 -2.514 -30.683 1.00 74.88 306 TYR A O 1
ATOM 2357 N N . PRO A 1 307 ? 10.516 -0.345 -30.206 1.00 82.50 307 PRO A N 1
ATOM 2358 C CA . PRO A 1 307 ? 10.306 0.031 -31.598 1.00 82.50 307 PRO A CA 1
ATOM 2359 C C . PRO A 1 307 ? 11.632 -0.012 -32.368 1.00 82.50 307 PRO A C 1
ATOM 2361 O O . PRO A 1 307 ? 12.708 0.113 -31.780 1.00 82.50 307 PRO A O 1
ATOM 2364 N N . SER A 1 308 ? 11.556 -0.172 -33.689 1.00 87.25 308 SER A N 1
ATOM 2365 C CA . SER A 1 308 ? 12.716 0.022 -34.559 1.00 87.25 308 SER A CA 1
ATOM 2366 C C . SER A 1 308 ? 13.222 1.458 -34.428 1.00 87.25 308 SER A C 1
ATOM 2368 O O . SER A 1 308 ? 12.437 2.395 -34.576 1.00 87.25 308 SER A O 1
ATOM 2370 N N . LEU A 1 309 ? 14.518 1.625 -34.184 1.00 88.88 309 LEU A N 1
ATOM 2371 C CA . LEU A 1 309 ? 15.153 2.930 -34.027 1.00 88.88 309 LEU A CA 1
ATOM 2372 C C . LEU A 1 309 ? 16.129 3.177 -35.178 1.00 88.88 309 LEU A C 1
ATOM 2374 O O . LEU A 1 309 ? 17.027 2.365 -35.407 1.00 88.88 309 LEU A O 1
ATOM 2378 N N . GLU A 1 310 ? 15.969 4.291 -35.893 1.00 87.50 310 GLU A N 1
ATOM 2379 C CA . GLU A 1 310 ? 16.954 4.721 -36.889 1.00 87.50 310 GLU A CA 1
ATOM 2380 C C . GLU A 1 310 ? 18.228 5.220 -36.189 1.00 87.50 310 GLU A C 1
ATOM 2382 O O . GLU A 1 310 ? 18.172 6.016 -35.252 1.00 87.50 310 GLU A O 1
ATOM 2387 N N . LEU A 1 311 ? 19.389 4.738 -36.630 1.00 88.94 311 LEU A N 1
ATOM 2388 C CA . LEU A 1 311 ? 20.686 5.028 -36.026 1.00 88.94 311 LEU A CA 1
ATOM 2389 C C . LEU A 1 311 ? 21.345 6.207 -36.738 1.00 88.94 311 LEU A C 1
ATOM 2391 O O . LEU A 1 311 ? 21.998 6.038 -37.770 1.00 88.94 311 LEU A O 1
ATOM 2395 N N . GLN A 1 312 ? 21.186 7.397 -36.164 1.00 85.75 312 GLN A N 1
ATOM 2396 C CA . GLN A 1 312 ? 21.755 8.639 -36.684 1.00 85.75 312 GLN A CA 1
ATOM 2397 C C . GLN A 1 312 ? 22.259 9.517 -35.536 1.00 85.75 312 GLN A C 1
ATOM 2399 O O . GLN A 1 312 ? 21.659 9.499 -34.465 1.00 85.75 312 GLN A O 1
ATOM 2404 N N . PRO A 1 313 ? 23.319 10.321 -35.719 1.00 84.94 313 PRO A N 1
ATOM 2405 C CA . PRO A 1 313 ? 23.870 11.130 -34.632 1.00 84.94 313 PRO A CA 1
ATOM 2406 C C . PRO A 1 313 ? 22.879 12.133 -34.038 1.00 84.94 313 PRO A C 1
ATOM 2408 O O . PRO A 1 313 ? 22.913 12.367 -32.837 1.00 84.94 313 PRO A O 1
ATOM 2411 N N . TRP A 1 314 ? 21.999 12.742 -34.839 1.00 80.75 314 TRP A N 1
ATOM 2412 C CA . TRP A 1 314 ? 21.044 13.762 -34.368 1.00 80.75 314 TRP A CA 1
ATOM 2413 C C . TRP A 1 314 ? 19.915 13.200 -33.492 1.00 80.75 314 TRP A C 1
ATOM 2415 O O . TRP A 1 314 ? 19.092 13.960 -32.994 1.00 80.75 314 TRP A O 1
ATOM 2425 N N . MET A 1 315 ? 19.884 11.884 -33.241 1.00 84.25 315 MET A N 1
ATOM 2426 C CA . MET A 1 315 ? 19.041 11.304 -32.187 1.00 84.25 315 MET A CA 1
ATOM 2427 C C . MET A 1 315 ? 19.383 11.844 -30.785 1.00 84.25 315 MET A C 1
ATOM 2429 O O . MET A 1 315 ? 18.639 11.608 -29.838 1.00 84.25 315 MET A O 1
ATOM 2433 N N . TYR A 1 316 ? 20.534 12.508 -30.647 1.00 80.88 316 TYR A N 1
ATOM 2434 C CA . TYR A 1 316 ? 21.072 13.020 -29.392 1.00 80.88 316 TYR A CA 1
ATOM 2435 C C . TYR A 1 316 ? 20.835 14.527 -29.158 1.00 80.88 316 TYR A C 1
ATOM 2437 O O . TYR A 1 316 ? 21.503 15.107 -28.307 1.00 80.88 316 TYR A O 1
ATOM 2445 N N . GLU A 1 317 ? 19.865 15.142 -29.848 1.00 79.81 317 GLU A N 1
ATOM 2446 C CA . GLU A 1 317 ? 19.543 16.580 -29.752 1.00 79.81 317 GLU A CA 1
ATOM 2447 C C . GLU A 1 317 ? 20.793 17.472 -29.945 1.00 79.81 317 GLU A C 1
ATOM 2449 O O . GLU A 1 317 ? 21.425 17.409 -31.000 1.00 79.81 317 GLU A O 1
ATOM 2454 N N . ASP A 1 318 ? 21.154 18.303 -28.961 1.00 81.62 318 ASP A N 1
ATOM 2455 C CA . ASP A 1 318 ? 22.289 19.228 -29.036 1.00 81.62 318 ASP A CA 1
ATOM 2456 C C . ASP A 1 318 ? 23.631 18.491 -28.904 1.00 81.62 318 ASP A C 1
ATOM 2458 O O . ASP A 1 318 ? 23.989 17.991 -27.831 1.00 81.62 318 ASP A O 1
ATOM 2462 N N . GLN A 1 319 ? 24.436 18.497 -29.968 1.00 84.25 319 GLN A N 1
ATOM 2463 C CA . GLN A 1 319 ? 25.759 17.875 -29.951 1.00 84.25 319 GLN A CA 1
ATOM 2464 C C . GLN A 1 319 ? 26.813 18.643 -30.750 1.00 84.25 319 GLN A C 1
ATOM 2466 O O . GLN A 1 319 ? 26.566 19.316 -31.747 1.00 84.25 319 GLN A O 1
ATOM 2471 N N . VAL A 1 320 ? 28.051 18.461 -30.312 1.00 87.69 320 VAL A N 1
ATOM 2472 C CA . VAL A 1 320 ? 29.272 18.973 -30.909 1.00 87.69 320 VAL A CA 1
ATOM 2473 C C . VAL A 1 320 ? 30.079 17.779 -31.393 1.00 87.69 320 VAL A C 1
ATOM 2475 O O . VAL A 1 320 ? 30.619 17.003 -30.599 1.00 87.69 320 VAL A O 1
ATOM 2478 N N . THR A 1 321 ? 30.158 17.635 -32.706 1.00 90.00 321 THR A N 1
ATOM 2479 C CA . THR A 1 321 ? 30.985 16.639 -33.388 1.00 90.00 321 THR A CA 1
ATOM 2480 C C . THR A 1 321 ? 32.288 17.281 -33.847 1.00 90.00 321 THR A C 1
ATOM 2482 O O . THR A 1 321 ? 32.426 18.503 -33.863 1.00 90.00 321 THR A O 1
ATOM 2485 N N . PHE A 1 322 ? 33.290 16.474 -34.185 1.00 92.00 322 PHE A N 1
ATOM 2486 C CA . PHE A 1 322 ? 34.564 16.997 -34.670 1.00 92.00 322 PHE A CA 1
ATOM 2487 C C . PHE A 1 322 ? 35.102 16.192 -35.843 1.00 92.00 322 PHE A C 1
ATOM 2489 O O . PHE A 1 322 ? 34.778 15.014 -36.004 1.00 92.00 322 PHE A O 1
ATOM 2496 N N . ILE A 1 323 ? 35.968 16.829 -36.620 1.00 92.06 323 ILE A N 1
ATOM 2497 C CA . ILE A 1 323 ? 36.678 16.232 -37.742 1.00 92.06 323 ILE A CA 1
ATOM 2498 C C . ILE A 1 323 ? 38.156 16.633 -37.694 1.00 92.06 323 ILE A C 1
ATOM 2500 O O . ILE A 1 323 ? 38.480 17.770 -37.359 1.00 92.06 323 ILE A O 1
ATOM 2504 N N . SER A 1 324 ? 39.059 15.700 -37.981 1.00 91.06 324 SER A N 1
ATOM 2505 C CA . SER A 1 324 ? 40.504 15.945 -38.076 1.00 91.06 324 SER A CA 1
ATOM 2506 C C . SER A 1 324 ? 41.028 15.342 -39.365 1.00 91.06 324 SER A C 1
ATOM 2508 O O . SER A 1 324 ? 40.795 14.159 -39.599 1.00 91.06 324 SER A O 1
ATOM 2510 N N . ASP A 1 325 ? 41.718 16.128 -40.186 1.00 89.06 325 ASP A N 1
ATOM 2511 C CA . ASP A 1 325 ? 42.475 15.626 -41.331 1.00 89.06 325 ASP A CA 1
ATOM 2512 C C . ASP A 1 325 ? 43.932 15.377 -40.927 1.00 89.06 325 ASP A C 1
ATOM 2514 O O . ASP A 1 325 ? 44.744 16.295 -40.824 1.00 89.06 325 ASP A O 1
ATOM 2518 N N . ASP A 1 326 ? 44.270 14.120 -40.665 1.00 85.38 326 ASP A N 1
ATOM 2519 C CA . ASP A 1 326 ? 45.605 13.724 -40.222 1.00 85.38 326 ASP A CA 1
ATOM 2520 C C . ASP A 1 326 ? 46.574 13.540 -41.413 1.00 85.38 326 ASP A C 1
ATOM 2522 O O . ASP A 1 326 ? 47.781 13.394 -41.210 1.00 85.38 326 ASP A O 1
ATOM 2526 N N . ALA A 1 327 ? 46.078 13.565 -42.661 1.00 82.81 327 ALA A N 1
ATOM 2527 C CA . ALA A 1 327 ? 46.883 13.428 -43.878 1.00 82.81 327 ALA A CA 1
ATOM 2528 C C . ALA A 1 327 ? 46.410 14.384 -44.998 1.00 82.81 327 ALA A C 1
ATOM 2530 O O . ALA A 1 327 ? 45.965 13.926 -46.056 1.00 82.81 327 ALA A O 1
ATOM 2531 N N . PRO A 1 328 ? 46.609 15.707 -44.840 1.00 79.19 328 PRO A N 1
ATOM 2532 C CA . PRO A 1 328 ? 46.040 16.725 -45.732 1.00 79.19 328 PRO A CA 1
ATOM 2533 C C . PRO A 1 328 ? 46.565 16.690 -47.175 1.00 79.19 328 PRO A C 1
ATOM 2535 O O . PRO A 1 328 ? 46.014 17.353 -48.052 1.00 79.19 328 PRO A O 1
ATOM 2538 N N . GLY A 1 329 ? 47.636 15.935 -47.439 1.00 77.56 329 GLY A N 1
ATOM 2539 C CA . GLY A 1 329 ? 48.203 15.744 -48.776 1.00 77.56 329 GLY A CA 1
ATOM 2540 C C . GLY A 1 329 ? 47.559 14.623 -49.603 1.00 77.56 329 GLY A C 1
ATOM 2541 O O . GLY A 1 329 ? 47.969 14.428 -50.745 1.00 77.56 329 GLY A O 1
ATOM 2542 N N . ASP A 1 330 ? 46.604 13.861 -49.057 1.00 83.56 330 ASP A N 1
ATOM 2543 C CA . ASP A 1 330 ? 45.942 12.766 -49.778 1.00 83.56 330 ASP A CA 1
ATOM 2544 C C . ASP A 1 330 ? 44.658 13.235 -50.489 1.00 83.56 330 ASP A C 1
ATOM 2546 O O . ASP A 1 330 ? 43.672 13.624 -49.862 1.00 83.56 330 ASP A O 1
ATOM 2550 N N . VAL A 1 331 ? 44.651 13.137 -51.823 1.00 84.19 331 VAL A N 1
ATOM 2551 C CA . VAL A 1 331 ? 43.531 13.538 -52.695 1.00 84.19 331 VAL A CA 1
ATOM 2552 C C . VAL A 1 331 ? 42.248 12.774 -52.364 1.00 84.19 331 VAL A C 1
ATOM 2554 O O . VAL A 1 331 ? 41.156 13.344 -52.382 1.00 84.19 331 VAL A O 1
ATOM 2557 N N . ASN A 1 332 ? 42.362 11.489 -52.026 1.00 83.81 332 ASN A N 1
ATOM 2558 C CA . ASN A 1 332 ? 41.201 10.669 -51.684 1.00 83.81 332 ASN A CA 1
ATOM 2559 C C . ASN A 1 332 ? 40.578 11.118 -50.359 1.00 83.81 332 ASN A C 1
ATOM 2561 O O . ASN A 1 332 ? 39.356 11.101 -50.210 1.00 83.81 332 ASN A O 1
ATOM 2565 N N . MET A 1 333 ? 41.413 11.541 -49.408 1.00 86.50 333 MET A N 1
ATOM 2566 C CA . MET A 1 333 ? 40.949 12.015 -48.111 1.00 86.50 333 MET A CA 1
ATOM 2567 C C . MET A 1 333 ? 40.283 13.385 -48.219 1.00 86.50 333 MET A C 1
ATOM 2569 O O . MET A 1 333 ? 39.224 13.600 -47.634 1.00 86.50 333 MET A O 1
ATOM 2573 N N . GLN A 1 334 ? 40.817 14.269 -49.064 1.00 86.44 334 GLN A N 1
ATOM 2574 C CA . GLN A 1 334 ? 40.163 15.537 -49.388 1.00 86.44 334 GLN A CA 1
ATOM 2575 C C . GLN A 1 334 ? 38.813 15.333 -50.084 1.00 86.44 334 GLN A C 1
ATOM 2577 O O . GLN A 1 334 ? 37.844 16.017 -49.759 1.00 86.44 334 GLN A O 1
ATOM 2582 N N . LYS A 1 335 ? 38.711 14.362 -51.002 1.00 87.69 335 LYS A N 1
ATOM 2583 C CA . LYS A 1 335 ? 37.435 14.002 -51.643 1.00 87.69 335 LYS A CA 1
ATOM 2584 C C . LYS A 1 335 ? 36.402 13.526 -50.615 1.00 87.69 335 LYS A C 1
ATOM 2586 O O . LYS A 1 335 ? 35.231 13.891 -50.697 1.00 87.69 335 LYS A O 1
ATOM 2591 N N . LEU A 1 336 ? 36.841 12.742 -49.635 1.00 89.25 336 LEU A N 1
ATOM 2592 C CA . LEU A 1 336 ? 35.999 12.235 -48.556 1.00 89.25 336 LEU A CA 1
ATOM 2593 C C . LEU A 1 336 ? 35.560 13.335 -47.580 1.00 89.25 336 LEU A C 1
ATOM 2595 O O . LEU A 1 336 ? 34.385 13.403 -47.229 1.00 89.25 336 LEU A O 1
ATOM 2599 N N . MET A 1 337 ? 36.480 14.223 -47.197 1.00 88.06 337 MET A N 1
ATOM 2600 C CA . MET A 1 337 ? 36.191 15.412 -46.391 1.00 88.06 337 MET A CA 1
ATOM 2601 C C . MET A 1 337 ? 35.148 16.297 -47.079 1.00 88.06 337 MET A C 1
ATOM 2603 O O . MET A 1 337 ? 34.141 16.667 -46.479 1.00 88.06 337 MET A O 1
ATOM 2607 N N . LYS A 1 338 ? 35.352 16.572 -48.372 1.00 86.88 338 LYS A N 1
ATOM 2608 C CA . LYS A 1 338 ? 34.429 17.350 -49.198 1.00 86.88 338 LYS A CA 1
ATOM 2609 C C . LYS A 1 338 ? 33.029 16.728 -49.213 1.00 86.88 338 LYS A C 1
ATOM 2611 O O . LYS A 1 338 ? 32.049 17.428 -49.001 1.00 86.88 338 LYS A O 1
ATOM 2616 N N . SER A 1 339 ? 32.942 15.404 -49.339 1.00 87.31 339 SER A N 1
ATOM 2617 C CA . SER A 1 339 ? 31.670 14.674 -49.315 1.00 87.31 339 SER A CA 1
ATOM 2618 C C . SER A 1 339 ? 30.934 14.689 -47.964 1.00 87.31 339 SER A C 1
ATOM 2620 O O . SER A 1 339 ? 29.737 14.402 -47.947 1.00 87.31 339 SER A O 1
ATOM 2622 N N . LEU A 1 340 ? 31.619 14.943 -46.843 1.00 87.06 340 LEU A N 1
ATOM 2623 C CA . LEU A 1 340 ? 30.993 15.089 -45.520 1.00 87.06 340 LEU A CA 1
ATOM 2624 C C . LEU A 1 340 ? 30.397 16.486 -45.311 1.00 87.06 340 LEU A C 1
ATOM 2626 O O . LEU A 1 340 ? 29.435 16.625 -44.557 1.00 87.06 340 LEU A O 1
ATOM 2630 N N . MET A 1 341 ? 30.995 17.498 -45.943 1.00 82.88 341 MET A N 1
ATOM 2631 C CA . MET A 1 341 ? 30.648 18.909 -45.760 1.00 82.88 341 MET A CA 1
ATOM 2632 C C . MET A 1 341 ? 29.670 19.430 -46.821 1.00 82.88 341 MET A C 1
ATOM 2634 O O . MET A 1 341 ? 28.817 20.250 -46.500 1.00 82.88 341 MET A O 1
ATOM 2638 N N . GLU A 1 342 ? 29.767 18.962 -48.067 1.00 83.31 342 GLU A N 1
ATOM 2639 C CA . GLU A 1 342 ? 28.868 19.363 -49.157 1.00 83.31 342 GLU A CA 1
ATOM 2640 C C . GLU A 1 342 ? 27.494 18.674 -49.075 1.00 83.31 342 GLU A C 1
ATOM 2642 O O . GLU A 1 342 ? 27.402 17.547 -48.577 1.00 83.31 342 GLU A O 1
ATOM 2647 N N . PRO A 1 343 ? 26.415 19.299 -49.593 1.00 77.00 343 PRO A N 1
ATOM 2648 C CA . PRO A 1 343 ? 25.074 18.709 -49.603 1.00 77.00 343 PRO A CA 1
ATOM 2649 C C . PRO A 1 343 ? 25.070 17.348 -50.325 1.00 77.00 343 PRO A C 1
ATOM 2651 O O . PRO A 1 343 ? 25.665 17.227 -51.398 1.00 77.00 343 PRO A O 1
ATOM 2654 N N . PRO A 1 344 ? 24.419 16.300 -49.775 1.00 77.94 344 PRO A N 1
ATOM 2655 C CA . PRO A 1 344 ? 23.430 16.275 -48.681 1.00 77.94 344 PRO A CA 1
ATOM 2656 C C . PRO A 1 344 ? 24.014 16.294 -47.250 1.00 77.94 344 PRO A C 1
ATOM 2658 O O . PRO A 1 344 ? 23.265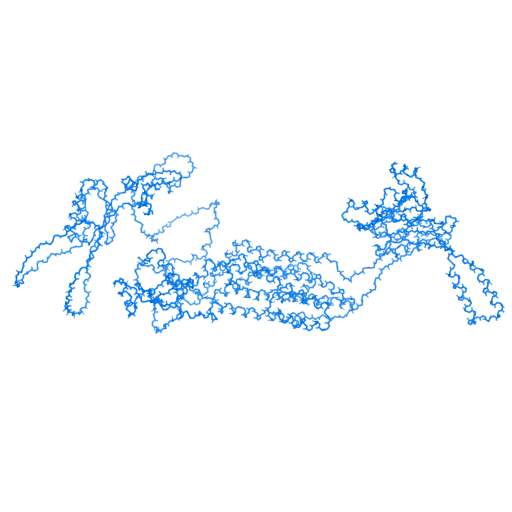 16.181 -46.281 1.00 77.94 344 PRO A O 1
ATOM 2661 N N . GLY A 1 345 ? 25.332 16.429 -47.097 1.00 77.62 345 GLY A N 1
ATOM 2662 C CA . GLY A 1 345 ? 25.997 16.697 -45.824 1.00 77.62 345 GLY A CA 1
ATOM 2663 C C . GLY A 1 345 ? 26.122 15.493 -44.890 1.00 77.62 345 GLY A C 1
ATOM 2664 O O . GLY A 1 345 ? 26.264 14.336 -45.302 1.00 77.62 345 GLY A O 1
ATOM 2665 N N . PHE A 1 346 ? 26.095 15.786 -43.593 1.00 82.75 346 PHE A N 1
ATOM 2666 C CA . PHE A 1 346 ? 26.354 14.843 -42.511 1.00 82.75 346 PHE A CA 1
ATOM 2667 C C . PHE A 1 346 ? 25.203 13.831 -42.347 1.00 82.75 346 PHE A C 1
ATOM 2669 O O . PHE A 1 346 ? 24.103 14.182 -41.925 1.00 82.75 346 PHE A O 1
ATOM 2676 N N . GLY A 1 347 ? 25.450 12.554 -42.665 1.00 84.00 347 GLY A N 1
ATOM 2677 C CA . GLY A 1 347 ? 24.448 11.479 -42.573 1.00 84.00 347 GLY A CA 1
ATOM 2678 C C . GLY A 1 347 ? 23.396 11.506 -43.695 1.00 84.00 347 GLY A C 1
ATOM 2679 O O . GLY A 1 347 ? 23.686 11.885 -44.825 1.00 84.00 347 GLY A O 1
ATOM 2680 N N . THR A 1 348 ? 22.177 11.041 -43.417 1.00 84.69 348 THR A N 1
ATOM 2681 C CA . THR A 1 348 ? 21.057 10.862 -44.372 1.00 84.69 348 THR A CA 1
ATOM 2682 C C . THR A 1 348 ? 19.937 11.915 -44.286 1.00 84.69 348 THR A C 1
ATOM 2684 O O . THR A 1 348 ? 18.930 11.783 -44.976 1.00 84.69 348 THR A O 1
ATOM 2687 N N . ARG A 1 349 ? 20.083 12.963 -43.463 1.00 78.12 349 ARG A N 1
ATOM 2688 C CA . ARG A 1 349 ? 19.009 13.926 -43.129 1.00 78.12 349 ARG A CA 1
ATOM 2689 C C . ARG A 1 349 ? 18.465 14.723 -44.319 1.00 78.12 349 ARG A C 1
ATOM 2691 O O . ARG A 1 349 ? 17.286 15.056 -44.330 1.00 78.12 349 ARG A O 1
ATOM 2698 N N . CYS A 1 350 ? 19.323 15.050 -45.281 1.00 79.56 350 CYS A N 1
ATOM 2699 C CA . CYS A 1 350 ? 19.008 15.923 -46.415 1.00 79.56 350 CYS A CA 1
ATOM 2700 C C . CYS A 1 350 ? 19.016 15.166 -47.752 1.00 79.56 350 CYS A C 1
ATOM 2702 O O . CYS A 1 350 ? 19.424 15.715 -48.773 1.00 79.56 350 CYS A O 1
ATOM 2704 N N . MET A 1 351 ? 18.637 13.885 -47.741 1.00 84.50 351 MET A N 1
ATOM 2705 C CA . MET A 1 351 ? 18.460 13.120 -48.977 1.00 84.50 351 MET A CA 1
ATOM 2706 C C . MET A 1 351 ? 17.148 13.491 -49.669 1.00 84.50 351 MET A C 1
ATOM 2708 O O . MET A 1 351 ? 16.148 13.791 -49.012 1.00 84.50 351 MET A O 1
ATOM 2712 N N . ASP A 1 352 ? 17.133 13.422 -50.997 1.00 80.69 352 ASP A N 1
ATOM 2713 C CA . ASP A 1 352 ? 15.947 13.764 -51.778 1.00 80.69 352 ASP A CA 1
ATOM 2714 C C . ASP A 1 352 ? 14.802 12.772 -51.508 1.00 80.69 352 ASP A C 1
ATOM 2716 O O . ASP A 1 352 ? 14.969 11.554 -51.556 1.00 80.69 352 ASP A O 1
ATOM 2720 N N . GLY A 1 353 ? 13.614 13.299 -51.193 1.00 73.88 353 GLY A N 1
ATOM 2721 C CA . GLY A 1 353 ? 12.422 12.494 -50.896 1.00 73.88 353 GLY A CA 1
ATOM 2722 C C . GLY A 1 353 ? 12.367 11.880 -49.489 1.00 73.88 353 GLY A C 1
ATOM 2723 O O . GLY A 1 353 ? 11.411 11.162 -49.194 1.00 73.88 353 GLY A O 1
ATOM 2724 N N . TYR A 1 354 ? 13.333 12.176 -48.609 1.00 72.81 354 TYR A N 1
ATOM 2725 C CA . TYR A 1 354 ? 13.349 11.717 -47.216 1.00 72.81 354 TYR A CA 1
ATOM 2726 C C . TYR A 1 354 ? 13.418 12.899 -46.242 1.00 72.81 354 TYR A C 1
ATOM 2728 O O . TYR A 1 354 ? 14.376 13.665 -46.242 1.00 72.81 354 TYR A O 1
ATOM 2736 N N . SER A 1 355 ? 12.413 13.039 -45.376 1.00 66.12 355 SER A N 1
ATOM 2737 C CA . SER A 1 355 ? 12.413 14.035 -44.300 1.00 66.12 355 SER A CA 1
ATOM 2738 C C . SER A 1 355 ? 11.888 13.416 -43.012 1.00 66.12 355 SER A C 1
ATOM 2740 O O . SER A 1 355 ? 10.759 12.921 -42.980 1.00 66.12 355 SER A O 1
ATOM 2742 N N . ILE A 1 356 ? 12.681 13.475 -41.945 1.00 68.69 356 ILE A N 1
ATOM 2743 C CA . ILE A 1 356 ? 12.263 13.022 -40.617 1.00 68.69 356 ILE A CA 1
ATOM 2744 C C . ILE A 1 356 ? 11.412 14.141 -39.981 1.00 68.69 356 ILE A C 1
ATOM 2746 O O . ILE A 1 356 ? 11.906 15.265 -39.872 1.00 68.69 356 ILE A O 1
ATOM 2750 N N . PRO A 1 357 ? 10.160 13.880 -39.546 1.00 66.50 357 PRO A N 1
ATOM 2751 C CA . PRO A 1 357 ? 9.271 14.914 -38.998 1.00 66.50 357 PRO A CA 1
ATOM 2752 C C . PRO A 1 357 ? 9.821 15.623 -37.752 1.00 66.50 357 PRO A C 1
ATOM 2754 O O . PRO A 1 357 ? 9.552 16.802 -37.546 1.00 66.50 357 PRO A O 1
ATOM 2757 N N . GLU A 1 358 ? 10.589 14.907 -36.929 1.00 65.50 358 GLU A N 1
ATOM 2758 C CA . GLU A 1 358 ? 11.170 15.416 -35.680 1.00 65.50 358 GLU A CA 1
ATOM 2759 C C . GLU A 1 358 ? 12.472 16.212 -35.901 1.00 65.50 358 GLU A C 1
ATOM 2761 O O . GLU A 1 358 ? 12.853 17.011 -35.048 1.00 65.50 358 GLU A O 1
ATOM 2766 N N . SER A 1 359 ? 13.142 16.047 -37.049 1.00 67.88 359 SER A N 1
ATOM 2767 C CA . SER A 1 359 ? 14.418 16.704 -37.368 1.00 67.88 359 SER A CA 1
ATOM 2768 C C . SER A 1 359 ? 14.503 17.121 -38.851 1.00 67.88 359 SER A C 1
ATOM 2770 O O . SER A 1 359 ? 15.206 16.495 -39.652 1.00 67.88 359 SER A O 1
ATOM 2772 N N . PRO A 1 360 ? 13.827 18.215 -39.258 1.00 68.94 360 PRO A N 1
ATOM 2773 C CA . PRO A 1 360 ? 13.807 18.661 -40.654 1.00 68.94 360 PRO A CA 1
ATOM 2774 C C . PRO A 1 360 ? 15.212 19.033 -41.142 1.00 68.94 360 PRO A C 1
ATOM 2776 O O . PRO A 1 360 ? 16.017 19.538 -40.362 1.00 68.94 360 PRO A O 1
ATOM 2779 N N . CYS A 1 361 ? 15.529 18.807 -42.418 1.00 74.81 361 CYS A N 1
ATOM 2780 C CA . CYS A 1 361 ? 16.792 19.267 -43.002 1.00 74.81 361 CYS A CA 1
ATOM 2781 C C . CYS A 1 361 ? 16.865 20.803 -42.929 1.00 74.81 361 CYS A C 1
ATOM 2783 O O . CYS A 1 361 ? 16.121 21.503 -43.614 1.00 74.81 361 CYS A O 1
ATOM 2785 N N . THR A 1 362 ? 17.741 21.323 -42.071 1.00 70.12 362 THR A N 1
ATOM 2786 C CA . THR A 1 362 ? 18.084 22.743 -42.008 1.00 70.12 362 THR A CA 1
ATOM 2787 C C . THR A 1 362 ? 19.551 22.873 -42.375 1.00 70.12 362 THR A C 1
ATOM 2789 O O . THR A 1 362 ? 20.400 22.276 -41.718 1.00 70.12 362 THR A O 1
ATOM 2792 N N . MET A 1 363 ? 19.840 23.614 -43.444 1.00 66.12 363 MET A N 1
ATOM 2793 C CA . MET A 1 363 ? 21.219 23.933 -43.807 1.00 66.12 363 MET A CA 1
ATOM 2794 C C . MET A 1 363 ? 21.753 24.950 -42.798 1.00 66.12 363 MET A C 1
ATOM 2796 O O . MET A 1 363 ? 21.112 25.978 -42.564 1.00 66.12 363 MET A O 1
ATOM 2800 N N . GLY A 1 364 ? 22.865 24.615 -42.147 1.00 68.62 364 GLY A N 1
ATOM 2801 C CA . GLY A 1 364 ? 23.583 25.524 -41.262 1.00 68.62 364 GLY A CA 1
ATOM 2802 C C . GLY A 1 364 ? 24.507 26.485 -42.020 1.00 68.62 364 GLY A C 1
ATOM 2803 O O . GLY A 1 364 ? 24.272 26.791 -43.187 1.00 68.62 364 GLY A O 1
ATOM 2804 N N . ASP A 1 365 ? 25.538 26.978 -41.337 1.00 72.44 365 ASP A N 1
ATOM 2805 C CA . ASP A 1 365 ? 26.480 27.956 -41.889 1.00 72.44 365 ASP A CA 1
ATOM 2806 C C . ASP A 1 365 ? 27.445 27.277 -42.882 1.00 72.44 365 ASP A C 1
ATOM 2808 O O . ASP A 1 365 ? 27.949 26.187 -42.609 1.00 72.44 365 ASP A O 1
ATOM 2812 N N . GLU A 1 366 ? 27.727 27.921 -44.020 1.00 69.25 366 GLU A N 1
ATOM 2813 C CA . GLU A 1 366 ? 28.639 27.381 -45.049 1.00 69.25 366 GLU A CA 1
ATOM 2814 C C . GLU A 1 366 ? 30.129 27.574 -44.700 1.00 69.25 366 GLU A C 1
ATOM 2816 O O . GLU A 1 366 ? 30.979 26.820 -45.175 1.00 69.25 366 GLU A O 1
ATOM 2821 N N . ASP A 1 367 ? 30.448 28.552 -43.842 1.00 80.81 367 ASP A N 1
ATOM 2822 C CA . ASP A 1 367 ? 31.819 28.957 -43.520 1.00 80.81 367 ASP A CA 1
ATOM 2823 C C . ASP A 1 367 ? 32.249 28.569 -42.095 1.00 80.81 367 ASP A C 1
ATOM 2825 O O . ASP A 1 367 ? 31.469 28.581 -41.139 1.00 80.81 367 ASP A O 1
ATOM 2829 N N . TRP A 1 368 ? 33.548 28.295 -41.932 1.00 86.56 368 TRP A N 1
ATOM 2830 C CA . TRP A 1 368 ? 34.169 28.091 -40.621 1.00 86.56 368 TRP A CA 1
ATOM 2831 C C . TRP A 1 368 ? 34.308 29.413 -39.862 1.00 86.56 368 TRP A C 1
ATOM 2833 O O . TRP A 1 368 ? 34.920 30.363 -40.355 1.00 86.56 368 TRP A O 1
ATOM 2843 N N . HIS A 1 369 ? 33.841 29.447 -38.615 1.00 88.06 369 HIS A N 1
ATOM 2844 C CA . HIS A 1 369 ? 33.999 30.585 -37.716 1.00 88.06 369 HIS A CA 1
ATOM 2845 C C . HIS A 1 369 ? 34.872 30.225 -36.507 1.00 88.06 369 HIS A C 1
ATOM 2847 O O . HIS A 1 369 ? 34.729 29.163 -35.905 1.00 88.06 369 HIS A O 1
ATOM 2853 N N . ASN A 1 370 ? 35.779 31.126 -36.125 1.00 85.00 370 ASN A N 1
ATOM 2854 C CA . ASN A 1 370 ? 36.582 30.969 -34.914 1.00 85.00 370 ASN A CA 1
ATOM 2855 C C . ASN A 1 370 ? 35.866 31.645 -33.740 1.00 85.00 370 ASN A C 1
ATOM 2857 O O . ASN A 1 370 ? 35.675 32.858 -33.797 1.00 85.00 370 ASN A O 1
ATOM 2861 N N . PRO A 1 371 ? 35.507 30.912 -32.674 1.00 84.62 371 PRO A N 1
ATOM 2862 C CA . PRO A 1 371 ? 34.791 31.493 -31.547 1.00 84.62 371 PRO A CA 1
ATOM 2863 C C . PRO A 1 371 ? 35.673 32.460 -30.746 1.00 84.62 371 PRO A C 1
ATOM 2865 O O . PRO A 1 371 ? 36.876 32.239 -30.573 1.00 84.62 371 PRO A O 1
ATOM 2868 N N . ASP A 1 372 ? 35.047 33.512 -30.214 1.00 83.69 372 ASP A N 1
ATOM 2869 C CA . ASP A 1 372 ? 35.731 34.566 -29.465 1.00 83.69 372 ASP A CA 1
ATOM 2870 C C . ASP A 1 372 ? 36.430 34.030 -28.206 1.00 83.69 372 ASP A C 1
ATOM 2872 O O . ASP A 1 372 ? 35.853 33.315 -27.378 1.00 83.69 372 ASP A O 1
ATOM 2876 N N . VAL A 1 373 ? 37.698 34.416 -28.036 1.00 80.81 373 VAL A N 1
ATOM 2877 C CA . VAL A 1 373 ? 38.546 33.979 -26.919 1.00 80.81 373 VAL A CA 1
ATOM 2878 C C . VAL A 1 373 ? 38.809 35.149 -25.971 1.00 80.81 373 VAL A C 1
ATOM 2880 O O . VAL A 1 373 ? 39.262 36.192 -26.439 1.00 80.81 373 VAL A O 1
ATOM 2883 N N . PRO A 1 374 ? 38.629 34.983 -24.645 1.00 84.69 374 PRO A N 1
ATOM 2884 C CA . PRO A 1 374 ? 38.997 35.998 -23.658 1.00 84.69 374 PRO A CA 1
ATOM 2885 C C . PRO A 1 374 ? 40.457 36.456 -23.789 1.00 84.69 374 PRO A C 1
ATOM 2887 O O . PRO A 1 374 ? 41.358 35.622 -23.913 1.00 84.69 374 PRO A O 1
ATOM 2890 N N . GLU A 1 375 ? 40.707 37.765 -23.674 1.00 80.31 375 GLU A N 1
ATOM 2891 C CA . GLU A 1 375 ? 42.052 38.360 -23.807 1.00 80.31 375 GLU A CA 1
ATOM 2892 C C . GLU A 1 375 ? 43.085 37.738 -22.851 1.00 80.31 375 GLU A C 1
ATOM 2894 O O . GLU A 1 375 ? 44.244 37.549 -23.217 1.00 80.31 375 GLU A O 1
ATOM 2899 N N . SER A 1 376 ? 42.660 37.332 -21.650 1.00 79.25 376 SER A N 1
ATOM 2900 C CA . SER A 1 376 ? 43.520 36.667 -20.662 1.00 79.25 376 SER A CA 1
ATOM 2901 C C . SER A 1 376 ? 44.067 35.319 -21.139 1.00 79.25 376 SER A C 1
ATOM 2903 O O . SER A 1 376 ? 45.202 34.967 -20.820 1.00 79.25 376 SER A O 1
ATOM 2905 N N . LEU A 1 377 ? 43.287 34.568 -21.923 1.00 77.94 377 LEU A N 1
ATOM 2906 C CA . LEU A 1 377 ? 43.741 33.319 -22.527 1.00 77.94 377 LEU A CA 1
ATOM 2907 C C . LEU A 1 377 ? 44.641 33.606 -23.726 1.00 77.94 377 LEU A C 1
ATOM 2909 O O . LEU A 1 377 ? 45.692 32.985 -23.836 1.00 77.94 377 LEU A O 1
ATOM 2913 N N . GLN A 1 378 ? 44.299 34.580 -24.574 1.00 76.75 378 GLN A N 1
ATOM 2914 C CA . GLN A 1 378 ? 45.143 34.957 -25.715 1.00 76.75 378 GLN A CA 1
ATOM 2915 C C . GLN A 1 378 ? 46.563 35.357 -25.272 1.00 76.75 378 GLN A C 1
ATOM 2917 O O . GLN A 1 378 ? 47.546 34.876 -25.835 1.00 76.75 378 GLN A O 1
ATOM 2922 N N . GLN A 1 379 ? 46.679 36.149 -24.199 1.00 76.81 379 GLN A N 1
ATOM 2923 C CA . GLN A 1 379 ? 47.966 36.541 -23.611 1.00 76.81 379 GLN A CA 1
ATOM 2924 C C . GLN A 1 379 ? 48.758 35.343 -23.058 1.00 76.81 379 GLN A C 1
ATOM 2926 O O . GLN A 1 379 ? 49.980 35.264 -23.225 1.00 76.81 379 GLN A O 1
ATOM 2931 N N . LEU A 1 380 ? 48.067 34.377 -22.446 1.00 76.56 380 LEU A N 1
ATOM 2932 C CA . LEU A 1 380 ? 48.663 33.149 -21.917 1.00 76.56 380 LEU A CA 1
ATOM 2933 C C . LEU A 1 380 ? 49.267 32.280 -23.036 1.00 76.56 380 LEU A C 1
ATOM 2935 O O . LEU A 1 380 ? 50.384 31.789 -22.898 1.00 76.56 380 LEU A O 1
ATOM 2939 N N . PHE A 1 381 ? 48.569 32.155 -24.168 1.00 73.12 381 PHE A N 1
ATOM 2940 C CA . PHE A 1 381 ? 49.070 31.443 -25.349 1.00 73.12 381 PHE A CA 1
ATOM 2941 C C . PHE A 1 381 ? 50.226 32.174 -26.039 1.00 73.12 381 PHE A C 1
ATOM 2943 O O . PHE A 1 381 ? 51.158 31.524 -26.495 1.00 73.12 381 PHE A O 1
ATOM 2950 N N . SER A 1 382 ? 50.204 33.511 -26.088 1.00 74.31 382 SER A N 1
ATOM 2951 C CA . SER A 1 382 ? 51.287 34.295 -26.707 1.00 74.31 382 SER A CA 1
ATOM 2952 C C . SER A 1 382 ? 52.585 34.338 -25.891 1.00 74.31 382 SER A C 1
ATOM 2954 O O . SER A 1 382 ? 53.647 34.599 -26.447 1.00 74.31 382 SER A O 1
ATOM 2956 N N . SER A 1 383 ? 52.507 34.105 -24.575 1.00 73.50 383 SER A N 1
ATOM 2957 C CA . SER A 1 383 ? 53.660 34.141 -23.662 1.00 73.50 383 SER A CA 1
ATOM 2958 C C . SER A 1 383 ? 54.262 32.758 -23.381 1.00 73.50 383 SER A C 1
ATOM 2960 O O . SER A 1 383 ? 55.415 32.668 -22.955 1.00 73.50 383 SER A O 1
ATOM 2962 N N . GLY A 1 384 ? 53.509 31.680 -23.619 1.00 69.06 384 GLY A N 1
ATOM 2963 C CA . GLY A 1 384 ? 53.954 30.297 -23.441 1.00 69.06 384 GLY A CA 1
ATOM 2964 C C . GLY A 1 384 ? 54.693 29.722 -24.657 1.00 69.06 384 GLY A C 1
ATOM 2965 O O . GLY A 1 384 ? 54.422 30.080 -25.797 1.00 69.06 384 GLY A O 1
ATOM 2966 N N . ASN A 1 385 ? 55.604 28.770 -24.422 1.00 73.38 385 ASN A N 1
ATOM 2967 C CA . ASN A 1 385 ? 56.241 27.970 -25.477 1.00 73.38 385 ASN A CA 1
ATOM 2968 C C . ASN A 1 385 ? 55.442 26.671 -25.705 1.00 73.38 385 ASN A C 1
ATOM 2970 O O . ASN A 1 385 ? 55.849 25.600 -25.249 1.00 73.38 385 ASN A O 1
ATOM 2974 N N . TRP A 1 386 ? 54.254 26.779 -26.308 1.00 72.44 386 TRP A N 1
ATOM 2975 C CA . TRP A 1 386 ? 53.351 25.646 -26.558 1.00 72.44 386 TRP A CA 1
ATOM 2976 C C . TRP A 1 386 ? 53.239 25.343 -28.052 1.00 72.44 386 TRP A C 1
ATOM 2978 O O . TRP A 1 386 ? 53.182 26.249 -28.880 1.00 72.44 386 TRP A O 1
ATOM 2988 N N . THR A 1 387 ? 53.186 24.058 -28.400 1.00 69.75 387 THR A N 1
ATOM 2989 C CA . THR A 1 387 ? 53.012 23.590 -29.783 1.00 69.75 387 THR A CA 1
ATOM 2990 C C . THR A 1 387 ? 51.581 23.114 -30.002 1.00 69.75 387 THR A C 1
ATOM 2992 O O . THR A 1 387 ? 50.928 22.677 -29.062 1.00 69.75 387 THR A O 1
ATOM 2995 N N . MET A 1 388 ? 51.079 23.128 -31.239 1.00 65.25 388 MET A N 1
ATOM 2996 C CA . MET A 1 388 ? 49.720 22.633 -31.537 1.00 65.25 388 MET A CA 1
ATOM 2997 C C . MET A 1 388 ? 49.516 21.143 -31.184 1.00 65.25 388 MET A C 1
ATOM 2999 O O . MET A 1 388 ? 48.390 20.719 -30.923 1.00 65.25 388 MET A O 1
ATOM 3003 N N . GLU A 1 389 ? 50.601 20.365 -31.095 1.00 63.25 389 GLU A N 1
ATOM 3004 C CA . GLU A 1 389 ? 50.597 18.963 -30.651 1.00 63.25 389 GLU A CA 1
ATOM 3005 C C . GLU A 1 389 ? 50.488 18.799 -29.125 1.00 63.25 389 GLU A C 1
ATOM 3007 O O . GLU A 1 389 ? 49.978 17.784 -28.649 1.00 63.25 389 GLU A O 1
ATOM 3012 N N . ASN A 1 390 ? 50.932 19.791 -28.348 1.00 68.25 390 ASN A N 1
ATOM 3013 C CA . ASN A 1 390 ? 50.756 19.836 -26.898 1.00 68.25 390 ASN A CA 1
ATOM 3014 C C . ASN A 1 390 ? 50.405 21.270 -26.463 1.00 68.25 390 ASN A C 1
ATOM 3016 O O . ASN A 1 390 ? 51.239 21.982 -25.893 1.00 68.25 390 ASN A O 1
ATOM 3020 N N . PRO A 1 391 ? 49.183 21.730 -26.785 1.00 65.19 391 PRO A N 1
ATOM 3021 C CA . PRO A 1 391 ? 48.883 23.153 -26.845 1.00 65.19 391 PRO A CA 1
ATOM 3022 C C . PRO A 1 391 ? 48.714 23.811 -25.479 1.00 65.19 391 PRO A C 1
ATOM 3024 O O . PRO A 1 391 ? 48.508 25.012 -25.434 1.00 65.19 391 PRO A O 1
ATOM 3027 N N . SER A 1 392 ? 48.750 23.088 -24.357 1.00 68.19 392 SER A N 1
ATOM 3028 C CA . SER A 1 392 ? 48.308 23.661 -23.081 1.00 68.19 392 SER A CA 1
ATOM 3029 C C . SER A 1 392 ? 48.858 22.946 -21.842 1.00 68.19 392 SER A C 1
ATOM 3031 O O . SER A 1 392 ? 49.198 21.761 -21.930 1.00 68.19 392 SER A O 1
ATOM 3033 N N . PRO A 1 393 ? 48.811 23.583 -20.651 1.00 74.25 393 PRO A N 1
ATOM 3034 C CA . PRO A 1 393 ? 49.214 22.973 -19.382 1.00 74.25 393 PRO A CA 1
ATOM 3035 C C . PRO A 1 393 ? 48.519 21.635 -19.096 1.00 74.25 393 PRO A C 1
ATOM 3037 O O . PRO A 1 393 ? 47.380 21.391 -19.511 1.00 74.25 393 PRO A O 1
ATOM 3040 N N . CYS A 1 394 ? 49.225 20.771 -18.364 1.00 75.69 394 CYS A N 1
ATOM 3041 C CA . CYS A 1 394 ? 48.711 19.490 -17.892 1.00 75.69 394 CYS A CA 1
ATOM 3042 C C . CYS A 1 394 ? 47.560 19.694 -16.899 1.00 75.69 394 CYS A C 1
ATOM 3044 O O . CYS A 1 394 ? 47.584 20.617 -16.084 1.00 75.69 394 CYS A O 1
ATOM 3046 N N . CYS A 1 395 ? 46.571 18.803 -16.940 1.00 80.44 395 CYS A N 1
ATOM 3047 C CA . CYS A 1 395 ? 45.547 18.747 -15.903 1.00 80.44 395 CYS A CA 1
ATOM 3048 C C . CYS A 1 395 ? 46.060 17.984 -14.683 1.00 80.44 395 CYS A C 1
ATOM 3050 O O . CYS A 1 395 ? 46.864 17.057 -14.806 1.00 80.44 395 CYS A O 1
ATOM 3052 N N . PHE A 1 396 ? 45.551 18.339 -13.507 1.00 80.31 396 PHE A N 1
ATOM 3053 C CA . PHE A 1 396 ? 45.845 17.621 -12.276 1.00 80.31 396 PHE A CA 1
ATOM 3054 C C . PHE A 1 396 ? 44.797 16.527 -12.061 1.00 80.31 396 PHE A C 1
ATOM 3056 O O . PHE A 1 396 ? 43.596 16.790 -11.949 1.00 80.31 396 PHE A O 1
ATOM 3063 N N . CYS A 1 397 ? 45.258 15.280 -12.003 1.00 74.12 397 CYS A N 1
ATOM 3064 C CA . CYS A 1 397 ? 44.436 14.143 -11.601 1.00 74.12 397 CYS A CA 1
ATOM 3065 C C . CYS A 1 397 ? 44.328 14.069 -10.068 1.00 74.12 397 CYS A C 1
ATOM 3067 O O . CYS A 1 397 ? 45.053 14.754 -9.344 1.00 74.12 397 CYS A O 1
ATOM 3069 N N . ALA A 1 398 ? 43.407 13.241 -9.567 1.00 69.19 398 ALA A N 1
ATOM 3070 C CA . ALA A 1 398 ? 43.231 13.001 -8.136 1.00 69.19 398 ALA A CA 1
ATOM 3071 C C . ALA A 1 398 ? 44.578 12.704 -7.443 1.00 69.19 398 ALA A C 1
ATOM 3073 O O . ALA A 1 398 ? 45.284 11.773 -7.823 1.00 69.19 398 ALA A O 1
ATOM 3074 N N . SER A 1 399 ? 44.926 13.508 -6.438 1.00 67.19 399 SER A N 1
ATOM 3075 C CA . SER A 1 399 ? 46.084 13.288 -5.563 1.00 67.19 399 SER A CA 1
ATOM 3076 C C . SER A 1 399 ? 45.739 12.256 -4.485 1.00 67.19 399 SER A C 1
ATOM 3078 O O . SER A 1 399 ? 44.561 12.070 -4.156 1.00 67.19 399 SER A O 1
ATOM 3080 N N . ASP A 1 400 ? 46.760 11.605 -3.923 1.00 59.50 400 ASP A N 1
ATOM 3081 C CA . ASP A 1 400 ? 46.615 10.564 -2.900 1.00 59.50 400 ASP A CA 1
ATOM 3082 C C . ASP A 1 400 ? 45.961 11.156 -1.630 1.00 59.50 400 ASP A C 1
ATOM 3084 O O . ASP A 1 400 ? 46.602 11.827 -0.825 1.00 59.50 400 ASP A O 1
ATOM 3088 N N . GLY A 1 401 ? 44.629 11.039 -1.527 1.00 66.62 401 GLY A N 1
ATOM 3089 C CA . GLY A 1 401 ? 43.812 11.614 -0.446 1.00 66.62 401 GLY A CA 1
ATOM 3090 C C . GLY A 1 401 ? 42.491 12.279 -0.871 1.00 66.62 401 GLY A C 1
ATOM 3091 O O . GLY A 1 401 ? 41.578 12.381 -0.053 1.00 66.62 401 GLY A O 1
ATOM 3092 N N . ARG A 1 402 ? 42.318 12.690 -2.139 1.00 62.81 402 ARG A N 1
ATOM 3093 C CA . ARG A 1 402 ? 41.033 13.215 -2.660 1.00 62.81 402 ARG A CA 1
ATOM 3094 C C . ARG A 1 402 ? 40.678 12.564 -3.993 1.00 62.81 402 ARG A C 1
ATOM 3096 O O . ARG A 1 402 ? 41.124 13.010 -5.047 1.00 62.81 402 ARG A O 1
ATOM 3103 N N . LYS A 1 403 ? 39.816 11.544 -3.953 1.00 63.53 403 LYS A N 1
ATOM 3104 C CA . LYS A 1 403 ? 39.266 10.908 -5.159 1.00 63.53 403 LYS A CA 1
ATOM 3105 C C . LYS A 1 403 ? 38.331 11.892 -5.871 1.00 63.53 403 LYS A C 1
ATOM 3107 O O . LYS A 1 403 ? 37.268 12.220 -5.353 1.00 63.53 403 LYS A O 1
ATOM 3112 N N . ARG A 1 404 ? 38.740 12.378 -7.043 1.00 66.75 404 ARG A N 1
ATOM 3113 C CA . ARG A 1 404 ? 37.923 13.209 -7.942 1.00 66.75 404 ARG A CA 1
ATOM 3114 C C . ARG A 1 404 ? 37.583 12.407 -9.197 1.00 66.75 404 ARG A C 1
ATOM 3116 O O . ARG A 1 404 ? 38.433 11.679 -9.695 1.00 66.75 404 ARG A O 1
ATOM 3123 N N . MET A 1 405 ? 36.346 12.541 -9.680 1.00 67.50 405 MET A N 1
ATOM 3124 C CA . MET A 1 405 ? 35.830 11.787 -10.836 1.00 67.50 405 MET A CA 1
ATOM 3125 C C . MET A 1 405 ? 36.252 12.387 -12.190 1.00 67.50 405 MET A C 1
ATOM 3127 O O . MET A 1 405 ? 36.310 11.666 -13.179 1.00 67.50 405 MET A O 1
ATOM 3131 N N . LEU A 1 406 ? 36.554 13.690 -12.235 1.00 72.19 406 LEU A N 1
ATOM 3132 C CA . LEU A 1 406 ? 37.005 14.425 -13.423 1.00 72.19 406 LEU A CA 1
ATOM 3133 C C . LEU A 1 406 ? 38.380 15.069 -13.158 1.00 72.19 406 LEU A C 1
ATOM 3135 O O . LEU A 1 406 ? 38.638 15.463 -12.013 1.00 72.19 406 LEU A O 1
ATOM 3139 N N . PRO A 1 407 ? 39.249 15.192 -14.181 1.00 76.69 407 PRO A N 1
ATOM 3140 C CA . PRO A 1 407 ? 40.516 15.907 -14.055 1.00 76.69 407 PRO A CA 1
ATOM 3141 C C . PRO A 1 407 ? 40.269 17.403 -13.818 1.00 76.69 407 PRO A C 1
ATOM 3143 O O . PRO A 1 407 ? 39.367 17.993 -14.414 1.00 76.69 407 PRO A O 1
ATOM 3146 N N . ASP A 1 408 ? 41.074 18.016 -12.948 1.00 78.06 408 ASP A N 1
ATOM 3147 C CA . ASP A 1 408 ? 41.024 19.457 -12.698 1.00 78.06 408 ASP A CA 1
ATOM 3148 C C . ASP A 1 408 ? 41.983 20.154 -13.666 1.00 78.06 408 ASP A C 1
ATOM 3150 O O . ASP A 1 408 ? 43.210 20.052 -13.551 1.00 78.06 408 ASP A O 1
ATOM 3154 N N . CYS A 1 409 ? 41.406 20.779 -14.685 1.00 79.81 409 CYS A N 1
ATOM 3155 C CA . CYS A 1 409 ? 42.133 21.386 -15.787 1.00 79.81 409 CYS A CA 1
ATOM 3156 C C . CYS A 1 409 ? 42.108 22.918 -15.656 1.00 79.81 409 CYS A C 1
ATOM 3158 O O . CYS A 1 409 ? 41.021 23.489 -15.526 1.00 79.81 409 CYS A O 1
ATOM 3160 N N . PRO A 1 410 ? 43.261 23.609 -15.741 1.00 79.25 410 PRO A N 1
ATOM 3161 C CA . PRO A 1 410 ? 43.295 25.070 -15.733 1.00 79.25 410 PRO A CA 1
ATOM 3162 C C . PRO A 1 410 ? 42.576 25.664 -16.956 1.00 79.25 410 PRO A C 1
ATOM 3164 O O . PRO A 1 410 ? 42.411 25.010 -17.991 1.00 79.25 410 PRO A O 1
ATOM 3167 N N . ALA A 1 411 ? 42.161 26.930 -16.853 1.00 72.38 411 ALA A N 1
ATOM 3168 C CA . ALA A 1 411 ? 41.589 27.659 -17.983 1.00 72.38 411 ALA A CA 1
ATOM 3169 C C . ALA A 1 411 ? 42.615 27.735 -19.132 1.00 72.38 411 ALA A C 1
ATOM 3171 O O . ALA A 1 411 ? 43.766 28.101 -18.908 1.00 72.38 411 ALA A O 1
ATOM 3172 N N . GLY A 1 412 ? 42.208 27.346 -20.345 1.00 71.69 412 GLY A N 1
ATOM 3173 C CA . GLY A 1 412 ? 43.103 27.213 -21.505 1.00 71.69 412 GLY A CA 1
ATOM 3174 C C . GLY A 1 412 ? 43.670 25.804 -21.727 1.00 71.69 412 GLY A C 1
ATOM 3175 O O . GLY A 1 412 ? 44.323 25.566 -22.739 1.00 71.69 412 GLY A O 1
ATOM 3176 N N . ALA A 1 413 ? 43.402 24.840 -20.837 1.00 75.81 413 ALA A N 1
ATOM 3177 C CA . ALA A 1 413 ? 43.697 23.433 -21.105 1.00 75.81 413 ALA A CA 1
ATOM 3178 C C . ALA A 1 413 ? 42.917 22.934 -22.341 1.00 75.81 413 ALA A C 1
ATOM 3180 O O . ALA A 1 413 ? 41.696 23.060 -22.384 1.00 75.81 413 ALA A O 1
ATOM 3181 N N . GLY A 1 414 ? 43.617 22.373 -23.330 1.00 74.88 414 GLY A N 1
ATOM 3182 C CA . GLY A 1 414 ? 43.090 21.982 -24.643 1.00 74.88 414 GLY A CA 1
ATOM 3183 C C . GLY A 1 414 ? 43.444 22.946 -25.784 1.00 74.88 414 GLY A C 1
ATOM 3184 O O . GLY A 1 414 ? 43.183 22.638 -26.945 1.00 74.88 414 GLY A O 1
ATOM 3185 N N . GLY A 1 415 ? 44.077 24.085 -25.500 1.00 78.81 415 GLY A N 1
ATOM 3186 C CA . GLY A 1 415 ? 44.437 25.058 -26.531 1.00 78.81 415 GLY A CA 1
ATOM 3187 C C . GLY A 1 415 ? 43.348 26.101 -26.796 1.00 78.81 415 GLY A C 1
ATOM 3188 O O . GLY A 1 415 ? 42.292 26.095 -26.161 1.00 78.81 415 GLY A O 1
ATOM 3189 N N . LEU A 1 416 ? 43.595 26.988 -27.764 1.00 79.81 416 LEU A N 1
ATOM 3190 C CA . LEU A 1 416 ? 42.565 27.882 -28.307 1.00 79.81 416 LEU A CA 1
ATOM 3191 C C . LEU A 1 416 ? 41.396 27.054 -28.867 1.00 79.81 416 LEU A C 1
ATOM 3193 O O . LEU A 1 416 ? 41.643 25.956 -29.379 1.00 79.81 416 LEU A O 1
ATOM 3197 N N . PRO A 1 417 ? 40.144 27.529 -28.795 1.00 82.50 417 PRO A N 1
ATOM 3198 C CA . PRO A 1 417 ? 39.023 26.797 -29.364 1.00 82.50 417 PRO A CA 1
ATOM 3199 C C . PRO A 1 417 ? 39.221 26.590 -30.879 1.00 82.50 417 PRO A C 1
ATOM 3201 O O . PRO A 1 417 ? 39.781 27.462 -31.549 1.00 82.50 417 PRO A O 1
ATOM 3204 N N . PRO A 1 418 ? 38.872 25.405 -31.408 1.00 88.00 418 PRO A N 1
ATOM 3205 C CA . PRO A 1 418 ? 38.985 25.121 -32.834 1.00 88.00 418 PRO A CA 1
ATOM 3206 C C . PRO A 1 418 ? 37.970 25.935 -33.652 1.00 88.00 418 PRO A C 1
ATOM 3208 O O . PRO A 1 418 ? 36.965 26.371 -33.089 1.00 88.00 418 PRO A O 1
ATOM 3211 N N . PRO A 1 419 ? 38.194 26.091 -34.969 1.00 90.38 419 PRO A N 1
ATOM 3212 C CA . PRO A 1 419 ? 37.166 26.576 -35.881 1.00 90.38 419 PRO A CA 1
ATOM 3213 C C . PRO A 1 419 ? 35.914 25.698 -35.793 1.00 90.38 419 PRO A C 1
ATOM 3215 O O . PRO A 1 419 ? 36.014 24.465 -35.793 1.00 90.38 419 PRO A O 1
ATOM 3218 N N . GLU A 1 420 ? 34.749 26.332 -35.729 1.00 89.81 420 GLU A N 1
ATOM 3219 C CA . GLU A 1 420 ? 33.444 25.686 -35.627 1.00 89.81 420 GLU A CA 1
ATOM 3220 C C . GLU A 1 420 ? 32.581 26.043 -36.843 1.00 89.81 420 GLU A C 1
ATOM 3222 O O . GLU A 1 420 ? 32.655 27.151 -37.371 1.00 89.81 420 GLU A O 1
ATOM 3227 N N . MET A 1 421 ? 31.757 25.098 -37.282 1.00 87.19 421 MET A N 1
ATOM 3228 C CA . MET A 1 421 ? 30.778 25.265 -38.352 1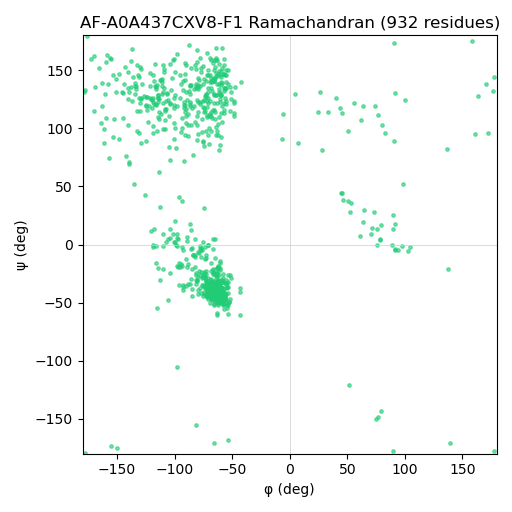.00 87.19 421 MET A CA 1
ATOM 3229 C C . MET A 1 421 ? 29.457 24.661 -37.884 1.00 87.19 421 MET A C 1
ATOM 3231 O O . MET A 1 421 ? 29.440 23.556 -37.335 1.00 87.19 421 MET A O 1
ATOM 3235 N N . LYS A 1 422 ? 28.340 25.362 -38.070 1.00 84.12 422 LYS A N 1
ATOM 3236 C CA . LYS A 1 422 ? 27.023 24.809 -37.733 1.00 84.12 422 LYS A CA 1
ATOM 3237 C C . LYS A 1 422 ? 26.539 23.941 -38.880 1.00 84.12 422 LYS A C 1
ATOM 3239 O O . LYS A 1 422 ? 26.351 24.443 -39.977 1.00 84.12 422 LYS A O 1
ATOM 3244 N N . LEU A 1 423 ? 26.316 22.655 -38.622 1.00 76.75 423 LEU A N 1
ATOM 3245 C CA . LEU A 1 423 ? 25.715 21.741 -39.600 1.00 76.75 423 LEU A CA 1
ATOM 3246 C C . LEU A 1 423 ? 24.192 21.880 -39.620 1.00 76.75 423 LEU A C 1
ATOM 3248 O O . LEU A 1 423 ? 23.565 21.721 -40.661 1.00 76.75 423 LEU A O 1
ATOM 3252 N N . SER A 1 424 ? 23.604 22.165 -38.459 1.00 74.88 424 SER A N 1
ATOM 3253 C CA . SER A 1 424 ? 22.175 22.399 -38.278 1.00 74.88 424 SER A CA 1
ATOM 3254 C C . SER A 1 424 ? 21.955 23.370 -37.108 1.00 74.88 424 SER A C 1
ATOM 3256 O O . SER A 1 424 ? 22.909 23.885 -36.524 1.00 74.88 424 SER A O 1
ATOM 3258 N N . ALA A 1 425 ? 20.698 23.624 -36.734 1.00 69.75 425 ALA A N 1
ATOM 3259 C CA . ALA A 1 425 ? 20.389 24.446 -35.560 1.00 69.75 425 ALA A CA 1
ATOM 3260 C C . ALA A 1 425 ? 20.924 23.853 -34.236 1.00 69.75 425 ALA A C 1
ATOM 3262 O O . ALA A 1 425 ? 21.173 24.610 -33.300 1.00 69.75 425 ALA A O 1
ATOM 3263 N N . THR A 1 426 ? 21.098 22.528 -34.170 1.00 75.31 426 THR A N 1
ATOM 3264 C CA . THR A 1 426 ? 21.461 21.772 -32.955 1.00 75.31 426 THR A CA 1
ATOM 3265 C C . THR A 1 426 ? 22.842 21.113 -33.040 1.00 75.31 426 THR A C 1
ATOM 3267 O O . THR A 1 426 ? 23.432 20.786 -32.012 1.00 75.31 426 THR A O 1
ATOM 3270 N N . ASP A 1 427 ? 23.376 20.921 -34.252 1.00 82.25 427 ASP A N 1
ATOM 3271 C CA . ASP A 1 427 ? 24.640 20.219 -34.484 1.00 82.25 427 ASP A CA 1
ATOM 3272 C C . ASP A 1 427 ? 25.763 21.188 -34.878 1.00 82.25 427 ASP A C 1
ATOM 3274 O O . ASP A 1 427 ? 25.689 21.869 -35.907 1.00 82.25 427 ASP A O 1
ATOM 3278 N N . THR A 1 428 ? 26.855 21.174 -34.114 1.00 87.50 428 THR A N 1
ATOM 3279 C CA . THR A 1 428 ? 28.085 21.919 -34.428 1.00 87.50 428 THR A CA 1
ATOM 3280 C C . THR A 1 428 ? 29.207 20.952 -34.800 1.00 87.50 428 THR A C 1
ATOM 3282 O O . THR A 1 428 ? 29.415 19.943 -34.125 1.00 87.50 428 THR A O 1
ATOM 3285 N N . LEU A 1 429 ? 29.963 21.265 -35.849 1.00 89.12 429 LEU A N 1
ATOM 3286 C CA . LEU A 1 429 ? 31.161 20.545 -36.272 1.00 89.12 429 LEU A CA 1
ATOM 3287 C C . LEU A 1 429 ? 32.413 21.365 -35.946 1.00 89.12 429 LEU A C 1
ATOM 3289 O O . LEU A 1 429 ? 32.499 22.535 -36.299 1.00 89.12 429 LEU A O 1
ATOM 3293 N N . GLN A 1 430 ? 33.400 20.750 -35.297 1.00 91.06 430 GLN A N 1
ATOM 3294 C CA . GLN A 1 430 ? 34.683 21.371 -34.947 1.00 91.06 430 GLN A CA 1
ATOM 3295 C C . GLN A 1 430 ? 35.830 20.806 -35.790 1.00 91.06 430 GLN A C 1
ATOM 3297 O O . GLN A 1 430 ? 35.974 19.587 -35.896 1.00 91.06 430 GLN A O 1
ATOM 3302 N N . ASN A 1 431 ? 36.700 21.666 -36.322 1.00 90.81 431 ASN A N 1
ATOM 3303 C CA . ASN A 1 431 ? 37.903 21.234 -37.037 1.00 90.81 431 ASN A CA 1
ATOM 3304 C C . ASN A 1 431 ? 39.102 21.098 -36.082 1.00 90.81 431 ASN A C 1
ATOM 3306 O O . ASN A 1 431 ? 39.639 22.088 -35.584 1.00 90.81 431 ASN A O 1
ATOM 3310 N N . LEU A 1 432 ? 39.545 19.865 -35.836 1.00 89.38 432 LEU A N 1
ATOM 3311 C CA . LEU A 1 432 ? 40.674 19.527 -34.959 1.00 89.38 432 LEU A CA 1
ATOM 3312 C C . LEU A 1 432 ? 41.955 19.154 -35.718 1.00 89.38 432 LEU A C 1
ATOM 3314 O O . LEU A 1 432 ? 42.894 18.647 -35.105 1.00 89.38 432 LEU A O 1
ATOM 3318 N N . THR A 1 433 ? 42.015 19.436 -37.019 1.00 88.06 433 THR A N 1
ATOM 3319 C CA . THR A 1 433 ? 43.177 19.154 -37.873 1.00 88.06 433 THR A CA 1
ATOM 3320 C C . THR A 1 433 ? 44.478 19.700 -37.271 1.00 88.06 433 THR A C 1
ATOM 3322 O O . THR A 1 433 ? 44.549 20.855 -36.845 1.00 88.06 433 THR A O 1
ATOM 3325 N N . GLY A 1 434 ? 45.516 18.859 -37.227 1.00 82.62 434 GLY A N 1
ATOM 3326 C CA . GLY A 1 434 ? 46.839 19.220 -36.703 1.00 82.62 434 GLY A CA 1
ATOM 3327 C C . GLY A 1 434 ? 46.939 19.305 -35.174 1.00 82.62 434 GLY A C 1
ATOM 3328 O O . GLY A 1 434 ? 47.923 19.842 -34.662 1.00 82.62 434 GLY A O 1
ATOM 3329 N N . ARG A 1 435 ? 45.945 18.799 -34.429 1.00 83.75 435 ARG A N 1
ATOM 3330 C CA . ARG A 1 435 ? 45.967 18.736 -32.957 1.00 83.75 435 ARG A CA 1
ATOM 3331 C C . ARG A 1 435 ? 46.093 17.307 -32.449 1.00 83.75 435 ARG A C 1
ATOM 3333 O O . ARG A 1 435 ? 45.615 16.358 -33.064 1.00 83.75 435 ARG A O 1
ATOM 3340 N N . ASN A 1 436 ? 46.632 17.156 -31.241 1.00 86.06 436 ASN A N 1
ATOM 3341 C CA . ASN A 1 436 ? 46.523 15.891 -30.523 1.00 86.06 436 ASN A CA 1
ATOM 3342 C C . ASN A 1 436 ? 45.084 15.690 -30.017 1.00 86.06 436 ASN A C 1
ATOM 3344 O O . ASN A 1 436 ? 44.690 16.207 -28.970 1.00 86.06 436 ASN A O 1
ATOM 3348 N N . ILE A 1 437 ? 44.305 14.923 -30.782 1.00 87.00 437 ILE A N 1
ATOM 3349 C CA . ILE A 1 437 ? 42.880 14.671 -30.536 1.00 87.00 437 ILE A CA 1
ATOM 3350 C C . ILE A 1 437 ? 42.661 14.086 -29.136 1.00 87.00 437 ILE A C 1
ATOM 3352 O O . ILE A 1 437 ? 41.802 14.561 -28.402 1.00 87.00 437 ILE A O 1
ATOM 3356 N N . SER A 1 438 ? 43.451 13.085 -28.737 1.00 87.06 438 SER A N 1
ATOM 3357 C CA . SER A 1 438 ? 43.274 12.402 -27.448 1.00 87.06 438 SER A CA 1
ATOM 3358 C C . SER A 1 438 ? 43.412 13.357 -26.257 1.00 87.06 438 SER A C 1
ATOM 3360 O O . SER A 1 438 ? 42.561 13.376 -25.368 1.00 87.06 438 SER A O 1
ATOM 3362 N N . ASP A 1 439 ? 44.435 14.210 -26.290 1.00 85.31 439 ASP A N 1
ATOM 3363 C CA . ASP A 1 439 ? 44.702 15.210 -25.262 1.00 85.31 439 ASP A CA 1
ATOM 3364 C C . ASP A 1 439 ? 43.625 16.306 -25.253 1.00 85.31 439 ASP A C 1
ATOM 3366 O O . ASP A 1 439 ? 43.082 16.646 -24.199 1.00 85.31 439 ASP A O 1
ATOM 3370 N N . TYR A 1 440 ? 43.224 16.789 -26.435 1.00 86.00 440 TYR A N 1
ATOM 3371 C CA . TYR A 1 440 ? 42.141 17.761 -26.579 1.00 86.00 440 TYR A CA 1
ATOM 3372 C C . TYR A 1 440 ? 40.822 17.245 -25.993 1.00 86.00 440 TYR A C 1
ATOM 3374 O O . TYR A 1 440 ? 40.167 17.949 -25.218 1.00 86.00 440 TYR A O 1
ATOM 3382 N N . LEU A 1 441 ? 40.432 16.012 -26.329 1.00 87.19 441 LEU A N 1
ATOM 3383 C CA . LEU A 1 441 ? 39.188 15.413 -25.855 1.00 87.19 441 LEU A CA 1
ATOM 3384 C C . LEU A 1 441 ? 39.172 15.305 -24.328 1.00 87.19 441 LEU A C 1
ATOM 3386 O O . LEU A 1 441 ? 38.192 15.718 -23.717 1.00 87.19 441 LEU A O 1
ATOM 3390 N N . VAL A 1 442 ? 40.255 14.829 -23.705 1.00 84.94 442 VAL A N 1
ATOM 3391 C CA . VAL A 1 442 ? 40.333 14.671 -22.242 1.00 84.94 442 VAL A CA 1
ATOM 3392 C C . VAL A 1 442 ? 40.331 16.023 -21.523 1.00 84.94 442 VAL A C 1
ATOM 3394 O O . VAL A 1 442 ? 39.571 16.207 -20.569 1.00 84.94 442 VAL A O 1
ATOM 3397 N N . LYS A 1 443 ? 41.139 16.988 -21.984 1.00 84.44 443 LYS A N 1
ATOM 3398 C CA . LYS A 1 443 ? 41.282 18.306 -21.338 1.00 84.44 443 LYS A CA 1
ATOM 3399 C C . LYS A 1 443 ? 40.017 19.163 -21.450 1.00 84.44 443 LYS A C 1
ATOM 3401 O O . LYS A 1 443 ? 39.665 19.872 -20.506 1.00 84.44 443 LYS A O 1
ATOM 3406 N N . THR A 1 444 ? 39.307 19.081 -22.577 1.00 84.81 444 THR A N 1
ATOM 3407 C CA . THR A 1 444 ? 38.083 19.870 -22.807 1.00 84.81 444 THR A CA 1
ATOM 3408 C C . THR A 1 444 ? 36.824 19.223 -22.234 1.00 84.81 444 THR A C 1
ATOM 3410 O O . THR A 1 444 ? 35.866 19.936 -21.934 1.00 84.81 444 THR A O 1
ATOM 3413 N N . TYR A 1 445 ? 36.821 17.906 -21.995 1.00 82.31 445 TYR A N 1
ATOM 3414 C CA . TYR A 1 445 ? 35.651 17.184 -21.482 1.00 82.31 445 TYR A CA 1
ATOM 3415 C C . TYR A 1 445 ? 35.132 17.753 -20.155 1.00 82.31 445 TYR A C 1
ATOM 3417 O O . TYR A 1 445 ? 33.942 18.043 -20.022 1.00 82.31 445 TYR A O 1
ATOM 3425 N N . ALA A 1 446 ? 36.028 17.991 -19.190 1.00 77.25 446 ALA A N 1
ATOM 3426 C CA . ALA A 1 446 ? 35.661 18.542 -17.885 1.00 77.25 446 ALA A CA 1
ATOM 3427 C C . ALA A 1 446 ? 35.098 19.971 -17.985 1.00 77.25 446 ALA A C 1
ATOM 3429 O O . ALA A 1 446 ? 34.174 20.322 -17.254 1.00 77.25 446 ALA A O 1
ATOM 3430 N N . GLN A 1 447 ? 35.611 20.786 -18.912 1.00 75.94 447 GLN A N 1
ATOM 3431 C CA . GLN A 1 447 ? 35.133 22.154 -19.130 1.00 75.94 447 GLN A CA 1
ATOM 3432 C C . GLN A 1 447 ? 33.753 22.176 -19.802 1.00 75.94 447 GLN A C 1
ATOM 3434 O O . GLN A 1 447 ? 32.894 22.957 -19.396 1.00 75.94 447 GLN A O 1
ATOM 3439 N N . ILE A 1 448 ? 33.522 21.307 -20.791 1.00 75.94 448 ILE A N 1
ATOM 3440 C CA . ILE A 1 448 ? 32.235 21.176 -21.491 1.00 75.94 448 ILE A CA 1
ATOM 3441 C C . ILE A 1 448 ? 31.150 20.709 -20.513 1.00 75.94 448 ILE A C 1
ATOM 3443 O O . ILE A 1 448 ? 30.092 21.331 -20.417 1.00 75.94 448 ILE A O 1
ATOM 3447 N N . ILE A 1 449 ? 31.443 19.683 -19.707 1.00 74.50 449 ILE A N 1
ATOM 3448 C CA . ILE A 1 449 ? 30.525 19.219 -18.658 1.00 74.50 449 ILE A CA 1
ATOM 3449 C C . ILE A 1 449 ? 30.338 20.293 -17.584 1.00 74.50 449 ILE A C 1
ATOM 3451 O O . ILE A 1 449 ? 29.209 20.577 -17.193 1.00 74.50 449 ILE A O 1
ATOM 3455 N N . GLY A 1 450 ? 31.421 20.928 -17.130 1.00 70.06 450 GLY A N 1
ATOM 3456 C CA . GLY A 1 450 ? 31.390 21.951 -16.086 1.00 70.06 450 GLY A CA 1
ATOM 3457 C C . GLY A 1 450 ? 30.580 23.196 -16.463 1.00 70.06 450 GLY A C 1
ATOM 3458 O O . GLY A 1 450 ? 29.908 23.759 -15.599 1.00 70.06 450 GLY A O 1
ATOM 3459 N N . LYS A 1 451 ? 30.590 23.610 -17.740 1.00 67.31 451 LYS A N 1
ATOM 3460 C CA . LYS A 1 451 ? 29.725 24.690 -18.252 1.00 67.31 451 LYS A CA 1
ATOM 3461 C C . LYS A 1 451 ? 28.242 24.332 -18.129 1.00 67.31 451 LYS A C 1
ATOM 3463 O O . LYS A 1 451 ? 27.453 25.178 -17.721 1.00 67.31 451 LYS A O 1
ATOM 3468 N N . SER A 1 452 ? 27.874 23.087 -18.422 1.00 64.88 452 SER A N 1
ATOM 3469 C CA . SER A 1 452 ? 26.485 22.625 -18.314 1.00 64.88 452 SER A CA 1
ATOM 3470 C C . SER A 1 452 ? 26.045 22.402 -16.859 1.00 64.88 452 SER A C 1
ATOM 3472 O O . SER A 1 452 ? 24.939 22.784 -16.475 1.00 64.88 452 SER A O 1
ATOM 3474 N N . LEU A 1 453 ? 26.949 21.904 -16.005 1.00 64.12 453 LEU A N 1
ATOM 3475 C CA . LEU A 1 453 ? 26.683 21.606 -14.590 1.00 64.12 453 LEU A CA 1
ATOM 3476 C C . LEU A 1 453 ? 26.374 22.856 -13.749 1.00 64.12 453 LEU A C 1
ATOM 3478 O O . LEU A 1 453 ? 25.708 22.763 -12.724 1.00 64.12 453 LEU A O 1
ATOM 3482 N N . LYS A 1 454 ? 26.849 24.036 -14.175 1.00 60.00 454 LYS A N 1
ATOM 3483 C CA . LYS A 1 454 ? 26.536 25.317 -13.520 1.00 60.00 454 LYS A CA 1
ATOM 3484 C C . LYS A 1 454 ? 25.112 25.812 -13.801 1.00 60.00 454 LYS A C 1
ATOM 3486 O O . LYS A 1 454 ? 24.589 26.572 -12.993 1.00 60.00 454 LYS A O 1
ATOM 3491 N N . ASN A 1 455 ? 24.499 25.383 -14.907 1.00 57.44 455 ASN A N 1
ATOM 3492 C CA . ASN A 1 455 ? 23.209 25.898 -15.377 1.00 57.44 455 ASN A CA 1
ATOM 3493 C C . ASN A 1 455 ? 22.051 24.892 -15.246 1.00 57.44 455 ASN A C 1
ATOM 3495 O O . ASN A 1 455 ? 20.896 25.313 -15.225 1.00 57.44 455 ASN A O 1
ATOM 3499 N N . LYS A 1 456 ? 22.318 23.580 -15.149 1.00 55.00 456 LYS A N 1
ATOM 3500 C CA . LYS A 1 456 ? 21.288 22.535 -15.003 1.00 55.00 456 LYS A CA 1
ATOM 3501 C C . LYS A 1 456 ? 21.679 21.490 -13.951 1.00 55.00 456 LYS A C 1
ATOM 3503 O O . LYS A 1 456 ? 22.834 21.090 -13.856 1.00 55.00 456 LYS A O 1
ATOM 3508 N N . VAL A 1 457 ? 20.677 20.998 -13.209 1.00 51.78 457 VAL A N 1
ATOM 3509 C CA . VAL A 1 457 ? 20.803 19.888 -12.234 1.00 51.78 457 VAL A CA 1
ATOM 3510 C C . VAL A 1 457 ? 21.131 18.550 -12.925 1.00 51.78 457 VAL A C 1
ATOM 3512 O O . VAL A 1 457 ? 21.710 17.665 -12.302 1.00 51.78 457 VAL A O 1
ATOM 3515 N N . TRP A 1 458 ? 20.826 18.425 -14.223 1.00 53.91 458 TRP A N 1
ATOM 3516 C CA . TRP A 1 458 ? 21.112 17.260 -15.065 1.00 53.91 458 TRP A CA 1
ATOM 3517 C C . TRP A 1 458 ? 21.910 17.697 -16.300 1.00 53.91 458 TRP A C 1
ATOM 3519 O O . TRP A 1 458 ? 21.495 18.617 -17.006 1.00 53.91 458 TRP A O 1
ATOM 3529 N N . VAL A 1 459 ? 23.054 17.054 -16.546 1.00 59.47 459 VAL A N 1
ATOM 3530 C CA . VAL A 1 459 ? 23.946 17.356 -17.676 1.00 59.47 459 VAL A CA 1
ATOM 3531 C C . VAL A 1 459 ? 23.919 16.193 -18.660 1.00 59.47 459 VAL A C 1
ATOM 3533 O O . VAL A 1 459 ? 24.418 15.114 -18.338 1.00 59.47 459 VAL A O 1
ATOM 3536 N N . ASN A 1 460 ? 23.361 16.429 -19.848 1.00 65.31 460 ASN A N 1
ATOM 3537 C CA . ASN A 1 460 ? 23.532 15.545 -21.002 1.00 65.31 460 ASN A CA 1
ATOM 3538 C C . ASN A 1 460 ? 24.943 15.737 -21.587 1.00 65.31 460 ASN A C 1
ATOM 3540 O O . ASN A 1 460 ? 25.547 16.803 -21.422 1.00 65.31 460 ASN A O 1
ATOM 3544 N N . GLU A 1 461 ? 25.494 14.716 -22.250 1.00 73.62 461 GLU A N 1
ATOM 3545 C CA . GLU A 1 461 ? 26.745 14.896 -22.993 1.00 73.62 461 GLU A CA 1
ATOM 3546 C C . GLU A 1 461 ? 26.490 15.798 -24.192 1.00 73.62 461 GLU A C 1
ATOM 3548 O O . GLU A 1 461 ? 25.502 15.640 -24.891 1.00 73.62 461 GLU A O 1
ATOM 3553 N N . PHE A 1 462 ? 27.439 16.681 -24.482 1.00 76.69 462 PHE A N 1
ATOM 3554 C CA . PHE A 1 462 ? 27.418 17.483 -25.706 1.00 76.69 462 PHE A CA 1
ATOM 3555 C C . PHE A 1 462 ? 28.336 16.913 -26.784 1.00 76.69 462 PHE A C 1
ATOM 3557 O O . PHE A 1 462 ? 28.498 17.525 -27.823 1.00 76.69 462 PHE A O 1
ATOM 3564 N N . ARG A 1 463 ? 29.008 15.779 -26.552 1.00 86.81 463 ARG A N 1
ATOM 3565 C CA . ARG A 1 463 ? 29.931 15.178 -27.528 1.00 86.81 463 ARG A CA 1
ATOM 3566 C C . ARG A 1 463 ? 29.777 13.663 -27.520 1.00 86.81 463 ARG A C 1
ATOM 3568 O O . ARG A 1 463 ? 30.287 12.983 -26.623 1.00 86.81 463 ARG A O 1
ATOM 3575 N N . TYR A 1 464 ? 29.082 13.156 -28.536 1.00 88.88 464 TYR A N 1
ATOM 3576 C CA . TYR A 1 464 ? 28.817 11.728 -28.717 1.00 88.88 464 TYR A CA 1
ATOM 3577 C C . TYR A 1 464 ? 29.781 11.044 -29.699 1.00 88.88 464 TYR A C 1
ATOM 3579 O O . TYR A 1 464 ? 29.938 9.826 -29.622 1.00 88.88 464 TYR A O 1
ATOM 3587 N N . GLY A 1 465 ? 30.482 11.798 -30.555 1.00 91.38 465 GLY A N 1
ATOM 3588 C CA . GLY A 1 465 ? 31.482 11.249 -31.474 1.00 91.38 465 GLY A CA 1
ATOM 3589 C C . GLY A 1 465 ? 32.137 12.270 -32.412 1.00 91.38 465 GLY A C 1
ATOM 3590 O O . GLY A 1 465 ? 31.885 13.470 -32.317 1.00 91.38 465 GLY A O 1
ATOM 3591 N N . GLY A 1 466 ? 33.014 11.782 -33.290 1.00 92.25 466 GLY A N 1
ATOM 3592 C CA . GLY A 1 466 ? 33.776 12.545 -34.280 1.00 92.25 466 GLY A CA 1
ATOM 3593 C C . GLY A 1 466 ? 34.657 11.649 -35.157 1.00 92.25 466 GLY A C 1
ATOM 3594 O O . GLY A 1 466 ? 34.672 10.427 -35.001 1.00 92.25 466 GLY A O 1
ATOM 3595 N N . PHE A 1 467 ? 35.404 12.247 -36.082 1.00 92.19 467 PHE A N 1
ATOM 3596 C CA . PHE A 1 467 ? 36.157 11.529 -37.114 1.00 92.19 467 PHE A CA 1
ATOM 3597 C C . PHE A 1 467 ? 37.608 12.008 -37.214 1.00 92.19 467 PHE A C 1
ATOM 3599 O O . PHE A 1 467 ? 37.896 13.193 -37.069 1.00 92.19 467 PHE A O 1
ATOM 3606 N N . SER A 1 468 ? 38.527 11.083 -37.487 1.00 91.06 468 SER A N 1
ATOM 3607 C CA . SER A 1 468 ? 39.909 11.367 -37.890 1.00 91.06 468 SER A CA 1
ATOM 3608 C C . SER A 1 468 ? 40.186 10.661 -39.214 1.00 91.06 468 SER A C 1
ATOM 3610 O O . SER A 1 468 ? 40.003 9.453 -39.361 1.00 91.06 468 SER A O 1
ATOM 3612 N N . LEU A 1 469 ? 40.530 11.462 -40.206 1.00 89.19 469 LEU A N 1
ATOM 3613 C CA . LEU A 1 469 ? 40.651 11.139 -41.615 1.00 89.19 469 LEU A CA 1
ATOM 3614 C C . LEU A 1 469 ? 42.144 11.002 -41.941 1.00 89.19 469 LEU A C 1
ATOM 3616 O O . LEU A 1 469 ? 42.936 11.834 -41.521 1.00 89.19 469 LEU A O 1
ATOM 3620 N N . GLY A 1 470 ? 42.556 9.950 -42.654 1.00 78.44 470 GLY A N 1
ATOM 3621 C CA . GLY A 1 470 ? 43.957 9.810 -43.081 1.00 78.44 470 GLY A CA 1
ATOM 3622 C C . GLY A 1 470 ? 44.871 9.083 -42.097 1.00 78.44 470 GLY A C 1
ATOM 3623 O O . GLY A 1 470 ? 46.088 9.264 -42.132 1.00 78.44 470 GLY A O 1
ATOM 3624 N N . ALA A 1 471 ? 44.321 8.217 -41.243 1.00 68.12 471 ALA A N 1
ATOM 3625 C CA . ALA A 1 471 ? 45.133 7.398 -40.350 1.00 68.12 471 ALA A CA 1
ATOM 3626 C C . ALA A 1 471 ? 45.995 6.410 -41.164 1.00 68.12 471 ALA A C 1
ATOM 3628 O O . ALA A 1 471 ? 45.475 5.490 -41.795 1.00 68.12 471 ALA A O 1
ATOM 3629 N N . ARG A 1 472 ? 47.323 6.567 -41.145 1.00 63.47 472 ARG A N 1
ATOM 3630 C CA . ARG A 1 472 ? 48.248 5.607 -41.770 1.00 63.47 472 ARG A CA 1
ATOM 3631 C C . ARG A 1 472 ? 48.702 4.557 -40.760 1.00 63.47 472 ARG A C 1
ATOM 3633 O O . ARG A 1 472 ? 49.094 4.893 -39.644 1.00 63.47 472 ARG A O 1
ATOM 3640 N N . SER A 1 473 ? 48.659 3.285 -41.159 1.00 59.72 473 SER A N 1
ATOM 3641 C CA . SER A 1 473 ? 49.316 2.213 -40.405 1.00 59.72 473 SER A CA 1
ATOM 3642 C C . SER A 1 473 ? 50.832 2.424 -40.443 1.00 59.72 473 SER A C 1
ATOM 3644 O O . SER A 1 473 ? 51.383 2.836 -41.463 1.00 59.72 473 SER A O 1
ATOM 3646 N N . THR A 1 474 ? 51.521 2.152 -39.337 1.00 55.91 474 THR A N 1
ATOM 3647 C CA . THR A 1 474 ? 52.981 2.316 -39.216 1.00 55.91 474 THR A CA 1
ATOM 3648 C C . THR A 1 474 ? 53.775 1.257 -39.986 1.00 55.91 474 THR A C 1
ATOM 3650 O O . THR A 1 474 ? 54.991 1.383 -40.119 1.00 55.91 474 THR A O 1
ATOM 3653 N N . GLN A 1 475 ? 53.108 0.224 -40.507 1.00 58.97 475 GLN A N 1
ATOM 3654 C CA . GLN A 1 475 ? 53.710 -0.843 -41.301 1.00 58.97 475 GLN A CA 1
ATOM 3655 C C . GLN A 1 475 ? 53.279 -0.694 -42.762 1.00 58.97 475 GLN A C 1
ATOM 3657 O O . GLN A 1 475 ? 52.128 -0.950 -43.107 1.00 58.97 475 GLN A O 1
ATOM 3662 N N . VAL A 1 476 ? 54.204 -0.252 -43.615 1.00 60.53 476 VAL A N 1
ATOM 3663 C CA . VAL A 1 476 ? 53.989 -0.157 -45.063 1.00 60.53 476 VAL A CA 1
ATOM 3664 C C . VAL A 1 476 ? 54.186 -1.551 -45.654 1.00 60.53 476 VAL A C 1
ATOM 3666 O O . VAL A 1 476 ? 55.317 -2.019 -45.776 1.00 60.53 476 VAL A O 1
ATOM 3669 N N . LEU A 1 477 ? 53.088 -2.234 -45.979 1.00 65.62 477 LEU A N 1
ATOM 3670 C CA . LEU A 1 477 ? 53.141 -3.411 -46.845 1.00 65.62 477 LEU A CA 1
ATOM 3671 C C . LEU A 1 477 ? 53.461 -2.965 -48.288 1.00 65.62 477 LEU A C 1
ATOM 3673 O O . LEU A 1 477 ? 53.109 -1.842 -48.666 1.00 65.62 477 LEU A O 1
ATOM 3677 N N . PRO A 1 478 ? 54.132 -3.806 -49.098 1.00 68.81 478 PRO A N 1
ATOM 3678 C CA . PRO A 1 478 ? 54.272 -3.560 -50.530 1.00 68.81 478 PRO A CA 1
ATOM 3679 C C . PRO A 1 478 ? 52.890 -3.375 -51.180 1.00 68.81 478 PRO A C 1
ATOM 3681 O O . PRO A 1 478 ? 51.931 -4.014 -50.741 1.00 68.81 478 PRO A O 1
ATOM 3684 N N . PRO A 1 479 ? 52.756 -2.522 -52.209 1.00 72.56 479 PRO A N 1
ATOM 3685 C CA . PRO A 1 479 ? 51.480 -2.316 -52.885 1.00 72.56 479 PRO A CA 1
ATOM 3686 C C . PRO A 1 479 ? 50.963 -3.624 -53.499 1.00 72.56 479 PRO A C 1
ATOM 3688 O O . PRO A 1 479 ? 51.752 -4.410 -54.022 1.00 72.56 479 PRO A O 1
ATOM 3691 N N . ALA A 1 480 ? 49.638 -3.809 -53.504 1.00 74.50 480 ALA A N 1
ATOM 3692 C CA . ALA A 1 480 ? 48.959 -5.010 -54.016 1.00 74.50 480 ALA A CA 1
ATOM 3693 C C . ALA A 1 480 ? 49.517 -5.547 -55.352 1.00 74.50 480 ALA A C 1
ATOM 3695 O O . ALA A 1 480 ? 49.751 -6.742 -55.502 1.00 74.50 480 ALA A O 1
ATOM 3696 N N . ASN A 1 481 ? 49.848 -4.652 -56.287 1.00 80.44 481 ASN A N 1
ATOM 3697 C CA . ASN A 1 481 ? 50.402 -5.014 -57.594 1.00 80.44 481 ASN A CA 1
ATOM 3698 C C . ASN A 1 481 ? 51.726 -5.801 -57.498 1.00 80.44 481 ASN A C 1
ATOM 3700 O O . ASN A 1 481 ? 51.951 -6.722 -58.274 1.00 80.44 481 ASN A O 1
ATOM 3704 N N . GLU A 1 482 ? 52.605 -5.472 -56.547 1.00 83.19 482 GLU A N 1
ATOM 3705 C CA . GLU A 1 482 ? 53.884 -6.179 -56.377 1.00 83.19 482 GLU A CA 1
ATOM 3706 C C . GLU A 1 482 ? 53.697 -7.580 -55.785 1.00 83.19 482 GLU A C 1
ATOM 3708 O O . GLU A 1 482 ? 54.461 -8.500 -56.100 1.00 83.19 482 GLU A O 1
ATOM 3713 N N . ILE A 1 483 ? 52.679 -7.743 -54.935 1.00 82.94 483 ILE A N 1
ATOM 3714 C CA . ILE A 1 483 ? 52.293 -9.022 -54.336 1.00 82.94 483 ILE A CA 1
ATOM 3715 C C . ILE A 1 483 ? 51.655 -9.919 -55.395 1.00 82.94 483 ILE A C 1
ATOM 3717 O O . ILE A 1 483 ? 52.042 -11.082 -55.512 1.00 82.94 483 ILE A O 1
ATOM 3721 N N . ASP A 1 484 ? 50.749 -9.375 -56.205 1.00 83.81 484 ASP A N 1
ATOM 3722 C CA . ASP A 1 484 ? 50.121 -10.094 -57.312 1.00 83.81 484 ASP A CA 1
ATOM 3723 C C . ASP A 1 484 ? 51.168 -10.539 -58.339 1.00 83.81 484 ASP A C 1
ATOM 3725 O O . ASP A 1 484 ? 51.201 -11.711 -58.719 1.00 83.81 484 ASP A O 1
ATOM 3729 N N . ASP A 1 485 ? 52.117 -9.664 -58.681 1.00 86.75 485 ASP A N 1
ATOM 3730 C CA . ASP A 1 485 ? 53.253 -9.999 -59.541 1.00 86.75 485 ASP A CA 1
ATOM 3731 C C . ASP A 1 485 ? 54.149 -11.088 -58.925 1.00 86.75 485 ASP A C 1
ATOM 3733 O O . ASP A 1 485 ? 54.661 -11.968 -59.626 1.00 86.75 485 ASP A O 1
ATOM 3737 N N . ALA A 1 486 ? 54.385 -11.049 -57.608 1.00 86.19 486 ALA A N 1
ATOM 3738 C CA . ALA A 1 486 ? 55.169 -12.068 -56.912 1.00 86.19 486 ALA A CA 1
ATOM 3739 C C . ALA A 1 486 ? 54.461 -13.426 -56.919 1.00 86.19 486 ALA A C 1
ATOM 3741 O O . ALA A 1 486 ? 55.099 -14.450 -57.172 1.00 86.19 486 ALA A O 1
ATOM 3742 N N . ILE A 1 487 ? 53.149 -13.436 -56.703 1.00 85.75 487 ILE A N 1
ATOM 3743 C CA . ILE A 1 487 ? 52.324 -14.641 -56.728 1.00 85.75 487 ILE A CA 1
ATOM 3744 C C . ILE A 1 487 ? 52.211 -15.188 -58.156 1.00 85.75 487 ILE A C 1
ATOM 3746 O O . ILE A 1 487 ? 52.318 -16.400 -58.354 1.00 85.75 487 ILE A O 1
ATOM 3750 N N . GLU A 1 488 ? 52.123 -14.327 -59.172 1.00 85.56 488 GLU A N 1
ATOM 3751 C CA . GLU A 1 488 ? 52.164 -14.738 -60.577 1.00 85.56 488 GLU A CA 1
ATOM 3752 C C . GLU A 1 488 ? 53.526 -15.349 -60.952 1.00 85.56 488 GLU A C 1
ATOM 3754 O O . GLU A 1 488 ? 53.589 -16.353 -61.669 1.00 85.56 488 GLU A O 1
ATOM 3759 N N . ARG A 1 489 ? 54.634 -14.808 -60.426 1.00 87.75 489 ARG A N 1
ATOM 3760 C CA . ARG A 1 489 ? 55.969 -15.412 -60.582 1.00 87.75 489 ARG A CA 1
ATOM 3761 C C . ARG A 1 489 ? 56.052 -16.786 -59.919 1.00 87.75 489 ARG A C 1
ATOM 3763 O O . ARG A 1 489 ? 56.550 -17.719 -60.543 1.00 87.75 489 ARG A O 1
ATOM 3770 N N . VAL A 1 490 ? 55.525 -16.945 -58.704 1.00 87.00 490 VAL A N 1
ATOM 3771 C CA . VAL A 1 490 ? 55.458 -18.246 -58.011 1.00 87.00 490 VAL A CA 1
ATOM 3772 C C . VAL A 1 490 ? 54.613 -19.246 -58.808 1.00 87.00 490 VAL A C 1
ATOM 3774 O O . VAL A 1 490 ? 55.026 -20.392 -58.986 1.00 87.00 490 VAL A O 1
ATOM 3777 N N . ARG A 1 491 ? 53.484 -18.802 -59.377 1.00 86.38 491 ARG A N 1
ATOM 3778 C CA . ARG A 1 491 ? 52.633 -19.618 -60.256 1.00 86.38 491 ARG A CA 1
ATOM 3779 C C . ARG A 1 491 ? 53.395 -20.129 -61.483 1.00 86.38 491 ARG A C 1
ATOM 3781 O O . ARG A 1 491 ? 53.225 -21.288 -61.858 1.00 86.38 491 ARG A O 1
ATOM 3788 N N . LYS A 1 492 ? 54.253 -19.291 -62.076 1.00 86.44 492 LYS A N 1
ATOM 3789 C CA . LYS A 1 492 ? 55.097 -19.655 -63.228 1.00 86.44 492 LYS A CA 1
ATOM 3790 C C . LYS A 1 492 ? 56.257 -20.587 -62.855 1.00 86.44 492 LYS A C 1
ATOM 3792 O O . LYS A 1 492 ? 56.558 -21.479 -63.634 1.00 86.44 492 LYS A O 1
ATOM 3797 N N . ILE A 1 493 ? 56.881 -20.419 -61.684 1.00 90.31 493 ILE A N 1
ATOM 3798 C CA . ILE A 1 493 ? 58.033 -21.234 -61.240 1.00 90.31 493 ILE A CA 1
ATOM 3799 C C . ILE A 1 493 ? 57.648 -22.697 -60.986 1.00 90.31 493 ILE A C 1
ATOM 3801 O O . ILE A 1 493 ? 58.418 -23.597 -61.307 1.00 90.31 493 ILE A O 1
ATOM 3805 N N . PHE A 1 494 ? 56.471 -22.937 -60.406 1.00 85.31 494 PHE A N 1
ATOM 3806 C CA . PHE A 1 494 ? 56.026 -24.279 -60.012 1.00 85.31 494 PHE A CA 1
ATOM 3807 C C . PHE A 1 494 ? 55.080 -24.951 -61.024 1.00 85.31 494 PHE A C 1
ATOM 3809 O O . PHE A 1 494 ? 54.495 -25.978 -60.693 1.00 85.31 494 PHE A O 1
ATOM 3816 N N . GLU A 1 495 ? 54.902 -24.374 -62.222 1.00 84.00 495 GLU A N 1
ATOM 3817 C CA . GLU A 1 495 ? 54.022 -24.889 -63.294 1.00 84.00 495 GLU A CA 1
ATOM 3818 C C . GLU A 1 495 ? 52.631 -25.325 -62.791 1.00 84.00 495 GLU A C 1
ATOM 3820 O O . GLU A 1 495 ? 52.104 -26.388 -63.130 1.00 84.00 495 GLU A O 1
ATOM 3825 N N . LEU A 1 496 ? 52.024 -24.501 -61.931 1.00 81.88 496 LEU A N 1
ATOM 3826 C CA . LEU A 1 496 ? 50.770 -24.855 -61.272 1.00 81.88 496 LEU A CA 1
ATOM 3827 C C . LEU A 1 496 ? 49.621 -24.961 -62.285 1.00 81.88 496 LEU A C 1
ATOM 3829 O O . LEU A 1 496 ? 49.355 -24.036 -63.054 1.00 81.88 496 LEU A O 1
ATOM 3833 N N . GLN A 1 497 ? 48.894 -26.082 -62.252 1.00 81.44 497 GLN A N 1
ATOM 3834 C CA . GLN A 1 497 ? 47.683 -26.250 -63.054 1.00 81.44 497 GLN A CA 1
ATOM 3835 C C . GLN A 1 497 ? 46.575 -25.314 -62.561 1.00 81.44 497 GLN A C 1
ATOM 3837 O O . GLN A 1 497 ? 46.258 -25.288 -61.368 1.00 81.44 497 GLN A O 1
ATOM 3842 N N . LYS A 1 498 ? 45.941 -24.597 -63.500 1.00 77.69 498 LYS A N 1
ATOM 3843 C CA . LYS A 1 498 ? 44.795 -23.727 -63.207 1.00 77.69 498 LYS A CA 1
ATOM 3844 C C . LYS A 1 498 ? 43.693 -24.520 -62.501 1.00 77.69 498 LYS A C 1
ATOM 3846 O O . LYS A 1 498 ? 43.215 -25.525 -63.026 1.00 77.69 498 LYS A O 1
ATOM 3851 N N . GLY A 1 499 ? 43.289 -24.060 -61.319 1.00 79.75 499 GLY A N 1
ATOM 3852 C CA . GLY A 1 499 ? 42.250 -24.684 -60.498 1.00 79.75 499 GLY A CA 1
ATOM 3853 C C . GLY A 1 499 ? 42.723 -25.767 -59.519 1.00 79.75 499 GLY A C 1
ATOM 3854 O O . GLY A 1 499 ? 41.884 -26.282 -58.771 1.00 79.75 499 GLY A O 1
ATOM 3855 N N . ALA A 1 500 ? 44.024 -26.088 -59.475 1.00 86.00 500 ALA A N 1
ATOM 3856 C CA . ALA A 1 500 ? 44.608 -26.955 -58.449 1.00 86.00 500 ALA A CA 1
ATOM 3857 C C . ALA A 1 500 ? 44.500 -26.329 -57.043 1.00 86.00 500 ALA A C 1
ATOM 3859 O O . ALA A 1 500 ? 44.346 -25.118 -56.892 1.00 86.00 500 ALA A O 1
ATOM 3860 N N . ALA A 1 501 ? 44.619 -27.145 -55.989 1.00 86.75 501 ALA A N 1
ATOM 3861 C CA . ALA A 1 501 ? 44.542 -26.661 -54.604 1.00 86.75 501 ALA A CA 1
ATOM 3862 C C . ALA A 1 501 ? 45.584 -25.567 -54.302 1.00 86.75 501 ALA A C 1
ATOM 3864 O O . ALA A 1 501 ? 45.269 -24.587 -53.633 1.00 86.75 501 ALA A O 1
ATOM 3865 N N . ALA A 1 502 ? 46.795 -25.706 -54.849 1.00 86.25 502 ALA A N 1
ATOM 3866 C CA . ALA A 1 502 ? 47.860 -24.715 -54.718 1.00 86.25 502 ALA A CA 1
ATOM 3867 C C . ALA A 1 502 ? 47.545 -23.400 -55.454 1.00 86.25 502 ALA A C 1
ATOM 3869 O O . ALA A 1 502 ? 47.860 -22.333 -54.944 1.00 86.25 502 ALA A O 1
ATOM 3870 N N . ASP A 1 503 ? 46.872 -23.461 -56.606 1.00 85.69 503 ASP A N 1
ATOM 3871 C CA . ASP A 1 503 ? 46.448 -22.279 -57.368 1.00 85.69 503 ASP A CA 1
ATOM 3872 C C . ASP A 1 503 ? 45.373 -21.488 -56.604 1.00 85.69 503 ASP A C 1
ATOM 3874 O O . ASP A 1 503 ? 45.517 -20.290 -56.383 1.00 85.69 503 ASP A O 1
ATOM 3878 N N . ARG A 1 504 ? 44.365 -22.188 -56.060 1.00 88.31 504 ARG A N 1
ATOM 3879 C CA . ARG A 1 504 ? 43.337 -21.579 -55.193 1.00 88.31 504 ARG A CA 1
ATOM 3880 C C . ARG A 1 504 ? 43.919 -21.014 -53.901 1.00 88.31 504 ARG A C 1
ATOM 3882 O O . ARG A 1 504 ? 43.448 -19.990 -53.417 1.00 88.31 504 ARG A O 1
ATOM 3889 N N . PHE A 1 505 ? 44.915 -21.689 -53.327 1.00 90.31 505 PHE A N 1
ATOM 3890 C CA . PHE A 1 505 ? 45.615 -21.195 -52.146 1.00 90.31 505 PHE A CA 1
ATOM 3891 C C . PHE A 1 505 ? 46.373 -19.905 -52.457 1.00 90.31 505 PHE A C 1
ATOM 3893 O O . PHE A 1 505 ? 46.255 -18.952 -51.698 1.00 90.31 505 PHE A O 1
ATOM 3900 N N . LEU A 1 506 ? 47.102 -19.849 -53.575 1.00 88.94 506 LEU A N 1
ATOM 3901 C CA . LEU A 1 506 ? 47.828 -18.651 -53.992 1.00 88.94 506 LEU A CA 1
ATOM 3902 C C . LEU A 1 506 ? 46.890 -17.486 -54.331 1.00 88.94 506 LEU A C 1
ATOM 3904 O O . LEU A 1 506 ? 47.172 -16.363 -53.926 1.00 88.94 506 LEU A O 1
ATOM 3908 N N . ASP A 1 507 ? 45.751 -17.746 -54.976 1.00 85.75 507 ASP A N 1
ATOM 3909 C CA . ASP A 1 507 ? 44.717 -16.727 -55.199 1.00 85.75 507 ASP A CA 1
ATOM 3910 C C . ASP A 1 507 ? 44.102 -16.243 -53.876 1.00 85.75 507 ASP A C 1
ATOM 3912 O O . ASP A 1 507 ? 43.918 -15.046 -53.659 1.00 85.75 507 ASP A O 1
ATOM 3916 N N . SER A 1 508 ? 43.809 -17.158 -52.947 1.00 89.50 508 SER A N 1
ATOM 3917 C CA . SER A 1 508 ? 43.330 -16.793 -51.610 1.00 89.50 508 SER A CA 1
ATOM 3918 C C . SER A 1 508 ? 44.383 -16.021 -50.817 1.00 89.50 508 SER A C 1
ATOM 3920 O O . SER A 1 508 ? 44.019 -15.159 -50.023 1.00 89.50 508 SER A O 1
ATOM 3922 N N . LEU A 1 509 ? 45.666 -16.327 -51.010 1.00 87.62 509 LEU A N 1
ATOM 3923 C CA . LEU A 1 509 ? 46.783 -15.658 -50.356 1.00 87.62 509 LEU A CA 1
ATOM 3924 C C . LEU A 1 509 ? 46.985 -14.248 -50.917 1.00 87.62 509 LEU A C 1
ATOM 3926 O O . LEU A 1 509 ? 47.145 -13.327 -50.127 1.00 87.62 509 LEU A O 1
ATOM 3930 N N . SER A 1 510 ? 46.917 -14.068 -52.240 1.00 85.50 510 SER A N 1
ATOM 3931 C CA . SER A 1 510 ? 46.910 -12.745 -52.891 1.00 85.50 510 SER A CA 1
ATOM 3932 C C . SER A 1 510 ? 45.783 -11.891 -52.316 1.00 85.50 510 SER A C 1
ATOM 3934 O O . SER A 1 510 ? 46.041 -10.840 -51.736 1.00 85.50 510 SER A O 1
ATOM 3936 N N . ASN A 1 511 ? 44.548 -12.400 -52.345 1.00 86.38 511 ASN A N 1
ATOM 3937 C CA . ASN A 1 511 ? 43.392 -11.692 -51.800 1.00 86.38 511 ASN A CA 1
ATOM 3938 C C . ASN A 1 511 ? 43.530 -11.398 -50.298 1.00 86.38 511 ASN A C 1
ATOM 3940 O O . ASN A 1 511 ? 43.131 -10.329 -49.844 1.00 86.38 511 ASN A O 1
ATOM 3944 N N . PHE A 1 512 ? 44.105 -12.322 -49.522 1.00 87.00 512 PHE A N 1
ATOM 3945 C CA . PHE A 1 512 ? 44.351 -12.123 -48.095 1.00 87.00 512 PHE A CA 1
ATOM 3946 C C . PHE A 1 512 ? 45.378 -11.015 -47.840 1.00 87.00 512 PHE A C 1
ATOM 3948 O O . PHE A 1 512 ? 45.113 -10.129 -47.035 1.00 87.00 512 PHE A O 1
ATOM 3955 N N . ILE A 1 513 ? 46.523 -11.034 -48.531 1.00 83.69 513 ILE A N 1
ATOM 3956 C CA . ILE A 1 513 ? 47.576 -10.024 -48.357 1.00 83.69 513 ILE A CA 1
ATOM 3957 C C . ILE A 1 513 ? 47.092 -8.662 -48.875 1.00 83.69 513 ILE A C 1
ATOM 3959 O O . ILE A 1 513 ? 47.284 -7.657 -48.197 1.00 83.69 513 ILE A O 1
ATOM 3963 N N . ASN A 1 514 ? 46.389 -8.626 -50.009 1.00 81.19 514 ASN A N 1
ATOM 3964 C CA . ASN A 1 514 ? 45.770 -7.407 -50.533 1.00 81.19 514 ASN A CA 1
ATOM 3965 C C . ASN A 1 514 ? 44.691 -6.865 -49.579 1.00 81.19 514 ASN A C 1
ATOM 3967 O O . ASN A 1 514 ? 44.542 -5.656 -49.445 1.00 81.19 514 ASN A O 1
ATOM 3971 N N . GLY A 1 515 ? 43.988 -7.740 -48.852 1.00 81.31 515 GLY A N 1
ATOM 3972 C CA . GLY A 1 515 ? 43.055 -7.356 -47.790 1.00 81.31 515 GLY A CA 1
ATOM 3973 C C . GLY A 1 515 ? 43.715 -6.740 -46.547 1.00 81.31 515 GLY A C 1
ATOM 3974 O O . GLY A 1 515 ? 43.020 -6.110 -45.753 1.00 81.31 515 GLY A O 1
ATOM 3975 N N . LEU A 1 516 ? 45.035 -6.895 -46.373 1.00 80.50 516 LEU A N 1
ATOM 3976 C CA . LEU A 1 516 ? 45.813 -6.233 -45.317 1.00 80.50 516 LEU A CA 1
ATOM 3977 C C . LEU A 1 516 ? 46.328 -4.847 -45.741 1.00 80.50 516 LEU A C 1
ATOM 3979 O O . LEU A 1 516 ? 46.726 -4.063 -44.876 1.00 80.50 516 LEU A O 1
ATOM 3983 N N . ASP A 1 517 ? 46.332 -4.532 -47.042 1.00 74.94 517 ASP A N 1
ATOM 3984 C CA . ASP A 1 517 ? 46.752 -3.226 -47.554 1.00 74.94 517 ASP A CA 1
ATOM 3985 C C . ASP A 1 517 ? 45.655 -2.183 -47.312 1.00 74.94 517 ASP A C 1
ATOM 3987 O O . ASP A 1 517 ? 44.697 -2.032 -48.072 1.00 74.94 517 ASP A O 1
ATOM 3991 N N . THR A 1 518 ? 45.797 -1.435 -46.222 1.00 71.25 518 THR A N 1
ATOM 3992 C CA . THR A 1 518 ? 44.904 -0.326 -45.898 1.00 71.25 518 THR A CA 1
ATOM 3993 C C . THR A 1 518 ? 45.589 1.013 -46.163 1.00 71.25 518 THR A C 1
ATOM 3995 O O . THR A 1 518 ? 46.153 1.624 -45.251 1.00 71.25 518 THR A O 1
ATOM 3998 N N . LYS A 1 519 ? 45.555 1.486 -47.414 1.00 66.94 519 LYS A N 1
ATOM 3999 C CA . LYS A 1 519 ? 46.177 2.771 -47.791 1.00 66.94 519 LYS A CA 1
ATOM 4000 C C . LYS A 1 519 ? 45.538 3.963 -47.076 1.00 66.94 519 LYS A C 1
ATOM 4002 O O . LYS A 1 519 ? 46.250 4.846 -46.598 1.00 66.94 519 LYS A O 1
ATOM 4007 N N . ASN A 1 520 ? 44.206 3.953 -46.962 1.00 74.88 520 ASN A N 1
ATOM 4008 C CA . ASN A 1 520 ? 43.418 5.094 -46.501 1.00 74.88 520 ASN A CA 1
ATOM 4009 C C . ASN A 1 520 ? 42.426 4.653 -45.419 1.00 74.88 520 ASN A C 1
ATOM 4011 O O . ASN A 1 520 ? 41.331 4.193 -45.737 1.00 74.88 520 ASN A O 1
ATOM 4015 N N . ASN A 1 521 ? 42.797 4.810 -44.144 1.00 83.94 521 ASN A N 1
ATOM 4016 C CA . ASN A 1 521 ? 41.904 4.508 -43.027 1.00 83.94 521 ASN A CA 1
ATOM 4017 C C . ASN A 1 521 ? 41.244 5.759 -42.466 1.00 83.94 521 ASN A C 1
ATOM 4019 O O . ASN A 1 521 ? 41.834 6.842 -42.403 1.00 83.94 521 ASN A O 1
ATOM 4023 N N . VAL A 1 522 ? 40.027 5.559 -41.976 1.00 88.19 522 VAL A N 1
ATOM 4024 C CA . VAL A 1 522 ? 39.286 6.548 -41.205 1.00 88.19 522 VAL A CA 1
ATOM 4025 C C . VAL A 1 522 ? 39.045 5.992 -39.814 1.00 88.19 522 VAL A C 1
ATOM 4027 O O . VAL A 1 522 ? 38.699 4.824 -39.645 1.00 88.19 522 VAL A O 1
ATOM 4030 N N . LYS A 1 523 ? 39.244 6.832 -38.806 1.00 90.75 523 LYS A N 1
ATOM 4031 C CA . LYS A 1 523 ? 39.051 6.503 -37.402 1.00 90.75 523 LYS A CA 1
ATOM 4032 C C . LYS A 1 523 ? 37.801 7.202 -36.893 1.00 90.75 523 LYS A C 1
ATOM 4034 O O . LYS A 1 523 ? 37.746 8.429 -36.829 1.00 90.75 523 LYS A O 1
ATOM 4039 N N . VAL A 1 524 ? 36.809 6.411 -36.501 1.00 92.56 524 VAL A N 1
ATOM 4040 C CA . VAL A 1 524 ? 35.606 6.909 -35.832 1.00 92.56 524 VAL A CA 1
ATOM 4041 C C . VAL A 1 524 ? 35.873 6.974 -34.332 1.00 92.56 524 VAL A C 1
ATOM 4043 O O . VAL A 1 524 ? 36.178 5.966 -33.698 1.00 92.56 524 VAL A O 1
ATOM 4046 N N . TRP A 1 525 ? 35.750 8.166 -33.764 1.00 92.81 525 TRP A N 1
ATOM 4047 C CA . TRP A 1 525 ? 35.765 8.396 -32.327 1.00 92.81 525 TRP A CA 1
ATOM 4048 C C . TRP A 1 525 ? 34.327 8.439 -31.832 1.00 92.81 525 TRP A C 1
ATOM 4050 O O . TRP A 1 525 ? 33.528 9.227 -32.324 1.00 92.81 525 TRP A O 1
ATOM 4060 N N . PHE A 1 526 ? 33.986 7.625 -30.842 1.00 92.06 526 PHE A N 1
ATOM 4061 C CA . PHE A 1 526 ? 32.650 7.612 -30.254 1.00 92.06 526 PHE A CA 1
ATOM 4062 C C . PHE A 1 526 ? 32.736 7.689 -28.734 1.00 92.06 526 PHE A C 1
ATOM 4064 O O . PHE A 1 526 ? 33.704 7.248 -28.115 1.00 92.06 526 PHE A O 1
ATOM 4071 N N . ASN A 1 527 ? 31.693 8.238 -28.127 1.00 89.94 527 ASN A N 1
ATOM 4072 C CA . ASN A 1 527 ? 31.516 8.252 -26.690 1.00 89.94 527 ASN A CA 1
ATOM 4073 C C . ASN A 1 527 ? 30.538 7.142 -26.295 1.00 89.94 527 ASN A C 1
ATOM 4075 O O . ASN A 1 527 ? 29.362 7.176 -26.664 1.00 89.94 527 ASN A O 1
ATOM 4079 N N . ASN A 1 528 ? 31.016 6.175 -25.511 1.00 89.31 528 ASN A N 1
ATOM 4080 C CA . ASN A 1 528 ? 30.230 5.009 -25.097 1.00 89.31 528 ASN A CA 1
ATOM 4081 C C . ASN A 1 528 ? 29.119 5.337 -24.079 1.00 89.31 528 ASN A C 1
ATOM 4083 O O . ASN A 1 528 ? 28.397 4.449 -23.640 1.00 89.31 528 ASN A O 1
ATOM 4087 N N . LYS A 1 529 ? 28.977 6.606 -23.674 1.00 86.50 529 LYS A N 1
ATOM 4088 C CA . LYS A 1 529 ? 27.836 7.045 -22.867 1.00 86.50 529 LYS A CA 1
ATOM 4089 C C . LYS A 1 529 ? 26.542 7.151 -23.686 1.00 86.50 529 LYS A C 1
ATOM 4091 O O . LYS A 1 529 ? 25.460 6.917 -23.155 1.00 86.50 529 LYS A O 1
ATOM 4096 N N . GLY A 1 530 ? 26.655 7.420 -24.989 1.00 87.81 530 GLY A N 1
ATOM 4097 C CA . GLY A 1 530 ? 25.547 7.257 -25.927 1.00 87.81 530 GLY A CA 1
ATOM 4098 C C . GLY A 1 530 ? 25.387 5.786 -26.309 1.00 87.81 530 GLY A C 1
ATOM 4099 O O . GLY A 1 530 ? 26.257 5.233 -26.973 1.00 87.81 530 GLY A O 1
ATOM 4100 N N . TRP A 1 531 ? 24.269 5.163 -25.929 1.00 88.69 531 TRP A N 1
ATOM 4101 C CA . TRP A 1 531 ? 23.999 3.729 -26.144 1.00 88.69 531 TRP A CA 1
ATOM 4102 C C . TRP A 1 531 ? 24.113 3.271 -27.610 1.00 88.69 531 TRP A C 1
ATOM 4104 O O . TRP A 1 531 ? 24.469 2.129 -27.879 1.00 88.69 531 TRP A O 1
ATOM 4114 N N . HIS A 1 532 ? 23.817 4.165 -28.553 1.00 92.12 532 HIS A N 1
ATOM 4115 C CA . HIS A 1 532 ? 23.776 3.918 -29.994 1.00 92.12 532 HIS A CA 1
ATOM 4116 C C . HIS A 1 532 ? 24.810 4.759 -30.762 1.00 92.12 532 HIS A C 1
ATOM 4118 O O . HIS A 1 532 ? 24.751 4.831 -31.989 1.00 92.12 532 HIS A O 1
ATOM 4124 N N . SER A 1 533 ? 25.775 5.383 -30.072 1.00 91.81 533 SER A N 1
ATOM 4125 C CA . SER A 1 533 ? 26.762 6.262 -30.711 1.00 91.81 533 SER A CA 1
ATOM 4126 C C . SER A 1 533 ? 27.631 5.505 -31.720 1.00 91.81 533 SER A C 1
ATOM 4128 O O . SER A 1 533 ? 27.793 5.956 -32.851 1.00 91.81 533 SER A O 1
ATOM 4130 N N . VAL A 1 534 ? 28.123 4.316 -31.360 1.00 92.62 534 VAL A N 1
ATOM 4131 C CA . VAL A 1 534 ? 29.001 3.501 -32.220 1.00 92.62 534 VAL A CA 1
ATOM 4132 C C . VAL A 1 534 ? 28.390 3.245 -33.601 1.00 92.62 534 VAL A C 1
ATOM 4134 O O . VAL A 1 534 ? 28.989 3.666 -34.594 1.00 92.62 534 VAL A O 1
ATOM 4137 N N . PRO A 1 535 ? 27.210 2.599 -33.715 1.00 93.25 535 PRO A N 1
ATOM 4138 C CA . PRO A 1 535 ? 26.636 2.326 -35.024 1.00 93.25 535 PRO A CA 1
ATOM 4139 C C . PRO A 1 535 ? 26.165 3.596 -35.745 1.00 93.25 535 PRO A C 1
ATOM 4141 O O . PRO A 1 535 ? 26.233 3.632 -36.971 1.00 93.25 535 PRO A O 1
ATOM 4144 N N . ALA A 1 536 ? 25.744 4.644 -35.026 1.00 92.06 536 ALA A N 1
ATOM 4145 C CA . ALA A 1 536 ? 25.316 5.902 -35.637 1.00 92.06 536 ALA A CA 1
ATOM 4146 C C . ALA A 1 536 ? 26.475 6.624 -36.348 1.00 92.06 536 ALA A C 1
ATOM 4148 O O . ALA A 1 536 ? 26.378 6.930 -37.536 1.00 92.06 536 ALA A O 1
ATOM 4149 N N . PHE A 1 537 ? 27.605 6.841 -35.664 1.00 92.50 537 PHE A N 1
ATOM 4150 C CA . PHE A 1 537 ? 28.775 7.488 -36.273 1.00 92.50 537 PHE A CA 1
ATOM 4151 C C . PHE A 1 537 ? 29.423 6.613 -37.355 1.00 92.50 537 PHE A C 1
ATOM 4153 O O . PHE A 1 537 ? 29.906 7.135 -38.360 1.00 92.50 537 PHE A O 1
ATOM 4160 N N . MET A 1 538 ? 29.373 5.285 -37.210 1.00 92.88 538 MET A N 1
ATOM 4161 C CA . MET A 1 538 ? 29.808 4.372 -38.270 1.00 92.88 538 MET A CA 1
ATOM 4162 C C . MET A 1 538 ? 28.934 4.501 -39.527 1.00 92.88 538 MET A C 1
ATOM 4164 O O . MET A 1 538 ? 29.458 4.528 -40.641 1.00 92.88 538 MET A O 1
ATOM 4168 N N . ASN A 1 539 ? 27.611 4.632 -39.368 1.00 92.94 539 ASN A N 1
ATOM 4169 C CA . ASN A 1 539 ? 26.690 4.807 -40.492 1.00 92.94 539 ASN A CA 1
ATOM 4170 C C . ASN A 1 539 ? 26.951 6.117 -41.254 1.00 92.94 539 ASN A C 1
ATOM 4172 O O . ASN A 1 539 ? 26.954 6.126 -42.484 1.00 92.94 539 ASN A O 1
ATOM 4176 N N . VAL A 1 540 ? 27.234 7.214 -40.546 1.00 91.50 540 VAL A N 1
ATOM 4177 C CA . VAL A 1 540 ? 27.628 8.490 -41.175 1.00 91.50 540 VAL A CA 1
ATOM 4178 C C . VAL A 1 540 ? 28.889 8.327 -42.011 1.00 91.50 540 VAL A C 1
ATOM 4180 O O . VAL A 1 540 ? 28.937 8.783 -43.152 1.00 91.50 540 VAL A O 1
ATOM 4183 N N . MET A 1 541 ? 29.896 7.642 -41.470 1.00 92.12 541 MET A N 1
ATOM 4184 C CA . MET A 1 541 ? 31.157 7.459 -42.175 1.00 92.12 541 MET A CA 1
ATOM 4185 C C . MET A 1 541 ? 30.993 6.591 -43.427 1.00 92.12 541 MET A C 1
ATOM 4187 O O . MET A 1 541 ? 31.497 6.933 -44.494 1.00 92.12 541 MET A O 1
ATOM 4191 N N . ASN A 1 542 ? 30.225 5.506 -43.334 1.00 92.56 542 ASN A N 1
ATOM 4192 C CA . ASN A 1 542 ? 29.920 4.658 -44.487 1.00 92.56 542 ASN A CA 1
ATOM 4193 C C . ASN A 1 542 ? 29.150 5.422 -45.576 1.00 92.56 542 ASN A C 1
ATOM 4195 O O . ASN A 1 542 ? 29.430 5.248 -46.761 1.00 92.56 542 ASN A O 1
ATOM 4199 N N . ASN A 1 543 ? 28.236 6.313 -45.186 1.00 91.50 543 ASN A N 1
ATOM 4200 C CA . ASN A 1 543 ? 27.542 7.210 -46.111 1.00 91.50 543 ASN A CA 1
ATOM 4201 C C . ASN A 1 543 ? 28.491 8.174 -46.828 1.00 91.50 543 ASN A C 1
ATOM 4203 O O . ASN A 1 543 ? 28.377 8.372 -48.036 1.00 91.50 543 ASN A O 1
ATOM 4207 N N . ALA A 1 544 ? 29.456 8.742 -46.109 1.00 90.44 544 ALA A N 1
ATOM 4208 C CA . ALA A 1 544 ? 30.467 9.600 -46.711 1.00 90.44 544 ALA A CA 1
ATOM 4209 C C . ALA A 1 544 ? 31.382 8.838 -47.678 1.00 90.44 544 ALA A C 1
ATOM 4211 O O . ALA A 1 544 ? 31.673 9.331 -48.763 1.00 90.44 544 ALA A O 1
ATOM 4212 N N . ILE A 1 545 ? 31.788 7.611 -47.334 1.00 91.06 545 ILE A N 1
ATOM 4213 C CA . ILE A 1 545 ? 32.584 6.753 -48.225 1.00 91.06 545 ILE A CA 1
ATOM 4214 C C . ILE A 1 545 ? 31.793 6.394 -49.489 1.00 91.06 545 ILE A C 1
ATOM 4216 O O . ILE A 1 545 ? 32.358 6.412 -50.584 1.00 91.06 545 ILE A O 1
ATOM 4220 N N . LEU A 1 546 ? 30.496 6.092 -49.359 1.00 92.00 546 LEU A N 1
ATOM 4221 C CA . LEU A 1 546 ? 29.617 5.823 -50.499 1.00 92.00 546 LEU A CA 1
ATOM 4222 C C . LEU A 1 546 ? 29.598 7.016 -51.459 1.00 92.00 546 LEU A C 1
ATOM 4224 O O . LEU A 1 546 ? 29.866 6.857 -52.647 1.00 92.00 546 LEU A O 1
ATOM 4228 N N . ARG A 1 547 ? 29.336 8.213 -50.931 1.00 90.00 547 ARG A N 1
ATOM 4229 C CA . ARG A 1 547 ? 29.222 9.446 -51.719 1.00 90.00 547 ARG A CA 1
ATOM 4230 C C . ARG A 1 547 ? 30.554 9.879 -52.332 1.00 90.00 547 ARG A C 1
ATOM 4232 O O . ARG A 1 547 ? 30.591 10.272 -53.495 1.00 90.00 547 ARG A O 1
ATOM 4239 N N . ALA A 1 548 ? 31.664 9.705 -51.616 1.00 89.12 548 ALA A N 1
ATOM 4240 C CA . ALA A 1 548 ? 33.001 9.999 -52.128 1.00 89.12 548 ALA A CA 1
ATOM 4241 C C . ALA A 1 548 ? 33.414 9.091 -53.302 1.00 89.12 548 ALA A C 1
ATOM 4243 O O . ALA A 1 548 ? 34.246 9.488 -54.118 1.00 89.12 548 ALA A O 1
ATOM 4244 N N . ASN A 1 549 ? 32.841 7.892 -53.424 1.00 90.00 549 ASN A N 1
ATOM 4245 C CA . ASN A 1 549 ? 33.179 6.925 -54.473 1.00 90.00 549 ASN A CA 1
ATOM 4246 C C . ASN A 1 549 ? 32.167 6.871 -55.629 1.00 90.00 549 ASN A C 1
ATOM 4248 O O . ASN A 1 549 ? 32.282 6.006 -56.497 1.00 90.00 549 ASN A O 1
ATOM 4252 N N . LEU A 1 550 ? 31.204 7.798 -55.682 1.00 90.38 550 LEU A N 1
ATOM 4253 C CA . LEU A 1 550 ? 30.250 7.876 -56.787 1.00 90.38 550 LEU A CA 1
ATOM 4254 C C . LEU A 1 550 ? 30.939 8.209 -58.127 1.00 90.38 550 LEU A C 1
ATOM 4256 O O . LEU A 1 550 ? 31.947 8.932 -58.152 1.00 90.38 550 LEU A O 1
ATOM 4260 N N . PRO A 1 551 ? 30.406 7.696 -59.255 1.00 90.38 551 PRO A N 1
ATOM 4261 C CA . PRO A 1 551 ? 30.896 8.044 -60.581 1.00 90.38 551 PRO A CA 1
ATOM 4262 C C . PRO A 1 551 ? 30.640 9.532 -60.883 1.00 90.38 551 PRO A C 1
ATOM 4264 O O . PRO A 1 551 ? 29.663 10.107 -60.394 1.00 90.38 551 PRO A O 1
ATOM 4267 N N . PRO A 1 552 ? 31.491 10.174 -61.704 1.00 83.81 552 PRO A N 1
ATOM 4268 C CA . PRO A 1 552 ? 31.309 11.575 -62.069 1.00 83.81 552 PRO A CA 1
ATOM 4269 C C . PRO A 1 552 ? 29.964 11.771 -62.790 1.00 83.81 552 PRO A C 1
ATOM 4271 O O . PRO A 1 552 ? 29.717 11.136 -63.813 1.00 83.81 552 PRO A O 1
ATOM 4274 N N . GLY A 1 553 ? 29.103 12.643 -62.251 1.00 82.50 553 GLY A N 1
ATOM 4275 C CA . GLY A 1 553 ? 27.774 12.960 -62.799 1.00 82.50 553 GLY A CA 1
ATOM 4276 C C . GLY A 1 553 ? 26.580 12.350 -62.052 1.00 82.50 553 GLY A C 1
ATOM 4277 O O . GLY A 1 553 ? 25.448 12.613 -62.440 1.00 82.50 553 GLY A O 1
ATOM 4278 N N . ALA A 1 554 ? 26.804 11.554 -61.001 1.00 87.25 554 ALA A N 1
ATOM 4279 C CA . ALA A 1 554 ? 25.738 11.108 -60.103 1.00 87.25 554 ALA A CA 1
ATOM 4280 C C . ALA A 1 554 ? 25.510 12.121 -58.967 1.00 87.25 554 ALA A C 1
ATOM 4282 O O . ALA A 1 554 ? 26.469 12.520 -58.307 1.00 87.25 554 ALA A O 1
ATOM 4283 N N . ASP A 1 555 ? 24.249 12.482 -58.710 1.00 87.31 555 ASP A N 1
ATOM 4284 C CA . ASP A 1 555 ? 23.880 13.411 -57.634 1.00 87.31 555 ASP A CA 1
ATOM 4285 C C . ASP A 1 555 ? 23.957 12.727 -56.256 1.00 87.31 555 ASP A C 1
ATOM 4287 O O . ASP A 1 555 ? 23.209 11.772 -56.017 1.00 87.31 555 ASP A O 1
ATOM 4291 N N . PRO A 1 556 ? 24.810 13.195 -55.320 1.00 86.06 556 PRO A N 1
ATOM 4292 C CA . PRO A 1 556 ? 24.985 12.562 -54.009 1.00 86.06 556 PRO A CA 1
ATOM 4293 C C . PRO A 1 556 ? 23.736 12.571 -53.114 1.00 86.06 556 PRO A C 1
ATOM 4295 O O . PRO A 1 556 ? 23.650 11.756 -52.196 1.00 86.06 556 PRO A O 1
ATOM 4298 N N . SER A 1 557 ? 22.772 13.463 -53.367 1.00 85.94 557 SER A N 1
ATOM 4299 C CA . SER A 1 557 ? 21.518 13.597 -52.607 1.00 85.94 557 SER A CA 1
ATOM 4300 C C . SER A 1 557 ? 20.583 12.392 -52.747 1.00 85.94 557 SER A C 1
ATOM 4302 O O . SER A 1 557 ? 19.816 12.104 -51.830 1.00 85.94 557 SER A O 1
ATOM 4304 N N . ASN A 1 558 ? 20.694 11.649 -53.850 1.00 88.56 558 ASN A N 1
ATOM 4305 C CA . ASN A 1 558 ? 19.888 10.458 -54.125 1.00 88.56 558 ASN A CA 1
ATOM 4306 C C . ASN A 1 558 ? 20.450 9.179 -53.478 1.00 88.56 558 ASN A C 1
ATOM 4308 O O . ASN A 1 558 ? 19.791 8.138 -53.501 1.00 88.56 558 ASN A O 1
ATOM 4312 N N . TYR A 1 559 ? 21.667 9.228 -52.920 1.00 88.69 559 TYR A N 1
ATOM 4313 C CA . TYR A 1 559 ? 22.364 8.053 -52.398 1.00 88.69 559 TYR A CA 1
ATOM 4314 C C . TYR A 1 559 ? 22.650 8.176 -50.897 1.00 88.69 559 TYR A C 1
ATOM 4316 O O . TYR A 1 559 ? 23.372 9.062 -50.425 1.00 88.69 559 TYR A O 1
ATOM 4324 N N . GLY A 1 560 ? 22.155 7.196 -50.145 1.00 89.12 560 GLY A N 1
ATOM 4325 C CA . GLY A 1 560 ? 22.555 6.973 -48.765 1.00 89.12 560 GLY A CA 1
ATOM 4326 C C . GLY A 1 560 ? 22.040 5.658 -48.195 1.00 89.12 560 GLY A C 1
ATOM 4327 O O . GLY A 1 560 ? 21.137 5.014 -48.721 1.00 89.12 560 GLY A O 1
ATOM 4328 N N . ILE A 1 561 ? 22.680 5.254 -47.109 1.00 90.81 561 ILE A N 1
ATOM 4329 C CA . ILE A 1 561 ? 22.487 4.026 -46.358 1.00 90.81 561 ILE A CA 1
ATOM 4330 C C . ILE A 1 561 ? 21.810 4.407 -45.044 1.00 90.81 561 ILE A C 1
ATOM 4332 O O . ILE A 1 561 ? 22.370 5.134 -44.218 1.00 90.81 561 ILE A O 1
ATOM 4336 N N . MET A 1 562 ? 20.597 3.906 -44.842 1.00 87.94 562 MET A N 1
ATOM 4337 C CA . MET A 1 562 ? 19.895 4.004 -43.565 1.00 87.94 562 MET A CA 1
ATOM 4338 C C . MET A 1 562 ? 20.147 2.737 -42.756 1.00 87.94 562 MET A C 1
ATOM 4340 O O . MET A 1 562 ? 20.110 1.629 -43.293 1.00 87.94 562 MET A O 1
ATOM 4344 N N . SER A 1 563 ? 20.392 2.903 -41.460 1.00 90.06 563 SER A N 1
ATOM 4345 C CA . SER A 1 563 ? 20.614 1.796 -40.537 1.00 90.06 563 SER A CA 1
ATOM 4346 C C . SER A 1 563 ? 19.568 1.847 -39.436 1.00 90.06 563 SER A C 1
ATOM 4348 O O . SER A 1 563 ? 19.418 2.867 -38.767 1.00 90.06 563 SER A O 1
ATOM 4350 N N . PHE A 1 564 ? 18.845 0.746 -39.249 1.00 91.00 564 PHE A N 1
ATOM 4351 C CA . PHE A 1 564 ? 17.833 0.609 -38.208 1.00 91.00 564 PHE A CA 1
ATOM 4352 C C . PHE A 1 564 ? 18.276 -0.455 -37.211 1.00 91.00 564 PHE A C 1
ATOM 4354 O O . PHE A 1 564 ? 18.532 -1.599 -37.588 1.00 91.00 564 PHE A O 1
ATOM 4361 N N . ASN A 1 565 ? 18.318 -0.098 -35.928 1.00 91.31 565 ASN A N 1
ATOM 4362 C CA . ASN A 1 565 ? 18.371 -1.089 -34.865 1.00 91.31 565 ASN A CA 1
ATOM 4363 C C . ASN A 1 565 ? 16.946 -1.570 -34.596 1.00 91.31 565 ASN A C 1
ATOM 4365 O O . ASN A 1 565 ? 16.136 -0.853 -34.003 1.00 91.31 565 ASN A O 1
ATOM 4369 N N . HIS A 1 566 ? 16.639 -2.779 -35.054 1.00 90.06 566 HIS A N 1
ATOM 4370 C CA . HIS A 1 566 ? 15.378 -3.441 -34.764 1.00 90.06 566 HIS A CA 1
ATOM 4371 C C . HIS A 1 566 ? 15.663 -4.741 -34.004 1.00 90.06 566 HIS A C 1
ATOM 4373 O O . HIS A 1 566 ? 16.108 -5.719 -34.613 1.00 90.06 566 HIS A O 1
ATOM 4379 N N . PRO A 1 567 ? 15.463 -4.754 -32.674 1.00 85.44 567 PRO A N 1
ATOM 4380 C CA . PRO A 1 567 ? 15.704 -5.941 -31.870 1.00 85.44 567 PRO A CA 1
ATOM 4381 C C . PRO A 1 567 ? 14.831 -7.115 -32.316 1.00 85.44 567 PRO A C 1
ATOM 4383 O O . PRO A 1 567 ? 13.670 -6.943 -32.683 1.00 85.44 567 PRO A O 1
ATOM 4386 N N . LEU A 1 568 ? 15.382 -8.326 -32.239 1.00 83.81 568 LEU A N 1
ATOM 4387 C CA . LEU A 1 568 ? 14.602 -9.545 -32.436 1.00 83.81 568 LEU A CA 1
ATOM 4388 C C . LEU A 1 568 ? 13.557 -9.697 -31.325 1.00 83.81 568 LEU A C 1
ATOM 4390 O O . LEU A 1 568 ? 13.760 -9.258 -30.189 1.00 83.81 568 LEU A O 1
ATOM 4394 N N . ASN A 1 569 ? 12.457 -10.381 -31.642 1.00 76.62 569 ASN A N 1
ATOM 4395 C CA . ASN A 1 569 ? 11.473 -10.758 -30.634 1.00 76.62 569 ASN A CA 1
ATOM 4396 C C . ASN A 1 569 ? 12.147 -11.591 -29.534 1.00 76.62 569 ASN A C 1
ATOM 4398 O O . ASN A 1 569 ? 12.890 -12.533 -29.816 1.00 76.62 569 ASN A O 1
ATOM 4402 N N . LEU A 1 570 ? 11.875 -11.226 -28.281 1.00 74.62 570 LEU A N 1
ATOM 4403 C CA . LEU A 1 570 ? 12.408 -11.899 -27.096 1.00 74.62 570 LEU A CA 1
ATOM 4404 C C . LEU A 1 570 ? 12.043 -13.387 -27.109 1.00 74.62 570 LEU A C 1
ATOM 4406 O O . LEU A 1 570 ? 10.962 -13.752 -27.559 1.00 74.62 570 LEU A O 1
ATOM 4410 N N . THR A 1 571 ? 12.918 -14.238 -26.575 1.00 80.75 571 THR A N 1
ATOM 4411 C CA . THR A 1 571 ? 12.621 -15.665 -26.341 1.00 80.75 571 THR A CA 1
ATOM 4412 C C . THR A 1 571 ? 11.637 -15.853 -25.178 1.00 80.75 571 THR A C 1
ATOM 4414 O O . THR A 1 571 ? 11.450 -14.940 -24.375 1.00 80.75 571 THR A O 1
ATOM 4417 N N . LYS A 1 572 ? 11.025 -17.043 -25.033 1.00 71.69 572 LYS A N 1
ATOM 4418 C CA . LYS A 1 572 ? 10.079 -17.338 -23.931 1.00 71.69 572 LYS A CA 1
ATOM 4419 C C . LYS A 1 572 ? 10.678 -17.055 -22.545 1.00 71.69 572 LYS A C 1
ATOM 4421 O O . LYS A 1 572 ? 10.006 -16.467 -21.703 1.00 71.69 572 LYS A O 1
ATOM 4426 N N . GLU A 1 573 ? 11.940 -17.420 -22.323 1.00 74.38 573 GLU A N 1
ATOM 4427 C CA . GLU A 1 573 ? 12.634 -17.191 -21.049 1.00 74.38 573 GLU A CA 1
ATOM 4428 C C . GLU A 1 573 ? 12.867 -15.702 -20.789 1.00 74.38 573 GLU A C 1
ATOM 4430 O O . GLU A 1 573 ? 12.515 -15.195 -19.724 1.00 74.38 573 GLU A O 1
ATOM 4435 N N . GLN A 1 574 ? 13.364 -14.967 -21.784 1.00 74.56 574 GLN A N 1
ATOM 4436 C CA . GLN A 1 574 ? 13.579 -13.525 -21.662 1.00 74.56 574 GLN A CA 1
ATOM 4437 C C . GLN A 1 574 ? 12.263 -12.763 -21.476 1.00 74.56 574 GLN A C 1
ATOM 4439 O O . GLN A 1 574 ? 12.207 -11.812 -20.704 1.00 74.56 574 GLN A O 1
ATOM 4444 N N . LEU A 1 575 ? 11.184 -13.189 -22.137 1.00 72.44 575 LEU A N 1
ATOM 4445 C CA . LEU A 1 575 ? 9.866 -12.580 -21.976 1.00 72.44 575 LEU A CA 1
ATOM 4446 C C . LEU A 1 575 ? 9.269 -12.898 -20.604 1.00 72.44 575 LEU A C 1
ATOM 4448 O O . LEU A 1 575 ? 8.640 -12.027 -20.018 1.00 72.44 575 LEU A O 1
ATOM 4452 N N . SER A 1 576 ? 9.528 -14.087 -20.049 1.00 70.06 576 SER A N 1
ATOM 4453 C CA . SER A 1 576 ? 9.165 -14.413 -18.665 1.00 70.06 576 SER A CA 1
ATOM 4454 C C . SER A 1 576 ? 9.904 -13.519 -17.661 1.00 70.06 576 SER A C 1
ATOM 4456 O O . SER A 1 576 ? 9.285 -13.000 -16.736 1.00 70.06 576 SER A O 1
ATOM 4458 N N . GLN A 1 577 ? 11.191 -13.234 -17.894 1.00 72.81 577 GLN A N 1
ATOM 4459 C CA . GLN A 1 577 ? 11.968 -12.297 -17.077 1.00 72.81 577 GLN A CA 1
ATOM 4460 C C . GLN A 1 577 ? 11.460 -10.859 -17.221 1.00 72.81 577 GLN A C 1
ATOM 4462 O O . GLN A 1 577 ? 11.282 -10.166 -16.224 1.00 72.81 577 GLN A O 1
ATOM 4467 N N . VAL A 1 578 ? 11.163 -10.409 -18.442 1.00 71.75 578 VAL A N 1
ATOM 4468 C CA . VAL A 1 578 ? 10.586 -9.078 -18.687 1.00 71.75 578 VAL A CA 1
ATOM 4469 C C . VAL A 1 578 ? 9.194 -8.960 -18.063 1.00 71.75 578 VAL A C 1
ATOM 4471 O O . VAL A 1 578 ? 8.890 -7.945 -17.444 1.00 71.75 578 VAL A O 1
ATOM 4474 N N . ALA A 1 579 ? 8.363 -9.999 -18.158 1.00 70.94 579 ALA A N 1
ATOM 4475 C CA . ALA A 1 579 ? 7.061 -10.050 -17.504 1.00 70.94 579 ALA A CA 1
ATOM 4476 C C . ALA A 1 579 ? 7.204 -9.960 -15.980 1.00 70.94 579 ALA A C 1
ATOM 4478 O O . ALA A 1 579 ? 6.452 -9.220 -15.352 1.00 70.94 579 ALA A O 1
ATOM 4479 N N . LEU A 1 580 ? 8.201 -10.627 -15.387 1.00 70.25 580 LEU A N 1
ATOM 4480 C CA . LEU A 1 580 ? 8.526 -10.501 -13.962 1.00 70.25 580 LEU A CA 1
ATOM 4481 C C . LEU A 1 580 ? 8.964 -9.077 -13.583 1.00 70.25 580 LEU A C 1
ATOM 4483 O O . LEU A 1 580 ? 8.527 -8.561 -12.555 1.00 70.25 580 LEU A O 1
ATOM 4487 N N . VAL A 1 581 ? 9.769 -8.406 -14.412 1.00 71.81 581 VAL A N 1
ATOM 4488 C CA . VAL A 1 581 ? 10.162 -7.007 -14.168 1.00 71.81 581 VAL A CA 1
ATOM 4489 C C . VAL A 1 581 ? 8.952 -6.075 -14.261 1.00 71.81 581 VAL A C 1
ATOM 4491 O O . VAL A 1 581 ? 8.765 -5.243 -13.376 1.00 71.81 581 VAL A O 1
ATOM 4494 N N . THR A 1 582 ? 8.072 -6.249 -15.250 1.00 73.12 582 THR A N 1
ATOM 4495 C CA . THR A 1 582 ? 6.819 -5.477 -15.341 1.00 73.12 582 THR A CA 1
ATOM 4496 C C . THR A 1 582 ? 5.913 -5.747 -14.134 1.00 73.12 582 THR A C 1
ATOM 4498 O O . THR A 1 582 ? 5.377 -4.813 -13.545 1.00 73.12 582 THR A O 1
ATOM 4501 N N . THR A 1 583 ? 5.841 -7.005 -13.678 1.00 75.44 583 THR A N 1
ATOM 4502 C CA . THR A 1 583 ? 5.110 -7.416 -12.463 1.00 75.44 583 THR A CA 1
ATOM 4503 C C . THR A 1 583 ? 5.602 -6.662 -11.223 1.00 75.44 583 THR A C 1
ATOM 4505 O O . THR A 1 583 ? 4.806 -6.380 -10.337 1.00 75.44 583 THR A O 1
ATOM 4508 N N . SER A 1 584 ? 6.883 -6.282 -11.135 1.00 77.88 584 SER A N 1
ATOM 4509 C CA . SER A 1 584 ? 7.413 -5.563 -9.962 1.00 77.88 584 SER A CA 1
ATOM 4510 C C . SER A 1 584 ? 6.761 -4.189 -9.735 1.00 77.88 584 SER A C 1
ATOM 4512 O O . SER A 1 584 ? 6.566 -3.778 -8.589 1.00 77.88 584 SER A O 1
ATOM 4514 N N . VAL A 1 585 ? 6.358 -3.511 -10.814 1.00 78.56 585 VAL A N 1
ATOM 4515 C CA . VAL A 1 585 ? 5.671 -2.211 -10.757 1.00 78.56 585 VAL A CA 1
ATOM 4516 C C . VAL A 1 585 ? 4.249 -2.392 -10.233 1.00 78.56 585 VAL A C 1
ATOM 4518 O O . VAL A 1 585 ? 3.807 -1.665 -9.347 1.00 78.56 585 VAL A O 1
ATOM 4521 N N . ASP A 1 586 ? 3.550 -3.417 -10.706 1.00 79.94 586 ASP A N 1
ATOM 4522 C CA . ASP A 1 586 ? 2.191 -3.728 -10.262 1.00 79.94 586 ASP A CA 1
ATOM 4523 C C . ASP A 1 586 ? 2.168 -4.346 -8.842 1.00 79.94 586 ASP A C 1
ATOM 4525 O O . ASP A 1 586 ? 1.228 -4.169 -8.060 1.00 79.94 586 ASP A O 1
ATOM 4529 N N . VAL A 1 587 ? 3.247 -5.016 -8.429 1.00 83.25 587 VAL A N 1
ATOM 4530 C CA . VAL A 1 587 ? 3.460 -5.432 -7.032 1.00 83.25 587 VAL A CA 1
ATOM 4531 C C . VAL A 1 587 ? 3.570 -4.213 -6.119 1.00 83.25 587 VAL A C 1
ATOM 4533 O O . VAL A 1 587 ? 3.001 -4.227 -5.026 1.00 83.25 587 VAL A O 1
ATOM 4536 N N . LEU A 1 588 ? 4.225 -3.134 -6.561 1.00 84.62 588 LEU A N 1
ATOM 4537 C CA . LEU A 1 588 ? 4.260 -1.879 -5.807 1.00 84.62 588 LEU A CA 1
ATOM 4538 C C . LEU A 1 588 ? 2.851 -1.295 -5.626 1.00 84.62 588 LEU A C 1
ATOM 4540 O O . LEU A 1 588 ? 2.504 -0.898 -4.513 1.00 84.62 588 LEU A O 1
ATOM 4544 N N . VAL A 1 589 ? 2.009 -1.320 -6.668 1.00 88.69 589 VAL A N 1
ATOM 4545 C CA . VAL A 1 589 ? 0.591 -0.920 -6.565 1.00 88.69 589 VAL A CA 1
ATOM 4546 C C . VAL A 1 589 ? -0.137 -1.777 -5.528 1.00 88.69 589 VAL A C 1
ATOM 4548 O O . VAL A 1 589 ? -0.828 -1.246 -4.656 1.00 88.69 589 VAL A O 1
ATOM 4551 N N . SER A 1 590 ? 0.085 -3.093 -5.548 1.00 88.69 590 SER A N 1
ATOM 4552 C CA . SER A 1 590 ? -0.487 -4.025 -4.568 1.00 88.69 590 SER A CA 1
ATOM 4553 C C . SER A 1 590 ? -0.058 -3.686 -3.132 1.00 88.69 590 SER A C 1
ATOM 4555 O O . SER A 1 590 ? -0.895 -3.657 -2.232 1.00 88.69 590 SER A O 1
ATOM 4557 N N . ILE A 1 591 ? 1.215 -3.345 -2.908 1.00 90.12 591 ILE A N 1
ATOM 4558 C CA . ILE A 1 591 ? 1.739 -2.910 -1.601 1.00 90.12 591 ILE A CA 1
ATOM 4559 C C . ILE A 1 591 ? 1.099 -1.595 -1.142 1.00 90.12 591 ILE A C 1
ATOM 4561 O O . ILE A 1 591 ? 0.753 -1.448 0.032 1.00 90.12 591 ILE A O 1
ATOM 4565 N N . CYS A 1 592 ? 0.888 -0.644 -2.048 1.00 91.12 592 CYS A N 1
ATOM 4566 C CA . CYS A 1 592 ? 0.193 0.595 -1.718 1.00 91.12 592 CYS A CA 1
ATOM 4567 C C . CYS A 1 592 ? -1.277 0.359 -1.342 1.00 91.12 592 CYS A C 1
ATOM 4569 O O . CYS A 1 592 ? -1.770 1.016 -0.427 1.00 91.12 592 CYS A O 1
ATOM 4571 N N . VAL A 1 593 ? -1.965 -0.603 -1.971 1.00 91.75 593 VAL A N 1
ATOM 4572 C CA . VAL A 1 593 ? -3.326 -1.012 -1.569 1.00 91.75 593 VAL A CA 1
ATOM 4573 C C . VAL A 1 593 ? -3.317 -1.657 -0.184 1.00 91.75 593 VAL A C 1
ATOM 4575 O O . VAL A 1 593 ? -4.137 -1.298 0.657 1.00 91.75 593 VAL A O 1
ATOM 4578 N N . ILE A 1 594 ? -2.373 -2.565 0.088 1.00 92.06 594 ILE A N 1
ATOM 4579 C CA . ILE A 1 594 ? -2.163 -3.173 1.415 1.00 92.06 594 ILE A CA 1
ATOM 4580 C C . ILE A 1 594 ? -2.021 -2.072 2.475 1.00 92.06 594 ILE A C 1
ATOM 4582 O O . ILE A 1 594 ? -2.712 -2.088 3.491 1.00 92.06 594 ILE A O 1
ATOM 4586 N N . PHE A 1 595 ? -1.164 -1.085 2.216 1.00 91.50 595 PHE A N 1
ATOM 4587 C CA . PHE A 1 595 ? -0.949 0.055 3.101 1.00 91.50 595 PHE A CA 1
ATOM 4588 C C . PHE A 1 595 ? -2.206 0.923 3.261 1.00 91.50 595 PHE A C 1
ATOM 4590 O O . PHE A 1 595 ? -2.587 1.255 4.375 1.00 91.50 595 PHE A O 1
ATOM 4597 N N . ALA A 1 596 ? -2.900 1.259 2.175 1.00 91.88 596 ALA A N 1
ATOM 4598 C CA . ALA A 1 596 ? -4.139 2.035 2.215 1.00 91.88 596 ALA A CA 1
ATOM 4599 C C . ALA A 1 596 ? -5.221 1.350 3.071 1.00 91.88 596 ALA A C 1
ATOM 4601 O O . ALA A 1 596 ? -5.866 1.976 3.916 1.00 91.88 596 ALA A O 1
ATOM 4602 N N . MET A 1 597 ? -5.381 0.039 2.898 1.00 90.81 597 MET A N 1
ATOM 4603 C CA . MET A 1 597 ? -6.422 -0.752 3.549 1.00 90.81 597 MET A CA 1
ATOM 4604 C C . MET A 1 597 ? -6.097 -1.129 5.005 1.00 90.81 597 MET A C 1
ATOM 4606 O O . MET A 1 597 ? -6.975 -1.638 5.710 1.00 90.81 597 MET A O 1
ATOM 4610 N N . SER A 1 598 ? -4.887 -0.840 5.502 1.00 91.38 598 SER A N 1
ATOM 4611 C CA . SER A 1 598 ? -4.497 -1.085 6.899 1.00 91.38 598 SER A CA 1
ATOM 4612 C C . SER A 1 598 ? -5.098 -0.072 7.883 1.00 91.38 598 SER A C 1
ATOM 4614 O O . SER A 1 598 ? -5.309 -0.394 9.054 1.00 91.38 598 SER A O 1
ATOM 4616 N N . PHE A 1 599 ? -5.377 1.154 7.424 1.00 90.88 599 PHE A N 1
ATOM 4617 C CA . PHE A 1 599 ? -5.866 2.262 8.260 1.00 90.88 599 PHE A CA 1
ATOM 4618 C C . PHE A 1 599 ? -7.348 2.135 8.630 1.00 90.88 599 PHE A C 1
ATOM 4620 O O . PHE A 1 599 ? -7.755 2.499 9.738 1.00 90.88 599 PHE A O 1
ATOM 4627 N N . VAL A 1 600 ? -8.157 1.591 7.716 1.00 92.56 600 VAL A N 1
ATOM 4628 C CA . VAL A 1 600 ? -9.614 1.465 7.872 1.00 92.56 600 VAL A CA 1
ATOM 4629 C C . VAL A 1 600 ? -9.999 0.673 9.135 1.00 92.56 600 VAL A C 1
ATOM 4631 O O . VAL A 1 600 ? -10.694 1.232 9.988 1.00 92.56 600 VAL A O 1
ATOM 4634 N N . PRO A 1 601 ? -9.521 -0.572 9.349 1.00 91.12 601 PRO A N 1
ATOM 4635 C CA . PRO A 1 601 ? -9.919 -1.354 10.520 1.00 91.12 601 PRO A CA 1
ATOM 4636 C C . PRO A 1 601 ? -9.385 -0.793 11.843 1.00 91.12 601 PRO A C 1
ATOM 4638 O O . PRO A 1 601 ? -10.060 -0.889 12.869 1.00 91.12 601 PRO A O 1
ATOM 4641 N N . ALA A 1 602 ? -8.204 -0.164 11.840 1.00 91.00 602 ALA A N 1
ATOM 4642 C CA . ALA A 1 602 ? -7.665 0.487 13.032 1.00 91.00 602 ALA A CA 1
ATOM 4643 C C . ALA A 1 602 ? -8.584 1.623 13.514 1.00 91.00 602 ALA A C 1
ATOM 4645 O O . ALA A 1 602 ? -8.759 1.809 14.718 1.00 91.00 602 ALA A O 1
ATOM 4646 N N . SER A 1 603 ? -9.232 2.338 12.588 1.00 90.56 603 SER A N 1
ATOM 4647 C CA . SER A 1 603 ? -10.185 3.403 12.906 1.00 90.56 603 SER A CA 1
ATOM 4648 C C . SER A 1 603 ? -11.436 2.897 13.644 1.00 90.56 603 SER A C 1
ATOM 4650 O O . SER A 1 603 ? -11.889 3.537 14.595 1.00 90.56 603 SER A O 1
ATOM 4652 N N . PHE A 1 604 ? -11.967 1.724 13.280 1.00 91.50 604 PHE A N 1
ATOM 4653 C CA . PHE A 1 604 ? -13.145 1.144 13.945 1.00 91.50 604 PHE A CA 1
ATOM 4654 C C . PHE A 1 604 ? -12.863 0.761 15.403 1.00 91.50 604 PHE A C 1
ATOM 4656 O O . PHE A 1 604 ? -13.689 0.986 16.292 1.00 91.50 604 PHE A O 1
ATOM 4663 N N . VAL A 1 605 ? -11.658 0.256 15.684 1.00 91.69 605 VAL A N 1
ATOM 4664 C CA . VAL A 1 605 ? -11.246 -0.104 17.049 1.00 91.69 605 VAL A CA 1
ATOM 4665 C C . VAL A 1 605 ? -11.154 1.122 17.959 1.00 91.69 605 VAL A C 1
ATOM 4667 O O . VAL A 1 605 ? -11.511 1.035 19.135 1.00 91.69 605 VAL A O 1
ATOM 4670 N N . VAL A 1 606 ? -10.730 2.278 17.438 1.00 90.44 606 VAL A N 1
ATOM 4671 C CA . VAL A 1 606 ? -10.645 3.526 18.218 1.00 90.44 606 VAL A CA 1
ATOM 4672 C C . VAL A 1 606 ? -12.005 3.898 18.804 1.00 90.44 606 VAL A C 1
ATOM 4674 O O . VAL A 1 606 ? -12.076 4.236 19.987 1.00 90.44 606 VAL A O 1
ATOM 4677 N N . PHE A 1 607 ? -13.081 3.779 18.021 1.00 90.38 607 PHE A N 1
ATOM 4678 C CA . PHE A 1 607 ? -14.440 4.034 18.502 1.00 90.38 607 PHE A CA 1
ATOM 4679 C C . PHE A 1 607 ? -14.825 3.077 19.642 1.00 90.38 607 PHE A C 1
ATOM 4681 O O . PHE A 1 607 ? -15.309 3.514 20.686 1.00 90.38 607 PHE A O 1
ATOM 4688 N N . LEU A 1 608 ? -14.550 1.778 19.488 1.00 91.50 608 LEU A N 1
ATOM 4689 C CA . LEU A 1 608 ? -14.847 0.778 20.521 1.00 91.50 608 LEU A CA 1
ATOM 4690 C C . LEU A 1 608 ? -14.075 1.036 21.824 1.00 91.50 608 LEU A C 1
ATOM 4692 O O . LEU A 1 608 ? -14.617 0.856 22.919 1.00 91.50 608 LEU A O 1
ATOM 4696 N N . ILE A 1 609 ? -12.816 1.481 21.730 1.00 92.00 609 ILE A N 1
ATOM 4697 C CA . ILE A 1 609 ? -12.019 1.859 22.905 1.00 92.00 609 ILE A CA 1
ATOM 4698 C C . ILE A 1 609 ? -12.604 3.116 23.550 1.00 92.00 609 ILE A C 1
ATOM 4700 O O . ILE A 1 609 ? -12.765 3.140 24.769 1.00 92.00 609 ILE A O 1
ATOM 4704 N N . GLN A 1 610 ? -12.971 4.134 22.765 1.00 90.50 610 GLN A N 1
ATOM 4705 C CA . GLN A 1 610 ? -13.617 5.342 23.287 1.00 90.50 610 GLN A CA 1
ATOM 4706 C C . GLN A 1 610 ? -14.910 5.011 24.040 1.00 90.50 610 GLN A C 1
ATOM 4708 O O . GLN A 1 610 ? -15.105 5.507 25.145 1.00 90.50 610 GLN A O 1
ATOM 4713 N N . GLU A 1 611 ? -15.745 4.118 23.505 1.00 90.62 611 GLU A N 1
ATOM 4714 C CA . GLU A 1 611 ? -17.011 3.711 24.128 1.00 90.62 611 GLU A CA 1
ATOM 4715 C C . GLU A 1 611 ? -16.814 2.913 25.429 1.00 90.62 611 GLU A C 1
ATOM 4717 O O . GLU A 1 611 ? -17.604 3.009 26.375 1.00 90.62 611 GLU A O 1
ATOM 4722 N N . ARG A 1 612 ? -15.729 2.137 25.506 1.00 89.12 612 ARG A N 1
ATOM 4723 C CA . ARG A 1 612 ? -15.327 1.446 26.734 1.00 89.12 612 ARG A CA 1
ATOM 4724 C C . ARG A 1 612 ? -14.805 2.430 27.782 1.00 89.12 612 ARG A C 1
ATOM 4726 O O . ARG A 1 612 ? -15.165 2.313 28.953 1.00 89.12 612 ARG A O 1
ATOM 4733 N N . VAL A 1 613 ? -13.926 3.350 27.383 1.00 89.00 613 VAL A N 1
ATOM 4734 C CA . VAL A 1 613 ? -13.254 4.299 28.286 1.00 89.00 613 VAL A CA 1
ATOM 4735 C C . VAL A 1 613 ? -14.246 5.319 28.839 1.00 89.00 613 VAL A C 1
ATOM 4737 O O . VAL A 1 613 ? -14.203 5.601 30.033 1.00 89.00 613 VAL A O 1
ATOM 4740 N N . SER A 1 614 ? -15.198 5.782 28.024 1.00 88.12 614 SER A N 1
ATOM 4741 C CA . SER A 1 614 ? -16.292 6.664 28.456 1.00 88.12 614 SER A CA 1
ATOM 4742 C C . SER A 1 614 ? -17.368 5.960 29.286 1.00 88.12 614 SER A C 1
ATOM 4744 O O . SER A 1 614 ? -18.326 6.599 29.706 1.00 88.12 614 SER A O 1
ATOM 4746 N N . LYS A 1 615 ? -17.245 4.642 29.506 1.00 85.19 615 LYS A N 1
ATOM 4747 C CA . LYS A 1 615 ? -18.236 3.791 30.187 1.00 85.19 615 LYS A CA 1
ATOM 4748 C C . LYS A 1 615 ? -19.607 3.725 29.503 1.00 85.19 615 LYS A C 1
ATOM 4750 O O . LYS A 1 615 ? -20.492 3.045 30.016 1.00 85.19 615 LYS A O 1
ATOM 4755 N N . ALA A 1 616 ? -19.769 4.294 28.309 1.00 87.12 616 ALA A N 1
ATOM 4756 C CA . ALA A 1 616 ? -21.014 4.216 27.548 1.00 87.12 616 ALA A CA 1
ATOM 4757 C C . ALA A 1 616 ? -21.404 2.764 27.214 1.00 87.12 616 ALA A C 1
ATOM 4759 O O . ALA A 1 616 ? -22.570 2.398 27.344 1.00 87.12 616 ALA A O 1
ATOM 4760 N N . LYS A 1 617 ? -20.428 1.906 26.879 1.00 86.62 617 LYS A N 1
ATOM 4761 C CA . LYS A 1 617 ? -20.665 0.466 26.665 1.00 86.62 617 LYS A CA 1
ATOM 4762 C C . LYS A 1 617 ? -21.215 -0.218 27.922 1.00 86.62 617 LYS A C 1
ATOM 4764 O O . LYS A 1 617 ? -22.076 -1.085 27.841 1.00 86.62 617 LYS A O 1
ATOM 4769 N N . HIS A 1 618 ? -20.700 0.159 29.093 1.00 82.88 618 HIS A N 1
ATOM 4770 C CA . HIS A 1 618 ? -21.164 -0.393 30.364 1.00 82.88 618 HIS A CA 1
ATOM 4771 C C . HIS A 1 618 ? -22.596 0.055 30.664 1.00 82.88 618 HIS A C 1
ATOM 4773 O O . HIS A 1 618 ? -23.430 -0.780 30.993 1.00 82.88 618 HIS A O 1
ATOM 4779 N N . MET A 1 619 ? -22.895 1.336 30.445 1.00 84.50 619 MET A N 1
ATOM 4780 C CA . MET A 1 619 ? -24.238 1.893 30.594 1.00 84.50 619 MET A CA 1
ATOM 4781 C C . MET A 1 619 ? -25.266 1.184 29.699 1.00 84.50 619 MET A C 1
ATOM 4783 O O . MET A 1 619 ? -26.335 0.828 30.171 1.00 84.50 619 MET A O 1
ATOM 4787 N N . GLN A 1 620 ? -24.925 0.880 28.444 1.00 84.62 620 GLN A N 1
ATOM 4788 C CA . GLN A 1 620 ? -25.814 0.132 27.542 1.00 84.62 620 GLN A CA 1
ATOM 4789 C C . GLN A 1 620 ? -26.124 -1.287 28.041 1.00 84.62 620 GLN A C 1
ATOM 4791 O O . GLN A 1 620 ? -27.248 -1.763 27.891 1.00 84.62 620 GLN A O 1
ATOM 4796 N N . PHE A 1 621 ? -25.146 -1.965 28.647 1.00 83.00 621 PHE A N 1
ATOM 4797 C CA . PHE A 1 621 ? -25.374 -3.279 29.251 1.00 83.00 621 PHE A CA 1
ATOM 4798 C C . PHE A 1 621 ? -26.208 -3.200 30.528 1.00 83.00 621 PHE A C 1
ATOM 4800 O O . PHE A 1 621 ? -27.039 -4.075 30.751 1.00 83.00 621 PHE A O 1
ATOM 4807 N N . ILE A 1 622 ? -26.036 -2.142 31.326 1.00 78.38 622 ILE A N 1
ATOM 4808 C CA . ILE A 1 622 ? -26.904 -1.852 32.474 1.00 78.38 622 ILE A CA 1
ATOM 4809 C C . ILE A 1 622 ? -28.350 -1.676 31.990 1.00 78.38 622 ILE A C 1
ATOM 4811 O O . ILE A 1 622 ? -29.244 -2.319 32.527 1.00 78.38 622 ILE A O 1
ATOM 4815 N N . SER A 1 623 ? -28.568 -0.940 30.894 1.00 78.06 623 SER A N 1
ATOM 4816 C CA . SER A 1 623 ? -29.883 -0.755 30.258 1.00 78.06 623 SER A CA 1
ATOM 4817 C C . SER A 1 623 ? -30.498 -2.022 29.630 1.00 78.06 623 SER A C 1
ATOM 4819 O O . SER A 1 623 ? -31.545 -1.933 28.992 1.00 78.06 623 SER A O 1
ATOM 4821 N N . GLY A 1 624 ? -29.880 -3.200 29.779 1.00 73.81 624 GLY A N 1
ATOM 4822 C CA . GLY A 1 624 ? -30.452 -4.482 29.353 1.00 73.81 624 GLY A CA 1
ATOM 4823 C C . GLY A 1 624 ? -30.137 -4.903 27.914 1.00 73.81 624 GLY A C 1
ATOM 4824 O O . GLY A 1 624 ? -30.761 -5.832 27.401 1.00 73.81 624 GLY A O 1
ATOM 4825 N N . VAL A 1 625 ? -29.173 -4.262 27.241 1.00 82.19 625 VAL A N 1
ATOM 4826 C CA . VAL A 1 625 ? -28.718 -4.698 25.909 1.00 82.19 625 VAL A CA 1
ATOM 4827 C C . VAL A 1 625 ? -27.891 -5.979 26.031 1.00 82.19 625 VAL A C 1
ATOM 4829 O O . VAL A 1 625 ? -26.902 -6.035 26.763 1.00 82.19 625 VAL A O 1
ATOM 4832 N N . GLN A 1 626 ? -28.247 -7.015 25.268 1.00 82.69 626 GLN A N 1
ATOM 4833 C CA . GLN A 1 626 ? -27.470 -8.256 25.239 1.00 82.69 626 GLN A CA 1
ATOM 4834 C C . GLN A 1 626 ? -26.103 -8.052 24.551 1.00 82.69 626 GLN A C 1
ATOM 4836 O O . GLN A 1 626 ? -26.040 -7.423 23.491 1.00 82.69 626 GLN A O 1
ATOM 4841 N N . PRO A 1 627 ? -25.004 -8.644 25.063 1.00 85.25 627 PRO A N 1
ATOM 4842 C CA . PRO A 1 627 ? -23.681 -8.510 24.448 1.00 85.25 627 PRO A CA 1
ATOM 4843 C C . PRO A 1 627 ? -23.614 -8.973 22.989 1.00 85.25 627 PRO A C 1
ATOM 4845 O O . PRO A 1 627 ? -22.946 -8.333 22.180 1.00 85.25 627 PRO A O 1
ATOM 4848 N N . LEU A 1 628 ? -24.323 -10.052 22.638 1.00 87.94 628 LEU A N 1
ATOM 4849 C CA . LEU A 1 628 ? -24.394 -10.555 21.264 1.00 87.94 628 LEU A CA 1
ATOM 4850 C C . LEU A 1 628 ? -25.033 -9.528 20.314 1.00 87.94 628 LEU A C 1
ATOM 4852 O O . LEU A 1 628 ? -24.513 -9.289 19.226 1.00 87.94 628 LEU A O 1
ATOM 4856 N N . LEU A 1 629 ? -26.110 -8.867 20.750 1.00 90.19 629 LEU A N 1
ATOM 4857 C CA . LEU A 1 629 ? -26.770 -7.808 19.983 1.00 90.19 629 LEU A CA 1
ATOM 4858 C C . LEU A 1 629 ? -25.846 -6.600 19.784 1.00 90.19 629 LEU A C 1
ATOM 4860 O O . LEU A 1 629 ? -25.746 -6.067 18.684 1.00 90.19 629 LEU A O 1
ATOM 4864 N N . TYR A 1 630 ? -25.119 -6.205 20.831 1.00 91.31 630 TYR A N 1
ATOM 4865 C CA . TYR A 1 630 ? -24.154 -5.108 20.754 1.00 91.31 630 TYR A CA 1
ATOM 4866 C C . TYR A 1 630 ? -23.036 -5.391 19.737 1.00 91.31 630 TYR A C 1
ATOM 4868 O O . TYR A 1 630 ? -22.739 -4.550 18.891 1.00 91.31 630 TYR A O 1
ATOM 4876 N N . TRP A 1 631 ? -22.413 -6.573 19.790 1.00 92.81 631 TRP A N 1
ATOM 4877 C CA . TRP A 1 631 ? -21.310 -6.913 18.884 1.00 92.81 631 TRP A CA 1
ATOM 4878 C C . TRP A 1 631 ? -21.765 -7.133 17.442 1.00 92.81 631 TRP A C 1
ATOM 4880 O O . TRP A 1 631 ? -21.070 -6.698 16.530 1.00 92.81 631 TRP A O 1
ATOM 4890 N N . THR A 1 632 ? -22.934 -7.739 17.225 1.00 92.12 632 THR A N 1
ATOM 4891 C CA . THR A 1 632 ? -23.503 -7.900 15.875 1.00 92.12 632 THR A CA 1
ATOM 4892 C C . THR A 1 632 ? -23.898 -6.562 15.253 1.00 92.12 632 THR A C 1
ATOM 4894 O O . THR A 1 632 ? -23.582 -6.334 14.090 1.00 92.12 632 THR A O 1
ATOM 4897 N N . ALA A 1 633 ? -24.508 -5.646 16.016 1.00 93.06 633 ALA A N 1
ATOM 4898 C CA . ALA A 1 633 ? -24.823 -4.298 15.536 1.00 93.06 633 ALA A CA 1
ATOM 4899 C C . ALA A 1 633 ? -23.555 -3.516 15.164 1.00 93.06 633 ALA A C 1
ATOM 4901 O O . ALA A 1 633 ? -23.480 -2.922 14.092 1.00 93.06 633 ALA A O 1
ATOM 4902 N N . ASN A 1 634 ? -22.527 -3.567 16.017 1.00 93.00 634 ASN A N 1
ATOM 4903 C CA . ASN A 1 634 ? -21.249 -2.915 15.738 1.00 93.00 634 ASN A CA 1
ATOM 4904 C C . ASN A 1 634 ? -20.548 -3.504 14.511 1.00 93.00 634 ASN A C 1
ATOM 4906 O O . ASN A 1 634 ? -20.088 -2.747 13.665 1.00 93.00 634 ASN A O 1
ATOM 4910 N N . PHE A 1 635 ? -20.513 -4.832 14.388 1.00 94.38 635 PHE A N 1
ATOM 4911 C CA . PHE A 1 635 ? -19.926 -5.503 13.233 1.00 94.38 635 PHE A CA 1
ATOM 4912 C C . PHE A 1 635 ? -20.653 -5.174 11.935 1.00 94.38 635 PHE A C 1
ATOM 4914 O O . PHE A 1 635 ? -20.006 -4.849 10.942 1.00 94.38 635 PHE A O 1
ATOM 4921 N N . LEU A 1 636 ? -21.989 -5.198 11.942 1.00 93.81 636 LEU A N 1
ATOM 4922 C CA . LEU A 1 636 ? -22.763 -4.865 10.752 1.00 93.81 636 LEU A CA 1
ATOM 4923 C C . LEU A 1 636 ? -22.558 -3.401 10.344 1.00 93.81 636 LEU A C 1
ATOM 4925 O O . LEU A 1 636 ? -22.389 -3.120 9.162 1.00 93.81 636 LEU A O 1
ATOM 4929 N N . TRP A 1 637 ? -22.514 -2.479 11.311 1.00 94.00 637 TRP A N 1
ATOM 4930 C CA . TRP A 1 637 ? -22.196 -1.080 11.037 1.00 94.00 637 TRP A CA 1
ATOM 4931 C C . TRP A 1 637 ? -20.795 -0.908 10.446 1.00 94.00 637 TRP A C 1
ATOM 4933 O O . TRP A 1 637 ? -20.629 -0.231 9.432 1.00 94.00 637 TRP A O 1
ATOM 4943 N N . ASP A 1 638 ? -19.789 -1.525 11.066 1.00 94.19 638 ASP A N 1
ATOM 4944 C CA . ASP A 1 638 ? -18.402 -1.433 10.614 1.00 94.19 638 ASP A CA 1
ATOM 4945 C C . ASP A 1 638 ? -18.243 -2.056 9.210 1.00 94.19 638 ASP A C 1
ATOM 4947 O O . ASP A 1 638 ? -17.520 -1.503 8.384 1.00 94.19 638 ASP A O 1
ATOM 4951 N N . MET A 1 639 ? -18.979 -3.131 8.888 1.00 93.62 639 MET A N 1
ATOM 4952 C CA . MET A 1 639 ? -19.074 -3.683 7.528 1.00 93.62 639 MET A CA 1
ATOM 4953 C C . MET A 1 639 ? -19.691 -2.688 6.543 1.00 93.62 639 MET A C 1
ATOM 4955 O O . MET A 1 639 ? -19.083 -2.404 5.514 1.00 93.62 639 MET A O 1
ATOM 4959 N N . CYS A 1 640 ? -20.857 -2.110 6.856 1.00 92.75 640 CYS A N 1
ATOM 4960 C CA . CYS A 1 640 ? -21.500 -1.099 6.008 1.00 92.75 640 CYS A CA 1
ATOM 4961 C C . CYS A 1 640 ? -20.574 0.091 5.730 1.00 92.75 640 CYS A C 1
ATOM 4963 O O . CYS A 1 640 ? -20.479 0.555 4.596 1.00 92.75 640 CYS A O 1
ATOM 4965 N N . ASN A 1 641 ? -19.857 0.561 6.751 1.00 91.62 641 ASN A N 1
ATOM 4966 C CA . ASN A 1 641 ? -18.910 1.658 6.600 1.00 91.62 641 ASN A CA 1
ATOM 4967 C C . ASN A 1 641 ? -17.665 1.240 5.801 1.00 91.62 641 ASN A C 1
ATOM 4969 O O . ASN A 1 641 ? -17.137 2.037 5.040 1.00 91.62 641 ASN A O 1
ATOM 4973 N N . TYR A 1 642 ? -17.218 -0.012 5.919 1.00 93.88 642 TYR A N 1
ATOM 4974 C CA . TYR A 1 642 ? -16.111 -0.567 5.137 1.00 93.88 642 TYR A CA 1
ATOM 4975 C C . TYR A 1 642 ? -16.437 -0.730 3.640 1.00 93.88 642 TYR A C 1
ATOM 4977 O O . TYR A 1 642 ? -15.559 -0.547 2.794 1.00 93.88 642 TYR A O 1
ATOM 4985 N N . PHE A 1 643 ? -17.693 -1.022 3.287 1.00 93.44 643 PHE A N 1
ATOM 4986 C CA . PHE A 1 643 ? -18.116 -1.113 1.884 1.00 93.44 643 PHE A CA 1
ATOM 4987 C C . PHE A 1 643 ? -17.859 0.188 1.107 1.00 93.44 643 PHE A C 1
ATOM 4989 O O . PHE A 1 643 ? -17.537 0.134 -0.079 1.00 93.44 643 PHE A O 1
ATOM 4996 N N . VAL A 1 644 ? -17.948 1.351 1.758 1.00 92.81 644 VAL A N 1
ATOM 4997 C CA . VAL A 1 644 ? -17.740 2.662 1.120 1.00 92.81 644 VAL A CA 1
ATOM 4998 C C . VAL A 1 644 ? -16.308 2.840 0.581 1.00 92.81 644 VAL A C 1
ATOM 5000 O O . VAL A 1 644 ? -16.162 3.023 -0.627 1.00 92.81 644 VAL A O 1
ATOM 5003 N N . PRO A 1 645 ? -15.227 2.752 1.384 1.00 93.12 645 PRO A N 1
ATOM 5004 C CA . PRO A 1 645 ? -13.869 2.840 0.858 1.00 93.12 645 PRO A CA 1
ATOM 5005 C C . PRO A 1 645 ? -13.513 1.668 -0.063 1.00 93.12 645 PRO A C 1
ATOM 5007 O O . PRO A 1 645 ? -12.814 1.884 -1.046 1.00 93.12 645 PRO A O 1
ATOM 5010 N N . ALA A 1 646 ? -14.008 0.450 0.188 1.00 93.38 646 ALA A N 1
ATOM 5011 C CA . ALA A 1 646 ? -13.721 -0.695 -0.682 1.00 93.38 646 ALA A CA 1
ATOM 5012 C C . ALA A 1 646 ? -14.290 -0.506 -2.101 1.00 93.38 646 ALA A C 1
ATOM 5014 O O . ALA A 1 646 ? -13.579 -0.700 -3.086 1.00 93.38 646 ALA A O 1
ATOM 5015 N N . THR A 1 647 ? -15.549 -0.075 -2.217 1.00 92.44 647 THR A N 1
ATOM 5016 C CA . THR A 1 647 ? -16.167 0.234 -3.519 1.00 92.44 647 THR A CA 1
ATOM 5017 C C . THR A 1 647 ? -15.497 1.420 -4.195 1.00 92.44 647 THR A C 1
ATOM 5019 O O . THR A 1 647 ? -15.271 1.379 -5.400 1.00 92.44 647 THR A O 1
ATOM 5022 N N . LEU A 1 648 ? -15.099 2.440 -3.435 1.00 93.62 648 LEU A N 1
ATOM 5023 C CA . LEU A 1 648 ? -14.372 3.583 -3.970 1.00 93.62 648 LEU A CA 1
ATOM 5024 C C . LEU A 1 648 ? -12.993 3.187 -4.528 1.00 93.62 648 LEU A C 1
ATOM 5026 O O . LEU A 1 648 ? -12.631 3.636 -5.610 1.00 93.62 648 LEU A O 1
ATOM 5030 N N . VAL A 1 649 ? -12.257 2.293 -3.860 1.00 93.00 649 VAL A N 1
ATOM 5031 C CA . VAL A 1 649 ? -11.002 1.723 -4.383 1.00 93.00 649 VAL A CA 1
ATOM 5032 C C . VAL A 1 649 ? -11.243 0.947 -5.682 1.00 93.00 649 VAL A C 1
ATOM 5034 O O . VAL A 1 649 ? -10.498 1.126 -6.643 1.00 93.00 649 VAL A O 1
ATOM 5037 N N . ILE A 1 650 ? -12.307 0.140 -5.758 1.00 93.00 650 ILE A N 1
ATOM 5038 C CA . ILE A 1 650 ? -12.678 -0.578 -6.991 1.00 93.00 650 ILE A CA 1
ATOM 5039 C C . ILE A 1 650 ? -12.990 0.409 -8.123 1.00 93.00 650 ILE A C 1
ATOM 5041 O O . ILE A 1 650 ? -12.495 0.238 -9.236 1.00 93.00 650 ILE A O 1
ATOM 5045 N N . LEU A 1 651 ? -13.766 1.461 -7.846 1.00 92.94 651 LEU A N 1
ATOM 5046 C CA . LEU A 1 651 ? -14.074 2.505 -8.825 1.00 92.94 651 LEU A CA 1
ATOM 5047 C C . LEU A 1 651 ? -12.806 3.206 -9.319 1.00 92.94 651 LEU A C 1
ATOM 5049 O O . LEU A 1 651 ? -12.683 3.438 -10.516 1.00 92.94 651 LEU A O 1
ATOM 5053 N N . ILE A 1 652 ? -11.842 3.483 -8.436 1.00 93.44 652 ILE A N 1
ATOM 5054 C CA . ILE A 1 652 ? -10.545 4.048 -8.826 1.00 93.44 652 ILE A CA 1
ATOM 5055 C C . ILE A 1 652 ? -9.829 3.113 -9.815 1.00 93.44 652 ILE A C 1
ATOM 5057 O O . ILE A 1 652 ? -9.419 3.570 -10.880 1.00 93.44 652 ILE A O 1
ATOM 5061 N N . PHE A 1 653 ? -9.726 1.810 -9.530 1.00 91.38 653 PHE A N 1
ATOM 5062 C CA . PHE A 1 653 ? -9.116 0.860 -10.471 1.00 91.38 653 PHE A CA 1
ATOM 5063 C C . PHE A 1 653 ? -9.831 0.849 -11.826 1.00 91.38 653 PHE A C 1
ATOM 5065 O O . PHE A 1 653 ? -9.173 0.905 -12.866 1.00 91.38 653 PHE A O 1
ATOM 5072 N N . VAL A 1 654 ? -11.168 0.847 -11.822 1.00 92.00 654 VAL A N 1
ATOM 5073 C CA . VAL A 1 654 ? -11.983 0.900 -13.045 1.00 92.00 654 VAL A CA 1
ATOM 5074 C C . VAL A 1 654 ? -11.748 2.201 -13.822 1.00 92.00 654 VAL A C 1
ATOM 5076 O O . VAL A 1 654 ? -11.619 2.151 -15.042 1.00 92.00 654 VAL A O 1
ATOM 5079 N N . CYS A 1 655 ? -11.627 3.352 -13.160 1.00 91.69 655 CYS A N 1
ATOM 5080 C CA . CYS A 1 655 ? -11.337 4.629 -13.818 1.00 91.69 655 CYS A CA 1
ATOM 5081 C C . CYS A 1 655 ? -9.957 4.649 -14.497 1.00 91.69 655 CYS A C 1
ATOM 5083 O O . CYS A 1 655 ? -9.821 5.215 -15.578 1.00 91.69 655 CYS A O 1
ATOM 5085 N N . PHE A 1 656 ? -8.943 4.021 -13.892 1.00 89.06 656 PHE A N 1
ATOM 5086 C CA . PHE A 1 656 ? -7.573 3.984 -14.425 1.00 89.06 656 PHE A CA 1
ATOM 5087 C C . PHE A 1 656 ? -7.344 2.905 -15.503 1.00 89.06 656 PHE A C 1
ATOM 5089 O O . PHE A 1 656 ? -6.298 2.915 -16.148 1.00 89.06 656 PHE A O 1
ATOM 5096 N N . GLN A 1 657 ? -8.302 1.992 -15.726 1.00 88.12 657 GLN A N 1
ATOM 5097 C CA . GLN A 1 657 ? -8.289 0.993 -16.813 1.00 88.12 657 GLN A CA 1
ATOM 5098 C C . GLN A 1 657 ? -7.014 0.125 -16.888 1.00 88.12 657 GLN A C 1
ATOM 5100 O O . GLN A 1 657 ? -6.572 -0.283 -17.966 1.00 88.12 657 GLN A O 1
ATOM 5105 N N . GLN A 1 658 ? -6.422 -0.220 -15.742 1.00 81.00 658 GLN A N 1
ATOM 5106 C CA . GLN A 1 658 ? -5.290 -1.146 -15.717 1.00 81.00 658 GLN A CA 1
ATOM 5107 C C . GLN A 1 658 ? -5.731 -2.589 -15.962 1.00 81.00 658 GLN A C 1
ATOM 5109 O O . GLN A 1 658 ? -6.449 -3.184 -15.155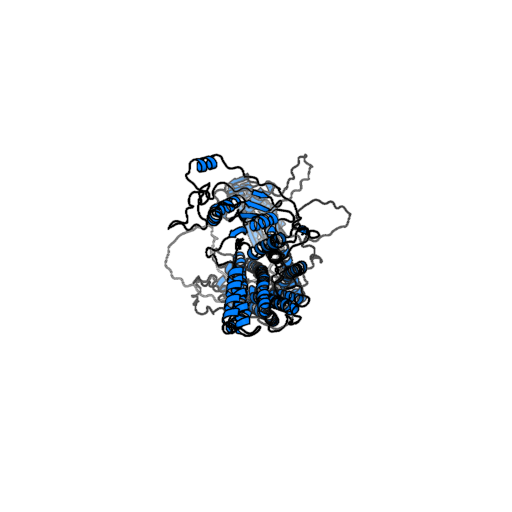 1.00 81.00 658 GLN A O 1
ATOM 5114 N N . LYS A 1 659 ? -5.238 -3.188 -17.052 1.00 77.69 659 LYS A N 1
ATOM 5115 C CA . LYS A 1 659 ? -5.602 -4.552 -17.471 1.00 77.69 659 LYS A CA 1
ATOM 5116 C C . LYS A 1 659 ? -5.299 -5.625 -16.418 1.00 77.69 659 LYS A C 1
ATOM 5118 O O . LYS A 1 659 ? -6.061 -6.582 -16.319 1.00 77.69 659 LYS A O 1
ATOM 5123 N N . ALA A 1 660 ? -4.263 -5.433 -15.594 1.00 79.81 660 ALA A N 1
ATOM 5124 C CA . ALA A 1 660 ? -3.921 -6.329 -14.486 1.00 79.81 660 ALA A CA 1
ATOM 5125 C C . ALA A 1 660 ? -5.093 -6.556 -13.512 1.00 79.81 660 ALA A C 1
ATOM 5127 O O . ALA A 1 660 ? -5.315 -7.679 -13.062 1.00 79.81 660 ALA A O 1
ATOM 5128 N N . TYR A 1 661 ? -5.894 -5.519 -13.253 1.00 84.25 661 TYR A N 1
ATOM 5129 C CA . TYR A 1 661 ? -6.942 -5.525 -12.227 1.00 84.25 661 TYR A CA 1
ATOM 5130 C C . TYR A 1 661 ? -8.368 -5.467 -12.796 1.00 84.25 661 TYR A C 1
ATOM 5132 O O . TYR A 1 661 ? -9.292 -6.005 -12.191 1.00 84.25 661 TYR A O 1
ATOM 5140 N N . VAL A 1 662 ? -8.556 -4.826 -13.956 1.00 87.12 662 VAL A N 1
ATOM 5141 C CA . VAL A 1 662 ? -9.878 -4.488 -14.526 1.00 87.12 662 VAL A CA 1
ATOM 5142 C C . VAL A 1 662 ? -10.337 -5.480 -15.605 1.00 87.12 662 VAL A C 1
ATOM 5144 O O . VAL A 1 662 ? -11.430 -5.342 -16.150 1.00 87.12 662 VAL A O 1
ATOM 5147 N N . SER A 1 663 ? -9.544 -6.508 -15.928 1.00 85.56 663 SER A N 1
ATOM 5148 C CA . SER A 1 663 ? -9.988 -7.534 -16.882 1.00 85.56 663 SER A CA 1
ATOM 5149 C C . SER A 1 663 ? -11.276 -8.224 -16.397 1.00 85.56 663 SER A C 1
ATOM 5151 O O . SER A 1 663 ? -11.535 -8.324 -15.194 1.00 85.56 663 SER A O 1
ATOM 5153 N N . SER A 1 664 ? -12.097 -8.722 -17.328 1.00 84.00 664 SER A N 1
ATOM 5154 C CA . SER A 1 664 ? -13.403 -9.326 -17.014 1.00 84.00 664 SER A CA 1
ATOM 5155 C C . SER A 1 664 ? -13.314 -10.512 -16.046 1.00 84.00 664 SER A C 1
ATOM 5157 O O . SER A 1 664 ? -14.245 -10.748 -15.279 1.00 84.00 664 SER A O 1
ATOM 5159 N N . ALA A 1 665 ? -12.189 -11.231 -16.048 1.00 84.50 665 ALA A N 1
ATOM 5160 C CA . ALA A 1 665 ? -11.921 -12.328 -15.125 1.00 84.50 665 ALA A CA 1
ATOM 5161 C C . ALA A 1 665 ? -11.323 -11.864 -13.783 1.00 84.50 665 ALA A C 1
ATOM 5163 O O . ALA A 1 665 ? -11.562 -12.512 -12.765 1.00 84.50 665 ALA A O 1
ATOM 5164 N N . ASN A 1 666 ? -10.573 -10.756 -13.760 1.00 88.19 666 ASN A N 1
ATOM 5165 C CA . ASN A 1 666 ? -9.851 -10.286 -12.570 1.00 88.19 666 ASN A CA 1
ATOM 5166 C C . ASN A 1 666 ? -10.714 -9.374 -11.683 1.00 88.19 666 ASN A C 1
ATOM 5168 O O . ASN A 1 666 ? -10.622 -9.447 -10.457 1.00 88.19 666 ASN A O 1
ATOM 5172 N N . LEU A 1 667 ? -11.607 -8.570 -12.271 1.00 90.00 667 LEU A N 1
ATOM 5173 C CA . LEU A 1 667 ? -12.434 -7.606 -11.536 1.00 90.00 667 LEU A CA 1
ATOM 5174 C C . LEU A 1 667 ? -13.309 -8.253 -10.436 1.00 90.00 667 LEU A C 1
ATOM 5176 O O . LEU A 1 667 ? -13.311 -7.740 -9.313 1.00 90.00 667 LEU A O 1
ATOM 5180 N N . PRO A 1 668 ? -14.016 -9.381 -10.676 1.00 91.62 668 PRO A N 1
ATOM 5181 C CA . PRO A 1 668 ? -14.800 -10.033 -9.624 1.00 91.62 668 PRO A CA 1
ATOM 5182 C C . PRO A 1 668 ? -13.925 -10.562 -8.483 1.00 91.62 668 PRO A C 1
ATOM 5184 O O . PRO A 1 668 ? -14.333 -10.529 -7.324 1.00 91.62 668 PRO A O 1
ATOM 5187 N N . VAL A 1 669 ? -12.713 -11.024 -8.798 1.00 91.06 669 VAL A N 1
ATOM 5188 C CA . VAL A 1 669 ? -11.765 -11.564 -7.814 1.00 91.06 669 VAL A CA 1
ATOM 5189 C C . VAL A 1 669 ? -11.210 -10.451 -6.942 1.00 91.06 669 VAL A C 1
ATOM 5191 O O . VAL A 1 669 ? -11.197 -10.596 -5.724 1.00 91.06 669 VAL A O 1
ATOM 5194 N N . LEU A 1 670 ? -10.845 -9.314 -7.539 1.00 92.25 670 LEU A N 1
ATOM 5195 C CA . LEU A 1 670 ? -10.455 -8.108 -6.810 1.00 92.25 670 LEU A CA 1
ATOM 5196 C C . LEU A 1 670 ? -11.563 -7.649 -5.852 1.00 92.25 670 LEU A C 1
ATOM 5198 O O . LEU A 1 670 ? -11.294 -7.376 -4.682 1.00 92.25 670 LEU A O 1
ATOM 5202 N N . ALA A 1 671 ? -12.808 -7.594 -6.333 1.00 93.44 671 ALA A N 1
ATOM 5203 C CA . ALA A 1 671 ? -13.949 -7.201 -5.515 1.00 93.44 671 ALA A CA 1
ATOM 5204 C C . ALA A 1 671 ? -14.167 -8.172 -4.345 1.00 93.44 671 ALA A C 1
ATOM 5206 O O . ALA A 1 671 ? -14.266 -7.739 -3.199 1.00 93.44 671 ALA A O 1
ATOM 5207 N N . LEU A 1 672 ? -14.173 -9.484 -4.602 1.00 93.50 672 LEU A N 1
ATOM 5208 C CA . LEU A 1 672 ? -14.306 -10.502 -3.556 1.00 93.50 672 LEU A CA 1
ATOM 5209 C C . LEU A 1 672 ? -13.160 -10.442 -2.541 1.00 93.50 672 LEU A C 1
ATOM 5211 O O . LEU A 1 672 ? -13.411 -10.549 -1.343 1.00 93.50 672 LEU A O 1
ATOM 5215 N N . LEU A 1 673 ? -11.926 -10.231 -3.002 1.00 93.69 673 LEU A N 1
ATOM 5216 C CA . LEU A 1 673 ? -10.742 -10.137 -2.152 1.00 93.69 673 LEU A CA 1
ATOM 5217 C C . LEU A 1 673 ? -10.827 -8.936 -1.202 1.00 93.69 673 LEU A C 1
ATOM 5219 O O . LEU A 1 673 ? -10.588 -9.091 -0.007 1.00 93.69 673 LEU A O 1
ATOM 5223 N N . LEU A 1 674 ? -11.225 -7.761 -1.704 1.00 94.06 674 LEU A N 1
ATOM 5224 C CA . LEU A 1 674 ? -11.412 -6.566 -0.876 1.00 94.06 674 LEU A CA 1
ATOM 5225 C C . LEU A 1 674 ? -12.575 -6.738 0.113 1.00 94.06 674 LEU A C 1
ATOM 5227 O O . LEU A 1 674 ? -12.426 -6.447 1.296 1.00 94.06 674 LEU A O 1
ATOM 5231 N N . LEU A 1 675 ? -13.721 -7.266 -0.324 1.00 94.06 675 LEU A N 1
ATOM 5232 C CA . LEU A 1 675 ? -14.883 -7.444 0.553 1.00 94.06 675 LEU A CA 1
ATOM 5233 C C . LEU A 1 675 ? -14.641 -8.483 1.660 1.00 94.06 675 LEU A C 1
ATOM 5235 O O . LEU A 1 675 ? -14.967 -8.232 2.824 1.00 94.06 675 LEU A O 1
ATOM 5239 N N . LEU A 1 676 ? -14.030 -9.625 1.329 1.00 94.31 676 LEU A N 1
ATOM 5240 C CA . LEU A 1 676 ? -13.683 -10.658 2.311 1.00 94.31 676 LEU A CA 1
ATOM 5241 C C . LEU A 1 676 ? -12.537 -10.236 3.233 1.00 94.31 676 LEU A C 1
ATOM 5243 O O . LEU A 1 676 ? -12.504 -10.650 4.396 1.00 94.31 676 LEU A O 1
ATOM 5247 N N . TYR A 1 677 ? -11.630 -9.376 2.764 1.00 95.12 677 TYR A N 1
ATOM 5248 C CA . TYR A 1 677 ? -10.644 -8.754 3.640 1.00 95.12 677 TYR A CA 1
ATOM 5249 C C . TYR A 1 677 ? -11.330 -7.912 4.723 1.00 95.12 677 TYR A C 1
ATOM 5251 O O . TYR A 1 677 ? -11.029 -8.095 5.898 1.00 95.12 677 TYR A O 1
ATOM 5259 N N . GLY A 1 678 ? -12.317 -7.076 4.375 1.00 93.75 678 GLY A N 1
ATOM 5260 C CA . GLY A 1 678 ? -13.145 -6.372 5.362 1.00 93.75 678 GLY A CA 1
ATOM 5261 C C . GLY A 1 678 ? -13.788 -7.319 6.377 1.00 93.75 678 GLY A C 1
ATOM 5262 O O . GLY A 1 678 ? -13.619 -7.143 7.584 1.00 93.75 678 GLY A O 1
ATOM 5263 N N . TRP A 1 679 ? -14.471 -8.355 5.882 1.00 94.75 679 TRP A N 1
ATOM 5264 C CA . TRP A 1 679 ? -15.157 -9.368 6.695 1.00 94.75 679 TRP A CA 1
ATOM 5265 C C . TRP A 1 679 ? -14.258 -10.036 7.746 1.00 94.75 679 TRP A C 1
ATOM 5267 O O . TRP A 1 679 ? -14.707 -10.342 8.849 1.00 94.75 679 TRP A O 1
ATOM 5277 N N . SER A 1 680 ? -12.992 -10.264 7.410 1.00 94.81 680 SER A N 1
ATOM 5278 C CA . SER A 1 680 ? -12.031 -10.988 8.246 1.00 94.81 680 SER A CA 1
ATOM 5279 C C . SER A 1 680 ? -11.201 -10.081 9.154 1.00 94.81 680 SER A C 1
ATOM 5281 O O . SER A 1 680 ? -10.937 -10.436 10.306 1.00 94.81 680 SER A O 1
ATOM 5283 N N . ILE A 1 681 ? -10.820 -8.889 8.686 1.00 94.00 681 ILE A N 1
ATOM 5284 C CA . ILE A 1 681 ? -9.969 -7.981 9.458 1.00 94.00 681 ILE A CA 1
ATOM 5285 C C . ILE A 1 681 ? -10.727 -7.297 10.597 1.00 94.00 681 ILE A C 1
ATOM 5287 O O . ILE A 1 681 ? -10.150 -7.089 11.663 1.00 94.00 681 ILE A O 1
ATOM 5291 N N . THR A 1 682 ? -12.012 -6.953 10.435 1.00 93.25 682 THR A N 1
ATOM 5292 C CA . THR A 1 682 ? -12.726 -6.244 11.512 1.00 93.25 682 THR A CA 1
ATOM 5293 C C . THR A 1 682 ? -12.927 -7.112 12.762 1.00 93.25 682 THR A C 1
ATOM 5295 O O . THR A 1 682 ? -12.609 -6.615 13.849 1.00 93.25 682 THR A O 1
ATOM 5298 N N . PRO A 1 683 ? -13.309 -8.408 12.682 1.00 93.25 683 PRO A N 1
ATOM 5299 C CA . PRO A 1 683 ? -13.412 -9.252 13.870 1.00 93.25 683 PRO A CA 1
ATOM 5300 C C . PRO A 1 683 ? -12.052 -9.574 14.492 1.00 93.25 683 PRO A C 1
ATOM 5302 O O . PRO A 1 683 ? -11.961 -9.647 15.716 1.00 93.25 683 PRO A O 1
ATOM 5305 N N . LEU A 1 684 ? -10.987 -9.713 13.689 1.00 92.81 684 LEU A N 1
ATOM 5306 C CA . LEU A 1 684 ? -9.616 -9.916 14.184 1.00 92.81 684 LEU A CA 1
ATOM 5307 C C . LEU A 1 684 ? -9.140 -8.751 15.068 1.00 92.81 684 LEU A C 1
ATOM 5309 O O . LEU A 1 684 ? -8.360 -8.943 16.001 1.00 92.81 684 LEU A O 1
ATOM 5313 N N . MET A 1 685 ? -9.627 -7.540 14.804 1.00 92.38 685 MET A N 1
ATOM 5314 C CA . MET A 1 685 ? -9.172 -6.319 15.470 1.00 92.38 685 MET A CA 1
ATOM 5315 C C . MET A 1 685 ? -9.949 -6.000 16.758 1.00 92.38 685 MET A C 1
ATOM 5317 O O . MET A 1 685 ? -9.450 -5.286 17.630 1.00 92.38 685 MET A O 1
ATOM 5321 N N . TYR A 1 686 ? -11.144 -6.564 16.948 1.00 93.12 686 TYR A N 1
ATOM 5322 C CA . TYR A 1 686 ? -11.957 -6.355 18.153 1.00 93.12 686 TYR A CA 1
ATOM 5323 C C . TYR A 1 686 ? -11.314 -6.841 19.464 1.00 93.12 686 TYR A C 1
ATOM 5325 O O . TYR A 1 686 ? -11.391 -6.104 20.449 1.00 93.12 686 TYR A O 1
ATOM 5333 N N . PRO A 1 687 ? -10.630 -8.003 19.543 1.00 91.62 687 PRO A N 1
ATOM 5334 C CA . PRO A 1 687 ? -9.940 -8.422 20.760 1.00 91.62 687 PRO A CA 1
ATOM 5335 C C . PRO A 1 687 ? -8.911 -7.397 21.255 1.00 91.62 687 PRO A C 1
ATOM 5337 O O . PRO A 1 687 ? -8.744 -7.218 22.464 1.00 91.62 687 PRO A O 1
ATOM 5340 N N . ALA A 1 688 ? -8.264 -6.667 20.340 1.00 88.62 688 ALA A N 1
ATOM 5341 C CA . ALA A 1 688 ? -7.308 -5.626 20.698 1.00 88.62 688 ALA A CA 1
ATOM 5342 C C . ALA A 1 688 ? -7.957 -4.481 21.496 1.00 88.62 688 ALA A C 1
ATOM 5344 O O . ALA A 1 688 ? -7.322 -3.914 22.389 1.00 88.62 688 ALA A O 1
ATOM 5345 N N . SER A 1 689 ? -9.244 -4.188 21.267 1.00 90.12 689 SER A N 1
ATOM 5346 C CA . SER A 1 689 ? -9.969 -3.122 21.972 1.00 90.12 689 SER A CA 1
ATOM 5347 C C . SER A 1 689 ? -10.079 -3.361 23.487 1.00 90.12 689 SER A C 1
ATOM 5349 O O . SER A 1 689 ? -10.307 -2.421 24.253 1.00 90.12 689 SER A O 1
ATOM 5351 N N . PHE A 1 690 ? -9.932 -4.608 23.950 1.00 88.75 690 PHE A N 1
ATOM 5352 C CA . PHE A 1 690 ? -9.940 -4.936 25.378 1.00 88.75 690 PHE A CA 1
ATOM 5353 C C . PHE A 1 690 ? -8.589 -4.678 26.057 1.00 88.75 690 PHE A C 1
ATOM 5355 O O . PHE A 1 690 ? -8.563 -4.342 27.247 1.00 88.75 690 PHE A O 1
ATOM 5362 N N . PHE A 1 691 ? -7.483 -4.810 25.319 1.00 88.62 691 PHE A N 1
ATOM 5363 C CA . PHE A 1 691 ? -6.126 -4.625 25.839 1.00 88.62 691 PHE A CA 1
ATOM 5364 C C . PHE A 1 691 ? -5.746 -3.148 25.953 1.00 88.62 691 PHE A C 1
ATOM 5366 O O . PHE A 1 691 ? -5.141 -2.745 26.946 1.00 88.62 691 PHE A O 1
ATOM 5373 N N . PHE A 1 692 ? -6.150 -2.325 24.985 1.00 90.88 692 PHE A N 1
ATOM 5374 C CA . PHE A 1 692 ? -5.813 -0.905 24.977 1.00 90.88 692 PHE A CA 1
ATOM 5375 C C . PHE A 1 692 ? -6.739 -0.069 25.870 1.00 90.88 692 PHE A C 1
ATOM 5377 O O . PHE A 1 692 ? -7.959 -0.244 25.894 1.00 90.88 692 PHE A O 1
ATOM 5384 N N . THR A 1 693 ? -6.144 0.867 26.610 1.00 89.62 693 THR A N 1
ATOM 5385 C CA . THR A 1 693 ? -6.849 1.857 27.442 1.00 89.62 693 THR A CA 1
ATOM 5386 C C . THR A 1 693 ? -6.870 3.248 26.815 1.00 89.62 693 THR A C 1
ATOM 5388 O O . THR A 1 693 ? -7.760 4.030 27.127 1.00 89.62 693 THR A O 1
ATOM 5391 N N . ILE A 1 694 ? -5.915 3.558 25.934 1.00 92.12 694 ILE A N 1
ATOM 5392 C CA . ILE A 1 694 ? -5.781 4.861 25.277 1.00 92.12 694 ILE A CA 1
ATOM 5393 C C . ILE A 1 694 ? -6.138 4.696 23.786 1.00 92.12 694 ILE A C 1
ATOM 5395 O O . ILE A 1 694 ? -5.493 3.900 23.102 1.00 92.12 694 ILE A O 1
ATOM 5399 N N . PRO A 1 695 ? -7.145 5.421 23.255 1.00 90.19 695 PRO A N 1
ATOM 5400 C CA . PRO A 1 695 ? -7.589 5.246 21.869 1.00 90.19 695 PRO A CA 1
ATOM 5401 C C . PRO A 1 695 ? -6.557 5.669 20.811 1.00 90.19 695 PRO A C 1
ATOM 5403 O O . PRO A 1 695 ? -6.398 4.995 19.798 1.00 90.19 695 PRO A O 1
ATOM 5406 N N . SER A 1 696 ? -5.843 6.778 21.030 1.00 90.31 696 SER A N 1
ATOM 5407 C CA . SER A 1 696 ? -4.890 7.327 20.052 1.00 90.31 696 SER A CA 1
ATOM 5408 C C . SER A 1 696 ? -3.665 6.435 19.849 1.00 90.31 696 SER A C 1
ATOM 5410 O O . SER A 1 696 ? -3.221 6.247 18.720 1.00 90.31 696 SER A O 1
ATOM 5412 N N . THR A 1 697 ? -3.139 5.844 20.923 1.00 92.12 697 THR A N 1
ATOM 5413 C CA . THR A 1 697 ? -2.001 4.918 20.840 1.00 92.12 697 THR A CA 1
ATOM 5414 C C . THR A 1 697 ? -2.398 3.606 20.175 1.00 92.12 697 THR A C 1
ATOM 5416 O O . THR A 1 697 ? -1.623 3.071 19.385 1.00 92.12 697 THR A O 1
ATOM 5419 N N . ALA A 1 698 ? -3.618 3.121 20.432 1.00 92.00 698 ALA A N 1
ATOM 5420 C CA . ALA A 1 698 ? -4.149 1.930 19.783 1.00 92.00 698 ALA A CA 1
ATOM 5421 C C . ALA A 1 698 ? -4.213 2.099 18.262 1.00 92.00 698 ALA A C 1
ATOM 5423 O O . ALA A 1 698 ? -3.790 1.198 17.547 1.00 92.00 698 ALA A O 1
ATOM 5424 N N . TYR A 1 699 ? -4.666 3.259 17.770 1.00 91.62 699 TYR A N 1
ATOM 5425 C CA . TYR A 1 699 ? -4.704 3.549 16.334 1.00 91.62 699 TYR A CA 1
ATOM 5426 C C . TYR A 1 699 ? -3.336 3.364 15.671 1.00 91.62 699 TYR A C 1
ATOM 5428 O O . TYR A 1 699 ? -3.219 2.631 14.691 1.00 91.62 699 TYR A O 1
ATOM 5436 N N . VAL A 1 700 ? -2.295 3.991 16.229 1.00 92.31 700 VAL A N 1
ATOM 5437 C CA . VAL A 1 700 ? -0.941 3.946 15.661 1.00 92.31 700 VAL A CA 1
ATOM 5438 C C . VAL A 1 700 ? -0.375 2.531 15.728 1.00 92.31 700 VAL A C 1
ATOM 5440 O O . VAL A 1 700 ? 0.038 1.999 14.705 1.00 92.31 700 VAL A O 1
ATOM 5443 N N . VAL A 1 701 ? -0.416 1.886 16.898 1.00 93.75 701 VAL A N 1
ATOM 5444 C CA . VAL A 1 701 ? 0.180 0.552 17.097 1.00 93.75 701 VAL A CA 1
ATOM 5445 C C . VAL A 1 701 ? -0.499 -0.497 16.219 1.00 93.75 701 VAL A C 1
ATOM 5447 O O . VAL A 1 701 ? 0.184 -1.287 15.574 1.00 93.75 701 VAL A O 1
ATOM 5450 N N . LEU A 1 702 ? -1.831 -0.495 16.160 1.00 92.12 702 LEU A N 1
ATOM 5451 C CA . LEU A 1 702 ? -2.588 -1.457 15.361 1.00 92.12 702 LEU A CA 1
ATOM 5452 C C . LEU A 1 702 ? -2.358 -1.266 13.863 1.00 92.12 702 LEU A C 1
ATOM 5454 O O . LEU A 1 702 ? -2.176 -2.244 13.143 1.00 92.12 702 LEU A O 1
ATOM 5458 N N . THR A 1 703 ? -2.298 -0.015 13.409 1.00 92.19 703 THR A N 1
ATOM 5459 C CA . THR A 1 703 ? -1.953 0.292 12.019 1.00 92.19 703 THR A CA 1
ATOM 5460 C C . THR A 1 703 ? -0.532 -0.178 11.702 1.00 92.19 703 THR A C 1
ATOM 5462 O O . THR A 1 703 ? -0.328 -0.867 10.708 1.00 92.19 703 THR A O 1
ATOM 5465 N N . SER A 1 704 ? 0.450 0.117 12.561 1.00 93.25 704 SER A N 1
ATOM 5466 C CA . SER A 1 704 ? 1.842 -0.301 12.361 1.00 93.25 704 SER A CA 1
ATOM 5467 C C . SER A 1 704 ? 2.007 -1.820 12.333 1.00 93.25 704 SER A C 1
ATOM 5469 O O . SER A 1 704 ? 2.713 -2.332 11.471 1.00 93.25 704 SER A O 1
ATOM 5471 N N . VAL A 1 705 ? 1.345 -2.555 13.231 1.00 92.31 705 VAL A N 1
ATOM 5472 C CA . VAL A 1 705 ? 1.389 -4.026 13.242 1.00 92.31 705 VAL A CA 1
ATOM 5473 C C . VAL A 1 705 ? 0.770 -4.598 11.965 1.00 92.31 705 VAL A C 1
ATOM 5475 O O . VAL A 1 705 ? 1.375 -5.467 11.343 1.00 92.31 705 VAL A O 1
ATOM 5478 N N . ASN A 1 706 ? -0.376 -4.072 11.524 1.00 91.44 706 ASN A N 1
ATOM 5479 C CA . ASN A 1 706 ? -1.016 -4.496 10.276 1.00 91.44 706 ASN A CA 1
ATOM 5480 C C . ASN A 1 706 ? -0.130 -4.236 9.050 1.00 91.44 706 ASN A C 1
ATOM 5482 O O . ASN A 1 706 ? 0.037 -5.127 8.220 1.00 91.44 706 ASN A O 1
ATOM 5486 N N . ILE A 1 707 ? 0.491 -3.055 8.971 1.00 92.31 707 ILE A N 1
ATOM 5487 C CA . ILE A 1 707 ? 1.435 -2.704 7.902 1.00 92.31 707 ILE A CA 1
ATOM 5488 C C . ILE A 1 707 ? 2.628 -3.660 7.905 1.00 92.31 707 ILE A C 1
ATOM 5490 O O . ILE A 1 707 ? 2.986 -4.185 6.855 1.00 92.31 707 ILE A O 1
ATOM 5494 N N . LEU A 1 708 ? 3.236 -3.908 9.068 1.00 91.50 708 LEU A N 1
ATOM 5495 C CA . LEU A 1 708 ? 4.402 -4.784 9.174 1.00 91.50 708 LEU A CA 1
ATOM 5496 C C . LEU A 1 708 ? 4.069 -6.218 8.758 1.00 91.50 708 LEU A C 1
ATOM 5498 O O . LEU A 1 708 ? 4.828 -6.809 7.998 1.00 91.50 708 LEU A O 1
ATOM 5502 N N . ILE A 1 709 ? 2.940 -6.766 9.212 1.00 91.00 709 ILE A N 1
ATOM 5503 C CA . ILE A 1 709 ? 2.513 -8.124 8.847 1.00 91.00 709 ILE A CA 1
ATOM 5504 C C . ILE A 1 709 ? 2.189 -8.203 7.351 1.00 91.00 709 ILE A C 1
ATOM 5506 O O . ILE A 1 709 ? 2.647 -9.122 6.674 1.00 91.00 709 ILE A O 1
ATOM 5510 N N . GLY A 1 710 ? 1.437 -7.231 6.829 1.00 89.25 710 GLY A N 1
ATOM 5511 C CA . GLY A 1 710 ? 1.041 -7.180 5.426 1.00 89.25 710 GLY A CA 1
ATOM 5512 C C . GLY A 1 710 ? 2.230 -7.046 4.486 1.00 89.25 710 GLY A C 1
ATOM 5513 O O . GLY A 1 710 ? 2.462 -7.928 3.667 1.00 89.25 710 GLY A O 1
ATOM 5514 N N . ILE A 1 711 ? 2.994 -5.960 4.631 1.00 90.69 711 ILE A N 1
ATOM 5515 C CA . ILE A 1 711 ? 4.086 -5.606 3.721 1.00 90.69 711 ILE A CA 1
ATOM 5516 C C . ILE A 1 711 ? 5.258 -6.579 3.858 1.00 90.69 711 ILE A C 1
ATOM 5518 O O . ILE A 1 711 ? 5.712 -7.111 2.849 1.00 90.69 711 ILE A O 1
ATOM 5522 N N . ASN A 1 712 ? 5.746 -6.858 5.075 1.00 88.94 712 ASN A N 1
ATOM 5523 C CA . ASN A 1 712 ? 6.890 -7.768 5.217 1.00 88.94 712 ASN A CA 1
ATOM 5524 C C . ASN A 1 712 ? 6.507 -9.193 4.813 1.00 88.94 712 ASN A C 1
ATOM 5526 O O . ASN A 1 712 ? 7.306 -9.873 4.175 1.00 88.94 712 ASN A O 1
ATOM 5530 N N . GLY A 1 713 ? 5.284 -9.634 5.127 1.00 88.75 713 GLY A N 1
ATOM 5531 C CA . GLY A 1 713 ? 4.788 -10.938 4.696 1.00 88.75 713 GLY A CA 1
ATOM 5532 C C . GLY A 1 713 ? 4.693 -11.047 3.171 1.00 88.75 713 GLY A C 1
ATOM 5533 O O . GLY A 1 713 ? 5.220 -11.995 2.582 1.00 88.75 713 GLY A O 1
ATOM 5534 N N . SER A 1 714 ? 4.070 -10.066 2.508 1.00 88.88 714 SER A N 1
ATOM 5535 C CA . SER A 1 714 ? 3.891 -10.086 1.052 1.00 88.88 714 SER A CA 1
ATOM 5536 C C . SER A 1 714 ? 5.209 -9.908 0.297 1.00 88.88 714 SER A C 1
ATOM 5538 O O . SER A 1 714 ? 5.464 -10.639 -0.655 1.00 88.88 714 SER A O 1
ATOM 5540 N N . ILE A 1 715 ? 6.079 -8.988 0.732 1.00 87.38 715 ILE A N 1
ATOM 5541 C CA . ILE A 1 715 ? 7.388 -8.768 0.101 1.00 87.38 715 ILE A CA 1
ATOM 5542 C C . ILE A 1 715 ? 8.297 -9.976 0.319 1.00 87.38 715 ILE A C 1
ATOM 5544 O O . ILE A 1 715 ? 8.903 -10.435 -0.640 1.00 87.38 715 ILE A O 1
ATOM 5548 N N . SER A 1 716 ? 8.385 -10.525 1.537 1.00 87.12 716 SER A N 1
ATOM 5549 C CA . SER A 1 716 ? 9.274 -11.666 1.802 1.00 87.12 716 SER A CA 1
ATOM 5550 C C . SER A 1 716 ? 8.895 -12.876 0.953 1.00 87.12 716 SER A C 1
ATOM 5552 O O . SER A 1 716 ? 9.768 -13.505 0.363 1.00 87.12 716 SER A O 1
ATOM 5554 N N . THR A 1 717 ? 7.599 -13.181 0.846 1.00 86.31 717 THR A N 1
ATOM 5555 C CA . THR A 1 717 ? 7.131 -14.312 0.027 1.00 86.31 717 THR A CA 1
ATOM 5556 C C . THR A 1 717 ? 7.309 -14.057 -1.470 1.00 86.31 717 THR A C 1
ATOM 5558 O O . THR A 1 717 ? 7.671 -14.980 -2.194 1.00 86.31 717 THR A O 1
ATOM 5561 N N . PHE A 1 718 ? 7.137 -12.813 -1.936 1.00 85.00 718 PHE A N 1
ATOM 5562 C CA . PHE A 1 718 ? 7.401 -12.434 -3.327 1.00 85.00 718 PHE A CA 1
ATOM 5563 C C . PHE A 1 718 ? 8.893 -12.503 -3.685 1.00 85.00 718 PHE A C 1
ATOM 5565 O O . PHE A 1 718 ? 9.254 -13.095 -4.697 1.00 85.00 718 PHE A O 1
ATOM 5572 N N . VAL A 1 719 ? 9.773 -11.952 -2.844 1.00 84.38 719 VAL A N 1
ATOM 5573 C CA . VAL A 1 719 ? 11.231 -11.959 -3.055 1.00 84.38 719 VAL A CA 1
ATOM 5574 C C . VAL A 1 719 ? 11.775 -13.387 -3.041 1.00 84.38 719 VAL A C 1
ATOM 5576 O O . VAL A 1 719 ? 12.560 -13.744 -3.917 1.00 84.38 719 VAL A O 1
ATOM 5579 N N . MET A 1 720 ? 11.324 -14.226 -2.102 1.00 82.12 720 MET A N 1
ATOM 5580 C CA . MET A 1 720 ? 11.688 -15.648 -2.080 1.00 82.12 720 MET A CA 1
ATOM 5581 C C . MET A 1 720 ? 11.204 -16.394 -3.325 1.00 82.12 720 MET A C 1
ATOM 5583 O O . MET A 1 720 ? 11.852 -17.339 -3.748 1.00 82.12 720 MET A O 1
ATOM 5587 N N . GLU A 1 721 ? 10.086 -15.988 -3.924 1.00 77.81 721 GLU A N 1
ATOM 5588 C CA . GLU A 1 721 ? 9.586 -16.595 -5.160 1.00 77.81 721 GLU A CA 1
ATOM 5589 C C . GLU A 1 721 ? 10.317 -16.088 -6.411 1.00 77.81 721 GLU A C 1
ATOM 5591 O O . GLU A 1 721 ? 10.409 -16.814 -7.396 1.00 77.81 721 GLU A O 1
ATOM 5596 N N . LEU A 1 722 ? 10.845 -14.860 -6.375 1.00 75.38 722 LEU A N 1
ATOM 5597 C CA . LEU A 1 722 ? 11.588 -14.259 -7.483 1.00 75.38 722 LEU A CA 1
ATOM 5598 C C . LEU A 1 722 ? 13.032 -14.777 -7.575 1.00 75.38 722 LEU A C 1
ATOM 5600 O O . LEU A 1 722 ? 13.543 -14.947 -8.678 1.00 75.38 722 LEU A O 1
ATOM 5604 N N . PHE A 1 723 ? 13.682 -15.014 -6.430 1.00 75.38 723 PHE A N 1
ATOM 5605 C CA . PHE A 1 723 ? 15.100 -15.398 -6.350 1.00 75.38 723 PHE A CA 1
ATOM 5606 C C . PHE A 1 723 ? 15.344 -16.802 -5.773 1.00 75.38 723 PHE A C 1
ATOM 5608 O O . PHE A 1 723 ? 16.496 -17.200 -5.620 1.00 75.38 723 PHE A O 1
ATOM 5615 N N . GLY A 1 724 ? 14.297 -17.531 -5.383 1.00 66.38 724 GLY A N 1
ATOM 5616 C CA . GLY A 1 724 ? 14.440 -18.822 -4.718 1.00 66.38 724 GLY A CA 1
ATOM 5617 C C . GLY A 1 724 ? 14.739 -19.965 -5.683 1.00 66.38 724 GLY A C 1
ATOM 5618 O O . GLY A 1 724 ? 13.926 -20.269 -6.553 1.00 66.38 724 GLY A O 1
ATOM 5619 N N . ASP A 1 725 ? 15.859 -20.653 -5.460 1.00 69.00 725 ASP A N 1
ATOM 5620 C CA . ASP A 1 725 ? 16.124 -21.972 -6.042 1.00 69.00 725 ASP A CA 1
ATOM 5621 C C . ASP A 1 725 ? 15.114 -23.020 -5.529 1.00 69.00 725 ASP A C 1
ATOM 5623 O O . ASP A 1 725 ? 14.383 -22.792 -4.558 1.00 69.00 725 ASP A O 1
ATOM 5627 N N . HIS A 1 726 ? 15.089 -24.210 -6.144 1.00 69.31 726 HIS A N 1
ATOM 5628 C CA . HIS A 1 726 ? 14.138 -25.285 -5.817 1.00 69.31 726 HIS A CA 1
ATOM 5629 C C . HIS A 1 726 ? 14.058 -25.645 -4.314 1.00 69.31 726 HIS A C 1
ATOM 5631 O O . HIS A 1 726 ? 12.990 -26.041 -3.849 1.00 69.31 726 HIS A O 1
ATOM 5637 N N . GLU A 1 727 ? 15.131 -25.465 -3.533 1.00 71.56 727 GLU A N 1
ATOM 5638 C CA . GLU A 1 727 ? 15.136 -25.699 -2.077 1.00 71.56 727 GLU A CA 1
ATOM 5639 C C . GLU A 1 727 ? 14.419 -24.596 -1.274 1.00 71.56 727 GLU A C 1
ATOM 5641 O O . GLU A 1 727 ? 13.743 -24.874 -0.281 1.00 71.56 727 GLU A O 1
ATOM 5646 N N . ILE A 1 728 ? 14.506 -23.339 -1.721 1.00 77.56 728 ILE A N 1
ATOM 5647 C CA . ILE A 1 728 ? 13.877 -22.179 -1.066 1.00 77.56 728 ILE A CA 1
ATOM 5648 C C . ILE A 1 728 ? 12.360 -22.171 -1.321 1.00 77.56 728 ILE A C 1
ATOM 5650 O O . ILE A 1 728 ? 11.592 -21.680 -0.488 1.00 77.56 728 ILE A O 1
ATOM 5654 N N . GLY A 1 729 ? 11.910 -22.787 -2.422 1.00 75.44 729 GLY A N 1
ATOM 5655 C CA . GLY A 1 729 ? 10.492 -22.951 -2.753 1.00 75.44 729 GLY A CA 1
ATOM 5656 C C . GLY A 1 729 ? 9.688 -23.657 -1.655 1.00 75.44 729 GLY A C 1
ATOM 5657 O O . GLY A 1 729 ? 8.637 -23.162 -1.250 1.00 75.44 729 GLY A O 1
ATOM 5658 N N . GLY A 1 730 ? 10.222 -24.743 -1.081 1.00 82.19 730 GLY A N 1
ATOM 5659 C CA . GLY A 1 730 ? 9.548 -25.468 0.004 1.00 82.19 730 GLY A CA 1
ATOM 5660 C C . GLY A 1 730 ? 9.389 -24.637 1.284 1.00 82.19 730 GLY A C 1
ATOM 5661 O O . GLY A 1 730 ? 8.357 -24.706 1.953 1.00 82.19 730 GLY A O 1
ATOM 5662 N N . ILE A 1 731 ? 10.378 -23.794 1.605 1.00 84.94 731 ILE A N 1
ATOM 5663 C CA . ILE A 1 731 ? 10.305 -22.870 2.750 1.00 84.94 731 ILE A CA 1
ATOM 5664 C C . ILE A 1 731 ? 9.250 -21.788 2.490 1.00 84.94 731 ILE A C 1
ATOM 5666 O O . ILE A 1 731 ? 8.482 -21.452 3.394 1.00 84.94 731 ILE A O 1
ATOM 5670 N N . ASN A 1 732 ? 9.178 -21.269 1.260 1.00 85.31 732 ASN A N 1
ATOM 5671 C CA . ASN A 1 732 ? 8.173 -20.281 0.869 1.00 85.31 732 ASN A CA 1
ATOM 5672 C C . ASN A 1 732 ? 6.748 -20.829 1.053 1.00 85.31 732 ASN A C 1
ATOM 5674 O O . ASN A 1 732 ? 5.892 -20.139 1.600 1.00 85.31 732 ASN A O 1
ATOM 5678 N N . ASP A 1 733 ? 6.493 -22.085 0.688 1.00 84.75 733 ASP A N 1
ATOM 5679 C CA . ASP A 1 733 ? 5.166 -22.695 0.843 1.00 84.75 733 ASP A CA 1
ATOM 5680 C C . ASP A 1 733 ? 4.765 -22.884 2.312 1.00 84.75 733 ASP A C 1
ATOM 5682 O O . ASP A 1 733 ? 3.615 -22.635 2.688 1.00 84.75 733 ASP A O 1
ATOM 5686 N N . ILE A 1 734 ? 5.717 -23.248 3.177 1.00 87.25 734 ILE A N 1
ATOM 5687 C CA . ILE A 1 734 ? 5.493 -23.295 4.628 1.00 87.25 734 ILE A CA 1
ATOM 5688 C C . ILE A 1 734 ? 5.180 -21.890 5.157 1.00 87.25 734 ILE A C 1
ATOM 5690 O O . ILE A 1 734 ? 4.212 -21.716 5.900 1.00 87.25 734 ILE A O 1
ATOM 5694 N N . LEU A 1 735 ? 5.953 -20.881 4.747 1.00 87.75 735 LEU A N 1
ATOM 5695 C CA . LEU A 1 735 ? 5.754 -19.497 5.173 1.00 87.75 735 LEU A CA 1
ATOM 5696 C C . LEU A 1 735 ? 4.385 -18.958 4.726 1.00 87.75 735 LEU A C 1
ATOM 5698 O O . LEU A 1 735 ? 3.684 -18.348 5.534 1.00 87.75 735 LEU A O 1
ATOM 5702 N N . LYS A 1 736 ? 3.960 -19.251 3.490 1.00 88.06 736 LYS A N 1
ATOM 5703 C CA . LYS A 1 736 ? 2.620 -18.924 2.969 1.00 88.06 736 LYS A CA 1
ATOM 5704 C C . LYS A 1 736 ? 1.513 -19.557 3.815 1.00 88.06 736 LYS A C 1
ATOM 5706 O O . LYS A 1 736 ? 0.530 -18.891 4.121 1.00 88.06 736 LYS A O 1
ATOM 5711 N N . ASN A 1 737 ? 1.674 -20.817 4.230 1.00 88.56 737 ASN A N 1
ATOM 5712 C CA . ASN A 1 737 ? 0.698 -21.507 5.080 1.00 88.56 737 ASN A CA 1
ATOM 5713 C C . ASN A 1 737 ? 0.607 -20.909 6.491 1.00 88.56 737 ASN A C 1
ATOM 5715 O O . ASN A 1 737 ? -0.485 -20.825 7.045 1.00 88.56 737 ASN A O 1
ATOM 5719 N N . VAL A 1 738 ? 1.734 -20.491 7.073 1.00 90.50 738 VAL A N 1
ATOM 5720 C CA . VAL A 1 738 ? 1.766 -19.879 8.413 1.00 90.50 738 VAL A CA 1
ATOM 5721 C C . VAL A 1 738 ? 1.183 -18.466 8.393 1.00 90.50 738 VAL A C 1
ATOM 5723 O O . VAL A 1 738 ? 0.394 -18.115 9.268 1.00 90.50 738 VAL A O 1
ATOM 5726 N N . LEU A 1 739 ? 1.546 -17.657 7.394 1.00 90.31 739 LEU A N 1
ATOM 5727 C CA . LEU A 1 739 ? 1.068 -16.278 7.263 1.00 90.31 739 LEU A CA 1
ATOM 5728 C C . LEU A 1 739 ? -0.398 -16.183 6.822 1.00 90.31 739 LEU A C 1
ATOM 5730 O O . LEU A 1 739 ? -0.985 -15.109 6.940 1.00 90.31 739 LEU A O 1
ATOM 5734 N N . LEU A 1 740 ? -0.998 -17.296 6.386 1.00 89.81 740 LEU A N 1
ATOM 5735 C CA . LEU A 1 740 ? -2.403 -17.383 5.992 1.00 89.81 740 LEU A CA 1
ATOM 5736 C C . LEU A 1 740 ? -3.353 -16.889 7.092 1.00 89.81 740 LEU A C 1
ATOM 5738 O O . LEU A 1 740 ? -4.349 -16.272 6.760 1.00 89.81 740 LEU A O 1
ATOM 5742 N N . ILE A 1 741 ? -2.992 -17.083 8.372 1.00 90.75 741 ILE A N 1
ATOM 5743 C CA . ILE A 1 741 ? -3.786 -16.675 9.549 1.00 90.75 741 ILE A CA 1
ATOM 5744 C C . ILE A 1 741 ? -4.036 -15.161 9.640 1.00 90.75 741 ILE A C 1
ATOM 5746 O O . ILE A 1 741 ? -4.839 -14.701 10.456 1.00 90.75 741 ILE A O 1
ATOM 5750 N N . PHE A 1 742 ? -3.277 -14.369 8.877 1.00 92.44 742 PHE A N 1
ATOM 5751 C CA . PHE A 1 742 ? -3.379 -12.922 8.857 1.00 92.44 742 PHE A CA 1
ATOM 5752 C C . PHE A 1 742 ? -4.096 -12.470 7.575 1.00 92.44 742 PHE A C 1
ATOM 5754 O O . PHE A 1 742 ? -3.484 -12.463 6.502 1.00 92.44 742 PHE A O 1
ATOM 5761 N N . PRO A 1 743 ? -5.335 -11.949 7.671 1.00 92.44 743 PRO A N 1
ATOM 5762 C CA . PRO A 1 743 ? -6.093 -11.462 6.516 1.00 92.44 743 PRO A CA 1
ATOM 5763 C C . PRO A 1 743 ? -5.347 -10.425 5.674 1.00 92.44 743 PRO A C 1
ATOM 5765 O O . PRO A 1 743 ? -5.492 -10.344 4.456 1.00 92.44 743 PRO A O 1
ATOM 5768 N N . HIS A 1 744 ? -4.520 -9.621 6.340 1.00 92.12 744 HIS A N 1
ATOM 5769 C CA . HIS A 1 744 ? -3.737 -8.568 5.712 1.00 92.12 744 HIS A CA 1
ATOM 5770 C C . HIS A 1 744 ? -2.656 -9.105 4.764 1.00 92.12 744 HIS A C 1
ATOM 5772 O O . HIS A 1 744 ? -2.343 -8.466 3.759 1.00 92.12 744 HIS A O 1
ATOM 5778 N N . PHE A 1 745 ? -2.094 -10.278 5.072 1.00 92.31 745 PHE A N 1
ATOM 5779 C CA . PHE A 1 745 ? -1.188 -10.993 4.179 1.00 92.31 745 PHE A CA 1
ATOM 5780 C C . PHE A 1 745 ? -1.960 -11.608 3.005 1.00 92.31 745 PHE A C 1
ATOM 5782 O O . PHE A 1 745 ? -1.530 -11.469 1.862 1.00 92.31 745 PHE A O 1
ATOM 5789 N N . CYS A 1 746 ? -3.129 -12.206 3.265 1.00 91.56 746 CYS A N 1
ATOM 5790 C CA . CYS A 1 746 ? -3.994 -12.803 2.242 1.00 91.56 746 CYS A CA 1
ATOM 5791 C C . CYS A 1 746 ? -4.425 -11.798 1.161 1.00 91.56 746 CYS A C 1
ATOM 5793 O O . CYS A 1 746 ? -4.360 -12.121 -0.027 1.00 91.56 746 CYS A O 1
ATOM 5795 N N . LEU A 1 747 ? -4.791 -10.568 1.551 1.00 92.44 747 LEU A N 1
ATOM 5796 C CA . LEU A 1 747 ? -5.067 -9.475 0.611 1.00 92.44 747 LEU A CA 1
ATOM 5797 C C . LEU A 1 747 ? -3.849 -9.195 -0.279 1.00 92.44 747 LEU A C 1
ATOM 5799 O O . LEU A 1 747 ? -3.955 -9.173 -1.503 1.00 92.44 747 LEU A O 1
ATOM 5803 N N . GLY A 1 748 ? -2.680 -9.006 0.333 1.00 90.44 748 GLY A N 1
ATOM 5804 C CA . GLY A 1 748 ? -1.465 -8.667 -0.396 1.00 90.44 748 GLY A CA 1
ATOM 5805 C C . GLY A 1 748 ? -1.005 -9.750 -1.357 1.00 90.44 748 GLY A C 1
ATOM 5806 O O . GLY A 1 748 ? -0.739 -9.480 -2.527 1.00 90.44 748 GLY A O 1
ATOM 5807 N N . ARG A 1 749 ? -0.956 -10.994 -0.876 1.00 89.00 749 ARG A N 1
ATOM 5808 C CA . ARG A 1 749 ? -0.552 -12.142 -1.684 1.00 89.00 749 ARG A CA 1
ATOM 5809 C C . ARG A 1 749 ? -1.532 -12.389 -2.831 1.00 89.00 749 ARG A C 1
ATOM 5811 O O . ARG A 1 749 ? -1.072 -12.611 -3.947 1.00 89.00 749 ARG A O 1
ATOM 5818 N N . GLY A 1 750 ? -2.840 -12.270 -2.579 1.00 89.69 750 GLY A N 1
ATOM 5819 C CA . GLY A 1 750 ? -3.885 -12.422 -3.594 1.00 89.69 750 GLY A CA 1
ATOM 5820 C C . GLY A 1 750 ? -3.793 -11.396 -4.728 1.00 89.69 750 GLY A C 1
ATOM 5821 O O . GLY A 1 750 ? -3.924 -11.770 -5.891 1.00 89.69 750 GLY A O 1
ATOM 5822 N N . LEU A 1 751 ? -3.500 -10.126 -4.416 1.00 90.38 751 LEU A N 1
ATOM 5823 C CA . LEU A 1 751 ? -3.266 -9.098 -5.441 1.00 90.38 751 LEU A CA 1
ATOM 5824 C C . LEU A 1 751 ? -2.018 -9.409 -6.278 1.00 90.38 751 LEU A C 1
ATOM 5826 O O . LEU A 1 751 ? -2.077 -9.358 -7.504 1.00 90.38 751 LEU A O 1
ATOM 5830 N N . ILE A 1 752 ? -0.915 -9.790 -5.627 1.00 88.69 752 ILE A N 1
ATOM 5831 C CA . ILE A 1 752 ? 0.350 -10.117 -6.302 1.00 88.69 752 ILE A CA 1
ATOM 5832 C C . ILE A 1 752 ? 0.198 -11.337 -7.224 1.00 88.69 752 ILE A C 1
ATOM 5834 O O . ILE A 1 752 ? 0.689 -11.313 -8.352 1.00 88.69 752 ILE A O 1
ATOM 5838 N N . ASP A 1 753 ? -0.501 -12.389 -6.786 1.00 86.88 753 ASP A N 1
ATOM 5839 C CA . ASP A 1 753 ? -0.750 -13.579 -7.614 1.00 86.88 753 ASP A CA 1
ATOM 5840 C C . ASP A 1 753 ? -1.606 -13.278 -8.840 1.00 86.88 753 ASP A C 1
ATOM 5842 O O . ASP A 1 753 ? -1.328 -13.781 -9.929 1.00 86.88 753 ASP A O 1
ATOM 5846 N N . MET A 1 754 ? -2.620 -12.426 -8.684 1.00 87.12 754 MET A N 1
ATOM 5847 C CA . MET A 1 754 ? -3.477 -12.013 -9.792 1.00 87.12 754 MET A CA 1
ATOM 5848 C C . MET A 1 754 ? -2.694 -11.224 -10.847 1.00 87.12 754 MET A C 1
ATOM 5850 O O . MET A 1 754 ? -2.782 -11.527 -12.037 1.00 87.12 754 MET A O 1
ATOM 5854 N N . VAL A 1 755 ? -1.880 -10.260 -10.409 1.00 85.06 755 VAL A N 1
ATOM 5855 C CA . VAL A 1 755 ? -0.998 -9.478 -11.285 1.00 85.06 755 VAL A CA 1
ATOM 5856 C C . VAL A 1 755 ? -0.017 -10.387 -12.019 1.00 85.06 755 VAL A C 1
ATOM 5858 O O . VAL A 1 755 ? 0.098 -10.313 -13.242 1.00 85.06 755 VAL A O 1
ATOM 5861 N N . LYS A 1 756 ? 0.666 -11.278 -11.289 1.00 82.06 756 LYS A N 1
ATOM 5862 C CA . LYS A 1 756 ? 1.635 -12.219 -11.862 1.00 82.06 756 LYS A CA 1
ATOM 5863 C C . LYS A 1 756 ? 0.991 -13.091 -12.942 1.00 82.06 756 LYS A C 1
ATOM 5865 O O . LYS A 1 756 ? 1.592 -13.311 -13.992 1.00 82.06 756 LYS A O 1
ATOM 5870 N N . ASN A 1 757 ? -0.230 -13.569 -12.698 1.00 83.56 757 ASN A N 1
ATOM 5871 C CA . ASN A 1 757 ? -0.977 -14.382 -13.654 1.00 83.56 757 ASN A CA 1
ATOM 5872 C C . ASN A 1 757 ? -1.303 -13.611 -14.938 1.00 83.56 757 ASN A C 1
ATOM 5874 O O . ASN A 1 757 ? -1.088 -14.130 -16.030 1.00 83.56 757 ASN A O 1
ATOM 5878 N N . GLN A 1 758 ? -1.768 -12.362 -14.817 1.00 82.56 758 GLN A N 1
ATOM 5879 C CA . GLN A 1 758 ? -2.051 -11.530 -15.986 1.00 82.56 758 GLN A CA 1
ATOM 5880 C C . GLN A 1 758 ? -0.772 -11.209 -16.766 1.00 82.56 758 GLN A C 1
ATOM 5882 O O . GLN A 1 758 ? -0.755 -11.351 -17.983 1.00 82.56 758 GLN A O 1
ATOM 5887 N N . ALA A 1 759 ? 0.311 -10.829 -16.084 1.00 78.06 759 ALA A N 1
ATOM 5888 C CA . ALA A 1 759 ? 1.582 -10.514 -16.733 1.00 78.06 759 ALA A CA 1
ATOM 5889 C C . ALA A 1 759 ? 2.152 -11.722 -17.496 1.00 78.06 759 ALA A C 1
ATOM 5891 O O . ALA A 1 759 ? 2.657 -11.576 -18.609 1.00 78.06 759 ALA A O 1
ATOM 5892 N N . MET A 1 760 ? 2.029 -12.926 -16.927 1.00 76.56 760 MET A N 1
ATOM 5893 C CA . MET A 1 760 ? 2.377 -14.177 -17.606 1.00 76.56 760 MET A CA 1
ATOM 5894 C C . MET A 1 760 ? 1.470 -14.444 -18.813 1.00 76.56 760 MET A C 1
ATOM 5896 O O . MET A 1 760 ? 1.970 -14.805 -19.877 1.00 76.56 760 MET A O 1
ATOM 5900 N N . ALA A 1 761 ? 0.156 -14.251 -18.680 1.00 77.50 761 ALA A N 1
ATOM 5901 C CA . ALA A 1 761 ? -0.789 -14.456 -19.775 1.00 77.50 761 ALA A CA 1
ATOM 5902 C C . ALA A 1 761 ? -0.525 -13.501 -20.952 1.00 77.50 761 ALA A C 1
ATOM 5904 O O . ALA A 1 761 ? -0.378 -13.968 -22.079 1.00 77.50 761 ALA A O 1
ATOM 5905 N N . ASP A 1 762 ? -0.356 -12.203 -20.686 1.00 74.62 762 ASP A N 1
ATOM 5906 C CA . ASP A 1 762 ? -0.042 -11.182 -21.694 1.00 74.62 762 ASP A CA 1
ATOM 5907 C C . ASP A 1 762 ? 1.310 -11.452 -22.385 1.00 74.62 762 ASP A C 1
ATOM 5909 O O . ASP A 1 762 ? 1.505 -11.129 -23.559 1.00 74.62 762 ASP A O 1
ATOM 5913 N N . ALA A 1 763 ? 2.271 -12.035 -21.663 1.00 72.12 763 ALA A N 1
ATOM 5914 C CA . ALA A 1 763 ? 3.566 -12.435 -22.205 1.00 72.12 763 ALA A CA 1
ATOM 5915 C C . ALA A 1 763 ? 3.458 -13.641 -23.156 1.00 72.12 763 ALA A C 1
ATOM 5917 O O . ALA A 1 763 ? 4.110 -13.667 -24.202 1.00 72.12 763 ALA A O 1
ATOM 5918 N N . LEU A 1 764 ? 2.635 -14.630 -22.803 1.00 71.12 764 LEU A N 1
ATOM 5919 C CA . LEU A 1 764 ? 2.450 -15.874 -23.557 1.00 71.12 764 LEU A CA 1
ATOM 5920 C C . LEU A 1 764 ? 1.499 -15.712 -24.755 1.00 71.12 764 LEU A C 1
ATOM 5922 O O . LEU A 1 764 ? 1.737 -16.320 -25.801 1.00 71.12 764 LEU A O 1
ATOM 5926 N N . GLU A 1 765 ? 0.505 -14.824 -24.663 1.00 72.38 765 GLU A N 1
ATOM 5927 C CA . GLU A 1 765 ? -0.388 -14.471 -25.778 1.00 72.38 765 GLU A CA 1
ATOM 5928 C C . GLU A 1 765 ? 0.397 -13.920 -26.982 1.00 72.38 765 GLU A C 1
ATOM 5930 O O . GLU A 1 765 ? 0.068 -14.213 -28.130 1.00 72.38 765 GLU A O 1
ATOM 5935 N N . ARG A 1 766 ? 1.520 -13.221 -26.749 1.00 68.25 766 ARG A N 1
ATOM 5936 C CA . ARG A 1 766 ? 2.414 -12.733 -27.823 1.00 68.25 766 ARG A CA 1
ATOM 5937 C C . ARG A 1 766 ? 3.035 -13.849 -28.669 1.00 68.25 766 ARG A C 1
ATOM 5939 O O . ARG A 1 766 ? 3.471 -13.584 -29.784 1.00 68.25 766 ARG A O 1
ATOM 5946 N N . PHE A 1 767 ? 3.067 -15.080 -28.162 1.00 66.44 767 PHE A N 1
ATOM 5947 C CA . PHE A 1 767 ? 3.509 -16.269 -28.894 1.00 66.44 767 PHE A CA 1
ATOM 5948 C C . PHE A 1 767 ? 2.349 -17.089 -29.478 1.00 66.44 767 PHE A C 1
ATOM 5950 O O . PHE A 1 767 ? 2.583 -18.173 -30.011 1.00 66.44 767 PHE A O 1
ATOM 5957 N N . GLY A 1 768 ? 1.108 -16.605 -29.371 1.00 63.66 768 GLY A N 1
ATOM 5958 C CA . GLY A 1 768 ? -0.091 -17.332 -29.790 1.00 63.66 768 GLY A CA 1
ATOM 5959 C C . GLY A 1 768 ? -0.452 -18.514 -28.881 1.00 63.66 768 GLY A C 1
ATOM 5960 O O . GLY A 1 768 ? -1.261 -19.352 -29.272 1.00 63.66 768 GLY A O 1
ATOM 5961 N N . GLU A 1 769 ? 0.141 -18.609 -27.684 1.00 70.19 769 GLU A N 1
ATOM 5962 C CA . GLU A 1 769 ? -0.120 -19.679 -26.716 1.00 70.19 769 GLU A CA 1
ATOM 5963 C C . GLU A 1 769 ? -0.920 -19.116 -25.528 1.00 70.19 769 GLU A C 1
ATOM 5965 O O . GLU A 1 769 ? -0.370 -18.515 -24.607 1.00 70.19 769 GLU A O 1
ATOM 5970 N N . ASN A 1 770 ? -2.240 -19.314 -25.523 1.00 61.84 770 ASN A N 1
ATOM 5971 C CA . ASN A 1 770 ? -3.108 -18.819 -24.451 1.00 61.84 770 ASN A CA 1
ATOM 5972 C C . ASN A 1 770 ? -3.065 -19.752 -23.230 1.00 61.84 770 ASN A C 1
ATOM 5974 O O . ASN A 1 770 ? -3.875 -20.670 -23.113 1.00 61.84 770 ASN A O 1
ATOM 5978 N N . ARG A 1 771 ? -2.142 -19.511 -22.289 1.00 65.88 771 ARG A N 1
ATOM 5979 C CA . ARG A 1 771 ? -2.108 -20.189 -20.973 1.00 65.88 771 ARG A CA 1
ATOM 5980 C C . ARG A 1 771 ? -2.779 -19.374 -19.862 1.00 65.88 771 ARG A C 1
ATOM 5982 O O . ARG A 1 771 ? -2.267 -19.307 -18.747 1.00 65.88 771 ARG A O 1
ATOM 5989 N N . PHE A 1 772 ? -3.914 -18.743 -20.148 1.00 67.69 772 PHE A N 1
ATOM 5990 C CA . PHE A 1 772 ? -4.663 -18.033 -19.113 1.00 67.69 772 PHE A CA 1
ATOM 5991 C C . PHE A 1 772 ? -5.257 -19.040 -18.117 1.00 67.69 772 PHE A C 1
ATOM 5993 O O . PHE A 1 772 ? -6.125 -19.836 -18.477 1.00 67.69 772 PHE A O 1
ATOM 6000 N N . ARG A 1 773 ? -4.789 -19.015 -16.864 1.00 75.81 773 ARG A N 1
ATOM 6001 C CA . ARG A 1 773 ? -5.428 -19.738 -15.756 1.00 75.81 773 ARG A CA 1
ATOM 6002 C C . ARG A 1 773 ? -6.446 -18.837 -15.078 1.00 75.81 773 ARG A C 1
ATOM 6004 O O . ARG A 1 773 ? -6.201 -17.645 -14.906 1.00 75.81 773 ARG A O 1
ATOM 6011 N N . SER A 1 774 ? -7.582 -19.395 -14.668 1.00 80.38 774 SER A N 1
ATOM 6012 C CA . SER A 1 774 ? -8.592 -18.625 -13.942 1.00 80.38 774 SER A CA 1
ATOM 6013 C C . SER A 1 774 ? -8.032 -18.154 -12.589 1.00 80.38 774 SER A C 1
ATOM 6015 O O . SER A 1 774 ? -7.581 -18.999 -11.815 1.00 80.38 774 SER A O 1
ATOM 6017 N N . PRO A 1 775 ? -8.113 -16.860 -12.232 1.00 80.81 775 PRO A N 1
ATOM 6018 C CA . PRO A 1 775 ? -7.548 -16.363 -10.970 1.00 80.81 775 PRO A CA 1
ATOM 6019 C C . PRO A 1 775 ? -8.194 -16.959 -9.701 1.00 80.81 775 PRO A C 1
ATOM 6021 O O . PRO A 1 775 ? -7.584 -16.944 -8.635 1.00 80.81 775 PRO A O 1
ATOM 6024 N N . LEU A 1 776 ? -9.414 -17.507 -9.811 1.00 83.25 776 LEU A N 1
ATOM 6025 C CA . LEU A 1 776 ? -10.154 -18.182 -8.729 1.00 83.25 776 LEU A CA 1
ATOM 6026 C C . LEU A 1 776 ? -9.689 -19.617 -8.440 1.00 83.25 776 LEU A C 1
ATOM 6028 O O . LEU A 1 776 ? -10.245 -20.270 -7.557 1.00 83.25 776 LEU A O 1
ATOM 6032 N N . GLU A 1 777 ? -8.708 -20.128 -9.181 1.00 85.81 777 GLU A N 1
ATOM 6033 C CA . GLU A 1 777 ? -8.171 -21.465 -8.952 1.00 85.81 777 GLU A CA 1
ATOM 6034 C C . GLU A 1 777 ? -7.590 -21.595 -7.530 1.00 85.81 777 GLU A C 1
ATOM 6036 O O . GLU A 1 777 ? -7.116 -20.618 -6.938 1.00 85.81 777 GLU A O 1
ATOM 6041 N N . TRP A 1 778 ? -7.661 -22.805 -6.962 1.00 83.69 778 TRP A N 1
ATOM 6042 C CA . TRP A 1 778 ? -7.304 -23.066 -5.562 1.00 83.69 778 TRP A CA 1
ATOM 6043 C C . TRP A 1 778 ? -5.866 -22.654 -5.232 1.00 83.69 778 TRP A C 1
ATOM 6045 O O . TRP A 1 778 ? -5.632 -22.017 -4.206 1.00 83.69 778 TRP A O 1
ATOM 6055 N N . ASP A 1 779 ? -4.935 -22.949 -6.140 1.00 75.81 779 ASP A N 1
ATOM 6056 C CA . ASP A 1 779 ? -3.505 -22.668 -5.980 1.00 75.81 779 ASP A CA 1
ATOM 6057 C C . ASP A 1 779 ? -3.140 -21.191 -6.209 1.00 75.81 779 ASP A C 1
ATOM 6059 O O . ASP A 1 779 ? -2.023 -20.782 -5.902 1.00 75.81 779 ASP A O 1
ATOM 6063 N N . MET A 1 780 ? -4.079 -20.390 -6.728 1.00 81.19 780 MET A N 1
ATOM 6064 C CA . MET A 1 780 ? -3.919 -18.954 -6.958 1.00 81.19 780 MET A CA 1
ATOM 6065 C C . MET A 1 780 ? -4.548 -18.170 -5.796 1.00 81.19 780 MET A C 1
ATOM 6067 O O . MET A 1 780 ? -4.008 -18.124 -4.692 1.00 81.19 780 MET A O 1
ATOM 6071 N N . VAL A 1 781 ? -5.717 -17.559 -6.013 1.00 86.38 781 VAL A N 1
ATOM 6072 C CA . VAL A 1 781 ? -6.375 -16.701 -5.015 1.00 86.38 781 VAL A CA 1
ATOM 6073 C C . VAL A 1 781 ? -7.417 -17.471 -4.191 1.00 86.38 781 VAL A C 1
ATOM 6075 O O . VAL A 1 781 ? -7.759 -17.048 -3.084 1.00 86.38 781 VAL A O 1
ATOM 6078 N N . GLY A 1 782 ? -7.900 -18.623 -4.677 1.00 88.06 782 GLY A N 1
ATOM 6079 C CA . GLY A 1 782 ? -8.998 -19.375 -4.058 1.00 88.06 782 GLY A CA 1
ATOM 6080 C C . GLY A 1 782 ? -8.737 -19.758 -2.597 1.00 88.06 782 GLY A C 1
ATOM 6081 O O . GLY A 1 782 ? -9.592 -19.538 -1.734 1.00 88.06 782 GLY A O 1
ATOM 6082 N N . LYS A 1 783 ? -7.529 -20.244 -2.290 1.00 89.56 783 LYS A N 1
ATOM 6083 C CA . LYS A 1 783 ? -7.119 -20.595 -0.922 1.00 89.56 783 LYS A CA 1
ATOM 6084 C C . LYS A 1 783 ? -7.153 -19.401 0.040 1.00 89.56 783 LYS A C 1
ATOM 6086 O O . LYS A 1 783 ? -7.624 -19.544 1.168 1.00 89.56 783 LYS A O 1
ATOM 6091 N N . ASN A 1 784 ? -6.713 -18.224 -0.411 1.00 90.50 784 ASN A N 1
ATOM 6092 C CA . ASN A 1 784 ? -6.695 -17.002 0.403 1.00 90.50 784 ASN A CA 1
ATOM 6093 C C . ASN A 1 784 ? -8.121 -16.503 0.697 1.00 90.50 784 ASN A C 1
ATOM 6095 O O . ASN A 1 784 ? -8.412 -16.082 1.815 1.00 90.50 784 ASN A O 1
ATOM 6099 N N . LEU A 1 785 ? -9.034 -16.593 -0.279 1.00 91.94 785 LEU A N 1
ATOM 6100 C CA . LEU A 1 785 ? -10.443 -16.220 -0.093 1.00 91.94 785 LEU A CA 1
ATOM 6101 C C . LEU A 1 785 ? -11.145 -17.135 0.915 1.00 91.94 785 LEU A C 1
ATOM 6103 O O . LEU A 1 785 ? -11.860 -16.653 1.795 1.00 91.94 785 LEU A O 1
ATOM 6107 N N . PHE A 1 786 ? -10.920 -18.448 0.810 1.00 93.00 786 PHE A N 1
ATOM 6108 C CA . PHE A 1 786 ? -11.500 -19.420 1.735 1.00 93.00 786 PHE A CA 1
ATOM 6109 C C . PHE A 1 786 ? -11.002 -19.212 3.171 1.00 93.00 786 PHE A C 1
ATOM 6111 O O . PHE A 1 786 ? -11.805 -19.211 4.105 1.00 93.00 786 PHE A O 1
ATOM 6118 N N . ALA A 1 787 ? -9.699 -18.970 3.345 1.00 92.19 787 ALA A N 1
ATOM 6119 C CA . ALA A 1 787 ? -9.103 -18.678 4.646 1.00 92.19 787 ALA A CA 1
ATOM 6120 C C . ALA A 1 787 ? -9.758 -17.462 5.321 1.00 92.19 787 ALA A C 1
ATOM 6122 O O . ALA A 1 787 ? -10.260 -17.574 6.439 1.00 92.19 787 ALA A O 1
ATOM 6123 N N . MET A 1 788 ? -9.870 -16.338 4.602 1.00 94.00 788 MET A N 1
ATOM 6124 C CA . MET A 1 788 ? -10.489 -15.114 5.128 1.00 94.00 788 MET A CA 1
ATOM 6125 C C . MET A 1 788 ? -11.962 -15.313 5.522 1.00 94.00 788 MET A C 1
ATOM 6127 O O . MET A 1 788 ? -12.413 -14.791 6.545 1.00 94.00 788 MET A O 1
ATOM 6131 N N . ALA A 1 789 ? -12.727 -16.091 4.750 1.00 94.00 789 ALA A N 1
ATOM 6132 C CA . ALA A 1 789 ? -14.122 -16.381 5.082 1.00 94.00 789 ALA A CA 1
ATOM 6133 C C . ALA A 1 789 ? -14.256 -17.111 6.434 1.00 94.00 789 ALA A C 1
ATOM 6135 O O . ALA A 1 789 ? -15.112 -16.753 7.251 1.00 94.00 789 ALA A O 1
ATOM 6136 N N . VAL A 1 790 ? -13.385 -18.095 6.691 1.00 94.75 790 VAL A N 1
ATOM 6137 C CA . VAL A 1 790 ? -13.359 -18.868 7.944 1.00 94.75 790 VAL A CA 1
ATOM 6138 C C . VAL A 1 790 ? -12.850 -18.018 9.112 1.00 94.75 790 VAL A C 1
ATOM 6140 O O . VAL A 1 790 ? -13.449 -18.024 10.189 1.00 94.75 790 VAL A O 1
ATOM 6143 N N . GLU A 1 791 ? -11.784 -17.247 8.902 1.00 93.12 791 GLU A N 1
ATOM 6144 C CA . GLU A 1 791 ? -11.163 -16.399 9.925 1.00 93.12 791 GLU A CA 1
ATOM 6145 C C . GLU A 1 791 ? -12.133 -15.384 10.525 1.00 93.12 791 GLU A C 1
ATOM 6147 O O . GLU A 1 791 ? -12.202 -15.262 11.750 1.00 93.12 791 GLU A O 1
ATOM 6152 N N . GLY A 1 792 ? -12.932 -14.705 9.693 1.00 92.94 792 GLY A N 1
ATOM 6153 C CA . GLY A 1 792 ? -13.911 -13.727 10.177 1.00 92.94 792 GLY A CA 1
ATOM 6154 C C . GLY A 1 792 ? -14.892 -14.329 11.189 1.00 92.94 792 GLY A C 1
ATOM 6155 O O . GLY A 1 792 ? -15.146 -13.742 12.242 1.00 92.94 792 GLY A O 1
ATOM 6156 N N . VAL A 1 793 ? -15.372 -15.550 10.931 1.00 94.06 793 VAL A N 1
ATOM 6157 C CA . VAL A 1 793 ? -16.285 -16.266 11.838 1.00 94.06 793 VAL A CA 1
ATOM 6158 C C . VAL A 1 793 ? -15.572 -16.675 13.127 1.00 94.06 793 VAL A C 1
ATOM 6160 O O . VAL A 1 793 ? -16.095 -16.456 14.223 1.00 94.06 793 VAL A O 1
ATOM 6163 N N . VAL A 1 794 ? -14.364 -17.236 13.018 1.00 94.12 794 VAL A N 1
ATOM 6164 C CA . VAL A 1 794 ? -13.578 -17.699 14.172 1.00 94.12 794 VAL A CA 1
ATOM 6165 C C . VAL A 1 794 ? -13.232 -16.536 15.104 1.00 94.12 794 VAL A C 1
ATOM 6167 O O . VAL A 1 794 ? -13.490 -16.616 16.309 1.00 94.12 794 VAL A O 1
ATOM 6170 N N . PHE A 1 795 ? -12.707 -15.429 14.573 1.00 93.31 795 PHE A N 1
ATOM 6171 C CA . PHE A 1 795 ? -12.357 -14.263 15.383 1.00 93.31 795 PHE A CA 1
ATOM 6172 C C . PHE A 1 795 ? -13.588 -13.591 15.992 1.00 93.31 795 PHE A C 1
ATOM 6174 O O . PHE A 1 795 ? -13.543 -13.188 17.157 1.00 93.31 795 PHE A O 1
ATOM 6181 N N . PHE A 1 796 ? -14.721 -13.552 15.284 1.00 93.25 796 PHE A N 1
ATOM 6182 C CA . PHE A 1 796 ? -15.967 -13.054 15.864 1.00 93.25 796 PHE A CA 1
ATOM 6183 C C . PHE A 1 796 ? -16.410 -13.900 17.069 1.00 93.25 796 PHE A C 1
ATOM 6185 O O . PHE A 1 796 ? -16.714 -13.353 18.132 1.00 93.25 796 PHE A O 1
ATOM 6192 N N . ILE A 1 797 ? -16.351 -15.232 16.978 1.00 91.31 797 ILE A N 1
ATOM 6193 C CA . ILE A 1 797 ? -16.654 -16.122 18.113 1.00 91.31 797 ILE A CA 1
ATOM 6194 C C . ILE A 1 797 ? -15.687 -15.878 19.280 1.00 91.31 797 ILE A C 1
ATOM 6196 O O . ILE A 1 797 ? -16.125 -15.786 20.429 1.00 91.31 797 ILE A O 1
ATOM 6200 N N . ILE A 1 798 ? -14.389 -15.698 19.010 1.00 90.50 798 ILE A N 1
ATOM 6201 C CA . ILE A 1 798 ? -13.391 -15.367 20.040 1.00 90.50 798 ILE A CA 1
ATOM 6202 C C . ILE A 1 798 ? -13.767 -14.069 20.775 1.00 90.50 798 ILE A C 1
ATOM 6204 O O . ILE A 1 798 ? -13.688 -14.022 22.005 1.00 90.50 798 ILE A O 1
ATOM 6208 N N . THR A 1 799 ? -14.235 -13.032 20.072 1.00 89.56 799 THR A N 1
ATOM 6209 C CA . THR A 1 799 ? -14.649 -11.769 20.716 1.00 89.56 799 THR A CA 1
ATOM 6210 C C . THR A 1 799 ? -15.830 -11.960 21.664 1.00 89.56 799 THR A C 1
ATOM 6212 O O . THR A 1 799 ? -15.827 -11.423 22.778 1.00 89.56 799 THR A O 1
ATOM 6215 N N . LEU A 1 800 ? -16.803 -12.788 21.272 1.00 88.06 800 LEU A N 1
ATOM 6216 C CA . LEU A 1 800 ? -17.936 -13.154 22.117 1.00 88.06 800 LEU A CA 1
ATOM 6217 C C . LEU A 1 800 ? -17.470 -13.946 23.346 1.00 88.06 800 LEU A C 1
ATOM 6219 O O . LEU A 1 800 ? -17.858 -13.610 24.465 1.00 88.06 800 LEU A O 1
ATOM 6223 N N . LEU A 1 801 ? -16.587 -14.934 23.178 1.00 86.94 801 LEU A N 1
ATOM 6224 C CA . LEU A 1 801 ? -16.036 -15.724 24.288 1.00 86.94 801 LEU A CA 1
ATOM 6225 C C . LEU A 1 801 ? -15.273 -14.858 25.304 1.00 86.94 801 LEU A C 1
ATOM 6227 O O . LEU A 1 801 ? -15.426 -15.049 26.516 1.00 86.94 801 LEU A O 1
ATOM 6231 N N . ILE A 1 802 ? -14.494 -13.878 24.827 1.00 84.06 802 ILE A N 1
ATOM 6232 C CA . ILE A 1 802 ? -13.803 -12.900 25.681 1.00 84.06 802 ILE A CA 1
ATOM 6233 C C . ILE A 1 802 ? -14.823 -12.049 26.450 1.00 84.06 802 ILE A C 1
ATOM 6235 O O . ILE A 1 802 ? -14.676 -11.854 27.660 1.00 84.06 802 ILE A O 1
ATOM 6239 N N . GLN A 1 803 ? -15.883 -11.579 25.785 1.00 82.62 803 GLN A N 1
ATOM 6240 C CA . GLN A 1 803 ? -16.917 -10.743 26.398 1.00 82.62 803 GLN A CA 1
ATOM 6241 C C . GLN A 1 803 ? -17.720 -11.488 27.475 1.00 82.62 803 GLN A C 1
ATOM 6243 O O . GLN A 1 803 ? -17.964 -10.924 28.543 1.00 82.62 803 GLN A O 1
ATOM 6248 N N . TYR A 1 804 ? -18.082 -12.751 27.236 1.00 79.19 804 TYR A N 1
ATOM 6249 C CA . TYR A 1 804 ? -18.750 -13.610 28.222 1.00 79.19 804 TYR A CA 1
ATOM 6250 C C . TYR A 1 804 ? -17.798 -14.141 29.310 1.00 79.19 804 TYR A C 1
ATOM 6252 O O . TYR A 1 804 ? -18.225 -14.882 30.193 1.00 79.19 804 TYR A O 1
ATOM 6260 N N . ARG A 1 805 ? -16.510 -13.753 29.277 1.00 69.31 805 ARG A N 1
ATOM 6261 C CA . ARG A 1 805 ? -15.456 -14.176 30.218 1.00 69.31 805 ARG A CA 1
ATOM 6262 C C . ARG A 1 805 ? -15.343 -15.700 30.378 1.00 69.31 805 ARG A C 1
ATOM 6264 O O . ARG A 1 805 ? -14.867 -16.170 31.409 1.00 69.31 805 ARG A O 1
ATOM 6271 N N . PHE A 1 806 ? -15.706 -16.471 29.351 1.00 59.12 806 PHE A N 1
ATOM 6272 C CA . PHE A 1 806 ? -15.792 -17.937 29.419 1.00 59.12 806 PHE A CA 1
ATOM 6273 C C . PHE A 1 806 ? -14.439 -18.596 29.765 1.00 59.12 806 PHE A C 1
ATOM 6275 O O . PHE A 1 806 ? -14.388 -19.582 30.497 1.00 59.12 806 PHE A O 1
ATOM 6282 N N . CYS A 1 807 ? -13.327 -18.000 29.310 1.00 47.59 807 CYS A N 1
ATOM 6283 C CA . CYS A 1 807 ? -11.964 -18.496 29.548 1.00 47.59 807 CYS A CA 1
ATOM 6284 C C . CYS A 1 807 ? -11.239 -17.832 30.735 1.00 47.59 807 CYS A C 1
ATOM 6286 O O . CYS A 1 807 ? -10.246 -18.368 31.222 1.00 47.59 807 CYS A O 1
ATOM 6288 N N . ILE A 1 808 ? -11.721 -16.688 31.237 1.00 51.69 808 ILE A N 1
ATOM 6289 C CA . ILE A 1 808 ? -11.106 -15.980 32.370 1.00 51.69 808 ILE A CA 1
ATOM 6290 C C . ILE A 1 808 ? -11.963 -16.251 33.602 1.00 51.69 808 ILE A C 1
ATOM 6292 O O . ILE A 1 808 ? -12.674 -15.375 34.097 1.00 51.69 808 ILE A O 1
ATOM 6296 N N . LYS A 1 809 ? -11.890 -17.484 34.119 1.00 42.41 809 LYS A N 1
ATOM 6297 C CA . LYS A 1 809 ? -12.366 -17.742 35.480 1.00 42.41 809 LYS A CA 1
ATOM 6298 C C . LYS A 1 809 ? -11.580 -16.805 36.405 1.00 42.41 809 LYS A C 1
ATOM 6300 O O . LYS A 1 809 ? -10.344 -16.862 36.389 1.00 42.41 809 LYS A O 1
ATOM 6305 N N . PRO A 1 810 ? -12.228 -15.921 37.187 1.00 47.62 810 PRO A N 1
ATOM 6306 C CA . PRO A 1 810 ? -11.510 -15.206 38.226 1.00 47.62 810 PRO A CA 1
ATOM 6307 C C . PRO A 1 810 ? -10.857 -16.273 39.103 1.00 47.62 810 PRO A C 1
ATOM 6309 O O . PRO A 1 810 ? -11.546 -17.160 39.607 1.00 47.62 810 PRO A O 1
ATOM 6312 N N . ARG A 1 811 ? -9.520 -16.244 39.225 1.00 45.72 811 ARG A N 1
ATOM 6313 C CA . ARG A 1 811 ? -8.829 -17.087 40.208 1.00 45.72 811 ARG A CA 1
ATOM 6314 C C . ARG A 1 811 ? -9.576 -16.891 41.528 1.00 45.72 811 ARG A C 1
ATOM 6316 O O . ARG A 1 811 ? -9.722 -15.730 41.919 1.00 45.72 811 ARG A O 1
ATOM 6323 N N . PRO A 1 812 ? -10.081 -17.951 42.178 1.00 43.75 812 PRO A N 1
ATOM 6324 C CA . PRO A 1 812 ? -10.772 -17.786 43.441 1.00 43.75 812 PRO A CA 1
ATOM 6325 C C . PRO A 1 812 ? -9.779 -17.145 44.410 1.00 43.75 812 PRO A C 1
ATOM 6327 O O . PRO A 1 812 ? -8.763 -17.739 44.766 1.00 43.75 812 PRO A O 1
ATOM 6330 N N . ILE A 1 813 ? -10.056 -15.905 44.818 1.00 49.69 813 ILE A N 1
ATOM 6331 C CA . ILE A 1 813 ? -9.310 -15.180 45.860 1.00 49.69 813 ILE A CA 1
ATOM 6332 C C . ILE A 1 813 ? -9.696 -15.774 47.236 1.00 49.69 813 ILE A C 1
ATOM 6334 O O . ILE A 1 813 ? -9.713 -15.101 48.252 1.00 49.69 813 ILE A O 1
ATOM 6338 N N . SER A 1 814 ? -10.010 -17.071 47.298 1.00 47.47 814 SER A N 1
ATOM 6339 C CA . SER A 1 814 ? -10.467 -17.750 48.510 1.00 47.47 814 SER A CA 1
ATOM 6340 C C . SER A 1 814 ? -9.346 -17.978 49.525 1.00 47.47 814 SER A C 1
ATOM 6342 O O . SER A 1 814 ? -9.625 -18.292 50.674 1.00 47.47 814 SER A O 1
ATOM 6344 N N . LYS A 1 815 ? -8.075 -17.799 49.139 1.00 44.91 815 LYS A N 1
ATOM 6345 C CA . LYS A 1 815 ? -6.926 -17.969 50.045 1.00 44.91 815 LYS A CA 1
ATOM 6346 C C . LYS A 1 815 ? -6.383 -16.670 50.656 1.00 44.91 815 LYS A C 1
ATOM 6348 O O . LYS A 1 815 ? -5.452 -16.753 51.447 1.00 44.91 815 LYS A O 1
ATOM 6353 N N . LEU A 1 816 ? -6.939 -15.494 50.335 1.00 45.88 816 LEU A N 1
ATOM 6354 C CA . LEU A 1 816 ? -6.423 -14.201 50.818 1.00 45.88 816 LEU A CA 1
ATOM 6355 C C . LEU A 1 816 ? -7.482 -13.345 51.532 1.00 45.88 816 LEU A C 1
ATOM 6357 O O . LEU A 1 816 ? -7.540 -12.145 51.309 1.00 45.88 816 LEU A O 1
ATOM 6361 N N . THR A 1 817 ? -8.310 -13.942 52.387 1.00 48.66 817 THR A N 1
ATOM 6362 C CA . THR A 1 817 ? -9.064 -13.194 53.409 1.00 48.66 817 THR A CA 1
ATOM 6363 C C . THR A 1 817 ? -9.541 -14.156 54.497 1.00 48.66 817 THR A C 1
ATOM 6365 O O . THR A 1 817 ? -10.656 -14.663 54.460 1.00 48.66 817 THR A O 1
ATOM 6368 N N . LYS A 1 818 ? -8.702 -14.405 55.510 1.00 48.16 818 LYS A N 1
ATOM 6369 C CA . LYS A 1 818 ? -9.237 -14.577 56.867 1.00 48.16 818 LYS A CA 1
ATOM 6370 C C . LYS A 1 818 ? -9.601 -13.169 57.329 1.00 48.16 818 LYS A C 1
ATOM 6372 O O . LYS A 1 818 ? -8.760 -12.465 57.878 1.00 48.16 818 LYS A O 1
ATOM 6377 N N . THR A 1 819 ? -10.792 -12.702 56.969 1.00 53.81 819 THR A N 1
ATOM 6378 C CA . THR A 1 819 ? -11.330 -11.451 57.510 1.00 53.81 819 THR A CA 1
ATOM 6379 C C . THR A 1 819 ? -11.449 -11.638 59.023 1.00 53.81 819 THR A C 1
ATOM 6381 O O . THR A 1 819 ? -11.946 -12.675 59.464 1.00 53.81 819 THR A O 1
ATOM 6384 N N . GLY A 1 820 ? -10.938 -10.691 59.813 1.00 58.72 820 GLY A N 1
ATOM 6385 C CA . GLY A 1 820 ? -11.056 -10.734 61.272 1.00 58.72 820 GLY A CA 1
ATOM 6386 C C . GLY A 1 820 ? -12.518 -10.761 61.735 1.00 58.72 820 GLY A C 1
ATOM 6387 O O . GLY A 1 820 ? -13.447 -10.546 60.940 1.00 58.72 820 GLY A O 1
ATOM 6388 N N . THR A 1 821 ? -12.724 -11.028 63.024 1.00 59.56 821 THR A N 1
ATOM 6389 C CA . THR A 1 821 ? -14.014 -10.789 63.682 1.00 59.56 821 THR A CA 1
ATOM 6390 C C . THR A 1 821 ? -14.445 -9.348 63.413 1.00 59.56 821 THR A C 1
ATOM 6392 O O . THR A 1 821 ? -13.611 -8.441 63.434 1.00 59.56 821 THR A O 1
ATOM 6395 N N . LEU A 1 822 ? -15.722 -9.155 63.065 1.00 64.62 822 LEU A N 1
ATOM 6396 C CA . LEU A 1 822 ? -16.313 -7.816 63.007 1.00 64.62 822 LEU A CA 1
ATOM 6397 C C . LEU A 1 822 ? -16.098 -7.170 64.388 1.00 64.62 822 LEU A C 1
ATOM 6399 O O . LEU A 1 822 ? -16.123 -7.883 65.394 1.00 64.62 822 LEU A O 1
ATOM 6403 N N . GLY A 1 823 ? -15.772 -5.876 64.419 1.00 67.38 823 GLY A N 1
ATOM 6404 C CA . GLY A 1 823 ? -15.661 -5.132 65.679 1.00 67.38 823 GLY A CA 1
ATOM 6405 C C . GLY A 1 823 ? -17.019 -5.013 66.376 1.00 67.38 823 GLY A C 1
ATOM 6406 O O . GLY A 1 823 ? -17.987 -5.633 65.939 1.00 67.38 823 GLY A O 1
ATOM 6407 N N . GLU A 1 824 ? -17.100 -4.206 67.434 1.00 73.00 824 GLU A N 1
ATOM 6408 C CA . GLU A 1 824 ? -18.402 -3.810 67.980 1.00 73.00 824 GLU A CA 1
ATOM 6409 C C . GLU A 1 824 ? -19.200 -3.097 66.878 1.00 73.00 824 GLU A C 1
ATOM 6411 O O . GLU A 1 824 ? -18.728 -2.127 66.283 1.00 73.00 824 GLU A O 1
ATOM 6416 N N . GLU A 1 825 ? -20.352 -3.671 66.530 1.00 78.56 825 GLU A N 1
ATOM 6417 C CA . GLU A 1 825 ? -21.312 -3.091 65.594 1.00 78.56 825 GLU A CA 1
ATOM 6418 C C . GLU A 1 825 ? -22.373 -2.350 66.405 1.00 78.56 825 GLU A C 1
ATOM 6420 O O . GLU A 1 825 ? -22.751 -2.811 67.485 1.00 78.56 825 GLU A O 1
ATOM 6425 N N . ASP A 1 826 ? -22.878 -1.244 65.866 1.00 86.00 826 ASP A N 1
ATOM 6426 C CA . ASP A 1 826 ? -24.017 -0.551 66.459 1.00 86.00 826 ASP A CA 1
ATOM 6427 C C . ASP A 1 826 ? -25.253 -1.471 66.482 1.00 86.00 826 ASP A C 1
ATOM 6429 O O . ASP A 1 826 ? -25.420 -2.367 65.643 1.00 86.00 826 ASP A O 1
ATOM 6433 N N . GLU A 1 827 ? -26.116 -1.284 67.480 1.00 84.00 827 GLU A N 1
ATOM 6434 C CA . GLU A 1 827 ? -27.225 -2.201 67.770 1.00 84.00 827 GLU A CA 1
ATOM 6435 C C . GLU A 1 827 ? -28.252 -2.270 66.621 1.00 84.00 827 GLU A C 1
ATOM 6437 O O . GLU A 1 827 ? -28.843 -3.320 66.353 1.00 84.00 827 GLU A O 1
ATOM 6442 N N . ASP A 1 828 ? -28.433 -1.163 65.901 1.00 84.88 828 ASP A N 1
ATOM 6443 C CA . ASP A 1 828 ? -29.258 -1.036 64.699 1.00 84.88 828 ASP A CA 1
ATOM 6444 C C . ASP A 1 828 ? -28.633 -1.751 63.488 1.00 84.88 828 ASP A C 1
ATOM 6446 O O . ASP A 1 828 ? -29.318 -2.514 62.801 1.00 84.88 828 ASP A O 1
ATOM 6450 N N . VAL A 1 829 ? -27.324 -1.601 63.270 1.00 86.56 829 VAL A N 1
ATOM 6451 C CA . VAL A 1 829 ? -26.570 -2.284 62.206 1.00 86.56 829 VAL A CA 1
ATOM 6452 C C . VAL A 1 829 ? -26.571 -3.796 62.427 1.00 86.56 829 VAL A C 1
ATOM 6454 O O . VAL A 1 829 ? -26.778 -4.567 61.483 1.00 86.56 829 VAL A O 1
ATOM 6457 N N . ALA A 1 830 ? -26.385 -4.239 63.671 1.00 84.62 830 ALA A N 1
ATOM 6458 C CA . ALA A 1 830 ? -26.445 -5.647 64.043 1.00 84.62 830 ALA A CA 1
ATOM 6459 C C . ALA A 1 830 ? -27.852 -6.228 63.820 1.00 84.62 830 ALA A C 1
ATOM 6461 O O . ALA A 1 830 ? -27.991 -7.339 63.295 1.00 84.62 830 ALA A O 1
ATOM 6462 N N . ARG A 1 831 ? -28.902 -5.466 64.156 1.00 85.31 831 ARG A N 1
ATOM 6463 C CA . ARG A 1 831 ? -30.306 -5.843 63.934 1.00 85.31 831 ARG A CA 1
ATOM 6464 C C . ARG A 1 831 ? -30.637 -5.955 62.447 1.00 85.31 831 ARG A C 1
ATOM 6466 O O . ARG A 1 831 ? -31.235 -6.948 62.037 1.00 85.31 831 ARG A O 1
ATOM 6473 N N . GLU A 1 832 ? -30.192 -5.005 61.630 1.00 86.44 832 GLU A N 1
ATOM 6474 C CA . GLU A 1 832 ? -30.375 -5.037 60.175 1.00 86.44 832 GLU A CA 1
ATOM 6475 C C . GLU A 1 832 ? -29.602 -6.199 59.538 1.00 86.44 832 GLU A C 1
ATOM 6477 O O . GLU A 1 832 ? -30.139 -6.966 58.735 1.00 86.44 832 GLU A O 1
ATOM 6482 N N . ARG A 1 833 ? -28.354 -6.429 59.963 1.00 87.50 833 ARG A N 1
ATOM 6483 C CA . ARG A 1 833 ? -27.579 -7.604 59.549 1.00 87.50 833 ARG A CA 1
ATOM 6484 C C . ARG A 1 833 ? -28.325 -8.896 59.878 1.00 87.50 833 ARG A C 1
ATOM 6486 O O . ARG A 1 833 ? -28.390 -9.782 59.026 1.00 87.50 833 ARG A O 1
ATOM 6493 N N . GLN A 1 834 ? -28.880 -9.022 61.083 1.00 85.56 834 GLN A N 1
ATOM 6494 C CA . GLN A 1 834 ? -29.668 -10.190 61.474 1.00 85.56 834 GLN A CA 1
ATOM 6495 C C . GLN A 1 834 ? -30.938 -10.327 60.626 1.00 85.56 834 GLN A C 1
ATOM 6497 O O . GLN A 1 834 ? -31.187 -11.424 60.131 1.00 85.56 834 GLN A O 1
ATOM 6502 N N . ARG A 1 835 ? -31.673 -9.234 60.368 1.00 86.50 835 ARG A N 1
ATOM 6503 C CA . ARG A 1 835 ? -32.862 -9.203 59.492 1.00 86.50 835 ARG A CA 1
ATOM 6504 C C . ARG A 1 835 ? -32.563 -9.797 58.115 1.00 86.50 835 ARG A C 1
ATOM 6506 O O . ARG A 1 835 ? -33.264 -10.696 57.649 1.00 86.50 835 ARG A O 1
ATOM 6513 N N . ILE A 1 836 ? -31.481 -9.345 57.488 1.00 84.88 836 ILE A N 1
ATOM 6514 C CA . ILE A 1 836 ? -31.090 -9.763 56.138 1.00 84.88 836 ILE A CA 1
ATOM 6515 C C . ILE A 1 836 ? -30.512 -11.186 56.117 1.00 84.88 836 ILE A C 1
ATOM 6517 O O . ILE A 1 836 ? -30.839 -11.985 55.238 1.00 84.88 836 ILE A O 1
ATOM 6521 N N . VAL A 1 837 ? -29.682 -11.551 57.101 1.00 82.19 837 VAL A N 1
ATOM 6522 C CA . VAL A 1 837 ? -29.072 -12.892 57.183 1.00 82.19 837 VAL A CA 1
ATOM 6523 C C . VAL A 1 837 ? -30.107 -13.972 57.516 1.00 82.19 837 VAL A C 1
ATOM 6525 O O . VAL A 1 837 ? -30.007 -15.082 56.993 1.00 82.19 837 VAL A O 1
ATOM 6528 N N . GLN A 1 838 ? -31.112 -13.659 58.337 1.00 79.31 838 GLN A N 1
ATOM 6529 C CA . GLN A 1 838 ? -32.213 -14.571 58.675 1.00 79.31 838 GLN A CA 1
ATOM 6530 C C . GLN A 1 838 ? -33.269 -14.679 57.560 1.00 79.31 838 GLN A C 1
ATOM 6532 O O . GLN A 1 838 ? -34.183 -15.494 57.665 1.00 79.31 838 GLN A O 1
ATOM 6537 N N . GLY A 1 839 ? -33.139 -13.905 56.475 1.00 72.62 839 GLY A N 1
ATOM 6538 C CA . GLY A 1 839 ? -34.039 -13.963 55.321 1.00 72.62 839 GLY A CA 1
ATOM 6539 C C . GLY A 1 839 ? -35.373 -13.235 55.515 1.00 72.62 839 GLY A C 1
ATOM 6540 O O . GLY A 1 839 ? -36.296 -13.466 54.740 1.00 72.62 839 GLY A O 1
ATOM 6541 N N . LEU A 1 840 ? -35.475 -12.346 56.510 1.00 65.06 840 LEU A N 1
ATOM 6542 C CA . LEU A 1 840 ? -36.669 -11.531 56.778 1.00 65.06 840 LEU A CA 1
ATOM 6543 C C . LEU A 1 840 ? -36.824 -10.343 55.803 1.00 65.06 840 LEU A C 1
ATOM 6545 O O . LEU A 1 840 ? -37.843 -9.665 55.839 1.00 65.06 840 LEU A O 1
ATOM 6549 N N . GLY A 1 841 ? -35.861 -10.114 54.902 1.00 65.06 841 GLY A N 1
ATOM 6550 C CA . GLY A 1 841 ? -35.897 -9.083 53.848 1.00 65.06 841 GLY A CA 1
ATOM 6551 C C . GLY A 1 841 ? -36.581 -9.502 52.535 1.00 65.06 841 GLY A C 1
ATOM 6552 O O . GLY A 1 841 ? -36.363 -8.877 51.504 1.00 65.06 841 GLY A O 1
ATOM 6553 N N . GLN A 1 842 ? -37.393 -10.567 52.522 1.00 62.84 842 GLN A N 1
ATOM 6554 C CA . GLN A 1 842 ? -38.014 -11.139 51.306 1.00 62.84 842 GLN A CA 1
ATOM 6555 C C . GLN A 1 842 ? -39.037 -10.233 50.577 1.00 62.84 842 GLN A C 1
ATOM 6557 O O . GLN A 1 842 ? -39.648 -10.678 49.605 1.00 62.84 842 GLN A O 1
ATOM 6562 N N . GLY A 1 843 ? -39.219 -8.982 51.009 1.00 67.50 843 GLY A N 1
ATOM 6563 C CA . GLY A 1 843 ? -40.045 -7.961 50.350 1.00 67.50 843 GLY A CA 1
ATOM 6564 C C . GLY A 1 843 ? -39.280 -6.711 49.891 1.00 67.50 843 GLY A C 1
ATOM 6565 O O . GLY A 1 843 ? -39.889 -5.839 49.272 1.00 67.50 843 GLY A O 1
ATOM 6566 N N . ASP A 1 844 ? -37.975 -6.630 50.160 1.00 78.44 844 ASP A N 1
ATOM 6567 C CA . ASP A 1 844 ? -37.150 -5.448 49.891 1.00 78.44 844 ASP A CA 1
ATOM 6568 C C . ASP A 1 844 ? -36.757 -5.374 48.409 1.00 78.44 844 ASP A C 1
ATOM 6570 O O . ASP A 1 844 ? -36.336 -6.369 47.821 1.00 78.44 844 ASP A O 1
ATOM 6574 N N . ILE A 1 845 ? -36.855 -4.197 47.778 1.00 80.94 845 ILE A N 1
ATOM 6575 C CA . ILE A 1 845 ? -36.519 -4.027 46.354 1.00 80.94 845 ILE A CA 1
ATOM 6576 C C . ILE A 1 845 ? -35.038 -4.311 46.077 1.00 80.94 845 ILE A C 1
ATOM 6578 O O . ILE A 1 845 ? -34.705 -4.861 45.024 1.00 80.94 845 ILE A O 1
ATOM 6582 N N . LEU A 1 846 ? -34.169 -3.974 47.034 1.00 84.50 846 LEU A N 1
ATOM 6583 C CA . LEU A 1 846 ? -32.737 -4.245 47.009 1.00 84.50 846 LEU A CA 1
ATOM 6584 C C . LEU A 1 846 ? -32.323 -4.926 48.313 1.00 84.50 846 LEU A C 1
ATOM 6586 O O . LEU A 1 846 ? -32.498 -4.359 49.386 1.00 84.50 846 LEU A O 1
ATOM 6590 N N . GLU A 1 847 ? -31.691 -6.091 48.206 1.00 84.94 847 GLU A N 1
ATOM 6591 C CA . GLU A 1 847 ? -31.153 -6.839 49.341 1.00 84.94 847 GLU A CA 1
ATOM 6592 C C . GLU A 1 847 ? -29.652 -7.105 49.142 1.00 84.94 847 GLU A C 1
ATOM 6594 O O . GLU A 1 847 ? -29.232 -7.820 48.230 1.00 84.94 847 GLU A O 1
ATOM 6599 N N . LEU A 1 848 ? -28.817 -6.541 50.015 1.00 86.88 848 LEU A N 1
ATOM 6600 C CA . LEU A 1 848 ? -27.371 -6.753 50.060 1.00 86.88 848 LEU A CA 1
ATOM 6601 C C . LEU A 1 848 ? -27.023 -7.755 51.159 1.00 86.88 848 LEU A C 1
ATOM 6603 O O . LEU A 1 848 ? -27.264 -7.483 52.329 1.00 86.88 848 LEU A O 1
ATOM 6607 N N . ARG A 1 849 ? -26.392 -8.884 50.817 1.00 84.44 849 ARG A N 1
ATOM 6608 C CA . ARG A 1 849 ? -25.969 -9.919 51.775 1.00 84.44 849 ARG A CA 1
ATOM 6609 C C . ARG A 1 849 ? -24.452 -10.029 51.847 1.00 84.44 849 ARG A C 1
ATOM 6611 O O . ARG A 1 849 ? -23.812 -10.571 50.946 1.00 84.44 849 ARG A O 1
ATOM 6618 N N . GLN A 1 850 ? -23.875 -9.561 52.953 1.00 85.12 850 GLN A N 1
ATOM 6619 C CA . GLN A 1 850 ? -22.440 -9.657 53.264 1.00 85.12 850 GLN A CA 1
ATOM 6620 C C . GLN A 1 850 ? -21.523 -9.167 52.125 1.00 85.12 850 GLN A C 1
ATOM 6622 O O . GLN A 1 850 ? -20.440 -9.714 51.883 1.00 85.12 850 GLN A O 1
ATOM 6627 N N . LEU A 1 851 ? -21.940 -8.109 51.429 1.00 85.19 851 LEU A N 1
ATOM 6628 C CA . LEU A 1 851 ? -21.249 -7.586 50.257 1.00 85.19 851 LEU A CA 1
ATOM 6629 C C . LEU A 1 851 ? -19.850 -7.081 50.633 1.00 85.19 851 LEU A C 1
ATOM 6631 O O . LEU A 1 851 ? -19.697 -6.203 51.480 1.00 85.19 851 LEU A O 1
ATOM 6635 N N . THR A 1 852 ? -18.816 -7.638 50.003 1.00 85.25 852 THR A N 1
ATOM 6636 C CA . THR A 1 852 ? -17.415 -7.384 50.364 1.00 85.25 852 THR A CA 1
ATOM 6637 C C . THR A 1 852 ? -16.560 -7.092 49.134 1.00 85.25 852 THR A C 1
ATOM 6639 O O . THR A 1 852 ? -16.612 -7.812 48.129 1.00 85.25 852 THR A O 1
ATOM 6642 N N . LYS A 1 853 ? -15.686 -6.081 49.238 1.00 85.88 853 LYS A N 1
ATOM 6643 C CA . LYS A 1 853 ? -14.702 -5.728 48.208 1.00 85.88 853 LYS A CA 1
ATOM 6644 C C . LYS A 1 853 ? -13.297 -5.576 48.765 1.00 85.88 853 LYS A C 1
ATOM 6646 O O . LYS A 1 853 ? -13.028 -4.671 49.549 1.00 85.88 853 LYS A O 1
ATOM 6651 N N . VAL A 1 854 ? -12.365 -6.363 48.230 1.00 83.38 854 VAL A N 1
ATOM 6652 C CA . VAL A 1 854 ? -10.922 -6.208 48.465 1.00 83.38 854 VAL A CA 1
ATOM 6653 C C . VAL A 1 854 ? -10.223 -5.945 47.132 1.00 83.38 854 VAL A C 1
ATOM 6655 O O . VAL A 1 854 ? -10.367 -6.704 46.169 1.00 83.38 854 VAL A O 1
ATOM 6658 N N . PHE A 1 855 ? -9.478 -4.844 47.042 1.00 81.25 855 PHE A N 1
ATOM 6659 C CA . PHE A 1 855 ? -8.673 -4.531 45.860 1.00 81.25 855 PHE A CA 1
ATOM 6660 C C . PHE A 1 855 ? -7.301 -5.195 45.980 1.00 81.25 855 PHE A C 1
ATOM 6662 O O . PHE A 1 855 ? -6.665 -5.078 47.012 1.00 81.25 855 PHE A O 1
ATOM 6669 N N . LYS A 1 856 ? -6.782 -5.813 44.909 1.00 70.75 856 LYS A N 1
ATOM 6670 C CA . LYS A 1 856 ? -5.514 -6.584 44.928 1.00 70.75 856 LYS A CA 1
ATOM 6671 C C . LYS A 1 856 ? -4.295 -5.851 45.519 1.00 70.75 856 LYS A C 1
ATOM 6673 O O . LYS A 1 856 ? -3.367 -6.504 45.970 1.00 70.75 856 LYS A O 1
ATOM 6678 N N . ARG A 1 857 ? -4.276 -4.513 45.475 1.00 66.00 857 ARG A N 1
ATOM 6679 C CA . ARG A 1 857 ? -3.194 -3.668 46.015 1.00 66.00 857 ARG A CA 1
ATOM 6680 C C . ARG A 1 857 ? -3.383 -3.260 47.482 1.00 66.00 857 ARG A C 1
ATOM 6682 O O . ARG A 1 857 ? -2.446 -2.739 48.070 1.00 66.00 857 ARG A O 1
ATOM 6689 N N . LYS A 1 858 ? -4.569 -3.454 48.065 1.00 61.16 858 LYS A N 1
ATOM 6690 C CA . LYS A 1 858 ? -4.895 -3.082 49.448 1.00 61.16 858 LYS A CA 1
ATOM 6691 C C . LYS A 1 858 ? -5.268 -4.341 50.229 1.00 61.16 858 LYS A C 1
ATOM 6693 O O . LYS A 1 858 ? -6.150 -5.078 49.808 1.00 61.16 858 LYS A O 1
ATOM 6698 N N . GLN A 1 859 ? -4.612 -4.577 51.365 1.00 64.62 859 GLN A N 1
ATOM 6699 C CA . GLN A 1 859 ? -4.962 -5.702 52.244 1.00 64.62 859 GLN A CA 1
ATOM 6700 C C . GLN A 1 859 ? -6.251 -5.442 53.041 1.00 64.62 859 GLN A C 1
ATOM 6702 O O . GLN A 1 859 ? -6.965 -6.384 53.367 1.00 64.62 859 GLN A O 1
ATOM 6707 N N . LYS A 1 860 ? -6.584 -4.170 53.312 1.00 75.44 860 LYS A N 1
ATOM 6708 C CA . LYS A 1 860 ? -7.826 -3.794 54.000 1.00 75.44 860 LYS A CA 1
ATOM 6709 C C . LYS A 1 860 ? -9.019 -3.817 53.025 1.00 75.44 860 LYS A C 1
ATOM 6711 O O . LYS A 1 860 ? -8.887 -3.264 51.922 1.00 75.44 860 LYS A O 1
ATOM 6716 N N . PRO A 1 861 ? -10.168 -4.420 53.395 1.00 80.19 861 PRO A N 1
ATOM 6717 C CA . PRO A 1 861 ? -11.385 -4.350 52.592 1.00 80.19 861 PRO A CA 1
ATOM 6718 C C . PRO A 1 861 ? -11.836 -2.895 52.418 1.00 80.19 861 PRO A C 1
ATOM 6720 O O . PRO A 1 861 ? -11.792 -2.102 53.354 1.00 80.19 861 PRO A O 1
ATOM 6723 N N . ALA A 1 862 ? -12.239 -2.542 51.196 1.00 84.50 862 ALA A N 1
ATOM 6724 C CA . ALA A 1 862 ? -12.836 -1.243 50.877 1.00 84.50 862 ALA A CA 1
ATOM 6725 C C . ALA A 1 862 ? -14.328 -1.194 51.232 1.00 84.50 862 ALA A C 1
ATOM 6727 O O . ALA A 1 862 ? -14.867 -0.118 51.455 1.00 84.50 862 ALA A O 1
ATOM 6728 N N . VAL A 1 863 ? -14.973 -2.360 51.246 1.00 85.19 863 VAL A N 1
ATOM 6729 C CA . VAL A 1 863 ? -16.312 -2.611 51.787 1.00 85.19 863 VAL A CA 1
ATOM 6730 C C . VAL A 1 863 ? -16.210 -3.967 52.479 1.00 85.19 863 VAL A C 1
ATOM 6732 O O . VAL A 1 863 ? -15.744 -4.915 51.839 1.00 85.19 863 VAL A O 1
ATOM 6735 N N . ASP A 1 864 ? -16.568 -4.060 53.758 1.00 86.31 864 ASP A N 1
ATOM 6736 C CA . ASP A 1 864 ? -16.519 -5.306 54.535 1.00 86.31 864 ASP A CA 1
ATOM 6737 C C . ASP A 1 864 ? -17.935 -5.746 54.916 1.00 86.31 864 ASP A C 1
ATOM 6739 O O . ASP A 1 864 ? -18.608 -5.057 55.675 1.00 86.31 864 ASP A O 1
ATOM 6743 N N . ARG A 1 865 ? -18.383 -6.886 54.374 1.00 86.38 865 ARG A N 1
ATOM 6744 C CA . ARG A 1 865 ? -19.619 -7.593 54.751 1.00 86.38 865 ARG A CA 1
ATOM 6745 C C . ARG A 1 865 ? -20.857 -6.697 54.934 1.00 86.38 865 ARG A C 1
ATOM 6747 O O . ARG A 1 865 ? -21.629 -6.909 55.868 1.00 86.38 865 ARG A O 1
ATOM 6754 N N . LEU A 1 866 ? -21.095 -5.748 54.030 1.00 87.31 866 LEU A N 1
ATOM 6755 C CA . LEU A 1 866 ? -22.252 -4.847 54.094 1.00 87.31 866 LEU A CA 1
ATOM 6756 C C . LEU A 1 866 ? -23.569 -5.633 53.945 1.00 87.31 866 LEU A C 1
ATOM 6758 O O . LEU A 1 866 ? -23.703 -6.426 53.009 1.00 87.31 866 LEU A O 1
ATOM 6762 N N . CYS A 1 867 ? -24.509 -5.425 54.872 1.00 88.19 867 CYS A N 1
ATOM 6763 C CA . CYS A 1 867 ? -25.857 -6.002 54.843 1.00 88.19 867 CYS A CA 1
ATOM 6764 C C . CYS A 1 867 ? -26.891 -4.879 54.936 1.00 88.19 867 CYS A C 1
ATOM 6766 O O . CYS A 1 867 ? -26.853 -4.135 55.907 1.00 88.19 867 CYS A O 1
ATOM 6768 N N . VAL A 1 868 ? -27.747 -4.735 53.923 1.00 87.88 868 VAL A N 1
ATOM 6769 C CA . VAL A 1 868 ? -28.765 -3.669 53.839 1.00 87.88 868 VAL A CA 1
ATOM 6770 C C . VAL A 1 868 ? -29.947 -4.181 53.021 1.00 87.88 868 VAL A C 1
ATOM 6772 O O . VAL A 1 868 ? -29.724 -4.698 51.923 1.00 87.88 868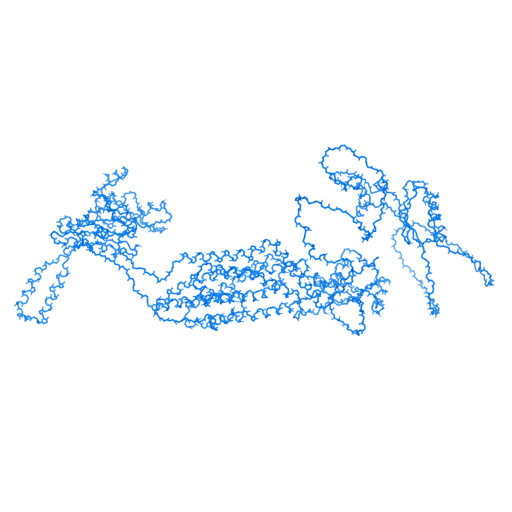 VAL A O 1
ATOM 6775 N N . GLY A 1 869 ? -31.172 -4.019 53.520 1.00 86.50 869 GLY A N 1
ATOM 6776 C CA . GLY A 1 869 ? -32.401 -4.199 52.749 1.00 86.50 869 GLY A CA 1
ATOM 6777 C C . GLY A 1 869 ? -33.166 -2.888 52.602 1.00 86.50 869 GLY A C 1
ATOM 6778 O O . GLY A 1 869 ? -33.415 -2.210 53.596 1.00 86.50 869 GLY A O 1
ATOM 6779 N N . ILE A 1 870 ? -33.527 -2.529 51.368 1.00 86.06 870 ILE A N 1
ATOM 6780 C CA . ILE A 1 870 ? -34.293 -1.312 51.063 1.00 86.06 870 ILE A CA 1
ATOM 6781 C C . ILE A 1 870 ? -35.722 -1.709 50.661 1.00 86.06 870 ILE A C 1
ATOM 6783 O O . ILE A 1 870 ? -35.887 -2.348 49.618 1.00 86.06 870 ILE A O 1
ATOM 6787 N N . PRO A 1 871 ? -36.748 -1.342 51.442 1.00 82.75 871 PRO A N 1
ATOM 6788 C CA . PRO A 1 871 ? -38.159 -1.499 51.091 1.00 82.75 871 PRO A CA 1
ATOM 6789 C C . PRO A 1 871 ? -38.580 -0.708 49.835 1.00 82.75 871 PRO A C 1
ATOM 6791 O O . PRO A 1 871 ? -37.959 0.294 49.472 1.00 82.75 871 PRO A O 1
ATOM 6794 N N . PRO A 1 872 ? -39.646 -1.128 49.129 1.00 78.38 872 PRO A N 1
ATOM 6795 C CA . PRO A 1 872 ? -40.178 -0.371 47.999 1.00 78.38 872 PRO A CA 1
ATOM 6796 C C . PRO A 1 872 ? -40.815 0.952 48.459 1.00 78.38 872 PRO A C 1
ATOM 6798 O O . PRO A 1 872 ? -41.618 0.959 49.385 1.00 78.38 872 PRO A O 1
ATOM 6801 N N . GLY A 1 873 ? -40.516 2.051 47.759 1.00 74.06 873 GLY A N 1
ATOM 6802 C CA . GLY A 1 873 ? -41.076 3.382 48.044 1.00 74.06 873 GLY A CA 1
ATOM 6803 C C . GLY A 1 873 ? -40.249 4.237 49.010 1.00 74.06 873 GLY A C 1
ATOM 6804 O O . GLY A 1 873 ? -40.563 5.407 49.191 1.00 74.06 873 GLY A O 1
ATOM 6805 N N . GLU A 1 874 ? -39.170 3.698 49.583 1.00 80.69 874 GLU A N 1
ATOM 6806 C CA . GLU A 1 874 ? -38.272 4.461 50.452 1.00 80.69 874 GLU A CA 1
ATOM 6807 C C . GLU A 1 874 ? -37.178 5.196 49.664 1.00 80.69 874 GLU A C 1
ATOM 6809 O O . GLU A 1 874 ? -36.539 4.640 48.763 1.00 80.69 874 GLU A O 1
ATOM 6814 N N . CYS A 1 875 ? -36.918 6.453 50.035 1.00 79.94 875 CYS A N 1
ATOM 6815 C CA . CYS A 1 875 ? -35.780 7.215 49.530 1.00 79.94 875 CYS A CA 1
ATOM 6816 C C . CYS A 1 875 ? -34.539 6.912 50.380 1.00 79.94 875 CYS A C 1
ATOM 6818 O O . CYS A 1 875 ? -34.392 7.407 51.496 1.00 79.94 875 CYS A O 1
ATOM 6820 N N . PHE A 1 876 ? -33.634 6.086 49.852 1.00 82.50 876 PHE A N 1
ATOM 6821 C CA . PHE A 1 876 ? -32.416 5.690 50.555 1.00 82.50 876 PHE A CA 1
ATOM 6822 C C . PHE A 1 876 ? -31.199 6.524 50.126 1.00 82.50 876 PHE A C 1
ATOM 6824 O O . PHE A 1 876 ? -30.764 6.474 48.971 1.00 82.50 876 PHE A O 1
ATOM 6831 N N . GLY A 1 877 ? -30.593 7.239 51.078 1.00 84.00 877 GLY A N 1
ATOM 6832 C CA . GLY A 1 877 ? -29.352 7.992 50.890 1.00 84.00 877 GLY A CA 1
ATOM 6833 C C . GLY A 1 877 ? -28.140 7.288 51.505 1.00 84.00 877 GLY A C 1
ATOM 6834 O O . GLY A 1 877 ? -28.079 7.081 52.712 1.00 84.00 877 GLY A O 1
ATOM 6835 N N . LEU A 1 878 ? -27.123 6.966 50.697 1.00 84.12 878 LEU A N 1
ATOM 6836 C CA . LEU A 1 878 ? -25.868 6.396 51.205 1.00 84.12 878 LEU A CA 1
ATOM 6837 C C . LEU A 1 878 ? -24.872 7.507 51.576 1.00 84.12 878 LEU A C 1
ATOM 6839 O O . LEU A 1 878 ? -24.091 7.964 50.736 1.00 84.12 878 LEU A O 1
ATOM 6843 N N . LEU A 1 879 ? -24.879 7.914 52.843 1.00 84.56 879 LEU A N 1
ATOM 6844 C CA . LEU A 1 879 ? -24.014 8.959 53.404 1.00 84.56 879 LEU A CA 1
ATOM 6845 C C . LEU A 1 879 ? -22.823 8.361 54.172 1.00 84.56 879 LEU A C 1
ATOM 6847 O O . LEU A 1 879 ? -22.803 7.187 54.528 1.00 84.56 879 LEU A O 1
ATOM 6851 N N . GLY A 1 880 ? -21.766 9.149 54.370 1.00 84.38 880 GLY A N 1
ATOM 6852 C CA . GLY A 1 880 ? -20.592 8.730 55.145 1.00 84.38 880 GLY A CA 1
ATOM 6853 C C . GLY A 1 880 ? -19.340 9.529 54.803 1.00 84.38 880 GLY A C 1
ATOM 6854 O O . GLY A 1 880 ? -19.334 10.309 53.852 1.00 84.38 880 GLY A O 1
ATOM 6855 N N . VAL A 1 881 ? -18.239 9.300 55.515 1.00 84.88 881 VAL A N 1
ATOM 6856 C CA . VAL A 1 881 ? -16.965 9.999 55.263 1.00 84.88 881 VAL A CA 1
ATOM 6857 C C . VAL A 1 881 ? -16.319 9.593 53.931 1.00 84.88 881 VAL A C 1
ATOM 6859 O O . VAL A 1 881 ? -16.610 8.538 53.342 1.00 84.88 881 VAL A O 1
ATOM 6862 N N . ASN A 1 882 ? -15.433 10.440 53.408 1.00 80.94 882 ASN A N 1
ATOM 6863 C CA . ASN A 1 882 ? -14.636 10.102 52.231 1.00 80.94 882 ASN A CA 1
ATOM 6864 C C . ASN A 1 882 ? -13.779 8.860 52.513 1.00 80.94 882 ASN A C 1
ATOM 6866 O O . ASN A 1 882 ? -13.095 8.771 53.524 1.00 80.94 882 ASN A O 1
ATOM 6870 N N . GLY A 1 883 ? -13.845 7.868 51.621 1.00 78.88 883 GLY A N 1
ATOM 6871 C CA . GLY A 1 883 ? -13.145 6.590 51.798 1.00 78.88 883 GLY A CA 1
ATOM 6872 C C . GLY A 1 883 ? -13.937 5.480 52.502 1.00 78.88 883 GLY A C 1
ATOM 6873 O O . GLY A 1 883 ? -13.454 4.353 52.506 1.00 78.88 883 GLY A O 1
ATOM 6874 N N . ALA A 1 884 ? -15.166 5.731 52.976 1.00 82.19 884 ALA A N 1
ATOM 6875 C CA . ALA A 1 884 ? -16.029 4.725 53.624 1.00 82.19 884 ALA A CA 1
ATOM 6876 C C . ALA A 1 884 ? -16.531 3.590 52.699 1.00 82.19 884 ALA A C 1
ATOM 6878 O O . ALA A 1 884 ? -17.212 2.675 53.142 1.00 82.19 884 ALA A O 1
ATOM 6879 N N . GLY A 1 885 ? -16.231 3.645 51.397 1.00 85.50 885 GLY A N 1
ATOM 6880 C CA . GLY A 1 885 ? -16.627 2.605 50.442 1.00 85.50 885 GLY A CA 1
ATOM 6881 C C . GLY A 1 885 ? -17.893 2.898 49.630 1.00 85.50 885 GLY A C 1
ATOM 6882 O O . GLY A 1 885 ? -18.174 2.135 48.715 1.00 85.50 885 GLY A O 1
ATOM 6883 N N . LYS A 1 886 ? -18.579 4.033 49.843 1.00 88.94 886 LYS A N 1
ATOM 6884 C CA . LYS A 1 886 ? -19.827 4.435 49.147 1.00 88.94 886 LYS A CA 1
ATOM 6885 C C . LYS A 1 886 ? -19.824 4.186 47.631 1.00 88.94 886 LYS A C 1
ATOM 6887 O O . LYS A 1 886 ? -20.584 3.376 47.109 1.00 88.94 886 LYS A O 1
ATOM 6892 N N . THR A 1 887 ? -18.896 4.820 46.911 1.00 86.62 887 THR A N 1
ATOM 6893 C CA . THR A 1 887 ? -18.754 4.665 45.453 1.00 86.62 887 THR A CA 1
ATOM 6894 C C . THR A 1 887 ? -18.379 3.236 45.053 1.00 86.62 887 THR A C 1
ATOM 6896 O O . THR A 1 887 ? -18.720 2.784 43.964 1.00 86.62 887 THR A O 1
ATOM 6899 N N . THR A 1 888 ? -17.664 2.512 45.917 1.00 88.06 888 THR A N 1
ATOM 6900 C CA . THR A 1 888 ? -17.298 1.110 45.678 1.00 88.06 888 THR A CA 1
ATOM 6901 C C . THR A 1 888 ? -18.528 0.211 45.773 1.00 88.06 888 THR A C 1
ATOM 6903 O O . THR A 1 888 ? -18.688 -0.663 44.927 1.00 88.06 888 THR A O 1
ATOM 6906 N N . THR A 1 889 ? -19.418 0.459 46.736 1.00 87.38 889 THR A N 1
ATOM 6907 C CA . THR A 1 889 ? -20.712 -0.222 46.867 1.00 87.38 889 THR A CA 1
ATOM 6908 C C . THR A 1 889 ? -21.572 -0.007 45.625 1.00 87.38 889 THR A C 1
ATOM 6910 O O . THR A 1 889 ? -22.005 -0.981 45.015 1.00 87.38 889 THR A O 1
ATOM 6913 N N . PHE A 1 890 ? -21.710 1.237 45.156 1.00 84.94 890 PHE A N 1
ATOM 6914 C CA . PHE A 1 890 ? -22.437 1.524 43.915 1.00 84.94 890 PHE A CA 1
ATOM 6915 C C . PHE A 1 890 ? -21.821 0.843 42.692 1.00 84.94 890 PHE A C 1
ATOM 6917 O O . PHE A 1 890 ? -22.535 0.222 41.915 1.00 84.94 890 PHE A O 1
ATOM 6924 N N . LYS A 1 891 ? -20.493 0.878 42.536 1.00 83.06 891 LYS A N 1
ATOM 6925 C CA . LYS A 1 891 ? -19.811 0.192 41.424 1.00 83.06 891 LYS A CA 1
ATOM 6926 C C . LYS A 1 891 ? -19.960 -1.326 41.464 1.00 83.06 891 LYS A C 1
ATOM 6928 O O . LYS A 1 891 ? -19.819 -1.980 40.434 1.00 83.06 891 LYS A O 1
ATOM 6933 N N . MET A 1 892 ? -20.168 -1.909 42.640 1.00 84.38 892 MET A N 1
ATOM 6934 C CA . MET A 1 892 ? -20.487 -3.328 42.771 1.00 84.38 892 MET A CA 1
ATOM 6935 C C . MET A 1 892 ? -21.928 -3.619 42.366 1.00 84.38 892 MET A C 1
ATOM 6937 O O . MET A 1 892 ? -22.152 -4.559 41.610 1.00 84.38 892 MET A O 1
ATOM 6941 N N . LEU A 1 893 ? -22.869 -2.782 42.806 1.00 81.44 893 LEU A N 1
ATOM 6942 C CA . LEU A 1 893 ? -24.283 -2.877 42.445 1.00 81.44 893 LEU A CA 1
ATOM 6943 C C . LEU A 1 893 ? -24.510 -2.718 40.940 1.00 81.44 893 LEU A C 1
ATOM 6945 O O . LEU A 1 893 ? -25.270 -3.476 40.355 1.00 81.44 893 LEU A O 1
ATOM 6949 N N . THR A 1 894 ? -23.811 -1.782 40.296 1.00 76.56 894 THR A N 1
ATOM 6950 C CA . THR A 1 894 ? -23.906 -1.551 38.846 1.00 76.56 894 THR A CA 1
ATOM 6951 C C . THR A 1 894 ? -23.116 -2.551 38.002 1.00 76.56 894 THR A C 1
ATOM 6953 O O . THR A 1 894 ? -23.228 -2.548 36.779 1.00 76.56 894 THR A O 1
ATOM 6956 N N . GLY A 1 895 ? -22.318 -3.421 38.628 1.00 73.81 895 GLY A N 1
ATOM 6957 C CA . GLY A 1 895 ? -21.494 -4.415 37.940 1.00 73.81 895 GLY A CA 1
ATOM 6958 C C . GLY A 1 895 ? -20.189 -3.875 37.329 1.00 73.81 895 GLY A C 1
ATOM 6959 O O . GLY A 1 895 ? -19.465 -4.641 36.688 1.00 73.81 895 GLY A O 1
ATOM 6960 N N . ASP A 1 896 ? -19.830 -2.598 37.535 1.00 74.56 896 ASP A N 1
ATOM 6961 C CA . ASP A 1 896 ? -18.546 -2.024 37.077 1.00 74.56 896 ASP A CA 1
ATOM 6962 C C . ASP A 1 896 ? -17.346 -2.681 37.786 1.00 74.56 896 ASP A C 1
ATOM 6964 O O . ASP A 1 896 ? -16.271 -2.884 37.213 1.00 74.56 896 ASP A O 1
ATOM 6968 N N . THR A 1 897 ? -17.531 -3.074 39.050 1.00 77.19 897 THR A N 1
ATOM 6969 C CA . THR A 1 897 ? -16.547 -3.838 39.821 1.00 77.19 897 THR A CA 1
ATO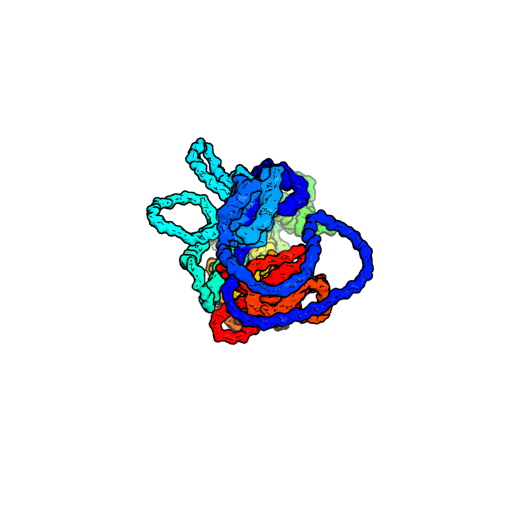M 6970 C C . THR A 1 897 ? -17.122 -5.162 40.304 1.00 77.19 897 THR A C 1
ATOM 6972 O O . THR A 1 897 ? -18.125 -5.188 41.000 1.00 77.19 897 THR A O 1
ATOM 6975 N N . MET A 1 898 ? -16.441 -6.276 40.010 1.00 74.94 898 MET A N 1
ATOM 6976 C CA . MET A 1 898 ? -16.842 -7.590 40.536 1.00 74.94 898 MET A CA 1
ATOM 6977 C C . MET A 1 898 ? -16.749 -7.633 42.062 1.00 74.94 898 MET A C 1
ATOM 6979 O O . MET A 1 898 ? -15.748 -7.169 42.615 1.00 74.94 898 MET A O 1
ATOM 6983 N N . VAL A 1 899 ? -17.729 -8.234 42.730 1.00 81.12 899 VAL A N 1
ATOM 6984 C CA . VAL A 1 899 ? -17.710 -8.417 44.188 1.00 81.12 899 VAL A CA 1
ATOM 6985 C C . VAL A 1 899 ? -16.667 -9.476 44.574 1.00 81.12 899 VAL A C 1
ATOM 6987 O O . VAL A 1 899 ? -16.387 -10.392 43.799 1.00 81.12 899 VAL A O 1
ATOM 6990 N N . THR A 1 900 ? -16.010 -9.313 45.727 1.00 80.00 900 THR A N 1
ATOM 6991 C CA . THR A 1 900 ? -15.008 -10.278 46.221 1.00 80.00 900 THR A CA 1
ATOM 6992 C C . THR A 1 900 ? -15.678 -11.417 46.992 1.00 80.00 900 THR A C 1
ATOM 6994 O O . THR A 1 900 ? -15.248 -12.560 46.871 1.00 80.00 900 THR A O 1
ATOM 6997 N N . SER A 1 901 ? -16.713 -11.099 47.772 1.00 77.50 901 SER A N 1
ATOM 6998 C CA . SER A 1 901 ? -17.562 -12.035 48.518 1.00 77.50 901 SER A CA 1
ATOM 6999 C C . SER A 1 901 ? -18.927 -11.383 48.775 1.00 77.50 901 SER A C 1
ATOM 7001 O O . SER A 1 901 ? -19.025 -10.154 48.718 1.00 77.50 901 SER A O 1
ATOM 7003 N N . GLY A 1 902 ? -19.948 -12.186 49.073 1.00 78.62 902 GLY A N 1
ATOM 7004 C CA . GLY A 1 902 ? -21.324 -11.732 49.289 1.00 78.62 902 GLY A CA 1
ATOM 7005 C C . GLY A 1 902 ? -22.175 -11.710 48.020 1.00 78.62 902 GLY A C 1
ATOM 7006 O O . GLY A 1 902 ? -21.684 -11.946 46.914 1.00 78.62 902 GLY A O 1
ATOM 7007 N N . GLU A 1 903 ? -23.463 -11.435 48.199 1.00 80.12 903 GLU A N 1
ATOM 7008 C CA . GLU A 1 903 ? -24.490 -11.468 47.155 1.00 80.12 903 GLU A CA 1
ATOM 7009 C C . GLU A 1 903 ? -25.351 -10.196 47.218 1.00 80.12 903 GLU A C 1
ATOM 7011 O O . GLU A 1 903 ? -25.456 -9.553 48.261 1.00 80.12 903 GLU A O 1
ATOM 7016 N N . ALA A 1 904 ? -25.941 -9.812 46.087 1.00 81.25 904 ALA A N 1
ATOM 7017 C CA . ALA A 1 904 ? -26.886 -8.704 45.990 1.00 81.25 904 ALA A CA 1
ATOM 7018 C C . ALA A 1 904 ? -28.085 -9.163 45.156 1.00 81.25 904 ALA A C 1
ATOM 7020 O O . ALA A 1 904 ? -27.897 -9.705 44.062 1.00 81.25 904 ALA A O 1
ATOM 7021 N N . PHE A 1 905 ? -29.292 -8.956 45.672 1.00 79.50 905 PHE A N 1
ATOM 7022 C CA . PHE A 1 905 ? -30.549 -9.362 45.057 1.00 79.50 905 PHE A CA 1
ATOM 7023 C C . PHE A 1 905 ? -31.412 -8.140 44.761 1.00 79.50 905 PHE A C 1
ATOM 7025 O O . PHE A 1 905 ? -31.475 -7.211 45.561 1.00 79.50 905 PHE A O 1
ATOM 7032 N N . TRP A 1 906 ? -32.084 -8.169 43.613 1.00 71.75 906 TRP A N 1
ATOM 7033 C CA . TRP A 1 906 ? -33.124 -7.214 43.246 1.00 71.75 906 TRP A CA 1
ATOM 7034 C C . TRP A 1 906 ? -34.448 -7.962 43.111 1.00 71.75 906 TRP A C 1
ATOM 7036 O O . TRP A 1 906 ? -34.491 -9.029 42.490 1.00 71.75 906 TRP A O 1
ATOM 7046 N N . LEU A 1 907 ? -35.517 -7.417 43.685 1.00 59.62 907 LEU A N 1
ATOM 7047 C CA . LEU A 1 907 ? -36.850 -8.013 43.634 1.00 59.62 907 LEU A CA 1
ATOM 7048 C C . LEU A 1 907 ? -37.590 -7.519 42.386 1.00 59.62 907 LEU A C 1
ATOM 7050 O O . LEU A 1 907 ? -38.082 -6.395 42.325 1.00 59.62 907 LEU A O 1
ATOM 7054 N N . GLU A 1 908 ? -37.664 -8.369 41.362 1.00 50.47 908 GLU A N 1
ATOM 7055 C CA . GLU A 1 908 ? -38.462 -8.100 40.166 1.00 50.47 908 GLU A CA 1
ATOM 7056 C C . GLU A 1 908 ? -39.902 -8.582 40.412 1.00 50.47 908 GLU A C 1
ATOM 7058 O O . GLU A 1 908 ? -40.145 -9.765 40.668 1.00 50.47 908 GLU A O 1
ATOM 7063 N N . LYS A 1 909 ? -40.880 -7.668 40.360 1.00 38.22 909 LYS A N 1
ATOM 7064 C CA . LYS A 1 909 ? -42.305 -7.990 40.539 1.00 38.22 909 LYS A CA 1
ATOM 7065 C C . LYS A 1 909 ? -42.794 -8.792 39.321 1.00 38.22 909 LYS A C 1
ATOM 7067 O O . LYS A 1 909 ? -43.291 -8.231 38.347 1.00 38.22 909 LYS A O 1
ATOM 7072 N N . ALA A 1 910 ? -42.625 -10.113 39.350 1.00 33.41 910 ALA A N 1
ATOM 7073 C CA . ALA A 1 910 ? -43.118 -11.007 38.309 1.00 33.41 910 ALA A CA 1
ATOM 7074 C C . ALA A 1 910 ? -44.653 -11.080 38.360 1.00 33.41 910 ALA A C 1
ATOM 7076 O O . ALA A 1 910 ? -45.240 -11.803 39.165 1.00 33.41 910 ALA A O 1
ATOM 7077 N N . SER A 1 911 ? -45.324 -10.338 37.479 1.00 31.73 911 SER A N 1
ATOM 7078 C CA . SER A 1 911 ? -46.723 -10.592 37.158 1.00 31.73 911 SER A CA 1
ATOM 7079 C C . SER A 1 911 ? -46.825 -11.885 36.336 1.00 31.73 911 SER A C 1
ATOM 7081 O O . SER A 1 911 ? -46.256 -11.997 35.253 1.00 31.73 911 SER A O 1
ATOM 7083 N N . SER A 1 912 ? -47.590 -12.848 36.862 1.00 28.84 912 SER A N 1
ATOM 7084 C CA . SER A 1 912 ? -47.936 -14.159 36.282 1.00 28.84 912 SER A CA 1
ATOM 7085 C C . SER A 1 912 ? -47.008 -15.344 36.617 1.00 28.84 912 SER A C 1
ATOM 7087 O O . SER A 1 912 ? -46.093 -15.709 35.884 1.00 28.84 912 SER A O 1
ATOM 7089 N N . GLY A 1 913 ? -47.328 -16.028 37.721 1.00 29.41 913 GLY A N 1
ATOM 7090 C CA . GLY A 1 913 ? -47.743 -17.437 37.667 1.00 29.41 913 GLY A CA 1
ATOM 7091 C C . GLY A 1 913 ? -46.770 -18.521 37.182 1.00 29.41 913 GLY A C 1
ATOM 7092 O O . GLY A 1 913 ? -47.242 -19.604 36.839 1.00 29.41 913 GLY A O 1
ATOM 7093 N N . ARG A 1 914 ? -45.446 -18.313 37.155 1.00 24.84 914 ARG A N 1
ATOM 7094 C CA . ARG A 1 914 ? -44.483 -19.414 36.939 1.00 24.84 914 ARG A CA 1
ATOM 7095 C C . ARG A 1 914 ? -43.323 -19.405 37.932 1.00 24.84 914 ARG A C 1
ATOM 7097 O O . ARG A 1 914 ? -42.484 -18.515 37.925 1.00 24.84 914 ARG A O 1
ATOM 7104 N N . SER A 1 915 ? -43.312 -20.468 38.737 1.00 22.14 915 SER A N 1
ATOM 7105 C CA . SER A 1 915 ? -42.221 -21.053 39.525 1.00 22.14 915 SER A CA 1
ATOM 7106 C C . SER A 1 915 ? -40.831 -20.429 39.325 1.00 22.14 915 SER A C 1
ATOM 7108 O O . SER A 1 915 ? -40.197 -20.606 38.285 1.00 22.14 915 SER A O 1
ATOM 7110 N N . THR A 1 916 ? -40.355 -19.774 40.385 1.00 28.31 916 THR A N 1
ATOM 7111 C CA . THR A 1 916 ? -38.965 -19.750 40.877 1.00 28.31 916 THR A CA 1
ATOM 7112 C C . THR A 1 916 ? -37.913 -20.424 39.982 1.00 28.31 916 THR A C 1
ATOM 7114 O O . THR A 1 916 ? -37.508 -21.566 40.194 1.00 28.31 916 THR A O 1
ATOM 7117 N N . ARG A 1 917 ? -37.353 -19.664 39.036 1.00 23.86 917 ARG A N 1
ATOM 7118 C CA . ARG A 1 917 ? -35.940 -19.817 38.671 1.00 23.86 917 ARG A CA 1
ATOM 7119 C C . ARG A 1 917 ? -35.168 -18.725 39.391 1.00 23.86 917 ARG A C 1
ATOM 7121 O O . ARG A 1 917 ? -35.155 -17.579 38.966 1.00 23.86 917 ARG A O 1
ATOM 7128 N N . SER A 1 918 ? -34.531 -19.110 40.495 1.00 28.02 918 SER A N 1
ATOM 7129 C CA . SER A 1 918 ? -33.408 -18.374 41.070 1.00 28.02 918 SER A CA 1
ATOM 7130 C C . SER A 1 918 ? -32.308 -18.314 40.009 1.00 28.02 918 SER A C 1
ATOM 7132 O O . SER A 1 918 ? -31.519 -19.248 39.842 1.00 28.02 918 SER A O 1
ATOM 7134 N N . THR A 1 919 ? -32.303 -17.252 39.209 1.00 26.36 919 THR A N 1
ATOM 7135 C CA . THR A 1 919 ? -31.222 -16.985 38.266 1.00 26.36 919 THR A CA 1
ATOM 7136 C C . THR A 1 919 ? -30.043 -16.467 39.083 1.00 26.36 919 THR A C 1
ATOM 7138 O O . THR A 1 919 ? -29.903 -15.275 39.329 1.00 26.36 919 THR A O 1
ATOM 7141 N N . ARG A 1 920 ? -29.193 -17.393 39.547 1.00 29.16 920 ARG A N 1
ATOM 7142 C CA . ARG A 1 920 ? -27.824 -17.100 39.992 1.00 29.16 920 ARG A CA 1
ATOM 7143 C C . ARG A 1 920 ? -27.062 -16.520 38.805 1.00 29.16 920 ARG A C 1
ATOM 7145 O O . ARG A 1 920 ? -26.414 -17.237 38.046 1.00 29.16 920 ARG A O 1
ATOM 7152 N N . THR A 1 921 ? -27.169 -15.220 38.605 1.00 30.16 921 THR A N 1
ATOM 7153 C CA . THR A 1 921 ? -26.381 -14.494 37.617 1.00 30.16 921 THR A CA 1
ATOM 7154 C C . THR A 1 921 ? -25.799 -13.304 38.340 1.00 30.16 921 THR A C 1
ATOM 7156 O O . THR A 1 921 ? -26.536 -12.466 38.847 1.00 30.16 921 THR A O 1
ATOM 7159 N N . TRP A 1 922 ? -24.471 -13.284 38.452 1.00 34.03 922 TRP A N 1
ATOM 7160 C CA . TRP A 1 922 ? -23.721 -12.172 39.020 1.00 34.03 922 TRP A CA 1
ATOM 7161 C C . TRP A 1 922 ? -24.229 -10.879 38.380 1.00 34.03 922 TRP A C 1
ATOM 7163 O O . TRP A 1 922 ? -24.078 -10.699 37.172 1.00 34.03 922 TRP A O 1
ATOM 7173 N N . VAL A 1 923 ? -24.915 -10.084 39.206 1.00 36.81 923 VAL A N 1
ATOM 7174 C CA . VAL A 1 923 ? -25.628 -8.829 38.938 1.00 36.81 923 VAL A CA 1
ATOM 7175 C C . VAL A 1 923 ? -25.413 -8.303 37.515 1.00 36.81 923 VAL A C 1
ATOM 7177 O O . VAL A 1 923 ? -24.455 -7.593 37.227 1.00 36.81 923 VAL A O 1
ATOM 7180 N N . THR A 1 924 ? -26.294 -8.709 36.600 1.00 32.22 924 THR A N 1
ATOM 7181 C CA . THR A 1 924 ? -26.432 -8.107 35.265 1.00 32.22 924 THR A CA 1
ATOM 7182 C C . THR A 1 924 ? -27.915 -7.903 34.963 1.00 32.22 924 THR A C 1
ATOM 7184 O O . THR A 1 924 ? -28.415 -8.387 33.958 1.00 32.22 924 THR A O 1
ATOM 7187 N N . VAL A 1 925 ? -28.639 -7.243 35.867 1.00 33.16 925 VAL A N 1
ATOM 7188 C CA . VAL A 1 925 ? -29.955 -6.655 35.582 1.00 33.16 925 VAL A CA 1
ATOM 7189 C C . VAL A 1 925 ? -30.082 -5.412 36.462 1.00 33.16 925 VAL A C 1
ATOM 7191 O O . VAL A 1 925 ? -30.484 -5.494 37.613 1.00 33.16 925 VAL A O 1
ATOM 7194 N N . LEU A 1 926 ? -29.669 -4.260 35.938 1.00 33.62 926 LEU A N 1
ATOM 7195 C CA . LEU A 1 926 ? -30.079 -2.952 36.453 1.00 33.62 926 LEU A CA 1
ATOM 7196 C C . LEU A 1 926 ? -30.929 -2.301 35.359 1.00 33.62 926 LEU A C 1
ATOM 7198 O O . LEU A 1 926 ? -30.578 -1.270 34.794 1.00 33.62 926 LEU A O 1
ATOM 7202 N N . SER A 1 927 ? -32.061 -2.924 35.023 1.00 29.06 927 SER A N 1
ATOM 7203 C CA . SER A 1 927 ? -33.104 -2.191 34.314 1.00 29.06 927 SER A CA 1
ATOM 7204 C C . SER A 1 927 ? -33.785 -1.278 35.330 1.00 29.06 927 SER A C 1
ATOM 7206 O O . SER A 1 927 ? -34.753 -1.662 35.981 1.00 29.06 927 SER A O 1
ATOM 7208 N N . LEU A 1 928 ? -33.248 -0.070 35.497 1.00 27.12 928 LEU A N 1
ATOM 7209 C CA . LEU A 1 928 ? -33.987 1.035 36.096 1.00 27.12 928 LEU A CA 1
ATOM 7210 C C . LEU A 1 928 ? -35.160 1.355 35.164 1.00 27.12 928 LEU A C 1
ATOM 7212 O O . LEU A 1 928 ? -35.016 2.086 34.187 1.00 27.12 928 LEU A O 1
ATOM 7216 N N . THR A 1 929 ? -36.320 0.767 35.435 1.00 23.66 929 THR A N 1
ATOM 7217 C CA . THR A 1 929 ? -37.590 1.385 35.058 1.00 23.66 929 THR A CA 1
ATOM 7218 C C . THR A 1 929 ? -37.835 2.529 36.037 1.00 23.66 929 THR A C 1
ATOM 7220 O O . THR A 1 929 ? -37.865 2.261 37.240 1.00 23.66 929 THR A O 1
ATOM 7223 N N . PRO A 1 930 ? -38.022 3.779 35.585 1.00 22.86 930 PRO A N 1
ATOM 7224 C CA . PRO A 1 930 ? -38.507 4.831 36.458 1.00 22.86 930 PRO A CA 1
ATOM 7225 C C . PRO A 1 930 ? -39.979 4.525 36.749 1.00 22.86 930 PRO A C 1
ATOM 7227 O O . PRO A 1 930 ? -40.859 4.830 35.949 1.00 22.86 930 PRO A O 1
ATOM 7230 N N . SER A 1 931 ? -40.261 3.847 37.860 1.00 23.47 931 SER A N 1
ATOM 7231 C CA . SER A 1 931 ? -41.584 3.921 38.469 1.00 23.47 931 SER A CA 1
ATOM 7232 C C . SER A 1 931 ? -41.624 5.229 39.244 1.00 23.47 931 SER A C 1
ATOM 7234 O O . SER A 1 931 ? -41.127 5.318 40.362 1.00 23.47 931 SER A O 1
ATOM 7236 N N . THR A 1 932 ? -42.154 6.259 38.597 1.00 22.62 932 THR A N 1
ATOM 7237 C CA . THR A 1 932 ? -42.627 7.471 39.257 1.00 22.62 932 THR A CA 1
ATOM 7238 C C . THR A 1 932 ? -43.716 7.089 40.258 1.00 22.62 932 THR A C 1
ATOM 7240 O O . THR A 1 932 ? -44.832 6.754 39.862 1.00 22.62 932 THR A O 1
ATOM 7243 N N . SER A 1 933 ? -43.359 7.110 41.536 1.00 22.72 933 SER A N 1
ATOM 7244 C CA . SER A 1 933 ? -44.256 7.364 42.663 1.00 22.72 933 SER A CA 1
ATOM 7245 C C . SER A 1 933 ? -43.385 7.856 43.822 1.00 22.72 933 SER A C 1
ATOM 7247 O O . SER A 1 933 ? -43.035 7.082 44.714 1.00 22.72 933 SER A O 1
ATOM 7249 N N . CYS A 1 934 ? -42.937 9.107 43.705 1.00 22.34 934 CYS A N 1
ATOM 7250 C CA . CYS A 1 934 ? -42.932 10.000 44.858 1.00 22.34 934 CYS A CA 1
ATOM 7251 C C . CYS A 1 934 ? -44.317 10.639 44.901 1.00 22.34 934 CYS A C 1
ATOM 7253 O O . CYS A 1 934 ? -44.835 10.923 43.790 1.00 22.34 934 CYS A O 1
#

Sequence (934 aa):
MDEADILGDRIAIISHGKLCCVGSSLYLKNQLGTGYYLTLVKKDPEPSLSSCR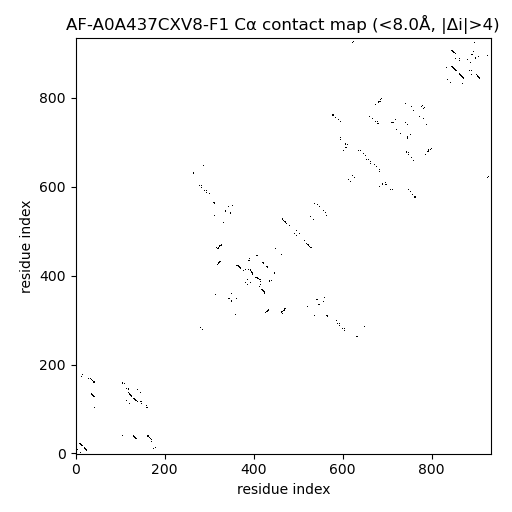NSSSTISFNKKDEENGSVSSSDAGLGSEHESEAATIENGPAASICTVPFSPPDTSVVSALILRHVPTARLVEDLGHELTYILPYSAAKNGAFVELFKDLDLKLHELGISSYGVSDTTLEEIFLKVAEDNGVDTEVPSDGTLPIRTRRRTHAFGGGEHQSCLKPITEDDTYDCNESEGDPDCRETDWLSCTEGKGSFQVKGWSLIRQQFVALMWKRFLYARRSRKGFFAQIVLPAVFVCIALVFSLIVPPFGKYPSLELQPWMYEDQVTFISDDAPGDVNMQKLMKSLMEPPGFGTRCMDGYSIPESPCTMGDEDWHNPDVPESLQQLFSSGNWTMENPSPCCFCASDGRKRMLPDCPAGAGGLPPPEMKLSATDTLQNLTGRNISDYLVKTYAQIIGKSLKNKVWVNEFRYGGFSLGARSTQVLPPANEIDDAIERVRKIFELQKGAAADRFLDSLSNFINGLDTKNNVKVWFNNKGWHSVPAFMNVMNNAILRANLPPGADPSNYGIMSFNHPLNLTKEQLSQVALVTTSVDVLVSICVIFAMSFVPASFVVFLIQERVSKAKHMQFISGVQPLLYWTANFLWDMCNYFVPATLVILIFVCFQQKAYVSSANLPVLALLLLLYGWSITPLMYPASFFFTIPSTAYVVLTSVNILIGINGSISTFVMELFGDHEIGGINDILKNVLLIFPHFCLGRGLIDMVKNQAMADALERFGENRFRSPLEWDMVGKNLFAMAVEGVVFFIITLLIQYRFCIKPRPISKLTKTGTLGEEDEDVARERQRIVQGLGQGDILELRQLTKVFKRKQKPAVDRLCVGIPPGECFGLLGVNGAGKTTTFKMLTGDTMVTSGEAFWLEKASSGRSTRSTRTWVTVLSLTPSTSC

Solvent-accessible surface area (backbone atoms only — not comparable to full-atom values): 56108 Å² total; per-residue (Å²): 106,62,69,54,55,75,72,32,78,62,46,74,46,70,54,97,94,39,81,74,48,76,34,30,50,70,52,45,40,73,73,62,40,83,26,34,39,40,38,36,32,49,49,76,81,80,83,81,85,88,85,88,80,91,80,90,78,91,80,88,85,82,90,80,89,85,87,88,79,89,86,91,85,89,83,82,88,87,86,82,83,86,84,81,83,89,84,90,85,82,83,87,81,90,82,81,87,80,85,75,89,85,74,81,62,54,66,66,60,58,49,50,57,50,40,69,55,37,74,77,48,40,82,71,46,82,48,101,54,37,39,32,28,37,38,44,65,71,46,57,77,70,51,35,50,62,58,42,51,53,53,43,67,77,37,29,77,82,54,36,39,70,50,72,49,79,45,68,58,50,70,59,56,40,50,51,51,54,40,55,76,69,40,76,84,58,86,74,77,93,70,95,74,85,86,80,91,73,80,92,72,93,77,78,87,80,81,93,71,87,75,78,90,79,84,82,86,77,91,83,85,83,89,86,90,80,92,78,92,77,78,91,86,80,77,81,71,67,90,72,69,84,70,81,96,66,90,85,76,85,71,66,65,71,65,38,55,50,50,53,44,51,51,53,47,50,53,50,48,54,50,55,74,70,30,65,70,54,49,42,50,46,39,51,47,27,45,52,41,40,50,52,34,52,56,52,54,70,69,54,78,76,71,89,73,78,72,73,39,75,44,47,70,71,81,60,58,56,32,43,34,37,41,25,53,71,37,84,87,37,69,69,51,52,45,34,52,47,36,39,69,40,83,37,26,73,50,64,47,44,28,70,98,47,70,51,92,91,56,64,68,48,88,41,55,93,59,78,42,71,70,90,74,61,67,74,53,55,53,51,60,74,74,48,99,61,45,64,68,56,44,42,70,80,56,49,63,63,53,101,90,48,94,55,96,62,59,54,52,60,93,54,28,49,30,78,80,52,40,34,29,34,60,28,98,47,35,35,38,31,51,46,55,73,43,41,59,71,60,32,53,62,40,35,46,48,54,59,50,50,62,41,53,76,77,34,101,70,70,79,75,49,56,47,38,33,41,35,36,41,49,66,65,94,70,82,70,80,57,55,68,61,51,48,52,49,51,52,50,51,44,62,75,68,68,59,56,89,83,36,73,66,44,52,48,50,53,51,47,43,55,51,55,43,70,67,63,62,82,77,34,72,45,80,44,59,30,83,86,41,93,57,27,60,65,8,55,50,41,30,50,52,33,22,54,54,52,47,67,54,63,94,88,64,68,52,33,78,60,72,69,87,48,66,55,60,76,76,84,72,51,74,68,56,38,52,50,42,28,52,57,49,33,53,54,55,38,50,38,31,48,34,42,43,52,26,61,30,42,38,52,26,55,58,36,29,54,55,22,46,35,54,70,70,41,52,53,55,53,45,43,32,66,65,51,53,69,68,58,54,52,51,42,51,51,52,50,52,48,62,59,48,48,53,37,51,52,49,48,52,49,51,47,56,74,67,62,43,66,58,53,52,33,90,76,37,36,63,52,52,51,50,45,52,54,38,34,53,56,16,43,49,32,60,44,50,56,54,37,73,76,47,83,53,40,71,60,44,33,54,52,49,25,50,51,44,39,50,50,15,49,54,49,31,48,53,52,48,52,44,66,75,72,40,53,85,75,45,46,60,54,44,54,52,49,53,63,64,48,48,82,37,40,52,23,31,47,26,44,35,46,40,50,42,34,47,51,41,36,50,26,64,51,34,44,76,72,75,45,82,70,72,73,67,56,70,38,60,92,60,30,30,49,43,54,53,46,23,60,51,45,17,55,52,30,41,51,48,42,51,42,61,73,70,39,73,83,61,68,74,75,78,71,77,86,76,64,88,71,73,82,78,72,95,66,56,73,66,59,49,49,46,34,47,40,53,74,73,56,72,44,84,76,22,40,37,36,33,43,41,33,21,33,62,51,98,90,43,92,63,59,49,34,72,52,42,46,50,67,41,55,74,86,65,89,82,80,91,79,80,65,92,82,67,23,63,72,58,54,51,31,37,70,68,44,79,36,82,70,69,41,62,48,71,47,70,61,74,88,74,84,76,98,68,82,90,73,84,75,90,56,87,60,79,78,54,66,81,69,87,77,88,68,130

Radius of gyration: 54.48 Å; Cα contacts (8 Å, |Δi|>4): 1020; chains: 1; bounding box: 126×82×161 Å

Mean predicted aligned error: 19.26 Å

InterPro domains:
  IPR003439 ABC transporter-like, ATP-binding domain [PF00005] (867-926)
  IPR013525 ABC-2 type transporter, transmembrane domain [PF12698] (516-801)
  IPR026082 ABC transporter A [PTHR19229] (823-906)
  IPR027417 P-loop containing nucleoside triphosphate hydrolase [G3DSA:3.40.50.300] (842-933)
  IPR027417 P-loop containing nucleoside triphosphate hydrolase [SSF52540] (843-923)

Organism: Oryzias javanicus (NCBI:txid123683)

Foldseek 3Di:
DVVCLVVPQKDWFDDPNDTLDMHRSVVLLQPQNQAKKKKFFFADDDDDDDDDDDDDDDDDDDDDDDDDDDDDDDDDDDDDDDDDDDDDDDDDDDDDDPDDDDDGQDVVVVVVLCCVLQVPKDWDDDDPGMTIIGGHPVSVVVVSVVVSVVVCVVCVVVRRTDDMDIGGDDVVNSNVSSCVVVPVVDDDDDDDDDDDDDDDDDDDDDDDDDDDDDDDDDDDDDDDDDDDDDDDPPDPPPVPPPDDDDPDDPDDDPVVLVVLLVVLLVVLVVCVVVCPVLCCLAAVQLLVLLLVLLVVLVPDDQPADDDKDWQAPCVQFAAEAEEAEADVPDPLLVLLVCLQLDPVHFAQCQFPPDHDPVDHQDAWASDWDFDDDDPVLVVVQVPDPADQAQRDDDWAADDDPDHDPATHADPQQLHRFFTWTARHPRYIYGYSYPHNPVRNCRRCQCVQQVVQVVPDVDGDDRYFWYKYWFDDDPDDDDALVVLVVVLVVVCVVVVDDPPDPVNVVSVVVSVVSNVVDDRIDMDIGGDVVPVSSVVNSVQSSVLSVVLSPDDPPDDSSNDGDIDIDDDDRDDLVVLLVSLLVSLVSLLSSLLSSLLSLLLLLLSLLLVLLVCVLVCVVLVVLQQPNDPVSSLVSSLVSSLVSQVNNLVSSLVSCVVSPDCLQPPPLRVVVSSLLSSLLSLQSNLLLNVVSVVDNHSVVSSVVSSVVSSCLQNVLLVVLSVCVVPPDPVSVVVSVVSCVVSLLRSSNLSSQLSSLSSSLVSSQVSVVVVVDRPRDRCCDCVHSVVSSVSSNVNSVVSNVVSVCVVVCVPPDPPQPVPQDPDDDDDDDPPVQVVQLCCLVVPVLVQFQKWWAQFWADDPVDSDILDGGHTDGHHPPDDDDDDDDPSNCSVVVVCQLSVVDPTNDTDMDGDDPDDDDDDDDPPPDRRRHNNPDPPDDD

Secondary structure (DSSP, 8-state):
-HHHHHH-SSEEEEETTEEEEEE-HHHHHHHH---EEEEEEEPPPP----------------------------------------------------PPPPPP--HHHHHHHHHHH-TT-EEEEEETTEEEEEEPHHHHHTTHHHHHHHHHHHHTTTTTEEEEEEEEPPHHHHHHHHHHHTTTT----S---PPP-------------------PPPP------------TTSSSSGGG--S---------THHHHHHHHHHHHHHHHHHHHH-HHHHIIIIIHHHHHHHHHHHHHHHSPPTT----EE--GGGGSSEEEEEEES-TT-HHHHHHHHHHHSTT-STTTT-TT---TTS------SS-BPPP--HHHHHHHHHS--BTTB-SPPPBPPPTT---SS-B--TTTT-SPPPEEESSSSEEEEE-TTS-HHHHHHHHHHHHHHHHHTT-SS---S--EEEEEEE--SS-PPPHHHHHHHHHHHHHHTTPPTTSHHHHHHHHHHHHHHTT--SSEEEEEE-TTSTTHHHHHHHHHHHHHHHHTPPTT--GGG-----EE-PPPPPHHHHHHHHHHHHHHHHHHHHHHHHHHHHHHHHHHHHHHHHHHTSHHHHHHHTT--HHHHHHHHHHHHHHHHHHHHHHHHHHHHHHT-HHHHSTTTHHHHHHHHHHHHHHHHHHHTTHHHH-S-HHHHHHHHHHHHHHHHHHHHHHHHHHHHH--HHHHHHHHHHHHHHTT-HHHHHHHHHHHHHHHHHHHHHHHTTT------TTSIIIIIHHHHHHHHHHHHHHHHHHHHHTTSS-PPP-GGGS--PPPP-PPPHHHHHHHHHHHTTTTTT-SEEEEEEEE--TT-SS-SEEEEEEEE-TT--------TTSSHHHHHHHHTTSS--SEEEEEE-----S---------SS-----------

Nearest PDB structures (foldseek):
  8eeb-assembly1_A  TM=8.707E-01  e=2.494E-58  Homo sapiens
  7roq-assembly1_A  TM=8.756E-01  e=1.836E-51  Homo sapiens
  7tdt-assembly1_A  TM=8.416E-01  e=7.846E-49  Homo sapiens
  7m1p-assembly1_A  TM=8.548E-01  e=4.189E-46  Homo sapiens
  5xjy-assembly1_A  TM=7.846E-01  e=5.698E-43  Homo sapiens